Protein AF-A0A1J4L6D6-F1 (afdb_monomer_lite)

Sequence (1093 aa):
MIVQTLSQNNKPLTYVFTIDQKSQGIFNGGLPNIDIFATIQDALVFLKKCYPKHTIIQNEIGKFLIGATFVDNVLSILTVSLYEKISTILNHDIYLVKETKSKLINFYYPNVKIRNLFSDLKLSNIFFFSPNMDITSPFPYPRHKIPKPNIFCWNKQFLKLFAINNALSACVILLCGGFYNYQLDELSSITIVIKRIAKLTSDNFQEDKNEITKESEKDKLENGKNESIHELINEIEYELIYQSDAGYFSHIWRRGGPPILLYPEMHNDLLCKIMQKYIFHEILSRFSNTNSSFVALVPEMAIELNKIDTQYFYLSDNHYYKFFYVLFNEDDPNIIKNLLPRFPSDNNSYFTKVVKGNEIESIQSLVFRLNDSKLLEHSYLVSFVISLILLLKLSKLDPKLKNPNHQENKPENISDTKNDNNSKDKMENNNEINNNQKCDIDELNTEFIQENPCFLLKENIVDFLCKVFIESESFITGKIIDKRNIRKDLIGKYLSKSFKSNFTVIKPLSIEQITEFLFPIHKNHCYTLDSQHISCTSKQNFKQLLLKESEFIHKFQTKCKINCMFSEPFIVYGIALLLIPQNYQNRPRFNISFGNGQAEFFSSVPKELPIVDKKEWVTYNLHEITKTSVQFPPNPSNICFSSFVKILFDCPNSAFIGNIKFLVKQPSKHFFKYVIKKQISNDYDYESISPIIEANDHHYLMKLIEFEKNRIKSGFIDSQFCIRNIENMKSPFLYDFKAQCIQKYDNKCPFCLNDLKSDFPFVKLNPVLEYCVIPSNKKQKNAFQICEECYNVILESKFEQFFNENKEKLTIVGSQIKKNKNIVYNYKNIQLNKTSEFLLSNFAKFQFDFKIANELNKCLIKKSDVKLEGKLIGATLCFAFPAVVNKITITLKEKDSEAFLEIYTKFKNSNIVFTKSSSTTYEFLHQEHESNTSNEIISKCPIFFASTNKNPISFTVQRIEVLGSFYPLTEISGGIPESPKFPKMRIIKIESTWNKLLRTQTFEINSQNTNIRIKGIRFQVTDIHQMPHSLIIGFYLANEFRYHQSVILPSFNNKSNVIIPFNTDLIVPFDKIVIYYLDRICSIKPFDIQFVS

pLDDT: mean 71.87, std 21.0, range [21.77, 97.94]

Radius of gyration: 38.95 Å; chains: 1; bounding box: 87×123×96 Å

Secondary structure (DSSP, 8-state):
-EEEEE-TTS-EEEEE-EE-TTT--EE----BTTTEESSHHHHHHHHHHH-TTS--------SEEEEEEEETTEEEEEEEEEEEEEEEETTEEEEEEEEEEEEEEESS-TTS----TTSS---SSSEEE-SSB-TTSSSSPPBS---SS-SSBTTHHHHHHHHHTT-GGGBPPPEEEEEEEEE-SSS-EEEEEEEE------SS-SS-TT---HHHHHHHHHTT--------TT-EEEEEEEEETTEEEEEEEEEES-SS-S-TT---HHHHHHHHHHHHHHHHHTT--TT-EEEEEEEHHHHHHTTTTTTSGGGTT-TT-EEEEEEE-TT-TTHHHHHGGGS-S-GGGT-EEEETTTEEEE---EEEEEE--S-HHHHHHHHHHHHHHHHHHHHHH-GGGB-TT------------------------------------TTS-TTGGGS-GGGGB-HHHHHHHHHHHHHHHHHHH-S---HHHHHHHHHHHHH-S--------PPPPPHHHHHHHH-------EEEP-GGGB--SS-SSSTTTTSSSS---EEEPTTEEEEEEEEEEEEEEEEEEEE-----SS--EEEEEEESSGGG-EEPPPEEPPP-SS-EEEEEEHHHHHTT-TTS-SSGGGS--EEEEEEEEE-SS-EEEEEEEEEEEPPPHHHHHHHHHTTT-----GGGGHHHHHTTSHHHHHHHHHHHHHHHHHT--HHHHHHHHHHTT--HHHH-HHHHHH--BTTB-TTT-PBPPTTPPEEEE-TTTS--EEEESS--TTEEE--HHHHHHHHHTTHHHHHHHHHHHHHHHHTTTGGG-------------SS------S-----S-HHHHHHHHHHHHH---EEEEESSEEEE---SS-EEEEEEEEEE-GGGTT-EEE-----TT--EEEEE-SSSEEEEEE---S--------BS--EEEEE-SSSSEEEEEEEEEEEEEE-----S-SS---------PPEEE--EEEETTTTEEEEE--GGGTT--EEEEEEE-S-GGG--SEEEEEEEETTEEEEEEEEEPPP--TT-EEEEEEEEEE-S--SEEEEEE--S-TTPPPP--EEE-

Organism: NCBI:txid1144522

Structure (mmCIF, N/CA/C/O backbone):
data_AF-A0A1J4L6D6-F1
#
_entry.id   AF-A0A1J4L6D6-F1
#
loop_
_atom_site.group_PDB
_atom_site.id
_atom_site.type_symbol
_atom_site.label_atom_id
_atom_site.label_alt_id
_atom_site.label_comp_id
_atom_site.label_asym_id
_atom_site.label_entity_id
_atom_site.label_seq_id
_atom_site.pdbx_PDB_ins_code
_atom_site.Cartn_x
_atom_site.Cartn_y
_atom_site.Cartn_z
_atom_site.occupancy
_atom_site.B_iso_or_equiv
_atom_site.auth_seq_id
_atom_site.auth_comp_id
_atom_site.auth_asym_id
_atom_site.auth_atom_id
_atom_site.pdbx_PDB_model_num
ATOM 1 N N . MET A 1 1 ? -5.596 0.208 32.309 1.00 92.94 1 MET A N 1
ATOM 2 C CA . MET A 1 1 ? -4.982 1.435 31.753 1.00 92.94 1 MET A CA 1
ATOM 3 C C . MET A 1 1 ? -6.101 2.400 31.398 1.00 92.94 1 MET A C 1
ATOM 5 O O . MET A 1 1 ? -7.048 1.964 30.764 1.00 92.94 1 MET A O 1
ATOM 9 N N . ILE A 1 2 ? -6.027 3.658 31.835 1.00 93.69 2 ILE A N 1
ATOM 10 C CA . ILE A 1 2 ? -7.049 4.684 31.565 1.00 93.69 2 ILE A CA 1
ATOM 11 C C . ILE A 1 2 ? -6.403 5.760 30.693 1.00 93.69 2 ILE A C 1
ATOM 13 O O . ILE A 1 2 ? -5.313 6.223 31.022 1.00 93.69 2 ILE A O 1
ATOM 17 N N . VAL A 1 3 ? -7.045 6.126 29.587 1.00 94.62 3 VAL A N 1
ATOM 18 C CA . VAL A 1 3 ? -6.513 7.067 28.596 1.00 94.62 3 VAL A CA 1
ATOM 19 C C . VAL A 1 3 ? -7.580 8.097 28.278 1.00 94.62 3 VAL A C 1
ATOM 21 O O . VAL A 1 3 ? -8.646 7.738 27.793 1.00 94.62 3 VAL A O 1
ATOM 24 N N . GLN A 1 4 ? -7.311 9.373 28.536 1.00 94.38 4 GLN A N 1
ATOM 25 C CA . GLN A 1 4 ? -8.194 10.459 28.121 1.00 94.38 4 GLN A CA 1
ATOM 26 C C . GLN A 1 4 ? -7.669 11.087 26.831 1.00 94.38 4 GLN A C 1
ATOM 28 O O . GLN A 1 4 ? -6.480 11.355 26.699 1.00 94.38 4 GLN A O 1
ATOM 33 N N . THR A 1 5 ? -8.572 11.303 25.887 1.00 92.56 5 THR A N 1
ATOM 34 C CA . THR A 1 5 ? -8.327 11.934 24.590 1.00 92.56 5 THR A CA 1
ATOM 35 C C . THR A 1 5 ? -9.455 12.925 24.295 1.00 92.56 5 THR A C 1
ATOM 37 O O . THR A 1 5 ? -10.363 13.107 25.112 1.00 92.56 5 THR A O 1
ATOM 40 N N . LEU A 1 6 ? -9.413 13.569 23.134 1.00 87.62 6 LEU A N 1
ATOM 41 C CA . LEU A 1 6 ? -10.506 14.385 22.626 1.00 87.62 6 LEU A CA 1
ATOM 42 C C . LEU A 1 6 ? -11.262 13.608 21.541 1.00 87.62 6 LEU A C 1
ATOM 44 O O . LEU A 1 6 ? -10.687 12.915 20.707 1.00 87.62 6 LEU A O 1
ATOM 48 N N . SER A 1 7 ? -12.585 13.701 21.583 1.00 85.62 7 SER A N 1
ATOM 49 C CA . SER A 1 7 ? -13.475 13.218 20.528 1.00 85.62 7 SER A CA 1
ATOM 50 C C . SER A 1 7 ? -13.434 14.141 19.306 1.00 85.62 7 SER A C 1
ATOM 52 O O . SER A 1 7 ? -12.916 15.256 19.364 1.00 85.62 7 SER A O 1
ATOM 54 N N . GLN A 1 8 ? -14.082 13.725 18.213 1.00 80.31 8 GLN A N 1
ATOM 55 C CA . GLN A 1 8 ? -14.199 14.521 16.982 1.00 80.31 8 GLN A CA 1
ATOM 56 C C . GLN A 1 8 ? -14.796 15.925 17.197 1.00 80.31 8 GLN A C 1
ATOM 58 O O . GLN A 1 8 ? -14.496 16.836 16.424 1.00 80.31 8 GLN A O 1
ATOM 63 N N . ASN A 1 9 ? -15.594 16.094 18.256 1.00 82.00 9 ASN A N 1
ATOM 64 C CA . ASN A 1 9 ? -16.238 17.351 18.642 1.00 82.00 9 ASN A CA 1
ATOM 65 C C . ASN A 1 9 ? -15.447 18.116 19.718 1.00 82.00 9 ASN A C 1
ATOM 67 O O . ASN A 1 9 ? -16.027 18.926 20.438 1.00 82.00 9 ASN A O 1
ATOM 71 N N . ASN A 1 10 ? -14.158 17.808 19.896 1.00 82.88 10 ASN A N 1
ATOM 72 C CA . ASN A 1 10 ? -13.286 18.363 20.937 1.00 82.88 10 ASN A CA 1
ATOM 73 C C . ASN A 1 10 ? -13.807 18.173 22.376 1.00 82.88 10 ASN A C 1
ATOM 75 O O . ASN A 1 10 ? -13.363 18.856 23.296 1.00 82.88 10 ASN A O 1
ATOM 79 N N . LYS A 1 11 ? -14.733 17.232 22.604 1.00 89.50 11 LYS A N 1
ATOM 80 C CA . LYS A 1 11 ? -15.160 16.847 23.958 1.00 89.50 11 LYS A CA 1
ATOM 81 C C . LYS A 1 11 ? -14.216 15.784 24.517 1.00 89.50 11 LYS A C 1
ATOM 83 O O . LYS A 1 11 ? -13.847 14.896 23.745 1.00 89.50 11 LYS A O 1
ATOM 88 N N . PRO A 1 12 ? -13.863 15.821 25.810 1.00 92.06 12 PRO A N 1
ATOM 89 C CA . PRO A 1 12 ? -13.060 14.772 26.423 1.00 92.06 12 PRO A CA 1
ATOM 90 C C . PRO A 1 12 ? -13.751 13.409 26.297 1.00 92.06 12 PRO A C 1
ATOM 92 O O . PRO A 1 12 ? -14.974 13.302 26.390 1.00 92.06 12 PRO A O 1
ATOM 95 N N . LEU A 1 13 ? -12.948 12.378 26.052 1.00 94.88 13 LEU A N 1
ATOM 96 C CA . LEU A 1 13 ? -13.372 10.990 25.946 1.00 94.88 13 LEU A CA 1
ATOM 97 C C . LEU A 1 13 ? -12.322 10.115 26.628 1.00 94.88 13 LEU A C 1
ATOM 99 O O . LEU A 1 13 ? -11.130 10.232 26.348 1.00 94.88 13 LEU A O 1
ATOM 103 N N . THR A 1 14 ? -12.743 9.248 27.535 1.00 97.19 14 THR A N 1
ATOM 104 C CA . THR A 1 14 ? -11.855 8.415 28.343 1.00 97.19 14 THR A CA 1
ATOM 105 C C . THR A 1 14 ? -12.048 6.946 28.007 1.00 97.19 14 THR A C 1
ATOM 107 O O . THR A 1 14 ? -13.126 6.403 28.194 1.00 97.19 14 THR A O 1
ATOM 110 N N . TYR A 1 15 ? -10.980 6.292 27.568 1.00 97.62 15 TYR A N 1
ATOM 111 C CA . TYR A 1 15 ? -10.917 4.862 27.305 1.00 97.62 15 TYR A CA 1
ATOM 112 C C . TYR A 1 15 ? -10.338 4.124 28.508 1.00 97.62 15 TYR A C 1
ATOM 114 O O . TYR A 1 15 ? -9.314 4.525 29.066 1.00 97.62 15 TYR A O 1
ATOM 122 N N . VAL A 1 16 ? -10.954 3.007 28.873 1.00 97.31 16 VAL A N 1
ATOM 123 C CA . VAL A 1 16 ? -10.449 2.062 29.866 1.00 97.31 16 VAL A CA 1
ATOM 124 C C . VAL A 1 16 ? -10.076 0.774 29.148 1.00 97.31 16 VAL A C 1
ATOM 126 O O . VAL A 1 16 ? -10.884 0.163 28.461 1.00 97.31 16 VAL A O 1
ATOM 129 N N . PHE A 1 17 ? -8.820 0.369 29.287 1.00 96.69 17 PHE A N 1
ATOM 130 C CA . PHE A 1 17 ? -8.301 -0.886 28.761 1.00 96.69 17 PHE A CA 1
ATOM 131 C C . PHE A 1 17 ? -7.964 -1.819 29.915 1.00 96.69 17 PHE A C 1
ATOM 133 O O . PHE A 1 17 ? -7.216 -1.442 30.830 1.00 96.69 17 PHE A O 1
ATOM 140 N N . THR A 1 18 ? -8.458 -3.047 29.842 1.00 94.25 18 THR A N 1
ATOM 141 C CA . THR A 1 18 ? -8.077 -4.119 30.760 1.00 94.25 18 THR A CA 1
ATOM 142 C C . THR A 1 18 ? -6.875 -4.853 30.181 1.00 94.25 18 THR A C 1
ATOM 144 O O . THR A 1 18 ? -6.862 -5.179 28.999 1.00 94.25 18 THR A O 1
ATOM 147 N N . ILE A 1 19 ? -5.846 -5.075 30.999 1.00 93.62 19 ILE A N 1
ATOM 148 C CA . ILE A 1 19 ? -4.658 -5.841 30.614 1.00 93.62 19 ILE A CA 1
ATOM 149 C C . ILE A 1 19 ? -4.682 -7.105 31.458 1.00 93.62 19 ILE A C 1
ATOM 151 O O . ILE A 1 19 ? -4.463 -7.037 32.669 1.00 93.62 19 ILE A O 1
ATOM 155 N N . ASP A 1 20 ? -5.009 -8.234 30.841 1.00 88.88 20 ASP A N 1
ATOM 156 C CA . ASP A 1 20 ? -5.064 -9.507 31.549 1.00 88.88 20 ASP A CA 1
ATOM 157 C C . ASP A 1 20 ? -3.662 -10.106 31.642 1.00 88.88 20 ASP A C 1
ATOM 159 O O . ASP A 1 20 ? -2.991 -10.323 30.636 1.00 88.88 20 ASP A O 1
ATOM 163 N N . GLN A 1 21 ? -3.219 -10.396 32.863 1.00 84.25 21 GLN A N 1
ATOM 164 C CA . GLN A 1 21 ? -1.902 -10.976 33.088 1.00 84.25 21 GLN A CA 1
ATOM 165 C C . GLN A 1 21 ? -1.775 -12.398 32.534 1.00 84.25 21 GLN A C 1
ATOM 167 O O . GLN A 1 21 ? -0.676 -12.796 32.159 1.00 84.25 21 GLN A O 1
ATOM 172 N N . LYS A 1 22 ? -2.876 -13.162 32.478 1.00 84.00 22 LYS A N 1
ATOM 173 C CA . LYS A 1 22 ? -2.846 -14.563 32.036 1.00 84.00 22 LYS A CA 1
ATOM 174 C C . LYS A 1 22 ? -2.802 -14.682 30.520 1.00 84.00 22 LYS A C 1
ATOM 176 O O . LYS A 1 22 ? -1.929 -15.359 29.990 1.00 84.00 22 LYS A O 1
ATOM 181 N N . SER A 1 23 ? -3.738 -14.038 29.825 1.00 84.31 23 SER A N 1
ATOM 182 C CA . SER A 1 23 ? -3.763 -14.041 28.357 1.00 84.31 23 SER A CA 1
ATOM 183 C C . SER A 1 23 ? -2.756 -13.078 27.736 1.00 84.31 23 SER A C 1
ATOM 185 O O . SER A 1 23 ? -2.539 -13.134 26.529 1.00 84.31 23 SER A O 1
ATOM 187 N N . GLN A 1 24 ? -2.176 -12.180 28.542 1.00 84.50 24 GLN A N 1
ATOM 188 C CA . GLN A 1 24 ? -1.353 -11.052 28.101 1.00 84.50 24 GLN A CA 1
ATOM 189 C C . GLN A 1 24 ? -2.114 -10.064 27.205 1.00 84.50 24 GLN A C 1
ATOM 191 O O . GLN A 1 24 ? -1.527 -9.125 26.683 1.00 84.50 24 GLN A O 1
ATOM 196 N N . GLY A 1 25 ? -3.425 -10.244 27.022 1.00 86.44 25 GLY A N 1
ATOM 197 C CA . GLY A 1 25 ? -4.233 -9.441 26.117 1.00 86.44 25 GLY A CA 1
ATOM 198 C C . GLY A 1 25 ? -4.535 -8.050 26.669 1.00 86.44 25 GLY A C 1
ATOM 199 O O . GLY A 1 25 ? -4.792 -7.876 27.861 1.00 86.44 25 GLY A O 1
ATOM 200 N N . ILE A 1 26 ? -4.566 -7.062 25.769 1.00 92.69 26 ILE A N 1
ATOM 201 C CA . ILE A 1 26 ? -5.213 -5.769 26.014 1.00 92.69 26 ILE A CA 1
ATOM 202 C C . ILE A 1 26 ? -6.629 -5.841 25.445 1.00 92.69 26 ILE A C 1
ATOM 204 O O . ILE A 1 26 ? -6.800 -6.098 24.252 1.00 92.69 26 ILE A O 1
ATOM 208 N N . PHE A 1 27 ? -7.622 -5.578 26.289 1.00 92.94 27 PHE A N 1
ATOM 209 C CA . PHE A 1 27 ? -9.034 -5.621 25.933 1.00 92.94 27 PHE A CA 1
ATOM 210 C C . PHE A 1 27 ? -9.724 -4.275 26.176 1.00 92.94 27 PHE A C 1
ATOM 212 O O . PHE A 1 27 ? -9.557 -3.662 27.235 1.00 92.94 27 PHE A O 1
ATOM 219 N N . ASN A 1 28 ? -10.524 -3.848 25.201 1.00 94.75 28 ASN A N 1
ATOM 220 C CA . ASN A 1 28 ? -11.524 -2.790 25.313 1.00 94.75 28 ASN A CA 1
ATOM 221 C C . ASN A 1 28 ? -12.723 -3.188 24.438 1.00 94.75 28 ASN A C 1
ATOM 223 O O . ASN A 1 28 ? -12.557 -3.440 23.247 1.00 94.75 28 ASN A O 1
ATOM 227 N N . GLY A 1 29 ? -13.916 -3.274 25.026 1.00 90.94 29 GLY A N 1
ATOM 228 C CA . GLY A 1 29 ? -15.136 -3.668 24.322 1.00 90.94 29 GLY A CA 1
ATOM 229 C C . GLY A 1 29 ? -15.846 -2.518 23.607 1.00 90.94 29 GLY A C 1
ATOM 230 O O . GLY A 1 29 ? -16.870 -2.743 22.968 1.00 90.94 29 GLY A O 1
ATOM 231 N N . GLY A 1 30 ? -15.348 -1.283 23.729 1.00 92.75 30 GLY A N 1
ATOM 232 C CA . GLY A 1 30 ? -15.965 -0.088 23.153 1.00 92.75 30 GLY A CA 1
ATOM 233 C C . GLY A 1 30 ? -17.320 0.278 23.767 1.00 92.75 30 GLY A C 1
ATOM 234 O O . GLY A 1 30 ? -18.070 1.052 23.175 1.00 92.75 30 GLY A O 1
ATOM 235 N N . LEU A 1 31 ? -17.661 -0.284 24.930 1.00 95.06 31 LEU A N 1
ATOM 236 C CA . LEU A 1 31 ? -18.972 -0.117 25.552 1.00 95.06 31 LEU A CA 1
ATOM 237 C C . LEU A 1 31 ? -19.047 1.205 26.344 1.00 95.06 31 LEU A C 1
ATOM 239 O O . LEU A 1 31 ? -18.252 1.406 27.273 1.00 95.06 31 LEU A O 1
ATOM 243 N N . PRO A 1 32 ? -20.000 2.108 26.033 1.00 95.31 32 PRO A N 1
ATOM 244 C CA . PRO A 1 32 ? -20.199 3.340 26.794 1.00 95.31 32 PRO A CA 1
ATOM 245 C C . PRO A 1 32 ? -20.505 3.065 28.271 1.00 95.31 32 PRO A C 1
ATOM 247 O O . PRO A 1 32 ? -21.264 2.156 28.599 1.00 95.31 32 PRO A O 1
ATOM 250 N N . ASN A 1 33 ? -19.932 3.873 29.161 1.00 95.12 33 ASN A N 1
ATOM 251 C CA . ASN A 1 33 ? -20.010 3.773 30.623 1.00 95.12 33 ASN A CA 1
ATOM 252 C C . ASN A 1 33 ? -19.477 2.460 31.230 1.00 95.12 33 ASN A C 1
ATOM 254 O O . ASN A 1 33 ? -19.721 2.191 32.406 1.00 95.12 33 ASN A O 1
ATOM 258 N N . ILE A 1 34 ? -18.752 1.656 30.448 1.00 95.00 34 ILE A N 1
ATOM 259 C CA . ILE A 1 34 ? -18.042 0.453 30.910 1.00 95.00 34 ILE A CA 1
ATOM 260 C C . ILE A 1 34 ? -16.561 0.568 30.547 1.00 95.00 34 ILE A C 1
ATOM 262 O O . ILE A 1 34 ? -15.704 0.508 31.424 1.00 95.00 34 ILE A O 1
ATOM 266 N N . ASP A 1 35 ? -16.282 0.801 29.264 1.00 96.06 35 ASP A N 1
ATOM 267 C CA . ASP A 1 35 ? -14.931 0.932 28.713 1.00 96.06 35 ASP A CA 1
ATOM 268 C C . ASP A 1 35 ? -14.677 2.319 28.101 1.00 96.06 35 ASP A C 1
ATOM 270 O O . ASP A 1 35 ? -13.526 2.684 27.854 1.00 96.06 35 ASP A O 1
ATOM 274 N N . ILE A 1 36 ? -15.735 3.097 27.845 1.00 96.88 36 ILE A N 1
ATOM 275 C CA . ILE A 1 36 ? -15.669 4.464 27.317 1.00 96.88 36 ILE A CA 1
ATOM 276 C C . ILE A 1 36 ? -16.483 5.399 28.214 1.00 96.88 36 ILE A C 1
ATOM 278 O O . ILE A 1 36 ? -17.680 5.204 28.392 1.00 96.88 36 ILE A O 1
ATOM 282 N N . PHE A 1 37 ? -15.857 6.446 28.738 1.00 97.62 37 PHE A N 1
ATOM 283 C CA . PHE A 1 37 ? -16.450 7.410 29.665 1.00 97.62 37 PHE A CA 1
ATOM 284 C C . PHE A 1 37 ? -16.254 8.843 29.169 1.00 97.62 37 PHE A C 1
ATOM 286 O O . PHE A 1 37 ? -15.389 9.105 28.335 1.00 97.62 37 PHE A O 1
ATOM 293 N N . ALA A 1 38 ? -17.027 9.791 29.699 1.00 96.06 38 ALA A N 1
ATOM 294 C CA . ALA A 1 38 ? -16.823 11.211 29.410 1.00 96.06 38 ALA A CA 1
ATOM 295 C C . ALA A 1 38 ? -15.560 11.754 30.101 1.00 96.06 38 ALA A C 1
ATOM 297 O O . ALA A 1 38 ? -14.821 12.557 29.527 1.00 96.06 38 ALA A O 1
ATOM 298 N N . THR A 1 39 ? -15.289 11.299 31.329 1.00 96.06 39 THR A N 1
ATOM 299 C CA . THR A 1 39 ? -14.145 11.753 32.124 1.00 96.06 39 THR A CA 1
ATOM 300 C C . THR A 1 39 ? -13.407 10.603 32.813 1.00 96.06 39 THR A C 1
ATOM 302 O O . THR A 1 39 ? -13.945 9.514 33.026 1.00 96.06 39 THR A O 1
ATOM 305 N N . ILE A 1 40 ? -12.161 10.868 33.228 1.00 94.75 40 ILE A N 1
ATOM 306 C CA . ILE A 1 40 ? -11.377 9.956 34.077 1.00 94.75 40 ILE A CA 1
ATOM 307 C C . ILE A 1 40 ? -12.092 9.705 35.407 1.00 94.75 40 ILE A C 1
ATOM 309 O O . ILE A 1 40 ? -12.061 8.586 35.915 1.00 94.75 40 ILE A O 1
ATOM 313 N N . GLN A 1 41 ? -12.758 10.721 35.962 1.00 95.56 41 GLN A N 1
ATOM 314 C CA . GLN A 1 41 ? -13.445 10.593 37.242 1.00 95.56 41 GLN A CA 1
ATOM 315 C C . GLN A 1 41 ? -14.608 9.601 37.157 1.00 95.56 41 GLN A C 1
ATOM 317 O O . GLN A 1 41 ? -14.742 8.756 38.041 1.00 95.56 41 GLN A O 1
ATOM 322 N N . ASP A 1 42 ? -15.384 9.637 36.071 1.00 96.81 42 ASP A N 1
ATOM 323 C CA . ASP A 1 42 ? -16.483 8.691 35.843 1.00 96.81 42 ASP A CA 1
ATOM 324 C C . ASP A 1 42 ? -15.962 7.252 35.742 1.00 96.81 42 ASP A C 1
ATOM 326 O O . ASP A 1 42 ? -16.495 6.343 36.382 1.00 96.81 42 ASP A O 1
ATOM 330 N N . ALA A 1 43 ? -14.860 7.059 35.008 1.00 96.75 43 ALA A N 1
ATOM 331 C CA . ALA A 1 43 ? -14.192 5.766 34.902 1.00 96.75 43 ALA A CA 1
ATOM 332 C C . ALA A 1 43 ? -13.719 5.256 36.275 1.00 96.75 43 ALA A C 1
ATOM 334 O O . ALA A 1 43 ? -13.918 4.090 36.616 1.00 96.75 43 ALA A O 1
ATOM 335 N N . LEU A 1 44 ? -13.124 6.123 37.100 1.00 95.31 44 LEU A N 1
ATOM 336 C CA . LEU A 1 44 ? -12.669 5.759 38.444 1.00 95.31 44 LEU A CA 1
ATOM 337 C C . LEU A 1 44 ? -13.833 5.414 39.380 1.00 95.31 44 LEU A C 1
ATOM 339 O O . LEU A 1 44 ? -13.721 4.459 40.149 1.00 95.31 44 LEU A O 1
ATOM 343 N N . VAL A 1 45 ? -14.948 6.149 39.320 1.00 96.25 45 VAL A N 1
ATOM 344 C CA . VAL A 1 45 ? -16.164 5.841 40.093 1.00 96.25 45 VAL A CA 1
ATOM 345 C C . VAL A 1 45 ? -16.720 4.474 39.690 1.00 96.25 45 VAL A C 1
ATOM 347 O O . VAL A 1 45 ? -17.007 3.649 40.561 1.00 96.25 45 VAL A O 1
ATOM 350 N N . PHE A 1 46 ? -16.800 4.195 38.387 1.00 96.31 46 PHE A N 1
ATOM 351 C CA . PHE A 1 46 ? -17.226 2.896 37.871 1.00 96.31 46 PHE A CA 1
ATOM 352 C C . PHE A 1 46 ? -16.311 1.755 38.342 1.00 96.31 46 PHE A C 1
ATOM 354 O O . PHE A 1 46 ? -16.797 0.743 38.852 1.00 96.31 46 PHE A O 1
ATOM 361 N N . LEU A 1 47 ? -14.988 1.929 38.253 1.00 94.69 47 LEU A N 1
ATOM 362 C CA . LEU A 1 47 ? -14.021 0.916 38.686 1.00 94.69 47 LEU A CA 1
ATOM 363 C C . LEU A 1 47 ? -14.071 0.670 40.201 1.00 94.69 47 LEU A C 1
ATOM 365 O O . LEU A 1 47 ? -14.048 -0.485 40.623 1.00 94.69 47 LEU A O 1
ATOM 369 N N . LYS A 1 48 ? -14.212 1.718 41.026 1.00 95.38 48 LYS A N 1
ATOM 370 C CA . LYS A 1 48 ? -14.406 1.577 42.484 1.00 95.38 48 LYS A CA 1
ATOM 371 C C . LYS A 1 48 ? -15.681 0.804 42.814 1.00 95.38 48 LYS A C 1
ATOM 373 O O . LYS A 1 48 ? -15.672 -0.021 43.722 1.00 95.38 48 LYS A O 1
ATOM 378 N N . LYS A 1 49 ? -16.761 1.040 42.062 1.00 95.75 49 LYS A N 1
ATOM 379 C CA . LYS A 1 49 ? -18.029 0.315 42.217 1.00 95.75 49 LYS A CA 1
ATOM 380 C C . LYS A 1 49 ? -17.901 -1.161 41.831 1.00 95.75 49 LYS A C 1
ATOM 382 O O . LYS A 1 49 ? -18.456 -2.007 42.524 1.00 95.75 49 LYS A O 1
ATOM 387 N N . CYS A 1 50 ? -17.183 -1.474 40.751 1.00 94.44 50 CYS A N 1
ATOM 388 C CA . CYS A 1 50 ? -16.993 -2.854 40.289 1.00 94.44 50 CYS A CA 1
ATOM 389 C C . CYS A 1 50 ? -16.031 -3.652 41.181 1.00 94.44 50 CYS A C 1
ATOM 391 O O . CYS A 1 50 ? -16.202 -4.857 41.348 1.00 94.44 50 CYS A O 1
ATOM 393 N N . TYR A 1 51 ? -15.042 -2.984 41.784 1.00 92.44 51 TYR A N 1
ATOM 394 C CA . TYR A 1 51 ? -13.994 -3.617 42.586 1.00 92.44 51 TYR A CA 1
ATOM 395 C C . TYR A 1 51 ? -13.886 -3.009 43.997 1.00 92.44 51 TYR A C 1
ATOM 397 O O . TYR A 1 51 ? -12.805 -2.570 44.391 1.00 92.44 51 TYR A O 1
ATOM 405 N N . PRO A 1 52 ? -14.957 -3.033 44.816 1.00 91.06 52 PRO A N 1
ATOM 406 C CA . PRO A 1 52 ? -15.020 -2.291 46.081 1.00 91.06 52 PRO A CA 1
ATOM 407 C C . PRO A 1 52 ? -14.016 -2.770 47.139 1.00 91.06 52 PRO A C 1
ATOM 409 O O . PRO A 1 52 ? -13.703 -2.039 48.071 1.00 91.06 52 PRO A O 1
ATOM 412 N N . LYS A 1 53 ? -13.504 -4.000 47.002 1.00 92.50 53 LYS A N 1
ATOM 413 C CA . LYS A 1 53 ? -12.521 -4.603 47.917 1.00 92.50 53 LYS A CA 1
ATOM 414 C C . LYS A 1 53 ? -11.059 -4.379 47.504 1.00 92.50 53 LYS A C 1
ATOM 416 O O . LYS A 1 53 ? -10.169 -4.804 48.230 1.00 92.50 53 LYS A O 1
ATOM 421 N N . HIS A 1 54 ? -10.800 -3.770 46.344 1.00 89.62 54 HIS A N 1
ATOM 422 C CA . HIS A 1 54 ? -9.443 -3.595 45.824 1.00 89.62 54 HIS A CA 1
ATOM 423 C C . HIS A 1 54 ? -8.958 -2.159 46.039 1.00 89.62 54 HIS A C 1
ATOM 425 O O . HIS A 1 54 ? -9.648 -1.201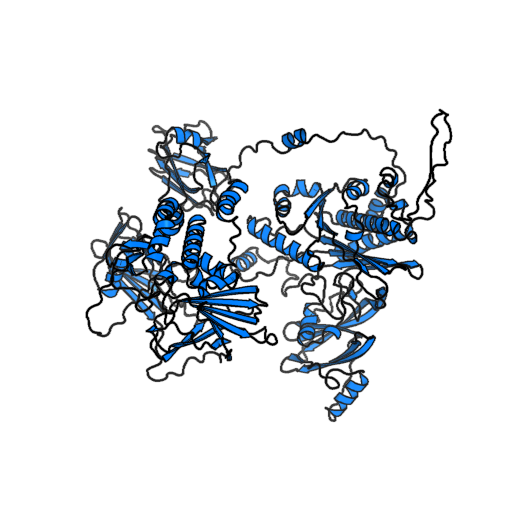 45.691 1.00 89.62 54 HIS A O 1
ATOM 431 N N . THR A 1 55 ? -7.736 -2.001 46.551 1.00 88.50 55 THR A N 1
ATOM 432 C CA . THR A 1 55 ? -7.068 -0.696 46.595 1.00 88.50 55 THR A CA 1
ATOM 433 C C . THR A 1 55 ? -6.665 -0.299 45.179 1.00 88.50 55 THR A C 1
ATOM 435 O O . THR A 1 55 ? -5.777 -0.905 44.579 1.00 88.50 55 THR A O 1
ATOM 438 N N . ILE A 1 56 ? -7.318 0.723 44.627 1.00 85.50 56 ILE A N 1
ATOM 439 C CA . ILE A 1 56 ? -6.964 1.258 43.310 1.00 85.50 56 ILE A CA 1
ATOM 440 C C . ILE A 1 56 ? -5.736 2.156 43.466 1.00 85.50 56 ILE A C 1
ATOM 442 O O . ILE A 1 56 ? -5.829 3.256 44.006 1.00 85.50 56 ILE A O 1
ATOM 446 N N . ILE A 1 57 ? -4.590 1.687 42.973 1.00 87.19 57 ILE A N 1
ATOM 447 C CA . ILE A 1 57 ? -3.362 2.482 42.888 1.00 87.19 57 ILE A CA 1
ATOM 448 C C . ILE A 1 57 ? -3.350 3.194 41.536 1.00 87.19 57 ILE A C 1
ATOM 450 O O . ILE A 1 57 ? -3.294 2.553 40.484 1.00 87.19 57 ILE A O 1
ATOM 454 N N . GLN A 1 58 ? -3.394 4.523 41.561 1.00 88.00 58 GLN A N 1
ATOM 455 C CA . GLN A 1 58 ? -3.301 5.345 40.361 1.00 88.00 58 GLN A CA 1
ATOM 456 C C . GLN A 1 58 ? -1.854 5.783 40.146 1.00 88.00 58 GLN A C 1
ATOM 458 O O . GLN A 1 58 ? -1.295 6.512 40.956 1.00 88.00 58 GLN A O 1
ATOM 463 N N . ASN A 1 59 ? -1.272 5.364 39.022 1.00 89.88 59 ASN A N 1
ATOM 464 C CA . ASN A 1 59 ? 0.057 5.786 38.594 1.00 89.88 59 ASN A CA 1
ATOM 465 C C . ASN A 1 59 ? -0.058 6.517 37.256 1.00 89.88 59 ASN A C 1
ATOM 467 O O . ASN A 1 59 ? -0.492 5.923 36.266 1.00 89.88 59 ASN A O 1
ATOM 471 N N . GLU A 1 60 ? 0.336 7.788 37.216 1.00 92.94 60 GLU A N 1
ATOM 472 C CA . GLU A 1 60 ? 0.419 8.541 35.966 1.00 92.94 60 GLU A CA 1
ATOM 473 C C . GLU A 1 60 ? 1.651 8.085 35.171 1.00 92.94 60 GLU A C 1
ATOM 475 O O . GLU A 1 60 ? 2.784 8.183 35.642 1.00 92.94 60 GLU A O 1
ATOM 480 N N . ILE A 1 61 ? 1.427 7.545 33.969 1.00 92.31 61 ILE A N 1
ATOM 481 C CA . ILE A 1 61 ? 2.499 7.008 33.114 1.00 92.31 61 ILE A CA 1
ATOM 482 C C . ILE A 1 61 ? 3.011 8.082 32.139 1.00 92.31 61 ILE A C 1
ATOM 484 O O . ILE A 1 61 ? 4.216 8.191 31.925 1.00 92.31 61 ILE A O 1
ATOM 488 N N . GLY A 1 62 ? 2.110 8.906 31.597 1.00 94.88 62 GLY A N 1
ATOM 489 C CA . GLY A 1 62 ? 2.412 9.996 30.670 1.00 94.88 62 GLY A CA 1
ATOM 490 C C . GLY A 1 62 ? 1.154 10.780 30.291 1.00 94.88 62 GLY A C 1
ATOM 491 O O . GLY A 1 62 ? 0.064 10.472 30.772 1.00 94.88 62 GLY A O 1
ATOM 492 N N . LYS A 1 63 ? 1.311 11.794 29.433 1.00 95.75 63 LYS A N 1
ATOM 493 C CA . LYS A 1 63 ? 0.242 12.715 29.010 1.00 95.75 63 LYS A CA 1
ATOM 494 C C . LYS A 1 63 ? -0.506 12.237 27.767 1.00 95.75 63 LYS A C 1
ATOM 496 O O . LYS A 1 63 ? -1.724 12.347 27.722 1.00 95.75 63 LYS A O 1
ATOM 501 N N . PHE A 1 64 ? 0.207 11.675 26.791 1.00 96.69 64 PHE A N 1
ATOM 502 C CA . PHE A 1 64 ? -0.392 11.095 25.586 1.00 96.69 64 PHE A CA 1
ATOM 503 C C . PHE A 1 64 ? 0.100 9.669 25.367 1.00 96.69 64 PHE A C 1
ATOM 505 O O . PHE A 1 64 ? 1.282 9.380 25.552 1.00 96.69 64 PHE A O 1
ATOM 512 N N . LEU A 1 65 ? -0.793 8.773 24.951 1.00 97.19 65 LEU A N 1
ATOM 513 C CA . LEU A 1 65 ? -0.447 7.389 24.646 1.00 97.19 65 LEU A CA 1
ATOM 514 C C . LEU A 1 65 ? 0.087 7.283 23.213 1.00 97.19 65 LEU A C 1
ATOM 516 O O . LEU A 1 65 ? -0.633 7.577 22.266 1.00 97.19 65 LEU A O 1
ATOM 520 N N . ILE A 1 66 ? 1.327 6.823 23.045 1.00 96.38 66 ILE A N 1
ATOM 521 C CA . ILE A 1 66 ? 1.903 6.525 21.721 1.00 96.38 66 ILE A CA 1
ATOM 522 C C . ILE A 1 66 ? 1.374 5.176 21.223 1.00 96.38 66 ILE A C 1
ATOM 524 O O . ILE A 1 66 ? 1.101 5.006 20.040 1.00 96.38 66 ILE A O 1
ATOM 528 N N . GLY A 1 67 ? 1.232 4.208 22.125 1.00 96.00 67 GLY A N 1
ATOM 529 C CA . GLY A 1 67 ? 0.723 2.875 21.830 1.00 96.00 67 GLY A CA 1
ATOM 530 C C . GLY A 1 67 ? 1.407 1.827 22.698 1.00 96.00 67 GLY A C 1
ATOM 531 O O . GLY A 1 67 ? 2.008 2.149 23.726 1.00 96.00 67 GLY A O 1
ATOM 532 N N . ALA A 1 68 ? 1.308 0.565 22.294 1.00 95.50 68 ALA A N 1
ATOM 533 C CA . ALA A 1 68 ? 1.868 -0.549 23.037 1.00 95.50 68 ALA A CA 1
ATOM 534 C C . ALA A 1 68 ? 2.282 -1.685 22.100 1.00 95.50 68 ALA A C 1
ATOM 536 O O . ALA A 1 68 ? 1.627 -1.938 21.091 1.00 95.50 68 ALA A O 1
ATOM 537 N N . THR A 1 69 ? 3.365 -2.371 22.444 1.00 93.69 69 THR A N 1
ATOM 538 C CA . THR A 1 69 ? 3.854 -3.534 21.699 1.00 93.69 69 THR A CA 1
ATOM 539 C C . THR A 1 69 ? 4.379 -4.595 22.651 1.00 93.69 69 THR A C 1
ATOM 541 O O . THR A 1 69 ? 4.785 -4.284 23.774 1.00 93.69 69 THR A O 1
ATOM 544 N N . PHE A 1 70 ? 4.390 -5.841 22.192 1.00 90.06 70 PHE A N 1
ATOM 545 C CA . PHE A 1 70 ? 5.096 -6.915 22.875 1.00 90.06 70 PHE A CA 1
ATOM 546 C C . PHE A 1 70 ? 6.531 -6.951 22.378 1.00 90.06 70 PHE A C 1
ATOM 548 O O . PHE A 1 70 ? 6.779 -6.901 21.175 1.00 90.06 70 PHE A O 1
ATOM 555 N N . VAL A 1 71 ? 7.459 -7.024 23.321 1.00 84.62 71 VAL A N 1
ATOM 556 C CA . VAL A 1 71 ? 8.832 -7.445 23.065 1.00 84.62 71 VAL A CA 1
ATOM 557 C C . VAL A 1 71 ? 9.024 -8.689 23.912 1.00 84.62 71 VAL A C 1
ATOM 559 O O . VAL A 1 71 ? 8.898 -8.628 25.138 1.00 84.62 71 VAL A O 1
ATOM 562 N N . ASP A 1 72 ? 9.238 -9.821 23.251 1.00 84.44 72 ASP A N 1
ATOM 563 C CA . ASP A 1 72 ? 9.219 -11.144 23.869 1.00 84.44 72 ASP A CA 1
ATOM 564 C C . ASP A 1 72 ? 7.907 -11.382 24.640 1.00 84.44 72 ASP A C 1
ATOM 566 O O . ASP A 1 72 ? 6.831 -11.452 24.052 1.00 84.44 72 ASP A O 1
ATOM 570 N N . ASN A 1 73 ? 7.983 -11.448 25.970 1.00 85.06 73 ASN A N 1
ATOM 571 C CA . ASN A 1 73 ? 6.849 -11.656 26.871 1.00 85.06 73 ASN A CA 1
ATOM 572 C C . ASN A 1 73 ? 6.558 -10.432 27.754 1.00 85.06 73 ASN A C 1
ATOM 574 O O . ASN A 1 73 ? 6.057 -10.555 28.875 1.00 85.06 73 ASN A O 1
ATOM 578 N N . VAL A 1 74 ? 6.949 -9.247 27.288 1.00 89.12 74 VAL A N 1
ATOM 579 C CA . VAL A 1 74 ? 6.845 -7.996 28.037 1.00 89.12 74 VAL A CA 1
ATOM 580 C C . VAL A 1 74 ? 6.002 -7.029 27.234 1.00 89.12 74 VAL A C 1
ATOM 582 O O . VAL A 1 74 ? 6.345 -6.674 26.105 1.00 89.12 74 VAL A O 1
ATOM 585 N N . LEU A 1 75 ? 4.907 -6.567 27.831 1.00 93.25 75 LEU A N 1
ATOM 586 C CA . LEU A 1 75 ? 4.124 -5.497 27.237 1.00 93.25 75 LEU A CA 1
ATOM 587 C C . LEU A 1 75 ? 4.806 -4.161 27.535 1.00 93.25 75 LEU A C 1
ATOM 589 O O . LEU A 1 75 ? 4.898 -3.743 28.692 1.00 93.25 75 LEU A O 1
ATOM 593 N N . SER A 1 76 ? 5.270 -3.489 26.485 1.00 92.94 76 SER A N 1
ATOM 594 C CA . SER A 1 76 ? 5.837 -2.146 26.553 1.00 92.94 76 SER A CA 1
ATOM 595 C C . SER A 1 76 ? 4.794 -1.125 26.117 1.00 92.94 76 SER A C 1
ATOM 597 O O . SER A 1 76 ? 4.364 -1.119 24.963 1.00 92.94 76 SER A O 1
ATOM 599 N N . ILE A 1 77 ? 4.378 -0.264 27.044 1.00 94.88 77 ILE A N 1
ATOM 600 C CA . ILE A 1 77 ? 3.449 0.844 26.797 1.00 94.88 77 ILE A CA 1
ATOM 601 C C . ILE A 1 77 ? 4.271 2.122 26.685 1.00 94.88 77 ILE A C 1
ATOM 603 O O . ILE A 1 77 ? 4.948 2.488 27.644 1.00 94.88 77 ILE A O 1
ATOM 607 N N . LEU A 1 78 ? 4.207 2.810 25.547 1.00 95.38 78 LEU A N 1
ATOM 608 C CA . LEU A 1 78 ? 4.943 4.052 25.308 1.00 95.38 78 LEU A CA 1
ATOM 609 C C . LEU A 1 78 ? 4.010 5.258 25.414 1.00 95.38 78 LEU A C 1
ATOM 611 O O . LEU A 1 78 ? 2.896 5.258 24.890 1.00 95.38 78 LEU A O 1
ATOM 615 N N . THR A 1 79 ? 4.491 6.316 26.058 1.00 96.25 79 THR A N 1
ATOM 616 C CA . THR A 1 79 ? 3.751 7.562 26.272 1.00 96.25 79 THR A CA 1
ATOM 617 C C . THR A 1 79 ? 4.645 8.781 26.065 1.00 96.25 79 THR A C 1
ATOM 619 O O . THR A 1 79 ? 5.858 8.709 26.255 1.00 96.25 79 THR A O 1
ATOM 622 N N . VAL A 1 80 ? 4.043 9.911 25.703 1.00 96.12 80 VAL A N 1
ATOM 623 C CA . VAL A 1 80 ? 4.685 11.231 25.720 1.00 96.12 80 VAL A CA 1
ATOM 624 C C . VAL A 1 80 ? 4.521 11.820 27.119 1.00 96.12 80 VAL A C 1
ATOM 626 O O . VAL A 1 80 ? 3.391 11.959 27.593 1.00 96.12 80 VAL A O 1
ATOM 629 N N . SER A 1 81 ? 5.622 12.160 27.788 1.00 94.88 81 SER A N 1
ATOM 630 C CA . SER A 1 81 ? 5.612 12.793 29.116 1.00 94.88 81 SER A CA 1
ATOM 631 C C . SER A 1 81 ? 5.750 14.310 29.037 1.00 94.88 81 SER A C 1
ATOM 633 O O . SER A 1 81 ? 5.067 15.010 29.783 1.00 94.88 81 SER A O 1
ATOM 635 N N . LEU A 1 82 ? 6.574 14.807 28.110 1.00 95.62 82 LEU A N 1
ATOM 636 C CA . LEU A 1 82 ? 6.794 16.232 27.864 1.00 95.62 82 LEU A CA 1
ATOM 637 C C . LEU A 1 82 ? 6.665 16.539 26.371 1.00 95.62 82 LEU A C 1
ATOM 639 O O . LEU A 1 82 ? 7.186 15.808 25.523 1.00 95.62 82 LEU A O 1
ATOM 643 N N . TYR A 1 83 ? 5.989 17.637 26.054 1.00 97.19 83 TYR A N 1
ATOM 644 C CA . TYR A 1 83 ? 5.730 18.081 24.689 1.00 97.19 83 TYR A CA 1
ATOM 645 C C . TYR A 1 83 ? 5.691 19.611 24.611 1.00 97.19 83 TYR A C 1
ATOM 647 O O . TYR A 1 83 ? 5.483 20.285 25.617 1.00 97.19 83 TYR A O 1
ATOM 655 N N . GLU A 1 84 ? 5.892 20.151 23.412 1.00 96.81 84 GLU A N 1
ATOM 656 C CA . GLU A 1 84 ? 5.871 21.590 23.122 1.00 96.81 84 GLU A CA 1
ATOM 657 C C . GLU A 1 84 ? 4.906 21.864 21.967 1.00 96.81 84 GLU A C 1
ATOM 659 O O . GLU A 1 84 ? 4.962 21.170 20.954 1.00 96.81 84 GLU A O 1
ATOM 664 N N . LYS A 1 85 ? 4.018 22.857 22.093 1.00 97.25 85 LYS A N 1
ATOM 665 C CA . LYS A 1 85 ? 3.149 23.286 20.986 1.00 97.25 85 LYS A CA 1
ATOM 666 C C . LYS A 1 85 ? 3.976 24.074 19.972 1.00 97.25 85 LYS A C 1
ATOM 668 O O . LYS A 1 85 ? 4.550 25.093 20.332 1.00 97.25 85 LYS A O 1
ATOM 673 N N . ILE A 1 86 ? 3.998 23.625 18.719 1.00 96.19 86 ILE A N 1
ATOM 674 C CA . ILE A 1 86 ? 4.789 24.255 17.648 1.00 96.19 86 ILE A CA 1
ATOM 675 C C . ILE A 1 86 ? 3.913 25.072 16.700 1.00 96.19 86 ILE A C 1
ATOM 677 O O . ILE A 1 86 ? 4.328 26.123 16.223 1.00 96.19 86 ILE A O 1
ATOM 681 N N . SER A 1 87 ? 2.707 24.590 16.398 1.00 95.69 87 SER A N 1
ATOM 682 C CA . SER A 1 87 ? 1.808 25.247 15.446 1.00 95.69 87 SER A CA 1
ATOM 683 C C . SER A 1 87 ? 0.352 24.850 15.682 1.00 95.69 87 SER A C 1
ATOM 685 O O . SER A 1 87 ? 0.054 23.982 16.505 1.00 95.69 87 SER A O 1
ATOM 687 N N . THR A 1 88 ? -0.550 25.493 14.945 1.00 94.75 88 THR A N 1
ATOM 688 C CA . THR A 1 88 ? -1.968 25.137 14.844 1.00 94.75 88 THR A CA 1
ATOM 689 C C . THR A 1 88 ? -2.336 25.065 13.362 1.00 94.75 88 THR A C 1
ATOM 691 O O . THR A 1 88 ? -2.094 26.017 12.630 1.00 94.75 88 THR A O 1
ATOM 694 N N . ILE A 1 89 ? -2.917 23.951 12.911 1.00 94.31 89 ILE A N 1
ATOM 695 C CA . ILE A 1 89 ? -3.408 23.767 11.534 1.00 94.31 89 ILE A CA 1
ATOM 696 C C . ILE A 1 89 ? -4.854 23.289 11.593 1.00 94.31 89 ILE A C 1
ATOM 698 O O . ILE A 1 89 ? -5.161 22.377 12.356 1.00 94.31 89 ILE A O 1
ATOM 702 N N . LEU A 1 90 ? -5.747 23.888 10.795 1.00 91.62 90 LEU A N 1
ATOM 703 C CA . LEU A 1 90 ? -7.182 23.559 10.782 1.00 91.62 90 LEU A CA 1
ATOM 704 C C . LEU A 1 90 ? -7.823 23.617 12.187 1.00 91.62 90 LEU A C 1
ATOM 706 O O . LEU A 1 90 ? -8.706 22.821 12.508 1.00 91.62 90 LEU A O 1
ATOM 710 N N . ASN A 1 91 ? -7.364 24.550 13.033 1.00 91.69 91 ASN A N 1
ATOM 711 C CA . ASN A 1 91 ? -7.738 24.689 14.450 1.00 91.69 91 ASN A CA 1
ATOM 712 C C . ASN A 1 91 ? -7.362 23.494 15.347 1.00 91.69 91 ASN A C 1
ATOM 714 O O . ASN A 1 91 ? -7.976 23.288 16.393 1.00 91.69 91 ASN A O 1
ATOM 718 N N . HIS A 1 92 ? -6.355 22.711 14.956 1.00 92.69 92 HIS A N 1
ATOM 719 C CA . HIS A 1 92 ? -5.794 21.635 15.772 1.00 92.69 92 HIS A CA 1
ATOM 720 C C . HIS A 1 92 ? -4.330 21.897 16.072 1.00 92.69 92 HIS A C 1
ATOM 722 O O . HIS A 1 92 ? -3.534 22.211 15.183 1.00 92.69 92 HIS A O 1
ATOM 728 N N . ASP A 1 93 ? -3.977 21.715 17.336 1.00 95.75 93 ASP A N 1
ATOM 729 C CA . ASP A 1 93 ? -2.619 21.904 17.812 1.00 95.75 93 ASP A CA 1
ATOM 730 C C . ASP A 1 93 ? -1.697 20.790 17.305 1.00 95.75 93 ASP A C 1
ATOM 732 O O . ASP A 1 93 ? -2.057 19.604 17.275 1.00 95.75 93 ASP A O 1
ATOM 736 N N . ILE A 1 94 ? -0.488 21.198 16.928 1.00 97.19 94 ILE A N 1
ATOM 737 C CA . ILE A 1 94 ? 0.625 20.328 16.566 1.00 97.19 94 ILE A CA 1
ATOM 738 C C . ILE A 1 94 ? 1.692 20.442 17.647 1.00 97.19 94 ILE A C 1
ATOM 740 O O . ILE A 1 94 ? 2.144 21.544 17.979 1.00 97.19 94 ILE A O 1
ATOM 744 N N . TYR A 1 95 ? 2.123 19.298 18.165 1.00 97.94 95 TYR A N 1
ATOM 745 C CA . TYR A 1 95 ? 3.092 19.210 19.245 1.00 97.94 95 TYR A CA 1
ATOM 746 C C . TYR A 1 95 ? 4.371 18.501 18.802 1.00 97.94 95 TYR A C 1
ATOM 748 O O . TYR A 1 95 ? 4.328 17.514 18.068 1.00 97.94 95 TYR A O 1
ATOM 756 N N . LEU A 1 96 ? 5.505 18.982 19.304 1.00 96.56 96 LEU A N 1
ATOM 757 C CA . LEU A 1 96 ? 6.803 18.320 19.268 1.00 96.56 96 LEU A CA 1
ATOM 758 C C . LEU A 1 96 ? 6.989 17.485 20.535 1.00 96.56 96 LEU A C 1
ATOM 760 O O . LEU A 1 96 ? 6.799 17.973 21.650 1.00 96.56 96 LEU A O 1
ATOM 764 N N . VAL A 1 97 ? 7.413 16.236 20.371 1.00 96.38 97 VAL A N 1
ATOM 765 C CA . VAL A 1 97 ? 7.762 15.346 21.482 1.00 96.38 97 VAL A CA 1
ATOM 766 C C . VAL A 1 97 ? 9.108 15.774 22.074 1.00 96.38 97 VAL A C 1
ATOM 768 O O . VAL A 1 97 ? 10.127 15.789 21.379 1.00 96.38 97 VAL A O 1
ATOM 771 N N . LYS A 1 98 ? 9.129 16.108 23.369 1.00 95.12 98 LYS A N 1
ATOM 772 C CA . LYS A 1 98 ? 10.354 16.456 24.113 1.00 95.12 98 LYS A CA 1
ATOM 773 C C . LYS A 1 98 ? 10.865 15.307 24.966 1.00 95.12 98 LYS A C 1
ATOM 775 O O . LYS A 1 98 ? 12.072 15.115 25.053 1.00 95.12 98 LYS A O 1
ATOM 780 N N . GLU A 1 99 ? 9.962 14.541 25.567 1.00 93.56 99 GLU A N 1
ATOM 781 C CA . GLU A 1 99 ? 10.304 13.401 26.414 1.00 93.56 99 GLU A CA 1
ATOM 782 C C . GLU A 1 99 ? 9.242 12.306 26.280 1.00 93.56 99 GLU A C 1
ATOM 784 O O . GLU A 1 99 ? 8.040 12.580 26.185 1.00 93.56 99 GLU A O 1
ATOM 789 N N . THR A 1 100 ? 9.695 11.054 26.289 1.00 93.62 100 THR A N 1
ATOM 790 C CA . THR A 1 100 ? 8.840 9.867 26.283 1.00 93.62 100 THR A CA 1
ATOM 791 C C . THR A 1 100 ? 9.124 8.997 27.494 1.00 93.62 100 THR A C 1
ATOM 793 O O . THR A 1 100 ? 10.275 8.832 27.891 1.00 93.62 100 THR A O 1
ATOM 796 N N . LYS A 1 101 ? 8.082 8.370 28.036 1.00 93.06 101 LYS A N 1
ATOM 797 C CA . LYS A 1 101 ? 8.184 7.357 29.088 1.00 93.06 101 LYS A CA 1
ATOM 798 C C . LYS A 1 101 ? 7.640 6.041 28.573 1.00 93.06 101 LYS A C 1
ATOM 800 O O . LYS A 1 101 ? 6.610 6.021 27.895 1.00 93.06 101 LYS A O 1
ATOM 805 N N . SER A 1 102 ? 8.289 4.942 28.941 1.00 92.75 102 SER A N 1
ATOM 806 C CA . SER A 1 102 ? 7.728 3.611 28.740 1.00 92.75 102 SER A CA 1
ATOM 807 C C . SER A 1 102 ? 7.428 2.932 30.071 1.00 92.75 102 SER A C 1
ATOM 809 O O . SER A 1 102 ? 8.153 3.070 31.059 1.00 92.75 102 SER A O 1
ATOM 811 N N . LYS A 1 103 ? 6.319 2.196 30.098 1.00 92.81 103 LYS A N 1
ATOM 812 C CA . LYS A 1 103 ? 5.942 1.311 31.194 1.00 92.81 103 LYS A CA 1
ATOM 813 C C . LYS A 1 103 ? 6.024 -0.119 30.692 1.00 92.81 103 LYS A C 1
ATOM 815 O O . LYS A 1 103 ? 5.304 -0.494 29.772 1.00 92.81 103 LYS A O 1
ATOM 820 N N . LEU A 1 104 ? 6.887 -0.901 31.327 1.00 92.38 104 LEU A N 1
ATOM 821 C CA . LEU A 1 104 ? 7.010 -2.329 31.072 1.00 92.38 104 LEU A CA 1
ATOM 822 C C . LEU A 1 104 ? 6.102 -3.097 32.034 1.00 92.38 104 LEU A C 1
ATOM 824 O O . LEU A 1 104 ? 6.089 -2.822 33.238 1.00 92.38 104 LEU A O 1
ATOM 828 N N . ILE A 1 105 ? 5.352 -4.055 31.501 1.00 91.00 105 ILE A N 1
ATOM 829 C CA . ILE A 1 105 ? 4.557 -5.017 32.262 1.00 91.00 105 ILE A CA 1
ATOM 830 C C . ILE A 1 105 ? 5.102 -6.404 31.923 1.00 91.00 105 ILE A C 1
ATOM 832 O O . ILE A 1 105 ? 4.949 -6.878 30.799 1.00 91.00 105 ILE A O 1
ATOM 836 N N . ASN A 1 106 ? 5.776 -7.028 32.889 1.00 89.62 106 ASN A N 1
ATOM 837 C CA . ASN A 1 106 ? 6.290 -8.388 32.755 1.00 89.62 106 ASN A CA 1
ATOM 838 C C . ASN A 1 106 ? 5.245 -9.383 33.272 1.00 89.62 106 ASN A C 1
ATOM 840 O O . ASN A 1 106 ? 4.842 -9.297 34.432 1.00 89.62 106 ASN A O 1
ATOM 844 N N . PHE A 1 107 ? 4.823 -10.314 32.418 1.00 86.12 107 PHE A N 1
ATOM 845 C CA . PHE A 1 107 ? 3.793 -11.295 32.761 1.00 86.12 107 PHE A CA 1
ATOM 846 C C . PHE A 1 107 ? 4.329 -12.531 33.492 1.00 86.12 107 PHE A C 1
ATOM 848 O O . PHE A 1 107 ? 3.606 -13.101 34.304 1.00 86.12 107 PHE A O 1
ATOM 855 N N . TYR A 1 108 ? 5.579 -12.939 33.245 1.00 83.00 108 TYR A N 1
ATOM 856 C CA . TYR A 1 108 ? 6.124 -14.193 33.789 1.00 83.00 108 TYR A CA 1
ATOM 857 C C . TYR A 1 108 ? 7.085 -13.993 34.958 1.00 83.00 108 TYR A C 1
ATOM 859 O O . TYR A 1 108 ? 7.107 -14.803 35.881 1.00 83.00 108 TYR A O 1
ATOM 867 N N . TYR A 1 109 ? 7.873 -12.916 34.943 1.00 82.06 109 TYR A N 1
ATOM 868 C CA . TYR A 1 109 ? 8.946 -12.712 35.917 1.00 82.06 109 TYR A CA 1
ATOM 869 C C . TYR A 1 109 ? 8.910 -11.298 36.506 1.00 82.06 109 TYR A C 1
ATOM 871 O O . TYR A 1 109 ? 9.800 -10.496 36.222 1.00 82.06 109 TYR A O 1
ATOM 879 N N . PRO A 1 110 ? 7.917 -10.959 37.348 1.00 74.62 110 PRO A N 1
ATOM 880 C CA . PRO A 1 110 ? 7.714 -9.591 37.840 1.00 74.62 110 PRO A CA 1
ATOM 881 C C . PRO A 1 110 ? 8.951 -8.974 38.522 1.00 74.62 110 PRO A C 1
ATOM 883 O O . PRO A 1 110 ? 9.080 -7.754 38.553 1.00 74.62 110 PRO A O 1
ATOM 886 N N . ASN A 1 111 ? 9.887 -9.804 39.000 1.00 79.69 111 ASN A N 1
ATOM 887 C CA . ASN A 1 111 ? 11.112 -9.373 39.678 1.00 79.69 111 ASN A CA 1
ATOM 888 C C . ASN A 1 111 ? 12.346 -9.242 38.761 1.00 79.69 111 ASN A C 1
ATOM 890 O O . ASN A 1 111 ? 13.389 -8.773 39.216 1.00 79.69 111 ASN A O 1
ATOM 894 N N . VAL A 1 112 ? 12.273 -9.643 37.487 1.00 78.81 112 VAL A N 1
ATOM 895 C CA . VAL A 1 112 ? 13.412 -9.543 36.561 1.00 78.81 112 VAL A CA 1
ATOM 896 C C . VAL A 1 112 ? 13.447 -8.149 35.940 1.00 78.81 112 VAL A C 1
ATOM 898 O O . VAL A 1 112 ? 12.520 -7.740 35.236 1.00 78.81 112 VAL A O 1
ATOM 901 N N . LYS A 1 113 ? 14.544 -7.420 36.181 1.00 76.62 113 LYS A N 1
ATOM 902 C CA . LYS A 1 113 ? 14.831 -6.143 35.518 1.00 76.62 113 LYS A CA 1
ATOM 903 C C . LYS A 1 113 ? 15.121 -6.400 34.041 1.00 76.62 113 LYS A C 1
ATOM 905 O O . LYS A 1 113 ? 16.222 -6.796 33.679 1.00 76.62 113 LYS A O 1
ATOM 910 N N . ILE A 1 114 ? 14.129 -6.164 33.195 1.00 78.31 114 ILE A N 1
ATOM 911 C CA . ILE A 1 114 ? 14.303 -6.184 31.743 1.00 78.31 114 ILE A CA 1
ATOM 912 C C . ILE A 1 114 ? 14.874 -4.839 31.312 1.00 78.31 114 ILE A C 1
ATOM 914 O O . ILE A 1 114 ? 14.378 -3.786 31.725 1.00 78.31 114 ILE A O 1
ATOM 918 N N . ARG A 1 115 ? 15.917 -4.870 30.476 1.00 79.69 115 ARG A N 1
ATOM 919 C CA . ARG A 1 115 ? 16.432 -3.659 29.837 1.00 79.69 115 ARG A CA 1
ATOM 920 C C . ARG A 1 115 ? 15.321 -3.071 28.975 1.00 79.69 115 ARG A C 1
ATOM 922 O O . ARG A 1 115 ? 14.779 -3.730 28.093 1.00 79.69 115 ARG A O 1
ATOM 929 N N . ASN A 1 116 ? 14.977 -1.822 29.244 1.00 77.31 116 ASN A N 1
ATOM 930 C CA . ASN A 1 116 ? 14.017 -1.094 28.440 1.00 77.31 116 ASN A CA 1
ATOM 931 C C . ASN A 1 116 ? 14.641 -0.806 27.071 1.00 77.31 116 ASN A C 1
ATOM 933 O O . ASN A 1 116 ? 15.391 0.149 26.944 1.00 77.31 116 ASN A O 1
ATOM 937 N N . LEU A 1 117 ? 14.335 -1.605 26.047 1.00 74.69 117 LEU A N 1
ATOM 938 C CA . LEU A 1 117 ? 14.839 -1.360 24.685 1.00 74.69 117 LEU A CA 1
ATOM 939 C C . LEU A 1 117 ? 14.479 0.043 24.168 1.00 74.69 117 LEU A C 1
ATOM 941 O O . LEU A 1 117 ? 15.152 0.581 23.296 1.00 74.69 117 LEU A O 1
ATOM 945 N N . PHE A 1 118 ? 13.438 0.656 24.737 1.00 79.56 118 PHE A N 1
ATOM 946 C CA . PHE A 1 118 ? 12.982 1.989 24.369 1.00 79.56 118 PHE A CA 1
ATOM 947 C C . PHE A 1 118 ? 13.614 3.113 25.202 1.00 79.56 118 PHE A C 1
ATOM 949 O O . PHE A 1 118 ? 13.348 4.272 24.901 1.00 79.56 118 PHE A O 1
ATOM 956 N N . SER A 1 119 ? 14.445 2.827 26.217 1.00 74.31 119 SER A N 1
ATOM 957 C CA . SER A 1 119 ? 15.157 3.893 26.949 1.00 74.31 119 SER A CA 1
ATOM 958 C C . SER A 1 119 ? 16.182 4.608 26.076 1.00 74.31 119 SER A C 1
ATOM 960 O O . SER A 1 119 ? 16.460 5.783 26.297 1.00 74.31 119 SER A O 1
ATOM 962 N N . ASP A 1 120 ? 16.715 3.898 25.081 1.00 69.56 120 ASP A N 1
ATOM 963 C CA . ASP A 1 120 ? 17.796 4.383 24.223 1.00 69.56 120 ASP A CA 1
ATOM 964 C C . ASP A 1 120 ? 17.246 5.107 22.978 1.00 69.56 120 ASP A C 1
ATOM 966 O O . ASP A 1 120 ? 17.968 5.840 22.296 1.00 69.56 120 ASP A O 1
ATOM 970 N N . LEU A 1 121 ? 15.942 4.969 22.703 1.00 70.88 121 LEU A N 1
ATOM 971 C CA . LEU A 1 121 ? 15.273 5.705 21.637 1.00 70.88 121 LEU A CA 1
ATOM 972 C C . LEU A 1 121 ? 15.125 7.169 22.045 1.00 70.88 121 LEU A C 1
ATOM 974 O O . LEU A 1 121 ? 14.199 7.560 22.755 1.00 70.88 121 LEU A O 1
ATOM 978 N N . LYS A 1 122 ? 16.029 8.005 21.531 1.00 72.38 122 LYS A N 1
ATOM 979 C CA . LYS A 1 122 ? 15.892 9.464 21.556 1.00 72.38 122 LYS A CA 1
ATOM 980 C C . LYS A 1 122 ? 14.746 9.882 20.631 1.00 72.38 122 LYS A C 1
ATOM 982 O O . LYS A 1 122 ? 14.966 10.350 19.520 1.00 72.38 122 LYS A O 1
ATOM 987 N N . LEU A 1 123 ? 13.513 9.707 21.105 1.00 77.19 123 LEU A N 1
ATOM 988 C CA . LEU A 1 123 ? 12.303 10.211 20.448 1.00 77.19 123 LEU A CA 1
ATOM 989 C C . LEU A 1 123 ? 12.131 11.731 20.630 1.00 77.19 123 LEU A C 1
ATOM 991 O O . LEU A 1 123 ? 11.128 12.308 20.217 1.00 77.19 123 LEU A O 1
ATOM 995 N N . SER A 1 124 ? 13.087 12.403 21.265 1.00 76.00 124 SER A N 1
ATOM 996 C CA . SER A 1 124 ? 13.022 13.835 21.510 1.00 76.00 124 SER A CA 1
ATOM 997 C C . SER A 1 124 ? 13.421 14.641 20.273 1.00 76.00 124 SER A C 1
ATOM 999 O O . SER A 1 124 ? 14.380 14.323 19.573 1.00 76.00 124 SER A O 1
ATOM 1001 N N . ASN A 1 125 ? 12.690 15.729 20.028 1.00 85.38 125 ASN A N 1
ATOM 1002 C CA . ASN A 1 125 ? 12.984 16.777 19.042 1.00 85.38 125 ASN A CA 1
ATOM 1003 C C . ASN A 1 125 ? 12.905 16.401 17.550 1.00 85.38 125 ASN A C 1
ATOM 1005 O O . ASN A 1 125 ? 13.206 17.251 16.718 1.00 85.38 125 ASN A O 1
ATOM 1009 N N . ILE A 1 126 ? 12.484 15.186 17.192 1.00 90.50 126 ILE A N 1
ATOM 1010 C CA . ILE A 1 126 ? 12.289 14.780 15.781 1.00 90.50 126 ILE A CA 1
ATOM 1011 C C . ILE A 1 126 ? 10.920 14.141 15.508 1.00 90.50 126 ILE A C 1
ATOM 1013 O O . ILE A 1 126 ? 10.643 13.717 14.384 1.00 90.50 126 ILE A O 1
ATOM 1017 N N . PHE A 1 127 ? 10.077 14.039 16.540 1.00 94.69 127 PHE A N 1
ATOM 1018 C CA . PHE A 1 127 ? 8.744 13.461 16.444 1.00 94.69 127 PHE A CA 1
ATOM 1019 C C . PHE A 1 127 ? 7.676 14.507 16.703 1.00 94.69 127 PHE A C 1
ATOM 1021 O O . PHE A 1 127 ? 7.729 15.236 17.695 1.00 94.69 127 PHE A O 1
ATOM 1028 N N . PHE A 1 128 ? 6.687 14.532 15.822 1.00 97.00 128 PHE A N 1
ATOM 1029 C CA . PHE A 1 128 ? 5.564 15.454 15.872 1.00 97.00 128 PHE A CA 1
ATOM 1030 C C . PHE A 1 128 ? 4.263 14.666 15.931 1.00 97.00 128 PHE A C 1
ATOM 1032 O O . PHE A 1 128 ? 4.178 13.553 15.409 1.00 97.00 128 PHE A O 1
ATOM 1039 N N . PHE A 1 129 ? 3.239 15.235 16.553 1.00 97.62 129 PHE A N 1
ATOM 1040 C CA . PHE A 1 129 ? 1.900 14.657 16.551 1.00 97.62 129 PHE A CA 1
ATOM 1041 C C . PHE A 1 129 ? 0.831 15.733 16.704 1.00 97.62 129 PHE A C 1
ATOM 1043 O O . PHE A 1 129 ? 1.095 16.840 17.171 1.00 97.62 129 PHE A O 1
ATOM 1050 N N . SER A 1 130 ? -0.397 15.376 16.352 1.00 96.38 130 SER A N 1
ATOM 1051 C CA . SER A 1 130 ? -1.595 16.081 16.793 1.00 96.38 130 SER A CA 1
ATOM 1052 C C . SER A 1 130 ? -2.464 15.098 17.581 1.00 96.38 130 SER A C 1
ATOM 1054 O O . SER A 1 130 ? -2.516 13.924 17.206 1.00 96.38 130 SER A O 1
ATOM 1056 N N . PRO A 1 131 ? -3.161 15.518 18.653 1.00 93.94 131 PRO A N 1
ATOM 1057 C CA . PRO A 1 131 ? -4.045 14.621 19.398 1.00 93.94 131 PRO A CA 1
ATOM 1058 C C . PRO A 1 131 ? -5.185 14.062 18.539 1.00 93.94 131 PRO A C 1
ATOM 1060 O O . PRO A 1 131 ? -5.632 12.939 18.753 1.00 93.94 131 PRO A O 1
ATOM 1063 N N . ASN A 1 132 ? -5.631 14.844 17.549 1.00 90.50 132 ASN A N 1
ATOM 1064 C CA . ASN A 1 132 ? -6.857 14.567 16.799 1.00 90.50 132 ASN A CA 1
ATOM 1065 C C . ASN A 1 132 ? -6.629 14.319 15.304 1.00 90.50 132 ASN A C 1
ATOM 1067 O O . ASN A 1 132 ? -7.532 13.818 14.631 1.00 90.50 132 ASN A O 1
ATOM 1071 N N . MET A 1 133 ? -5.452 14.664 14.774 1.00 93.81 133 MET A N 1
ATOM 1072 C CA . MET A 1 133 ? -5.142 14.562 13.346 1.00 93.81 133 MET A CA 1
ATOM 1073 C C . MET A 1 133 ? -4.009 13.577 13.073 1.00 93.81 133 MET A C 1
ATOM 1075 O O . MET A 1 133 ? -2.997 13.561 13.773 1.00 93.81 133 MET A O 1
ATOM 1079 N N . ASP A 1 134 ? -4.148 12.811 11.993 1.00 94.75 134 ASP A N 1
ATOM 1080 C CA . ASP A 1 134 ? -3.051 12.041 11.422 1.00 94.75 134 ASP A CA 1
ATOM 1081 C C . ASP A 1 134 ? -2.192 12.928 10.508 1.00 94.75 134 ASP A C 1
ATOM 1083 O O . ASP A 1 134 ? -2.375 12.964 9.290 1.00 94.75 134 ASP A O 1
ATOM 1087 N N . ILE A 1 135 ? -1.211 13.614 11.096 1.00 95.69 135 ILE A N 1
ATOM 1088 C CA . ILE A 1 135 ? -0.248 14.437 10.344 1.00 95.69 135 ILE A CA 1
ATOM 1089 C C . ILE A 1 135 ? 0.743 13.615 9.498 1.00 95.69 135 ILE A C 1
ATOM 1091 O O . ILE A 1 135 ? 1.589 14.170 8.801 1.00 95.69 135 ILE A O 1
ATOM 1095 N N . THR A 1 136 ? 0.661 12.282 9.549 1.00 95.31 136 THR A N 1
ATOM 1096 C CA . THR A 1 136 ? 1.461 11.390 8.700 1.00 95.31 136 THR A CA 1
ATOM 1097 C C . THR A 1 136 ? 0.771 11.082 7.376 1.00 95.31 136 THR A C 1
ATOM 1099 O O . THR A 1 136 ? 1.390 10.500 6.489 1.00 95.31 136 THR A O 1
ATOM 1102 N N . SER A 1 137 ? -0.491 11.476 7.213 1.00 94.12 137 SER A N 1
ATOM 1103 C CA . SER A 1 137 ? -1.234 11.427 5.951 1.00 94.12 137 SER A CA 1
ATOM 1104 C C . SER A 1 137 ? -1.032 12.709 5.129 1.00 94.12 137 SER A C 1
ATOM 1106 O O . SER A 1 137 ? -0.523 13.691 5.665 1.00 94.12 137 SER A O 1
ATOM 1108 N N . PRO A 1 138 ? -1.378 12.726 3.832 1.00 93.25 138 PRO A N 1
ATOM 1109 C CA . PRO A 1 138 ? -1.462 13.959 3.042 1.00 93.25 138 PRO A CA 1
ATOM 1110 C C . PRO A 1 138 ? -2.472 14.958 3.619 1.00 93.25 138 PRO A C 1
ATOM 1112 O O . PRO A 1 138 ? -3.478 14.551 4.203 1.00 93.25 138 PRO A O 1
ATOM 1115 N N . PHE A 1 139 ? -2.229 16.251 3.425 1.00 94.31 139 PHE A N 1
ATOM 1116 C CA . PHE A 1 139 ? -3.188 17.307 3.728 1.00 94.31 139 PHE A CA 1
ATOM 1117 C C . PHE A 1 139 ? -4.402 17.256 2.767 1.00 94.31 139 PHE A C 1
ATOM 1119 O O . PHE A 1 139 ? -4.209 17.076 1.562 1.00 94.31 139 PHE A O 1
ATOM 1126 N N . PRO A 1 140 ? -5.649 17.454 3.249 1.00 93.06 140 PRO A N 1
ATOM 1127 C CA . PRO A 1 140 ? -6.032 17.735 4.634 1.0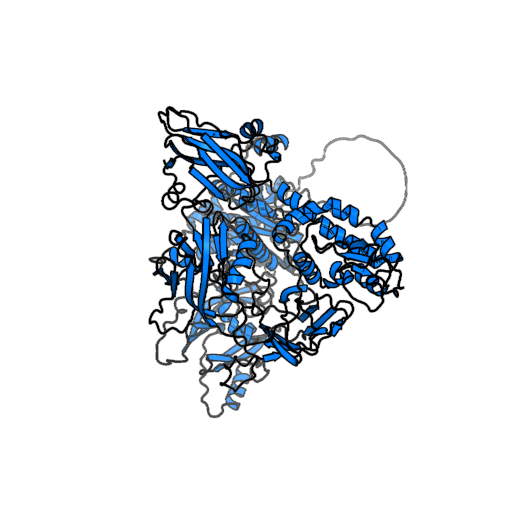0 93.06 140 PRO A CA 1
ATOM 1128 C C . PRO A 1 140 ? -5.958 16.494 5.530 1.00 93.06 140 PRO A C 1
ATOM 1130 O O . PRO A 1 140 ? -6.466 15.424 5.195 1.00 93.06 140 PRO A O 1
ATOM 1133 N N . TYR A 1 141 ? -5.346 16.655 6.704 1.00 93.38 141 TYR A N 1
ATOM 1134 C CA . TYR A 1 141 ? -5.075 15.535 7.600 1.00 93.38 141 TYR A CA 1
ATOM 1135 C C . TYR A 1 141 ? -6.371 14.874 8.103 1.00 93.38 141 TYR A C 1
ATOM 1137 O O . TYR A 1 141 ? -7.216 15.546 8.708 1.00 93.38 141 TYR A O 1
ATOM 1145 N N . PRO A 1 142 ? -6.544 13.552 7.914 1.00 91.25 142 PRO A N 1
ATOM 1146 C CA . PRO A 1 142 ? -7.713 12.843 8.395 1.00 91.25 142 PRO A CA 1
ATOM 1147 C C . PRO A 1 142 ? -7.695 12.751 9.923 1.00 91.25 142 PRO A C 1
ATOM 1149 O O . PRO A 1 142 ? -6.646 12.644 10.562 1.00 91.25 142 PRO A O 1
ATOM 1152 N N . ARG A 1 143 ? -8.885 12.749 10.529 1.00 87.19 143 ARG A N 1
ATOM 1153 C CA . ARG A 1 143 ? -9.043 12.582 11.979 1.00 87.19 143 ARG A CA 1
ATOM 1154 C C . ARG A 1 143 ? -9.218 11.115 12.343 1.00 87.19 143 ARG A C 1
ATOM 1156 O O . ARG A 1 143 ? -10.065 10.435 11.765 1.00 87.19 143 ARG A O 1
ATOM 1163 N N . HIS A 1 144 ? -8.444 10.651 13.324 1.00 75.38 144 HIS A N 1
ATOM 1164 C CA . HIS A 1 144 ? -8.537 9.309 13.922 1.00 75.38 144 HIS A CA 1
ATOM 1165 C C . HIS A 1 144 ? -8.589 8.139 12.916 1.00 75.38 144 HIS A C 1
ATOM 1167 O O . HIS A 1 144 ? -9.192 7.099 13.185 1.00 75.38 144 HIS A O 1
ATOM 1173 N N . LYS A 1 145 ? -7.965 8.294 11.746 1.00 83.06 145 LYS A N 1
ATOM 1174 C CA . LYS A 1 145 ? -7.851 7.256 10.721 1.00 83.06 145 LYS A CA 1
ATOM 1175 C C . LYS A 1 145 ? -6.418 7.229 10.225 1.00 83.06 145 LYS A C 1
ATOM 1177 O O . LYS A 1 145 ? -5.873 8.274 9.901 1.00 83.06 145 LYS A O 1
ATOM 1182 N N . ILE A 1 146 ? -5.852 6.031 10.128 1.00 79.31 146 ILE A N 1
ATOM 1183 C CA . ILE A 1 146 ? -4.590 5.804 9.424 1.00 79.31 146 ILE A CA 1
ATOM 1184 C C . ILE A 1 146 ? -4.965 5.171 8.086 1.00 79.31 146 ILE A C 1
ATOM 1186 O O . ILE A 1 146 ? -5.376 4.003 8.077 1.00 79.31 146 ILE A O 1
ATOM 1190 N N . PRO A 1 147 ? -4.887 5.904 6.963 1.00 74.31 147 PRO A N 1
ATOM 1191 C CA . PRO A 1 147 ? -5.126 5.316 5.656 1.00 74.31 147 PRO A CA 1
ATOM 1192 C C . PRO A 1 147 ? -4.124 4.183 5.410 1.00 74.31 147 PRO A C 1
ATOM 1194 O O . PRO A 1 147 ? -2.986 4.206 5.884 1.00 74.31 147 PRO A O 1
ATOM 1197 N N . LYS A 1 148 ? -4.551 3.144 4.693 1.00 74.00 148 LYS A N 1
ATOM 1198 C CA . LYS A 1 148 ? -3.677 2.034 4.303 1.00 74.00 148 LYS A CA 1
ATOM 1199 C C . LYS A 1 148 ? -3.357 2.153 2.807 1.00 74.00 148 LYS A C 1
ATOM 1201 O O . LYS A 1 148 ? -4.313 2.247 2.043 1.00 74.00 148 LYS A O 1
ATOM 1206 N N . PRO A 1 149 ? -2.076 2.088 2.391 1.00 73.12 149 PRO A N 1
ATOM 1207 C CA . PRO A 1 149 ? -0.855 2.046 3.207 1.00 73.12 149 PRO A CA 1
ATOM 1208 C C . PRO A 1 149 ? -0.359 3.450 3.627 1.00 73.12 149 PRO A C 1
ATOM 1210 O O . PRO A 1 149 ? -0.133 4.321 2.795 1.00 73.12 149 PRO A O 1
ATOM 1213 N N . ASN A 1 150 ? -0.124 3.669 4.929 1.00 85.38 150 ASN A N 1
ATOM 1214 C CA . ASN A 1 150 ? 0.633 4.824 5.425 1.00 85.38 150 ASN A CA 1
ATOM 1215 C C . ASN A 1 150 ? 2.004 4.360 5.938 1.00 85.38 150 ASN A C 1
ATOM 1217 O O . ASN A 1 150 ? 2.085 3.616 6.924 1.00 85.38 150 ASN A O 1
ATOM 1221 N N . ILE A 1 151 ? 3.052 4.755 5.212 1.00 89.25 151 ILE A N 1
ATOM 1222 C CA . ILE A 1 151 ? 4.461 4.411 5.461 1.00 89.25 151 ILE A CA 1
ATOM 1223 C C . ILE A 1 151 ? 5.191 5.452 6.327 1.00 89.25 151 ILE A C 1
ATOM 1225 O O . ILE A 1 151 ? 6.297 5.202 6.794 1.00 89.25 151 ILE A O 1
ATOM 1229 N N . PHE A 1 152 ? 4.576 6.611 6.577 1.00 92.88 152 PHE A N 1
ATOM 1230 C CA . PHE A 1 152 ? 5.161 7.701 7.371 1.00 92.88 152 PHE A CA 1
ATOM 1231 C C . PHE A 1 152 ? 4.701 7.687 8.839 1.00 92.88 152 PHE A C 1
ATOM 1233 O O . PHE A 1 152 ? 5.169 8.483 9.650 1.00 92.88 152 PHE A O 1
ATOM 1240 N N . CYS A 1 153 ? 3.797 6.770 9.195 1.00 93.94 153 CYS A N 1
ATOM 1241 C CA . CYS A 1 153 ? 3.364 6.537 10.569 1.00 93.94 153 CYS A CA 1
ATOM 1242 C C . CYS A 1 153 ? 4.429 5.744 11.337 1.00 93.94 153 CYS A C 1
ATOM 1244 O O . CYS A 1 153 ? 4.527 4.523 11.193 1.00 93.94 153 CYS A O 1
ATOM 1246 N N . TRP A 1 154 ? 5.218 6.431 12.170 1.00 93.50 154 TRP A N 1
ATOM 1247 C CA . TRP A 1 154 ? 6.338 5.814 12.887 1.00 93.50 154 TRP A CA 1
ATOM 1248 C C . TRP A 1 154 ? 5.894 4.747 13.882 1.00 93.50 154 TRP A C 1
ATOM 1250 O O . TRP A 1 154 ? 6.425 3.639 13.906 1.00 93.50 154 TRP A O 1
ATOM 1260 N N . ASN A 1 155 ? 4.866 5.044 14.671 1.00 94.50 155 ASN A N 1
ATOM 1261 C CA . ASN A 1 155 ? 4.379 4.144 15.708 1.00 94.50 155 ASN A CA 1
ATOM 1262 C C . ASN A 1 155 ? 3.356 3.111 15.203 1.00 94.50 155 ASN A C 1
ATOM 1264 O O . ASN A 1 155 ? 2.658 2.513 16.016 1.00 94.50 155 ASN A O 1
ATOM 1268 N N . LYS A 1 156 ? 3.264 2.846 13.893 1.00 92.31 156 LYS A N 1
ATOM 1269 C CA . LYS A 1 156 ? 2.236 1.966 13.303 1.00 92.31 156 LYS A CA 1
ATOM 1270 C C . LYS A 1 156 ? 2.114 0.596 13.980 1.00 92.31 156 LYS A C 1
ATOM 1272 O O . LYS A 1 156 ? 0.999 0.120 14.181 1.00 92.31 156 LYS A O 1
ATOM 1277 N N . GLN A 1 157 ? 3.234 -0.023 14.364 1.00 89.25 157 GLN A N 1
ATOM 1278 C CA . GLN A 1 157 ? 3.218 -1.311 15.072 1.00 89.25 157 GLN A CA 1
ATOM 1279 C C . GLN A 1 157 ? 2.623 -1.196 16.483 1.00 89.25 157 GLN A C 1
ATOM 1281 O O . GLN A 1 157 ? 1.793 -2.017 16.868 1.00 89.25 157 GLN A O 1
ATOM 1286 N N . PHE A 1 158 ? 2.945 -0.125 17.214 1.00 93.12 158 PHE A N 1
ATOM 1287 C CA . PHE A 1 158 ? 2.402 0.147 18.551 1.00 93.12 158 PHE A CA 1
ATOM 1288 C C . PHE A 1 158 ? 0.896 0.442 18.539 1.00 93.12 158 PHE A C 1
ATOM 1290 O O . PHE A 1 158 ? 0.214 0.283 19.552 1.00 93.12 158 PHE A O 1
ATOM 1297 N N . LEU A 1 159 ? 0.367 0.884 17.398 1.00 94.19 159 LEU A N 1
ATOM 1298 C CA . LEU A 1 159 ? -1.049 1.199 17.218 1.00 94.19 159 LEU A CA 1
ATOM 1299 C C . LEU A 1 159 ? -1.900 -0.041 16.919 1.00 94.19 159 LEU A C 1
ATOM 1301 O O . LEU A 1 159 ? -3.122 0.009 17.059 1.00 94.19 159 LEU A O 1
ATOM 1305 N N . LYS A 1 160 ? -1.285 -1.169 16.533 1.00 92.00 160 LYS A N 1
ATOM 1306 C CA . LYS A 1 160 ? -1.991 -2.375 16.071 1.00 92.00 160 LYS A CA 1
ATOM 1307 C C . LYS A 1 160 ? -2.968 -2.922 17.114 1.00 92.00 160 LYS A C 1
ATOM 1309 O O . LYS A 1 160 ? -4.104 -3.236 16.765 1.00 92.00 160 LYS A O 1
ATOM 1314 N N . LEU A 1 161 ? -2.559 -2.984 18.384 1.00 92.25 161 LEU A N 1
ATOM 1315 C CA . LEU A 1 161 ? -3.412 -3.471 19.477 1.00 92.25 161 LEU A CA 1
ATOM 1316 C C . LEU A 1 161 ? -4.658 -2.593 19.666 1.00 92.25 161 LEU A C 1
ATOM 1318 O O . LEU A 1 161 ? -5.750 -3.107 19.886 1.00 92.25 161 LEU A O 1
ATOM 1322 N N . PHE A 1 162 ? -4.521 -1.278 19.513 1.00 94.25 162 PHE A N 1
ATOM 1323 C CA . PHE A 1 162 ? -5.621 -0.325 19.678 1.00 94.25 162 PHE A CA 1
ATOM 1324 C C . PHE A 1 162 ? -6.534 -0.283 18.458 1.00 94.25 162 PHE A C 1
ATOM 1326 O O . PHE A 1 162 ? -7.749 -0.194 18.608 1.00 94.25 162 PHE A O 1
ATOM 1333 N N . ALA A 1 163 ? -5.970 -0.418 17.257 1.00 91.56 163 ALA A N 1
ATOM 1334 C CA . ALA A 1 163 ? -6.742 -0.531 16.026 1.00 91.56 163 ALA A CA 1
ATOM 1335 C C . ALA A 1 163 ? -7.638 -1.783 16.026 1.00 91.56 163 ALA A C 1
ATOM 1337 O O . ALA A 1 163 ? -8.794 -1.689 15.630 1.00 91.56 163 ALA A O 1
ATOM 1338 N N . ILE A 1 164 ? -7.142 -2.929 16.515 1.00 90.19 164 ILE A N 1
ATOM 1339 C CA . ILE A 1 164 ? -7.934 -4.171 16.641 1.00 90.19 164 ILE A CA 1
ATOM 1340 C C . ILE A 1 164 ? -9.090 -4.002 17.642 1.00 90.19 164 ILE A C 1
ATOM 1342 O O . ILE A 1 164 ? -10.163 -4.558 17.432 1.00 90.19 164 ILE A O 1
ATOM 1346 N N . ASN A 1 165 ? -8.894 -3.202 18.692 1.00 89.62 165 ASN A N 1
ATOM 1347 C CA . ASN A 1 165 ? -9.919 -2.885 19.691 1.00 89.62 165 ASN A CA 1
ATOM 1348 C C . ASN A 1 165 ? -10.801 -1.676 19.298 1.00 89.62 165 ASN A C 1
ATOM 1350 O O . ASN A 1 165 ? -11.490 -1.129 20.152 1.00 89.62 165 ASN A O 1
ATOM 1354 N N . ASN A 1 166 ? -10.764 -1.203 18.041 1.00 91.00 166 ASN A N 1
ATOM 1355 C CA . ASN A 1 166 ? -11.489 -0.005 17.580 1.00 91.00 166 ASN A CA 1
ATOM 1356 C C . ASN A 1 166 ? -11.259 1.256 18.442 1.00 91.00 166 ASN A C 1
ATOM 1358 O O . ASN A 1 166 ? -12.094 2.154 18.489 1.00 91.00 166 ASN A O 1
ATOM 1362 N N . ALA A 1 167 ? -10.106 1.347 19.102 1.00 93.88 167 ALA A N 1
ATOM 1363 C CA . ALA A 1 167 ? -9.775 2.396 20.061 1.00 93.88 167 ALA A CA 1
ATOM 1364 C C . ALA A 1 167 ? -8.555 3.217 19.615 1.00 93.88 167 ALA A C 1
ATOM 1366 O O . ALA A 1 167 ? -7.804 3.740 20.438 1.00 93.88 167 ALA A O 1
ATOM 1367 N N . LEU A 1 168 ? -8.336 3.329 18.300 1.00 93.31 168 LEU A N 1
ATOM 1368 C CA . LEU A 1 168 ? -7.182 4.028 17.726 1.00 93.31 168 LEU A CA 1
ATOM 1369 C C . LEU A 1 168 ? -7.102 5.500 18.164 1.00 93.31 168 LEU A C 1
ATOM 1371 O O . LEU A 1 168 ? -6.008 6.012 18.361 1.00 93.31 168 LEU A O 1
ATOM 1375 N N . SER A 1 169 ? -8.242 6.163 18.381 1.00 93.06 169 SER A N 1
ATOM 1376 C CA . SER A 1 169 ? -8.317 7.547 18.878 1.00 93.06 169 SER A CA 1
ATOM 1377 C C . SER A 1 169 ? -7.767 7.744 20.293 1.00 93.06 169 SER A C 1
ATOM 1379 O O . SER A 1 169 ? -7.549 8.882 20.703 1.00 93.06 169 SER A O 1
ATOM 1381 N N . ALA A 1 170 ? -7.554 6.664 21.054 1.00 95.31 170 ALA A N 1
ATOM 1382 C CA . ALA A 1 170 ? -6.860 6.733 22.336 1.00 95.31 170 ALA A CA 1
ATOM 1383 C C . ALA A 1 170 ? -5.349 6.967 22.165 1.00 95.31 170 ALA A C 1
ATOM 1385 O O . ALA A 1 170 ? -4.686 7.358 23.123 1.00 95.31 170 ALA A O 1
ATOM 1386 N N . CYS A 1 171 ? -4.796 6.725 20.974 1.00 96.38 171 CYS A N 1
ATOM 1387 C CA . CYS A 1 171 ? -3.378 6.883 20.690 1.00 96.38 171 CYS A CA 1
ATOM 1388 C C . CYS A 1 171 ? -3.107 8.098 19.802 1.00 96.38 171 CYS A C 1
ATOM 1390 O O . CYS A 1 171 ? -3.881 8.412 18.898 1.00 96.38 171 CYS A O 1
ATOM 1392 N N . VAL A 1 172 ? -1.956 8.733 20.012 1.00 96.19 172 VAL A N 1
ATOM 1393 C CA . VAL A 1 172 ? -1.431 9.748 19.094 1.00 96.19 172 VAL A CA 1
ATOM 1394 C C . VAL A 1 172 ? -0.670 9.082 17.955 1.00 96.19 172 VAL A C 1
ATOM 1396 O O . VAL A 1 172 ? -0.003 8.066 18.150 1.00 96.19 172 VAL A O 1
ATOM 1399 N N . ILE A 1 173 ? -0.749 9.657 16.759 1.00 96.19 173 ILE A N 1
ATOM 1400 C CA . ILE A 1 173 ? -0.007 9.177 15.592 1.00 96.19 173 ILE A CA 1
ATOM 1401 C C . ILE A 1 173 ? 1.263 10.014 15.460 1.00 96.19 173 ILE A C 1
ATOM 1403 O O . ILE A 1 173 ? 1.193 11.238 15.358 1.00 96.19 173 ILE A O 1
ATOM 1407 N N . LEU A 1 174 ? 2.421 9.352 15.499 1.00 95.88 174 LEU A N 1
ATOM 1408 C CA . LEU A 1 174 ? 3.718 10.017 15.467 1.00 95.88 174 LEU A CA 1
ATOM 1409 C C . LEU A 1 174 ? 4.251 10.124 14.040 1.00 95.88 174 LEU A C 1
ATOM 1411 O O . LEU A 1 174 ? 4.434 9.119 13.346 1.00 95.88 174 LEU A O 1
ATOM 1415 N N . LEU A 1 175 ? 4.578 11.353 13.658 1.00 95.75 175 LEU A N 1
ATOM 1416 C CA . LEU A 1 175 ? 5.355 11.690 12.479 1.00 95.75 175 LEU A CA 1
ATOM 1417 C C . LEU A 1 175 ? 6.833 11.797 12.842 1.00 95.75 175 LEU A C 1
ATOM 1419 O O . LEU A 1 175 ? 7.180 12.556 13.741 1.00 95.75 175 LEU A O 1
ATOM 1423 N N . CYS A 1 176 ? 7.701 11.094 12.116 1.00 93.81 176 CYS A N 1
ATOM 1424 C CA . CYS A 1 176 ? 9.147 11.309 12.174 1.00 93.81 176 CYS A CA 1
ATOM 1425 C C . CYS A 1 176 ? 9.565 12.306 11.087 1.00 93.81 176 CYS A C 1
ATOM 1427 O O . CYS A 1 176 ? 9.251 12.088 9.916 1.00 93.81 176 CYS A O 1
ATOM 1429 N N . GLY A 1 177 ? 10.296 13.363 11.446 1.00 93.62 177 GLY A N 1
ATOM 1430 C CA . GLY A 1 177 ? 10.847 14.312 10.479 1.00 93.62 177 GLY A CA 1
ATOM 1431 C C . GLY A 1 177 ? 10.920 15.736 11.017 1.00 93.62 177 GLY A C 1
ATOM 1432 O O . GLY A 1 177 ? 11.537 15.955 12.055 1.00 93.62 177 GLY A O 1
ATOM 1433 N N . GLY A 1 178 ? 10.326 16.693 10.303 1.00 94.38 178 GLY A N 1
ATOM 1434 C CA . GLY A 1 178 ? 10.371 18.118 10.639 1.00 94.38 178 GLY A CA 1
ATOM 1435 C C . GLY A 1 178 ? 9.024 18.807 10.442 1.00 94.38 178 GLY A C 1
ATOM 1436 O O . GLY A 1 178 ? 8.274 18.467 9.531 1.00 94.38 178 GLY A O 1
ATOM 1437 N N . PHE A 1 179 ? 8.728 19.788 11.289 1.00 95.81 179 PHE A N 1
ATOM 1438 C CA . PHE A 1 179 ? 7.534 20.617 11.181 1.00 95.81 179 PHE A CA 1
ATOM 1439 C C . PHE A 1 179 ? 7.915 22.070 11.447 1.00 95.81 179 PHE A C 1
ATOM 1441 O O . PHE A 1 179 ? 8.329 22.421 12.552 1.00 95.81 179 PHE A O 1
ATOM 1448 N N . TYR A 1 180 ? 7.774 22.910 10.430 1.00 96.25 180 TYR A N 1
ATOM 1449 C CA . TYR A 1 180 ? 8.247 24.285 10.446 1.00 96.25 180 TYR A CA 1
ATOM 1450 C C . TYR A 1 180 ? 7.117 25.217 10.068 1.00 96.25 180 TYR A C 1
ATOM 1452 O O . TYR A 1 180 ? 6.555 25.053 8.995 1.00 96.25 180 TYR A O 1
ATOM 1460 N N . ASN A 1 181 ? 6.805 26.194 10.914 1.00 96.50 181 ASN A N 1
ATOM 1461 C CA . ASN A 1 181 ? 5.780 27.193 10.634 1.00 96.50 181 ASN A CA 1
ATOM 1462 C C . ASN A 1 181 ? 6.388 28.597 10.651 1.00 96.50 181 ASN A C 1
ATOM 1464 O O . ASN A 1 181 ? 7.136 28.942 11.567 1.00 96.50 181 ASN A O 1
ATOM 1468 N N . TYR A 1 182 ? 6.031 29.397 9.656 1.00 96.50 182 TYR A N 1
ATOM 1469 C CA . TYR A 1 182 ? 6.382 30.801 9.543 1.00 96.50 182 TYR A CA 1
ATOM 1470 C C . TYR A 1 182 ? 5.113 31.638 9.471 1.00 96.50 182 TYR A C 1
ATOM 1472 O O . TYR A 1 182 ? 4.383 31.590 8.482 1.00 96.50 182 TYR A O 1
ATOM 1480 N N . GLN A 1 183 ? 4.848 32.400 10.528 1.00 95.81 183 GLN A N 1
ATOM 1481 C CA . GLN A 1 183 ? 3.712 33.310 10.566 1.00 95.81 183 GLN A CA 1
ATOM 1482 C C . GLN A 1 183 ? 4.048 34.576 9.766 1.00 95.81 183 GLN A C 1
ATOM 1484 O O . GLN A 1 183 ? 5.034 35.246 10.068 1.00 95.81 183 GLN A O 1
ATOM 1489 N N . LEU A 1 184 ? 3.246 34.888 8.744 1.00 93.44 184 LEU A N 1
ATOM 1490 C CA . LEU A 1 184 ? 3.417 36.091 7.921 1.00 93.44 184 LEU A CA 1
ATOM 1491 C C . LEU A 1 184 ? 2.685 37.290 8.527 1.00 93.44 184 LEU A C 1
ATOM 1493 O O . LEU A 1 184 ? 3.248 38.378 8.614 1.00 93.44 184 LEU A O 1
ATOM 1497 N N . ASP A 1 185 ? 1.432 37.075 8.921 1.00 92.88 185 ASP A N 1
ATOM 1498 C CA . ASP A 1 185 ? 0.550 38.020 9.609 1.00 92.88 185 ASP A CA 1
ATOM 1499 C C . ASP A 1 185 ? -0.426 37.233 10.504 1.00 92.88 185 ASP A C 1
ATOM 1501 O O . ASP A 1 185 ? -0.246 36.035 10.684 1.00 92.88 185 ASP A O 1
ATOM 1505 N N . GLU A 1 186 ? -1.449 37.848 11.098 1.00 91.06 186 GLU A N 1
ATOM 1506 C CA . GLU A 1 186 ? -2.371 37.144 12.011 1.00 91.06 186 GLU A CA 1
ATOM 1507 C C . GLU A 1 186 ? -3.164 36.000 11.355 1.00 91.06 186 GLU A C 1
ATOM 1509 O O . GLU A 1 186 ? -3.568 35.060 12.039 1.00 91.06 186 GLU A O 1
ATOM 1514 N N . LEU A 1 187 ? -3.373 36.053 10.037 1.00 91.25 187 LEU A N 1
ATOM 1515 C CA . LEU A 1 187 ? -4.270 35.144 9.319 1.00 91.25 187 LEU A CA 1
ATOM 1516 C C . LEU A 1 187 ? -3.538 34.222 8.337 1.00 91.25 187 LEU A C 1
ATOM 1518 O O . LEU A 1 187 ? -4.094 33.198 7.930 1.00 91.25 187 LEU A O 1
ATOM 1522 N N . SER A 1 188 ? -2.288 34.547 8.005 1.00 94.75 188 SER A N 1
ATOM 1523 C CA . SER A 1 188 ? -1.512 33.903 6.951 1.00 94.75 188 SER A CA 1
ATOM 1524 C C . SER A 1 188 ? -0.217 33.301 7.489 1.00 94.75 188 SER A C 1
ATOM 1526 O O . SER A 1 188 ? 0.528 33.930 8.247 1.00 94.75 188 SER A O 1
ATOM 1528 N N . SER A 1 189 ? 0.098 32.086 7.054 1.00 96.56 189 SER A N 1
ATOM 1529 C CA . SER A 1 189 ? 1.308 31.376 7.470 1.00 96.56 189 SER A CA 1
ATOM 1530 C C . SER A 1 189 ? 1.801 30.411 6.399 1.00 96.56 189 SER A C 1
ATOM 1532 O O . SER A 1 189 ? 1.040 29.948 5.550 1.00 96.56 189 SER A O 1
ATOM 1534 N N . ILE A 1 190 ? 3.097 30.112 6.429 1.00 97.56 190 ILE A N 1
ATOM 1535 C CA . ILE A 1 190 ? 3.735 29.100 5.588 1.00 97.56 190 ILE A CA 1
ATOM 1536 C C . ILE A 1 190 ? 4.214 27.982 6.503 1.00 97.56 190 ILE A C 1
ATOM 1538 O O . ILE A 1 190 ? 5.083 28.192 7.346 1.00 97.56 190 ILE A O 1
ATOM 1542 N N . THR A 1 191 ? 3.682 26.781 6.321 1.00 97.81 191 THR A N 1
ATOM 1543 C CA . THR A 1 191 ? 4.168 25.575 6.983 1.00 97.81 191 THR A CA 1
ATOM 1544 C C . THR A 1 191 ? 4.896 24.674 5.9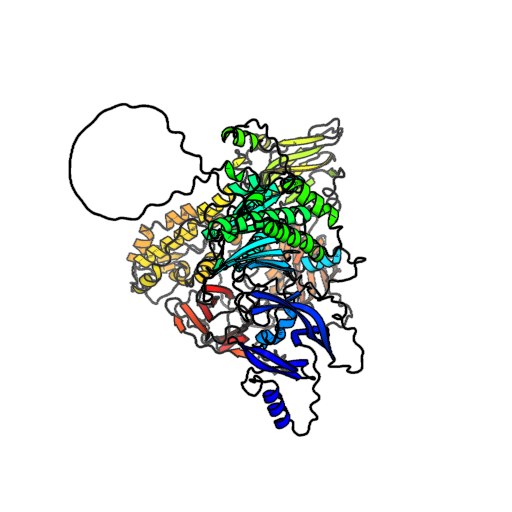86 1.00 97.81 191 THR A C 1
ATOM 1546 O O . THR A 1 191 ? 4.385 24.407 4.901 1.00 97.81 191 THR A O 1
ATOM 1549 N N . ILE A 1 192 ? 6.067 24.163 6.370 1.00 97.69 192 ILE A N 1
ATOM 1550 C CA . ILE A 1 192 ? 6.745 23.046 5.703 1.00 97.69 192 ILE A CA 1
ATOM 1551 C C . ILE A 1 192 ? 6.725 21.842 6.642 1.00 97.69 192 ILE A C 1
ATOM 1553 O O . ILE A 1 192 ? 7.245 21.902 7.761 1.00 97.69 192 ILE A O 1
ATOM 1557 N N . VAL A 1 193 ? 6.161 20.737 6.170 1.00 97.44 193 VAL A N 1
ATOM 1558 C CA . VAL A 1 193 ? 6.170 19.447 6.860 1.00 97.44 193 VAL A CA 1
ATOM 1559 C C . VAL A 1 193 ? 7.074 18.491 6.095 1.00 97.44 193 VAL A C 1
ATOM 1561 O O . VAL A 1 193 ? 6.948 18.323 4.887 1.00 97.44 193 VAL A O 1
ATOM 1564 N N . ILE A 1 194 ? 8.009 17.871 6.804 1.00 96.38 194 ILE A N 1
ATOM 1565 C CA . ILE A 1 194 ? 8.955 16.896 6.266 1.00 96.38 194 ILE A CA 1
ATOM 1566 C C . ILE A 1 194 ? 8.650 15.571 6.943 1.00 96.38 194 ILE A C 1
ATOM 1568 O O . ILE A 1 194 ? 8.805 15.440 8.156 1.00 96.38 194 ILE A O 1
ATOM 1572 N N . LYS A 1 195 ? 8.216 14.587 6.162 1.00 95.50 195 LYS A N 1
ATOM 1573 C CA . LYS A 1 195 ? 7.797 13.271 6.633 1.00 95.50 195 LYS A CA 1
ATOM 1574 C C . LYS A 1 195 ? 8.809 12.240 6.181 1.00 95.50 195 LYS A C 1
ATOM 1576 O O . LYS A 1 195 ? 8.997 12.029 4.990 1.00 95.50 195 LYS A O 1
ATOM 1581 N N . ARG A 1 196 ? 9.467 11.581 7.125 1.00 92.00 196 ARG A N 1
ATOM 1582 C CA . ARG A 1 196 ? 10.417 10.505 6.843 1.00 92.00 196 ARG A CA 1
ATOM 1583 C C . ARG A 1 196 ? 9.715 9.162 6.960 1.00 92.00 196 ARG A C 1
ATOM 1585 O O . ARG A 1 196 ? 8.944 8.956 7.898 1.00 92.00 196 ARG A O 1
ATOM 1592 N N . ILE A 1 197 ? 9.997 8.248 6.032 1.00 89.50 197 ILE A N 1
ATOM 1593 C CA . ILE A 1 197 ? 9.484 6.883 6.128 1.00 89.50 197 ILE A CA 1
ATOM 1594 C C . ILE A 1 197 ? 9.853 6.278 7.486 1.00 89.50 197 ILE A C 1
ATOM 1596 O O . ILE A 1 197 ? 10.997 6.361 7.952 1.00 89.50 197 ILE A O 1
ATOM 1600 N N . ALA A 1 198 ? 8.867 5.666 8.129 1.00 80.94 198 ALA A N 1
ATOM 1601 C CA . ALA A 1 198 ? 9.093 4.828 9.282 1.00 80.94 198 ALA A CA 1
ATOM 1602 C C . ALA A 1 198 ? 9.778 3.565 8.772 1.00 80.94 198 ALA A C 1
ATOM 1604 O O . ALA A 1 198 ? 9.107 2.684 8.243 1.00 80.94 198 ALA A O 1
ATOM 1605 N N . LYS A 1 199 ? 11.112 3.502 8.850 1.00 67.56 199 LYS A N 1
ATOM 1606 C CA . LYS A 1 199 ? 11.851 2.287 8.490 1.00 67.56 199 LYS A CA 1
ATOM 1607 C C . LYS A 1 199 ? 11.194 1.139 9.254 1.00 67.56 199 LYS A C 1
ATOM 1609 O O . LYS A 1 199 ? 11.216 1.188 10.487 1.00 67.56 199 LYS A O 1
ATOM 1614 N N . LEU A 1 200 ? 10.563 0.174 8.569 1.00 50.41 200 LEU A N 1
ATOM 1615 C CA . LEU A 1 200 ? 10.059 -0.996 9.270 1.00 50.41 200 LEU A CA 1
ATOM 1616 C C . LEU A 1 200 ? 11.296 -1.672 9.842 1.00 50.41 200 LEU A C 1
ATOM 1618 O O . LEU A 1 200 ? 12.089 -2.300 9.145 1.00 50.41 200 LEU A O 1
ATOM 1622 N N . THR A 1 201 ? 11.485 -1.519 11.143 1.00 44.09 201 THR A N 1
ATOM 1623 C CA . THR A 1 201 ? 12.250 -2.474 11.915 1.00 44.09 201 THR A CA 1
ATOM 1624 C C . THR A 1 201 ? 11.414 -3.744 11.894 1.00 44.09 201 THR A C 1
ATOM 1626 O O . THR A 1 201 ? 10.640 -4.002 12.810 1.00 44.09 201 THR A O 1
ATOM 1629 N N . SER A 1 202 ? 11.474 -4.500 10.800 1.00 41.50 202 SER A N 1
ATOM 1630 C CA . SER A 1 202 ? 11.094 -5.901 10.823 1.00 41.50 202 SER A CA 1
ATOM 1631 C C . SER A 1 202 ? 12.092 -6.596 11.750 1.00 41.50 202 SER A C 1
ATOM 1633 O O . SER A 1 202 ? 13.175 -6.973 11.313 1.00 41.50 202 SER A O 1
ATOM 1635 N N . ASP A 1 203 ? 11.763 -6.601 13.039 1.00 41.28 203 ASP A N 1
ATOM 1636 C CA . ASP A 1 203 ? 12.147 -7.445 14.178 1.00 41.28 203 ASP A CA 1
ATOM 1637 C C . ASP A 1 203 ? 13.562 -8.055 14.320 1.00 41.28 203 ASP A C 1
ATOM 1639 O O . ASP A 1 203 ? 13.774 -8.741 15.306 1.00 41.28 203 ASP A O 1
ATOM 1643 N N . ASN A 1 204 ? 14.559 -7.835 13.451 1.00 36.69 204 ASN A N 1
ATOM 1644 C CA . ASN A 1 204 ? 15.856 -8.538 13.552 1.00 36.69 204 ASN A CA 1
ATOM 1645 C C . ASN A 1 204 ? 17.094 -7.800 13.011 1.00 36.69 204 ASN A C 1
ATOM 1647 O O . ASN A 1 204 ? 18.132 -8.424 12.817 1.00 36.69 204 ASN A O 1
ATOM 1651 N N . PHE A 1 205 ? 17.041 -6.493 12.755 1.00 37.38 205 PHE A N 1
ATOM 1652 C CA . PHE A 1 205 ? 18.199 -5.793 12.186 1.00 37.38 205 PHE A CA 1
ATOM 1653 C C . PHE A 1 205 ? 18.584 -4.547 12.970 1.00 37.38 205 PHE A C 1
ATOM 1655 O O . PHE A 1 205 ? 18.312 -3.422 12.551 1.00 37.38 205 PHE A O 1
ATOM 1662 N N . GLN A 1 206 ? 19.305 -4.761 14.068 1.00 34.50 206 GLN A N 1
ATOM 1663 C CA . GLN A 1 206 ? 20.360 -3.842 14.471 1.00 34.50 206 GLN A CA 1
ATOM 1664 C C . GLN A 1 206 ? 21.447 -4.571 15.282 1.00 34.50 206 GLN A C 1
ATOM 1666 O O . GLN A 1 206 ? 21.144 -5.251 16.252 1.00 34.50 206 GLN A O 1
ATOM 1671 N N . GLU A 1 207 ? 22.697 -4.359 14.848 1.00 35.47 207 GLU A N 1
ATOM 1672 C CA . GLU A 1 207 ? 23.941 -4.413 15.642 1.00 35.47 207 GLU A CA 1
ATOM 1673 C C . GLU A 1 207 ? 24.878 -5.633 15.642 1.00 35.47 207 GLU A C 1
ATOM 1675 O O . GLU A 1 207 ? 25.733 -5.693 16.509 1.00 35.47 207 GLU A O 1
ATOM 1680 N N . ASP A 1 208 ? 24.926 -6.458 14.590 1.00 34.12 208 ASP A N 1
ATOM 1681 C CA . ASP A 1 208 ? 26.182 -7.174 14.277 1.00 34.12 208 ASP A CA 1
ATOM 1682 C C . ASP A 1 208 ? 26.613 -6.944 12.828 1.00 34.12 208 ASP A C 1
ATOM 1684 O O . ASP A 1 208 ? 26.303 -7.689 11.901 1.00 34.12 208 ASP A O 1
ATOM 1688 N N . LYS A 1 209 ? 27.357 -5.851 12.623 1.00 37.34 209 LYS A N 1
ATOM 1689 C CA . LYS A 1 209 ? 27.983 -5.502 11.336 1.00 37.34 209 LYS A CA 1
ATOM 1690 C C . LYS A 1 209 ? 29.153 -6.412 10.948 1.00 37.34 209 LYS A C 1
ATOM 1692 O O . LYS A 1 209 ? 29.730 -6.187 9.888 1.00 37.34 209 LYS A O 1
ATOM 1697 N N . ASN A 1 210 ? 29.495 -7.415 11.755 1.00 33.75 210 ASN A N 1
ATOM 1698 C CA . ASN A 1 210 ? 30.749 -8.135 11.570 1.00 33.75 210 ASN A CA 1
ATOM 1699 C C . ASN A 1 210 ? 30.637 -9.571 11.053 1.00 33.75 210 ASN A C 1
ATOM 1701 O O . ASN A 1 210 ? 31.664 -10.065 10.611 1.00 33.75 210 ASN A O 1
ATOM 1705 N N . GLU A 1 211 ? 29.473 -10.235 11.000 1.00 38.22 211 GLU A N 1
ATOM 1706 C CA . GLU A 1 211 ? 29.497 -11.666 10.622 1.00 38.22 211 GLU A CA 1
ATOM 1707 C C . GLU A 1 211 ? 28.202 -12.264 10.038 1.00 38.22 211 GLU A C 1
ATOM 1709 O O . GLU A 1 211 ? 27.945 -13.458 10.164 1.00 38.22 211 GLU A O 1
ATOM 1714 N N . ILE A 1 212 ? 27.388 -11.484 9.319 1.00 37.72 212 ILE A N 1
ATOM 1715 C CA . ILE A 1 212 ? 26.338 -12.085 8.476 1.00 37.72 212 ILE A CA 1
ATOM 1716 C C . ILE A 1 212 ? 26.966 -12.462 7.131 1.00 37.72 212 ILE A C 1
ATOM 1718 O O . ILE A 1 212 ? 27.195 -11.621 6.259 1.00 37.72 212 ILE A O 1
ATOM 1722 N N . THR A 1 213 ? 27.284 -13.746 6.965 1.00 42.25 213 THR A N 1
ATOM 1723 C CA . THR A 1 213 ? 27.757 -14.300 5.695 1.00 42.25 213 THR A CA 1
ATOM 1724 C C . THR A 1 213 ? 26.676 -14.147 4.622 1.00 42.25 213 THR A C 1
ATOM 1726 O O . THR A 1 213 ? 25.508 -14.493 4.824 1.00 42.25 213 THR A O 1
ATOM 1729 N N . LYS A 1 214 ? 27.090 -13.667 3.440 1.00 46.84 214 LYS A N 1
ATOM 1730 C CA . LYS A 1 214 ? 26.268 -13.491 2.225 1.00 46.84 214 LYS A CA 1
ATOM 1731 C C . LYS A 1 214 ? 25.472 -14.746 1.801 1.00 46.84 214 LYS A C 1
ATOM 1733 O O . LYS A 1 214 ? 24.601 -14.649 0.943 1.00 46.84 214 LYS A O 1
ATOM 1738 N N . GLU A 1 215 ? 25.762 -15.915 2.370 1.00 44.34 215 GLU A N 1
ATOM 1739 C CA . GLU A 1 215 ? 25.071 -17.185 2.105 1.00 44.34 215 GLU A CA 1
ATOM 1740 C C . GLU A 1 215 ? 23.716 -17.304 2.817 1.00 44.34 215 GLU A C 1
ATOM 1742 O O . GLU A 1 215 ? 22.753 -17.758 2.203 1.00 44.34 215 GLU A O 1
ATOM 1747 N N . SER A 1 216 ? 23.580 -16.813 4.054 1.00 44.72 216 SER A N 1
ATOM 1748 C CA . SER A 1 216 ? 22.329 -16.974 4.822 1.00 44.72 216 SER A CA 1
ATOM 1749 C C . SER A 1 216 ? 21.155 -16.142 4.278 1.00 44.72 216 SER A C 1
ATOM 1751 O O . SER A 1 216 ? 19.987 -16.507 4.441 1.00 44.72 216 SER A O 1
ATOM 1753 N N . GLU A 1 217 ? 21.449 -15.034 3.592 1.00 46.16 217 GLU A N 1
ATOM 1754 C CA . GLU A 1 217 ? 20.448 -14.202 2.913 1.00 46.16 217 GLU A CA 1
ATOM 1755 C C . GLU A 1 217 ? 20.047 -14.781 1.552 1.00 46.16 217 GLU A C 1
ATOM 1757 O O . GLU A 1 217 ? 18.882 -14.683 1.160 1.00 46.16 217 GLU A O 1
ATOM 1762 N N . LYS A 1 218 ? 20.974 -15.469 0.873 1.00 48.44 218 LYS A N 1
ATOM 1763 C CA . LYS A 1 218 ? 20.696 -16.215 -0.360 1.00 48.44 218 LYS A CA 1
ATOM 1764 C C . LYS A 1 218 ? 19.728 -17.371 -0.097 1.00 48.44 218 LYS A C 1
ATOM 1766 O O . LYS A 1 218 ? 18.737 -17.507 -0.810 1.00 48.44 218 LYS A O 1
ATOM 1771 N N . ASP A 1 219 ? 19.935 -18.106 0.995 1.00 43.69 219 ASP A N 1
ATOM 1772 C CA . ASP A 1 219 ? 19.081 -19.234 1.393 1.00 43.69 219 ASP A CA 1
ATOM 1773 C C . ASP A 1 219 ? 17.653 -18.815 1.783 1.00 43.69 219 ASP A C 1
ATOM 1775 O O . ASP A 1 219 ? 16.692 -19.556 1.561 1.00 43.69 219 ASP A O 1
ATOM 1779 N N . LYS A 1 220 ? 17.463 -17.616 2.346 1.00 46.31 220 LYS A N 1
ATOM 1780 C CA . LYS A 1 220 ? 16.120 -17.098 2.666 1.00 46.31 220 LYS A CA 1
ATOM 1781 C C . LYS A 1 220 ? 15.367 -16.615 1.421 1.00 46.31 220 LYS A C 1
ATOM 1783 O O . LYS A 1 220 ? 14.143 -16.754 1.377 1.00 46.31 220 LYS A O 1
ATOM 1788 N N . LEU A 1 221 ? 16.081 -16.109 0.411 1.00 46.06 221 LEU A N 1
ATOM 1789 C CA . LEU A 1 221 ? 15.507 -15.674 -0.867 1.00 46.06 221 LEU A CA 1
ATOM 1790 C C . LEU A 1 221 ? 15.164 -16.856 -1.789 1.00 46.06 221 LEU A C 1
ATOM 1792 O O . LEU A 1 221 ? 14.103 -16.865 -2.411 1.00 46.06 221 LEU A O 1
ATOM 1796 N N . GLU A 1 222 ? 16.018 -17.884 -1.839 1.00 46.44 222 GLU A N 1
ATOM 1797 C CA . GLU A 1 222 ? 15.791 -19.085 -2.659 1.00 46.44 222 GLU A CA 1
ATOM 1798 C C . GLU A 1 222 ? 14.606 -19.934 -2.163 1.00 46.44 222 GLU A C 1
ATOM 1800 O O . GLU A 1 222 ? 13.989 -20.662 -2.941 1.00 46.44 222 GLU A O 1
ATOM 1805 N N . ASN A 1 223 ? 14.224 -19.791 -0.889 1.00 41.47 223 ASN A N 1
ATOM 1806 C CA . ASN A 1 223 ? 13.104 -20.512 -0.279 1.00 41.47 223 ASN A CA 1
ATOM 1807 C C . ASN A 1 223 ? 11.732 -19.819 -0.418 1.00 41.47 223 ASN A C 1
ATOM 1809 O O . ASN A 1 223 ? 10.744 -20.332 0.114 1.00 41.47 223 ASN A O 1
ATOM 1813 N N . GLY A 1 224 ? 11.639 -18.679 -1.119 1.00 36.97 224 GLY A N 1
ATOM 1814 C CA . GLY A 1 224 ? 10.367 -18.065 -1.538 1.00 36.97 224 GLY A CA 1
ATOM 1815 C C . GLY A 1 224 ? 9.400 -17.675 -0.412 1.00 36.97 224 GLY A C 1
ATOM 1816 O O . GLY A 1 224 ? 8.204 -17.550 -0.659 1.00 36.97 224 GLY A O 1
ATOM 1817 N N . LYS A 1 225 ? 9.880 -17.528 0.832 1.00 37.00 225 LYS A N 1
ATOM 1818 C CA . LYS A 1 225 ? 9.015 -17.348 2.012 1.00 37.00 225 LYS A CA 1
ATOM 1819 C C . LYS A 1 225 ? 8.955 -15.944 2.603 1.00 37.00 225 LYS A C 1
ATOM 1821 O O . LYS A 1 225 ? 8.138 -15.749 3.491 1.00 37.00 225 LYS A O 1
ATOM 1826 N N . ASN A 1 226 ? 9.709 -14.970 2.096 1.00 39.19 226 ASN A N 1
ATOM 1827 C CA . ASN A 1 226 ? 9.536 -13.570 2.490 1.00 39.19 226 ASN A CA 1
ATOM 1828 C C . ASN A 1 226 ? 9.451 -12.662 1.260 1.00 39.19 226 ASN A C 1
ATOM 1830 O O . ASN A 1 226 ? 10.438 -12.080 0.824 1.00 39.19 226 ASN A O 1
ATOM 1834 N N . GLU A 1 227 ? 8.228 -12.473 0.765 1.00 42.53 227 GLU A N 1
ATOM 1835 C CA . GLU A 1 227 ? 7.815 -11.293 -0.007 1.00 42.53 227 GLU A CA 1
ATOM 1836 C C . GLU A 1 227 ? 7.701 -10.054 0.907 1.00 42.53 227 GLU A C 1
ATOM 1838 O O . GLU A 1 227 ? 6.793 -9.238 0.759 1.00 42.53 227 GLU A O 1
ATOM 1843 N N . SER A 1 228 ? 8.587 -9.889 1.898 1.00 46.41 228 SER A N 1
ATOM 1844 C CA . SER A 1 228 ? 8.705 -8.611 2.601 1.00 46.41 228 SER A CA 1
ATOM 1845 C C . SER A 1 228 ? 9.434 -7.659 1.661 1.00 46.41 228 SER A C 1
ATOM 1847 O O . SER A 1 228 ? 10.656 -7.537 1.706 1.00 46.41 228 SER A O 1
ATOM 1849 N N . ILE A 1 229 ? 8.645 -7.138 0.720 1.00 49.19 229 ILE A N 1
ATOM 1850 C CA . ILE A 1 229 ? 8.764 -5.892 -0.032 1.00 49.19 229 ILE A CA 1
ATOM 1851 C C . ILE A 1 229 ? 10.107 -5.216 0.240 1.00 49.19 229 ILE A C 1
ATOM 1853 O O . ILE A 1 229 ? 10.358 -4.759 1.350 1.00 49.19 229 ILE A O 1
ATOM 1857 N N . HIS A 1 230 ? 10.967 -5.132 -0.776 1.00 51.97 230 HIS A N 1
ATOM 1858 C CA . HIS A 1 230 ? 12.097 -4.210 -0.749 1.00 51.97 230 HIS A CA 1
ATOM 1859 C C . HIS A 1 230 ? 11.532 -2.794 -0.598 1.00 51.97 230 HIS A C 1
ATOM 1861 O O . HIS A 1 230 ? 11.108 -2.173 -1.571 1.00 51.97 230 HIS A O 1
ATOM 1867 N N . GLU A 1 231 ? 11.414 -2.353 0.651 1.00 54.47 231 GLU A N 1
ATOM 1868 C CA . GLU A 1 231 ? 10.799 -1.090 1.019 1.00 54.47 231 GLU A CA 1
ATOM 1869 C C . GLU A 1 231 ? 11.573 0.067 0.397 1.00 54.47 231 GLU A C 1
ATOM 1871 O O . GLU A 1 231 ? 12.780 -0.008 0.173 1.00 54.47 231 GLU A O 1
ATOM 1876 N N . LEU A 1 232 ? 10.850 1.149 0.132 1.00 61.53 232 LEU A N 1
ATOM 1877 C CA . LEU A 1 232 ? 11.352 2.469 -0.220 1.00 61.53 232 LEU A CA 1
ATOM 1878 C C . LEU A 1 232 ? 12.312 2.995 0.869 1.00 61.53 232 LEU A C 1
ATOM 1880 O O . LEU A 1 232 ? 11.950 3.830 1.700 1.00 61.53 232 LEU A O 1
ATOM 1884 N N . ILE A 1 233 ? 13.539 2.470 0.919 1.00 68.06 233 ILE A N 1
ATOM 1885 C CA . ILE A 1 233 ? 14.517 2.857 1.934 1.00 68.06 233 ILE A CA 1
ATOM 1886 C C . ILE A 1 233 ? 14.837 4.343 1.732 1.00 68.06 233 ILE A C 1
ATOM 1888 O O . ILE A 1 233 ? 15.301 4.750 0.670 1.00 68.06 233 ILE A O 1
ATOM 1892 N N . ASN A 1 234 ? 14.618 5.135 2.786 1.00 79.44 234 ASN A N 1
ATOM 1893 C CA . ASN A 1 234 ? 14.865 6.581 2.850 1.00 79.44 234 ASN A CA 1
ATOM 1894 C C . ASN A 1 234 ? 13.915 7.479 2.038 1.00 79.44 234 ASN A C 1
ATOM 1896 O O . ASN A 1 234 ? 14.292 8.607 1.729 1.00 79.44 234 ASN A O 1
ATOM 1900 N N . GLU A 1 235 ? 12.691 7.045 1.731 1.00 89.25 235 GLU A N 1
ATOM 1901 C CA . GLU A 1 235 ? 11.703 7.970 1.159 1.00 89.25 235 GLU A CA 1
ATOM 1902 C C . GLU A 1 235 ? 11.317 9.064 2.171 1.00 89.25 235 GLU A C 1
ATOM 1904 O O . GLU A 1 235 ? 11.099 8.817 3.365 1.00 89.25 235 GLU A O 1
ATOM 1909 N N . ILE A 1 236 ? 11.243 10.291 1.671 1.00 92.62 236 ILE A N 1
ATOM 1910 C CA . ILE A 1 236 ? 10.869 11.507 2.376 1.00 92.62 236 ILE A CA 1
ATOM 1911 C C . ILE A 1 236 ? 9.772 12.193 1.565 1.00 92.62 236 ILE A C 1
ATOM 1913 O O . ILE A 1 236 ? 9.868 12.336 0.347 1.00 92.62 236 ILE A O 1
ATOM 1917 N N . GLU A 1 237 ? 8.718 12.620 2.243 1.00 94.75 237 GLU A N 1
ATOM 1918 C CA . GLU A 1 237 ? 7.644 13.430 1.682 1.00 94.75 237 GLU A CA 1
ATOM 1919 C C . GLU A 1 237 ? 7.745 14.838 2.265 1.00 94.75 237 GLU A C 1
ATOM 1921 O O . GLU A 1 237 ? 7.762 15.019 3.480 1.00 94.75 237 GLU A O 1
ATOM 1926 N N . TYR A 1 238 ? 7.846 15.828 1.391 1.00 96.19 238 TYR A N 1
ATOM 1927 C CA . TYR A 1 238 ? 7.791 17.237 1.736 1.00 96.19 238 TYR A CA 1
ATOM 1928 C C . TYR A 1 238 ? 6.396 17.753 1.420 1.00 96.19 238 TYR A C 1
ATOM 1930 O O . TYR A 1 238 ? 5.817 17.410 0.391 1.00 96.19 238 TYR A O 1
ATOM 1938 N N . GLU A 1 239 ? 5.866 18.592 2.291 1.00 97.31 239 GLU A N 1
ATOM 1939 C CA . GLU A 1 239 ? 4.543 19.171 2.146 1.00 97.31 239 GLU A CA 1
ATOM 1940 C C . GLU A 1 239 ? 4.605 20.649 2.520 1.00 97.31 239 GLU A C 1
ATOM 1942 O O . GLU A 1 239 ? 4.901 21.011 3.659 1.00 97.31 239 GLU A O 1
ATOM 1947 N N . LEU A 1 240 ? 4.352 21.503 1.534 1.00 97.81 240 LEU A N 1
ATOM 1948 C CA . LEU A 1 240 ? 4.154 22.935 1.711 1.00 97.81 240 LEU A CA 1
ATOM 1949 C C . LEU A 1 240 ? 2.671 23.167 1.989 1.00 97.81 240 LEU A C 1
ATOM 1951 O O . LEU A 1 240 ? 1.829 22.673 1.243 1.00 97.81 240 LEU A O 1
ATOM 1955 N N . ILE A 1 241 ? 2.351 23.921 3.035 1.00 97.81 241 ILE A N 1
ATOM 1956 C CA . ILE A 1 241 ? 0.994 24.362 3.365 1.00 97.81 241 ILE A CA 1
ATOM 1957 C C . ILE A 1 241 ? 1.039 25.876 3.536 1.00 97.81 241 ILE A C 1
ATOM 1959 O O . ILE A 1 241 ? 1.702 26.384 4.434 1.00 97.81 241 ILE A O 1
ATOM 1963 N N . TYR A 1 242 ? 0.327 26.596 2.684 1.00 97.56 242 TYR A N 1
ATOM 1964 C CA . TYR A 1 242 ? 0.120 28.028 2.807 1.00 97.56 242 TYR A CA 1
ATOM 1965 C C . TYR A 1 242 ? -1.296 28.291 3.311 1.00 97.56 242 TYR A C 1
ATOM 1967 O O . TYR A 1 242 ? -2.269 27.908 2.662 1.00 97.56 242 TYR A O 1
ATOM 1975 N N . GLN A 1 243 ? -1.405 28.919 4.475 1.00 96.81 243 GLN A N 1
ATOM 1976 C CA . GLN A 1 243 ? -2.661 29.439 4.994 1.00 96.81 243 GLN A CA 1
ATOM 1977 C C . GLN A 1 243 ? -2.808 30.895 4.549 1.00 96.81 243 GLN A C 1
ATOM 1979 O O . GLN A 1 243 ? -1.887 31.689 4.740 1.00 96.81 243 GLN A O 1
ATOM 1984 N N . SER A 1 244 ? -3.970 31.243 4.005 1.00 95.44 244 SER A N 1
ATOM 1985 C CA . SER A 1 244 ? -4.371 32.616 3.708 1.00 95.44 244 SER A CA 1
ATOM 1986 C C . SER A 1 244 ? -5.807 32.881 4.157 1.00 95.44 244 SER A C 1
ATOM 1988 O O . SER A 1 244 ? -6.519 31.989 4.629 1.00 95.44 244 SER A O 1
ATOM 1990 N N . ASP A 1 245 ? -6.276 34.110 3.947 1.00 93.12 245 ASP A N 1
ATOM 1991 C CA . ASP A 1 245 ? -7.657 34.509 4.235 1.00 93.12 245 ASP A CA 1
ATOM 1992 C C . ASP A 1 245 ? -8.695 33.709 3.429 1.00 93.12 245 ASP A C 1
ATOM 1994 O O . ASP A 1 245 ? -9.850 33.583 3.851 1.00 93.12 245 ASP A O 1
ATOM 1998 N N . ALA A 1 246 ? -8.291 33.161 2.279 1.00 92.31 246 ALA A N 1
ATOM 1999 C CA . ALA A 1 246 ? -9.140 32.367 1.395 1.00 92.31 246 ALA A CA 1
ATOM 2000 C C . ALA A 1 246 ? -9.230 30.885 1.806 1.00 92.31 246 ALA A C 1
ATOM 2002 O O . ALA A 1 246 ? -10.141 30.186 1.361 1.00 92.31 246 ALA A O 1
ATOM 2003 N N . GLY A 1 247 ? -8.319 30.399 2.655 1.00 94.88 247 GLY A N 1
ATOM 2004 C CA . GLY A 1 247 ? -8.243 28.997 3.057 1.00 94.88 247 GLY A CA 1
ATOM 2005 C C . GLY A 1 247 ? -6.809 28.474 3.099 1.00 94.88 247 GLY A C 1
ATOM 2006 O O . GLY A 1 247 ? -5.872 29.210 3.393 1.00 94.88 247 GLY A O 1
ATOM 2007 N N . TYR A 1 248 ? -6.640 27.187 2.814 1.00 96.75 248 TYR A N 1
ATOM 2008 C CA . TYR A 1 248 ? -5.348 26.509 2.784 1.00 96.75 248 TYR A CA 1
ATOM 2009 C C . TYR A 1 248 ? -5.019 26.035 1.373 1.00 96.75 248 TYR A C 1
ATOM 2011 O O . TYR A 1 248 ? -5.871 25.482 0.679 1.00 96.75 248 TYR A O 1
ATOM 2019 N N . PHE A 1 249 ? -3.757 26.178 0.991 1.00 96.50 249 PHE A N 1
ATOM 2020 C CA . PHE A 1 249 ? -3.188 25.631 -0.232 1.00 96.50 249 PHE A CA 1
ATOM 2021 C C . PHE A 1 249 ? -2.060 24.692 0.155 1.00 96.50 249 PHE A C 1
ATOM 2023 O O . PHE A 1 249 ? -1.131 25.108 0.844 1.00 96.50 249 PHE A O 1
ATOM 2030 N N . SER A 1 250 ? -2.120 23.436 -0.274 1.00 96.75 250 SER A N 1
ATOM 2031 C CA . SER A 1 250 ? -1.064 22.473 0.017 1.00 96.75 250 SER A CA 1
ATOM 2032 C C . SER A 1 250 ? -0.508 21.826 -1.238 1.00 96.75 250 SER A C 1
ATOM 2034 O O . SER A 1 250 ? -1.259 21.510 -2.156 1.00 96.75 250 SER A O 1
ATOM 2036 N N . HIS A 1 251 ? 0.807 21.636 -1.271 1.00 96.19 251 HIS A N 1
ATOM 2037 C CA . HIS A 1 251 ? 1.493 20.885 -2.312 1.00 96.19 251 HIS A CA 1
ATOM 2038 C C . HIS A 1 251 ? 2.480 19.905 -1.689 1.00 96.19 251 HIS A C 1
ATOM 2040 O O . HIS A 1 251 ? 3.282 20.275 -0.830 1.00 96.19 251 HIS A O 1
ATOM 2046 N N . ILE A 1 252 ? 2.451 18.670 -2.172 1.00 95.56 252 ILE A N 1
ATOM 2047 C CA . ILE A 1 252 ? 3.290 17.573 -1.709 1.00 95.56 252 ILE A CA 1
ATOM 2048 C C . ILE A 1 252 ? 4.247 17.140 -2.817 1.00 95.56 252 ILE A C 1
ATOM 2050 O O . ILE A 1 252 ? 3.841 16.905 -3.953 1.00 95.56 252 ILE A O 1
ATOM 2054 N N . TRP A 1 253 ? 5.510 16.937 -2.472 1.00 95.12 253 TRP A N 1
ATOM 2055 C CA . TRP A 1 253 ? 6.479 16.278 -3.339 1.00 95.12 253 TRP A CA 1
ATOM 2056 C C . TRP A 1 253 ? 7.303 15.278 -2.545 1.00 95.12 253 TRP A C 1
ATOM 2058 O O . TRP A 1 253 ? 7.298 15.261 -1.314 1.00 95.12 253 TRP A O 1
ATOM 2068 N N . ARG A 1 254 ? 7.997 14.393 -3.251 1.00 93.25 254 ARG A N 1
ATOM 2069 C CA . ARG A 1 254 ? 8.787 13.339 -2.628 1.00 93.25 254 ARG A CA 1
ATOM 2070 C C . ARG A 1 254 ? 10.234 13.369 -3.034 1.00 93.25 254 ARG A C 1
ATOM 2072 O O . ARG A 1 254 ? 10.620 13.926 -4.058 1.00 93.25 254 ARG A O 1
ATOM 2079 N N . ARG A 1 255 ? 11.017 12.696 -2.215 1.00 90.31 255 ARG A N 1
ATOM 2080 C CA . ARG A 1 255 ? 12.409 12.396 -2.446 1.00 90.31 255 ARG A CA 1
ATOM 2081 C C . ARG A 1 255 ? 12.699 11.003 -1.931 1.00 90.31 255 ARG A C 1
ATOM 2083 O O . ARG A 1 255 ? 12.223 10.635 -0.865 1.00 90.31 255 ARG A O 1
ATOM 2090 N N . GLY A 1 256 ? 13.511 10.250 -2.643 1.00 88.94 256 GLY A N 1
ATOM 2091 C CA . GLY A 1 256 ? 14.040 9.005 -2.115 1.00 88.94 256 GLY A CA 1
ATOM 2092 C C . GLY A 1 256 ? 14.942 8.330 -3.116 1.00 88.94 256 GLY A C 1
ATOM 2093 O O . GLY A 1 256 ? 15.155 8.837 -4.218 1.00 88.94 256 GLY A O 1
ATOM 2094 N N . GLY A 1 257 ? 15.475 7.173 -2.735 1.00 83.19 257 GLY A N 1
ATOM 2095 C CA . GLY A 1 257 ? 16.326 6.408 -3.630 1.00 83.19 257 GLY A CA 1
ATOM 2096 C C . GLY A 1 257 ? 15.625 6.122 -4.965 1.00 83.19 257 GLY A C 1
ATOM 2097 O O . GLY A 1 257 ? 14.393 5.983 -5.015 1.00 83.19 257 GLY A O 1
ATOM 2098 N N . PRO A 1 258 ? 16.385 6.023 -6.066 1.00 77.38 258 PRO A N 1
ATOM 2099 C CA . PRO A 1 258 ? 15.839 5.546 -7.325 1.00 77.38 258 PRO A CA 1
ATOM 2100 C C . PRO A 1 258 ? 15.115 4.207 -7.077 1.00 77.38 258 PRO A C 1
ATOM 2102 O O . PRO A 1 258 ? 15.641 3.386 -6.323 1.00 77.38 258 PRO A O 1
ATOM 2105 N N . PRO A 1 259 ? 13.929 3.951 -7.664 1.00 71.62 259 PRO A N 1
ATOM 2106 C CA . PRO A 1 259 ? 13.186 2.710 -7.459 1.00 71.62 259 PRO A CA 1
ATOM 2107 C C . PRO A 1 259 ? 13.829 1.590 -8.291 1.00 71.62 259 PRO A C 1
ATOM 2109 O O . PRO A 1 259 ? 13.243 1.033 -9.215 1.00 71.62 259 PRO A O 1
ATOM 2112 N N . ILE A 1 260 ? 15.099 1.323 -8.016 1.00 66.81 260 ILE A N 1
ATOM 2113 C CA . ILE A 1 260 ? 15.918 0.277 -8.612 1.00 66.81 260 ILE A CA 1
ATOM 2114 C C . ILE A 1 260 ? 16.108 -0.776 -7.521 1.00 66.81 260 ILE A C 1
ATOM 2116 O O . ILE A 1 260 ? 16.217 -0.440 -6.340 1.00 66.81 260 ILE A O 1
ATOM 2120 N N . LEU A 1 261 ? 16.128 -2.057 -7.898 1.00 55.19 261 LEU A N 1
ATOM 2121 C CA . LEU A 1 261 ? 16.450 -3.121 -6.952 1.00 55.19 261 LEU A CA 1
ATOM 2122 C C . LEU A 1 261 ? 17.795 -2.824 -6.280 1.00 55.19 261 LEU A C 1
ATOM 2124 O O . LEU A 1 261 ? 18.809 -2.643 -6.950 1.00 55.19 261 LEU A O 1
ATOM 2128 N N . LEU A 1 262 ? 17.806 -2.862 -4.946 1.00 53.94 262 LEU A N 1
ATOM 2129 C CA . LEU A 1 262 ? 19.017 -2.786 -4.116 1.00 53.94 262 LEU A CA 1
ATOM 2130 C C . LEU A 1 262 ? 20.004 -3.943 -4.378 1.00 53.94 262 LEU A C 1
ATOM 2132 O O . LEU A 1 262 ? 21.095 -3.962 -3.816 1.00 53.94 262 LEU A O 1
ATOM 2136 N N . TYR A 1 263 ? 19.635 -4.883 -5.253 1.00 55.47 263 TYR A N 1
ATOM 2137 C CA . TYR A 1 263 ? 20.432 -6.023 -5.682 1.00 55.47 263 TYR A CA 1
ATOM 2138 C C . TYR A 1 263 ? 20.758 -5.881 -7.174 1.00 55.47 263 TYR A C 1
ATOM 2140 O O . TYR A 1 263 ? 20.076 -6.480 -8.008 1.00 55.47 263 TYR A O 1
ATOM 2148 N N . PRO A 1 264 ? 21.798 -5.106 -7.534 1.00 50.44 264 PRO A N 1
ATOM 2149 C CA . PRO A 1 264 ? 22.227 -4.938 -8.926 1.00 50.44 264 PRO A CA 1
ATOM 2150 C C . PRO A 1 264 ? 22.656 -6.258 -9.595 1.00 50.44 264 PRO A C 1
ATOM 2152 O O . PRO A 1 264 ? 22.749 -6.324 -10.817 1.00 50.44 264 PRO A O 1
ATOM 2155 N N . GLU A 1 265 ? 22.878 -7.318 -8.810 1.00 52.59 265 GLU A N 1
ATOM 2156 C CA . GLU A 1 265 ? 23.189 -8.672 -9.287 1.00 52.59 265 GLU A CA 1
ATOM 2157 C C . GLU A 1 265 ? 21.954 -9.437 -9.808 1.00 52.59 265 GLU A C 1
ATOM 2159 O O . GLU A 1 265 ? 22.096 -10.463 -10.474 1.00 52.59 265 GLU A O 1
ATOM 2164 N N . MET A 1 266 ? 20.731 -8.956 -9.548 1.00 50.03 266 MET A N 1
ATOM 2165 C CA . MET A 1 266 ? 19.513 -9.560 -10.086 1.00 50.03 266 MET A CA 1
ATOM 2166 C C . MET A 1 266 ? 19.210 -9.009 -11.480 1.00 50.03 266 MET A C 1
ATOM 2168 O O . MET A 1 266 ? 18.474 -8.041 -11.643 1.00 50.03 266 MET A O 1
ATOM 2172 N N . HIS A 1 267 ? 19.722 -9.681 -12.512 1.00 55.59 267 HIS A N 1
ATOM 2173 C CA . HIS A 1 267 ? 19.452 -9.385 -13.928 1.00 55.59 267 HIS A CA 1
ATOM 2174 C C . HIS A 1 267 ? 17.997 -9.662 -14.383 1.00 55.59 267 HIS A C 1
ATOM 2176 O O . HIS A 1 267 ? 17.735 -9.797 -15.578 1.00 55.59 267 HIS A O 1
ATOM 2182 N N . ASN A 1 268 ? 17.029 -9.776 -13.466 1.00 63.25 268 ASN A N 1
ATOM 2183 C CA . ASN A 1 268 ? 15.635 -10.040 -13.817 1.00 63.25 268 ASN A CA 1
ATOM 2184 C C . ASN A 1 268 ? 14.868 -8.731 -14.064 1.00 63.25 268 ASN A C 1
ATOM 2186 O O . ASN A 1 268 ? 14.163 -8.219 -13.193 1.00 63.25 268 ASN A O 1
ATOM 2190 N N . ASP A 1 269 ? 14.970 -8.230 -15.295 1.00 67.69 269 ASP A N 1
ATOM 2191 C CA . ASP A 1 269 ? 14.264 -7.041 -15.788 1.00 67.69 269 ASP A CA 1
ATOM 2192 C C . ASP A 1 269 ? 12.747 -7.056 -15.520 1.00 67.69 269 ASP A C 1
ATOM 2194 O O . ASP A 1 269 ? 12.131 -5.995 -15.396 1.00 67.69 269 ASP A O 1
ATOM 2198 N N . LEU A 1 270 ? 12.108 -8.233 -15.456 1.00 71.38 270 LEU A N 1
ATOM 2199 C CA . LEU A 1 270 ? 10.674 -8.338 -15.175 1.00 71.38 270 LEU A CA 1
ATOM 2200 C C . LEU A 1 270 ? 10.366 -8.020 -13.708 1.00 71.38 270 LEU A C 1
ATOM 2202 O O . LEU A 1 270 ? 9.413 -7.291 -13.432 1.00 71.38 270 LEU A O 1
ATOM 2206 N N . LEU A 1 271 ? 11.186 -8.517 -12.779 1.00 66.12 271 LEU A N 1
ATOM 2207 C CA . LEU A 1 271 ? 11.024 -8.241 -11.353 1.00 66.12 271 LEU A CA 1
ATOM 2208 C C . LEU A 1 271 ? 11.255 -6.753 -11.055 1.00 66.12 271 LEU A C 1
ATOM 2210 O O . LEU A 1 271 ? 10.452 -6.151 -10.343 1.00 66.12 271 LEU A O 1
ATOM 2214 N N . CYS A 1 272 ? 12.266 -6.135 -11.681 1.00 67.81 272 CYS A N 1
ATOM 2215 C CA . CYS A 1 272 ? 12.490 -4.686 -11.620 1.00 67.81 272 CYS A CA 1
ATOM 2216 C C . CYS A 1 272 ? 11.238 -3.896 -12.023 1.00 67.81 272 CYS A C 1
ATOM 2218 O O . CYS A 1 272 ? 10.841 -2.967 -11.324 1.00 67.81 272 CYS A O 1
ATOM 2220 N N . LYS A 1 273 ? 10.574 -4.293 -13.117 1.00 72.06 273 LYS A N 1
ATOM 2221 C CA . LYS A 1 273 ? 9.363 -3.620 -13.617 1.00 72.06 273 LYS A CA 1
ATOM 2222 C C . LYS A 1 273 ? 8.172 -3.778 -12.686 1.00 72.06 273 LYS A C 1
ATOM 2224 O O . LYS A 1 273 ? 7.443 -2.814 -12.468 1.00 72.06 273 LYS A O 1
ATOM 2229 N N . ILE A 1 274 ? 7.957 -4.983 -12.158 1.00 75.38 274 ILE A N 1
ATOM 2230 C CA . ILE A 1 274 ? 6.867 -5.244 -11.210 1.00 75.38 274 ILE A CA 1
ATOM 2231 C C . ILE A 1 274 ? 7.077 -4.400 -9.950 1.00 75.38 274 ILE A C 1
ATOM 2233 O O . ILE A 1 274 ? 6.147 -3.726 -9.512 1.00 75.38 274 ILE A O 1
ATOM 2237 N N . MET A 1 275 ? 8.306 -4.361 -9.432 1.00 71.81 275 MET A N 1
ATOM 2238 C CA . MET A 1 275 ? 8.657 -3.571 -8.253 1.00 71.81 275 MET A CA 1
ATOM 2239 C C . MET A 1 275 ? 8.521 -2.069 -8.485 1.00 71.81 275 MET A C 1
ATOM 2241 O O . MET A 1 275 ? 7.905 -1.386 -7.673 1.00 71.81 275 MET A O 1
ATOM 2245 N N . GLN A 1 276 ? 9.025 -1.547 -9.604 1.00 76.19 276 GLN A N 1
ATOM 2246 C CA . GLN A 1 276 ? 8.836 -0.144 -9.973 1.00 76.19 276 GLN A CA 1
ATOM 2247 C C . GLN A 1 276 ? 7.353 0.201 -10.059 1.00 76.19 276 GLN A C 1
ATOM 2249 O O . GLN A 1 276 ? 6.909 1.156 -9.428 1.00 76.19 276 GLN A O 1
ATOM 2254 N N . LYS A 1 277 ? 6.563 -0.602 -10.784 1.00 79.19 277 LYS A N 1
ATOM 2255 C CA . LYS A 1 277 ? 5.117 -0.392 -10.907 1.00 79.19 277 LYS A CA 1
ATOM 2256 C C . LYS A 1 277 ? 4.435 -0.383 -9.541 1.00 79.19 277 LYS A C 1
ATOM 2258 O O . LYS A 1 277 ? 3.594 0.478 -9.305 1.00 79.19 277 LYS A O 1
ATOM 2263 N N . TYR A 1 278 ? 4.805 -1.305 -8.656 1.00 80.75 278 TYR A N 1
ATOM 2264 C CA . TYR A 1 278 ? 4.290 -1.361 -7.292 1.00 80.75 278 TYR A CA 1
ATOM 2265 C C . TYR A 1 278 ? 4.645 -0.096 -6.500 1.00 80.75 278 TYR A C 1
ATOM 2267 O O . TYR A 1 278 ? 3.753 0.529 -5.938 1.00 80.75 278 TYR A O 1
ATOM 2275 N N . ILE A 1 279 ? 5.911 0.331 -6.528 1.00 79.88 279 ILE A N 1
ATOM 2276 C CA . ILE A 1 279 ? 6.390 1.535 -5.836 1.00 79.88 279 ILE A CA 1
ATOM 2277 C C . ILE A 1 279 ? 5.658 2.788 -6.331 1.00 79.88 279 ILE A C 1
ATOM 2279 O O . ILE A 1 279 ? 5.160 3.573 -5.527 1.00 79.88 279 ILE A O 1
ATOM 2283 N N . PHE A 1 280 ? 5.548 2.980 -7.648 1.00 81.06 280 PHE A N 1
ATOM 2284 C CA . PHE A 1 280 ? 4.827 4.130 -8.199 1.00 81.06 280 PHE A CA 1
ATOM 2285 C C . PHE A 1 280 ? 3.339 4.069 -7.879 1.00 81.06 280 PHE A C 1
ATOM 2287 O O . PHE A 1 280 ? 2.759 5.089 -7.521 1.00 81.06 280 PHE A O 1
ATOM 2294 N N . HIS A 1 281 ? 2.727 2.888 -7.944 1.00 82.69 281 HIS A N 1
ATOM 2295 C CA . HIS A 1 281 ? 1.342 2.713 -7.529 1.00 82.69 281 HIS A CA 1
ATOM 2296 C C . HIS A 1 281 ? 1.153 3.053 -6.045 1.00 82.69 281 HIS A C 1
ATOM 2298 O O . HIS A 1 281 ? 0.203 3.743 -5.700 1.00 82.69 281 HIS A O 1
ATOM 2304 N N . GLU A 1 282 ? 2.063 2.640 -5.164 1.00 82.69 282 GLU A N 1
ATOM 2305 C CA . GLU A 1 282 ? 2.024 2.990 -3.744 1.00 82.69 282 GLU A CA 1
ATOM 2306 C C . GLU A 1 282 ? 2.149 4.507 -3.539 1.00 82.69 282 GLU A C 1
ATOM 2308 O O . GLU A 1 282 ? 1.349 5.099 -2.810 1.00 82.69 282 GLU A O 1
ATOM 2313 N N . ILE A 1 283 ? 3.079 5.160 -4.246 1.00 82.75 283 ILE A N 1
ATOM 2314 C CA . ILE A 1 283 ? 3.223 6.619 -4.219 1.00 82.75 283 ILE A CA 1
ATOM 2315 C C . ILE A 1 283 ? 1.934 7.306 -4.673 1.00 82.75 283 ILE A C 1
ATOM 2317 O O . ILE A 1 283 ? 1.475 8.215 -3.989 1.00 82.75 283 ILE A O 1
ATOM 2321 N N . LEU A 1 284 ? 1.333 6.864 -5.778 1.00 81.06 284 LEU A N 1
ATOM 2322 C CA . LEU A 1 284 ? 0.154 7.491 -6.381 1.00 81.06 284 LEU A CA 1
ATOM 2323 C C . LEU A 1 284 ? -1.137 7.206 -5.610 1.00 81.06 284 LEU A C 1
ATOM 2325 O O . LEU A 1 284 ? -1.951 8.108 -5.431 1.00 81.06 284 LEU A O 1
ATOM 2329 N N . SER A 1 285 ? -1.299 5.990 -5.081 1.00 82.94 285 SER A N 1
ATOM 2330 C CA . SER A 1 285 ? -2.456 5.597 -4.261 1.00 82.94 285 SER A CA 1
ATOM 2331 C C . SER A 1 285 ? -2.635 6.495 -3.036 1.00 82.94 285 SER A C 1
ATOM 2333 O O . SER A 1 285 ? -3.746 6.675 -2.542 1.00 82.94 285 SER A O 1
ATOM 2335 N N . ARG A 1 286 ? -1.546 7.126 -2.588 1.00 83.31 286 ARG A N 1
ATOM 2336 C CA . ARG A 1 286 ? -1.544 8.090 -1.495 1.00 83.31 286 ARG A CA 1
ATOM 2337 C C . ARG A 1 286 ? -2.275 9.396 -1.823 1.00 83.31 286 ARG A C 1
ATOM 2339 O O . ARG A 1 286 ? -2.822 10.002 -0.911 1.00 83.31 286 ARG A O 1
ATOM 2346 N N . PHE A 1 287 ? -2.322 9.823 -3.084 1.00 75.62 287 PHE A N 1
ATOM 2347 C CA . PHE A 1 287 ? -2.896 11.117 -3.484 1.00 75.62 287 PHE A CA 1
ATOM 2348 C C . PHE A 1 287 ? -4.374 11.040 -3.895 1.00 75.62 287 PHE A C 1
ATOM 2350 O O . PHE A 1 287 ? -4.947 12.047 -4.292 1.00 75.62 287 PHE A O 1
ATOM 2357 N N . SER A 1 288 ? -5.015 9.867 -3.777 1.00 69.00 288 SER A N 1
ATOM 2358 C CA . SER A 1 288 ? -6.444 9.607 -4.074 1.00 69.00 288 SER A CA 1
ATOM 2359 C C . SER A 1 288 ? -6.922 9.946 -5.499 1.00 69.00 288 SER A C 1
ATOM 2361 O O . SER A 1 288 ? -8.061 9.644 -5.843 1.00 69.00 288 SER A O 1
ATOM 2363 N N . ASN A 1 289 ? -6.072 10.539 -6.342 1.00 68.31 289 ASN A N 1
ATOM 2364 C CA . ASN A 1 289 ? -6.410 11.003 -7.679 1.00 68.31 289 ASN A CA 1
ATOM 2365 C C . ASN A 1 289 ? -5.779 10.097 -8.746 1.00 68.31 289 ASN A C 1
ATOM 2367 O O . ASN A 1 289 ? -4.553 10.025 -8.884 1.00 68.31 289 ASN A O 1
ATOM 2371 N N . THR A 1 290 ? -6.629 9.424 -9.524 1.00 59.62 290 THR A N 1
ATOM 2372 C CA . THR A 1 290 ? -6.231 8.522 -10.616 1.00 59.62 290 THR A CA 1
ATOM 2373 C C . THR A 1 290 ? -5.585 9.257 -11.790 1.00 59.62 290 THR A C 1
ATOM 2375 O O . THR A 1 290 ? -4.834 8.637 -12.534 1.00 59.62 290 THR A O 1
ATOM 2378 N N . ASN A 1 291 ? -5.803 10.571 -11.922 1.00 68.62 291 ASN A N 1
ATOM 2379 C CA . ASN A 1 291 ? -5.275 11.395 -13.015 1.00 68.62 291 ASN A CA 1
ATOM 2380 C C . ASN A 1 291 ? -3.949 12.090 -12.673 1.00 68.62 291 ASN A C 1
ATOM 2382 O O . ASN A 1 291 ? -3.565 13.059 -13.333 1.00 68.62 291 ASN A O 1
ATOM 2386 N N . SER A 1 292 ? -3.250 11.621 -11.639 1.00 74.06 292 SER A N 1
ATOM 2387 C CA . SER A 1 292 ? -2.025 12.272 -11.193 1.00 74.06 292 SER A CA 1
ATOM 2388 C C . SER A 1 292 ? -0.909 12.174 -12.247 1.00 74.06 292 SER A C 1
ATOM 2390 O O . SER A 1 292 ? -0.558 11.086 -12.707 1.00 74.06 292 SER A O 1
ATOM 2392 N N . SER A 1 293 ? -0.337 13.316 -12.624 1.00 77.06 293 SER A N 1
ATOM 2393 C CA . SER A 1 293 ? 0.897 13.411 -13.401 1.00 77.06 293 SER A CA 1
ATOM 2394 C C . SER A 1 293 ? 2.095 13.334 -12.464 1.00 77.06 293 SER A C 1
ATOM 2396 O O . SER A 1 293 ? 2.103 13.928 -11.386 1.00 77.06 293 SER A O 1
ATOM 2398 N N . PHE A 1 294 ? 3.115 12.599 -12.879 1.00 78.50 294 PHE A N 1
ATOM 2399 C CA . PHE A 1 294 ? 4.286 12.322 -12.069 1.00 78.50 294 PHE A CA 1
ATOM 2400 C C . PHE A 1 294 ? 5.534 12.871 -12.744 1.00 78.50 294 PHE A C 1
ATOM 2402 O O . PHE A 1 294 ? 5.842 12.483 -13.869 1.00 78.50 294 PHE A O 1
ATOM 2409 N N . VAL A 1 295 ? 6.267 13.748 -12.064 1.00 80.00 295 VAL A N 1
ATOM 2410 C CA . VAL A 1 295 ? 7.487 14.357 -12.604 1.00 80.00 295 VAL A CA 1
ATOM 2411 C C . VAL A 1 295 ? 8.692 13.830 -11.835 1.00 80.00 295 VAL A C 1
ATOM 2413 O O . VAL A 1 295 ? 8.915 14.195 -10.681 1.00 80.00 295 VAL A O 1
ATOM 2416 N N . ALA A 1 296 ? 9.466 12.956 -12.474 1.00 79.56 296 ALA A N 1
ATOM 2417 C CA . ALA A 1 296 ? 10.725 12.453 -11.948 1.00 79.56 296 ALA A CA 1
ATOM 2418 C C . ALA A 1 296 ? 11.859 13.413 -12.329 1.00 79.56 296 ALA A C 1
ATOM 2420 O O . ALA A 1 296 ? 12.187 13.546 -13.511 1.00 79.56 296 ALA A O 1
ATOM 2421 N N . LEU A 1 297 ? 12.472 14.058 -11.336 1.00 78.12 297 LEU A N 1
ATOM 2422 C CA . LEU A 1 297 ? 13.674 14.866 -11.552 1.00 78.12 297 LEU A CA 1
ATOM 2423 C C . LEU A 1 297 ? 14.900 13.964 -11.377 1.00 78.12 297 LEU A C 1
ATOM 2425 O O . LEU A 1 297 ? 15.070 13.339 -10.324 1.00 78.12 297 LEU A O 1
ATOM 2429 N N . VAL A 1 298 ? 15.721 13.862 -12.424 1.00 77.00 298 VAL A N 1
ATOM 2430 C CA . VAL A 1 298 ? 16.903 12.990 -12.460 1.00 77.00 298 VAL A CA 1
ATOM 2431 C C . VAL A 1 298 ? 18.148 13.834 -12.748 1.00 77.00 298 VAL A C 1
ATOM 2433 O O . VAL A 1 298 ? 18.178 14.524 -13.766 1.00 77.00 298 VAL A O 1
ATOM 2436 N N . PRO A 1 299 ? 19.179 13.771 -11.895 1.00 76.12 299 PRO A N 1
ATOM 2437 C CA . PRO A 1 299 ? 20.451 14.436 -12.158 1.00 76.12 299 PRO A CA 1
ATOM 2438 C C . PRO A 1 299 ? 21.133 13.894 -13.416 1.00 76.12 299 PRO A C 1
ATOM 2440 O O . PRO A 1 299 ? 21.210 12.676 -13.583 1.00 76.12 299 PRO A O 1
ATOM 2443 N N . GLU A 1 300 ? 21.695 14.757 -14.264 1.00 76.94 300 GLU A N 1
ATOM 2444 C CA . GLU A 1 300 ? 22.443 14.337 -15.464 1.00 76.94 300 GLU A CA 1
ATOM 2445 C C . GLU A 1 300 ? 23.607 13.392 -15.117 1.00 76.94 300 GLU A C 1
ATOM 2447 O O . GLU A 1 300 ? 23.746 12.335 -15.731 1.00 76.94 300 GLU A O 1
ATOM 2452 N N . MET A 1 301 ? 24.359 13.672 -14.045 1.00 66.62 301 MET A N 1
ATOM 2453 C CA . MET A 1 301 ? 25.442 12.790 -13.577 1.00 66.62 301 MET A CA 1
ATOM 2454 C C . MET A 1 301 ? 24.966 11.386 -13.180 1.00 66.62 301 MET A C 1
ATOM 2456 O O . MET A 1 301 ? 25.732 10.420 -13.246 1.00 66.62 301 MET A O 1
ATOM 2460 N N . ALA A 1 302 ? 23.706 11.236 -12.754 1.00 64.31 302 ALA A N 1
ATOM 2461 C CA . ALA A 1 302 ? 23.169 9.923 -12.418 1.00 64.31 302 ALA A CA 1
ATOM 2462 C C . ALA A 1 302 ? 23.069 9.031 -13.665 1.00 64.31 302 ALA A C 1
ATOM 2464 O O . ALA A 1 302 ? 23.249 7.817 -13.549 1.00 64.31 302 ALA A O 1
ATOM 2465 N N . ILE A 1 303 ? 22.835 9.619 -14.844 1.00 64.31 303 ILE A N 1
ATOM 2466 C CA . ILE A 1 303 ? 22.751 8.893 -16.115 1.00 64.31 303 ILE A CA 1
ATOM 2467 C C . ILE A 1 303 ? 24.109 8.292 -16.481 1.00 64.31 303 ILE A C 1
ATOM 2469 O O . ILE A 1 303 ? 24.192 7.091 -16.754 1.00 64.31 303 ILE A O 1
ATOM 2473 N N . GLU A 1 304 ? 25.171 9.096 -16.395 1.00 57.50 304 GLU A N 1
ATOM 2474 C CA . GLU A 1 304 ? 26.532 8.689 -16.762 1.00 57.50 304 GLU A CA 1
ATOM 2475 C C . GLU A 1 304 ? 27.081 7.570 -15.863 1.00 57.50 304 GLU A C 1
ATOM 2477 O O . GLU A 1 304 ? 27.756 6.653 -16.335 1.00 57.50 304 GLU A O 1
ATOM 2482 N N . LEU A 1 305 ? 26.762 7.598 -14.564 1.00 52.91 305 LEU A N 1
ATOM 2483 C CA . LEU A 1 305 ? 27.383 6.711 -13.575 1.00 52.91 305 LEU A CA 1
ATOM 2484 C C . LEU A 1 305 ? 26.780 5.298 -13.482 1.00 52.91 305 LEU A C 1
ATOM 2486 O O . LEU A 1 305 ? 27.410 4.429 -12.881 1.00 52.91 305 LEU A O 1
ATOM 2490 N N . ASN A 1 306 ? 25.585 5.034 -14.026 1.00 50.53 306 ASN A N 1
ATOM 2491 C CA . ASN A 1 306 ? 24.805 3.848 -13.625 1.00 50.53 306 ASN A CA 1
ATOM 2492 C C . ASN A 1 306 ? 24.167 3.017 -14.765 1.00 50.53 306 ASN A C 1
ATOM 2494 O O . ASN A 1 306 ? 23.326 2.169 -14.471 1.00 50.53 306 ASN A O 1
ATOM 2498 N N . LYS A 1 307 ? 24.522 3.190 -16.052 1.00 51.34 307 LYS A N 1
ATOM 2499 C CA . LYS A 1 307 ? 23.805 2.520 -17.178 1.00 51.34 307 LYS A CA 1
ATOM 2500 C C . LYS A 1 307 ? 22.269 2.703 -17.077 1.00 51.34 307 LYS A C 1
ATOM 2502 O O . LYS A 1 307 ? 21.494 1.796 -17.389 1.00 51.34 307 LYS A O 1
ATOM 2507 N N . ILE A 1 308 ? 21.831 3.871 -16.594 1.00 53.25 308 ILE A N 1
ATOM 2508 C CA . ILE A 1 308 ? 20.435 4.191 -16.230 1.00 53.25 308 ILE A CA 1
ATOM 2509 C C . ILE A 1 308 ? 19.505 4.242 -17.451 1.00 53.25 308 ILE A C 1
ATOM 2511 O O . ILE A 1 308 ? 18.295 4.044 -17.308 1.00 53.25 308 ILE A O 1
ATOM 2515 N N . ASP A 1 309 ? 20.068 4.407 -18.651 1.00 48.69 309 ASP A N 1
ATOM 2516 C CA . ASP A 1 309 ? 19.345 4.660 -19.904 1.00 48.69 309 ASP A CA 1
ATOM 2517 C C . ASP A 1 309 ? 18.309 3.610 -20.301 1.00 48.69 309 ASP A C 1
ATOM 2519 O O . ASP A 1 309 ? 17.396 3.911 -21.062 1.00 48.69 309 ASP A O 1
ATOM 2523 N N . THR A 1 310 ? 18.383 2.379 -19.794 1.00 49.34 310 THR A N 1
ATOM 2524 C CA . THR A 1 310 ? 17.327 1.398 -20.085 1.00 49.34 310 THR A CA 1
ATOM 2525 C C . THR A 1 310 ? 16.252 1.366 -19.009 1.00 49.34 310 THR A C 1
ATOM 2527 O O . THR A 1 310 ? 15.079 1.336 -19.355 1.00 49.34 310 THR A O 1
ATOM 2530 N N . GLN A 1 311 ? 16.594 1.418 -17.718 1.00 50.53 311 GLN A N 1
ATOM 2531 C CA . GLN A 1 311 ? 15.669 1.042 -16.639 1.00 50.53 311 GLN A CA 1
ATOM 2532 C C . GLN A 1 311 ? 14.577 2.077 -16.314 1.00 50.53 311 GLN A C 1
ATOM 2534 O O . GLN A 1 311 ? 13.517 1.680 -15.835 1.00 50.53 311 GLN A O 1
ATOM 2539 N N . TYR A 1 312 ? 14.776 3.365 -16.611 1.00 53.50 312 TYR A N 1
ATOM 2540 C CA . TYR A 1 312 ? 13.756 4.401 -16.370 1.00 53.50 312 TYR A CA 1
ATOM 2541 C C . TYR A 1 312 ? 12.793 4.624 -17.537 1.00 53.50 312 TYR A C 1
ATOM 2543 O O . TYR A 1 312 ? 11.622 4.921 -17.318 1.00 53.50 312 TYR A O 1
ATOM 2551 N N . PHE A 1 313 ? 13.236 4.401 -18.775 1.00 52.22 313 PHE A N 1
ATOM 2552 C CA . PHE A 1 313 ? 12.403 4.592 -19.968 1.00 52.22 313 PHE A CA 1
ATOM 2553 C C . PHE A 1 313 ? 11.269 3.559 -20.109 1.00 52.22 313 PHE A C 1
ATOM 2555 O O . PHE A 1 313 ? 10.435 3.673 -21.001 1.00 52.22 313 PHE A O 1
ATOM 2562 N N . TYR A 1 314 ? 11.192 2.556 -19.230 1.00 51.62 314 TYR A N 1
ATOM 2563 C CA . TYR A 1 314 ? 10.163 1.513 -19.272 1.00 51.62 314 TYR A CA 1
ATOM 2564 C C . TYR A 1 314 ? 8.766 1.955 -18.803 1.00 51.62 314 TYR A C 1
ATOM 2566 O O . TYR A 1 314 ? 7.808 1.212 -19.027 1.00 51.62 314 TYR A O 1
ATOM 2574 N N . LEU A 1 315 ? 8.623 3.121 -18.161 1.00 51.72 315 LEU A N 1
ATOM 2575 C CA . LEU A 1 315 ? 7.347 3.572 -17.579 1.00 51.72 315 LEU A CA 1
ATOM 2576 C C . LEU A 1 315 ? 6.477 4.421 -18.514 1.00 51.72 315 LEU A C 1
ATOM 2578 O O . LEU A 1 315 ? 5.289 4.575 -18.236 1.00 51.72 315 LEU A O 1
ATOM 2582 N N . SER A 1 316 ? 7.015 4.904 -19.638 1.00 49.06 316 SER A N 1
ATOM 2583 C CA . SER A 1 316 ? 6.266 5.699 -20.628 1.00 49.06 316 SER A CA 1
ATOM 2584 C C . SER A 1 316 ? 5.178 4.909 -21.376 1.00 49.06 316 SER A C 1
ATOM 2586 O O . SER A 1 316 ? 4.320 5.505 -22.019 1.00 49.06 316 SER A O 1
ATOM 2588 N N . ASP A 1 317 ? 5.171 3.576 -21.257 1.00 49.38 317 ASP A N 1
ATOM 2589 C CA . ASP A 1 317 ? 4.267 2.657 -21.966 1.00 49.38 317 ASP A CA 1
ATOM 2590 C C . ASP A 1 317 ? 2.956 2.334 -21.200 1.00 49.38 317 ASP A C 1
ATOM 2592 O O . ASP A 1 317 ? 2.128 1.567 -21.701 1.00 49.38 317 ASP A O 1
ATOM 2596 N N . ASN A 1 318 ? 2.743 2.867 -19.986 1.00 51.44 318 ASN A N 1
ATOM 2597 C CA . ASN A 1 318 ? 1.526 2.625 -19.192 1.00 51.44 318 ASN A CA 1
ATOM 2598 C C . ASN A 1 318 ? 0.490 3.749 -19.378 1.00 51.44 318 ASN A C 1
ATOM 2600 O O . ASN A 1 318 ? 0.663 4.846 -18.861 1.00 51.44 318 ASN A O 1
ATOM 2604 N N . HIS A 1 319 ? -0.643 3.444 -20.021 1.00 53.97 319 HIS A N 1
ATOM 2605 C CA . HIS A 1 319 ? -1.730 4.397 -20.315 1.00 53.97 319 HIS A CA 1
ATOM 2606 C C . HIS A 1 319 ? -2.431 5.030 -19.094 1.00 53.97 319 HIS A C 1
ATOM 2608 O O . HIS A 1 319 ? -3.244 5.930 -19.277 1.00 53.97 319 HIS A O 1
ATOM 2614 N N . TYR A 1 320 ? -2.147 4.581 -17.868 1.00 56.69 320 TYR A N 1
ATOM 2615 C CA . TYR A 1 320 ? -2.851 5.048 -16.667 1.00 56.69 320 TYR A CA 1
ATOM 2616 C C . TYR A 1 320 ? -2.231 6.287 -16.008 1.00 56.69 320 TYR A C 1
ATOM 2618 O O . TYR A 1 320 ? -2.934 6.974 -15.278 1.00 56.69 320 TYR A O 1
ATOM 2626 N N . TYR A 1 321 ? -0.954 6.601 -16.260 1.00 64.44 321 TYR A N 1
ATOM 2627 C CA . TYR A 1 321 ? -0.270 7.718 -15.598 1.00 64.44 321 TYR A CA 1
ATOM 2628 C C . TYR A 1 321 ? 0.642 8.467 -16.570 1.00 64.44 321 TYR A C 1
ATOM 2630 O O . TYR A 1 321 ? 1.359 7.853 -17.359 1.00 64.44 321 TYR A O 1
ATOM 2638 N N . LYS A 1 322 ? 0.651 9.802 -16.492 1.00 72.25 322 LYS A N 1
ATOM 2639 C CA . LYS A 1 322 ? 1.575 10.640 -17.268 1.00 72.25 322 LYS A CA 1
ATOM 2640 C C . LYS A 1 322 ? 2.876 10.804 -16.487 1.00 72.25 322 LYS A C 1
ATOM 2642 O O . LYS A 1 322 ? 2.922 11.562 -15.522 1.00 72.25 322 LYS A O 1
ATOM 2647 N N . PHE A 1 323 ? 3.914 10.079 -16.894 1.00 73.94 323 PHE A N 1
ATOM 2648 C CA . PHE A 1 323 ? 5.262 10.216 -16.343 1.00 73.94 323 PHE A CA 1
ATOM 2649 C C . PHE A 1 323 ? 6.083 11.192 -17.186 1.00 73.94 323 PHE A C 1
ATOM 2651 O O . PHE A 1 323 ? 6.257 10.986 -18.386 1.00 73.94 323 PHE A O 1
ATOM 2658 N N . PHE A 1 324 ? 6.620 12.225 -16.546 1.00 78.31 324 PHE A N 1
ATOM 2659 C CA . PHE A 1 324 ? 7.558 13.170 -17.136 1.00 78.31 324 PHE A CA 1
ATOM 2660 C C . PHE A 1 324 ? 8.920 12.987 -16.478 1.00 78.31 324 PHE A C 1
ATOM 2662 O O . PHE A 1 324 ? 9.032 13.000 -15.254 1.00 78.31 324 PHE A O 1
ATOM 2669 N N . TYR A 1 325 ? 9.957 12.828 -17.291 1.00 78.06 325 TYR A N 1
ATOM 2670 C CA . TYR A 1 325 ? 11.337 12.829 -16.823 1.00 78.06 325 TYR A CA 1
ATOM 2671 C C . TYR A 1 325 ? 11.954 14.172 -17.151 1.00 78.06 325 TYR A C 1
ATOM 2673 O O . TYR A 1 325 ? 11.938 14.599 -18.304 1.00 78.06 325 TYR A O 1
ATOM 2681 N N . VAL A 1 326 ? 12.501 14.830 -16.138 1.00 79.00 326 VAL A N 1
ATOM 2682 C CA . VAL A 1 326 ? 13.232 16.075 -16.325 1.00 79.00 326 VAL A CA 1
ATOM 2683 C C . VAL A 1 326 ? 14.657 15.837 -15.868 1.00 79.00 326 VAL A C 1
ATOM 2685 O O . VAL A 1 326 ? 14.926 15.644 -14.682 1.00 79.00 326 VAL A O 1
ATOM 2688 N N . LEU A 1 327 ? 15.556 15.830 -16.845 1.00 78.62 327 LEU A N 1
ATOM 2689 C CA . LEU A 1 327 ? 16.987 15.813 -16.595 1.00 78.62 327 LEU A CA 1
ATOM 2690 C C . LEU A 1 327 ? 17.438 17.212 -16.213 1.00 78.62 327 LEU A C 1
ATOM 2692 O O . LEU A 1 327 ? 17.012 18.188 -16.841 1.00 78.62 327 LEU A O 1
ATOM 2696 N N . PHE A 1 328 ? 18.266 17.311 -15.186 1.00 77.88 328 PHE A N 1
ATOM 2697 C CA . PHE A 1 328 ? 18.837 18.584 -14.781 1.00 77.88 328 PHE A CA 1
ATOM 2698 C C . PHE A 1 328 ? 20.302 18.418 -14.399 1.00 77.88 328 PHE A C 1
ATOM 2700 O O . PHE A 1 328 ? 20.702 17.407 -13.819 1.00 77.88 328 PHE A O 1
ATOM 2707 N N . ASN A 1 329 ? 21.092 19.432 -14.727 1.00 79.94 329 ASN A N 1
ATOM 2708 C CA . ASN A 1 329 ? 22.466 19.529 -14.284 1.00 79.94 329 ASN A CA 1
ATOM 2709 C C . ASN A 1 329 ? 22.487 20.143 -12.875 1.00 79.94 329 ASN A C 1
ATOM 2711 O O . ASN A 1 329 ? 22.008 21.257 -12.672 1.00 79.94 329 ASN A O 1
ATOM 2715 N N . GLU A 1 330 ? 22.992 19.392 -11.897 1.00 72.38 330 GLU A N 1
ATOM 2716 C CA . GLU A 1 330 ? 23.075 19.818 -10.491 1.00 72.38 330 GLU A CA 1
ATOM 2717 C C . GLU A 1 330 ? 24.053 20.985 -10.288 1.00 72.38 330 GLU A C 1
ATOM 2719 O O . GLU A 1 330 ? 23.860 21.796 -9.381 1.00 72.38 330 GLU A O 1
ATOM 2724 N N . ASP A 1 331 ? 25.061 21.098 -11.157 1.00 77.06 331 ASP A N 1
ATOM 2725 C CA . ASP A 1 331 ? 26.077 22.149 -11.104 1.00 77.06 331 ASP A CA 1
ATOM 2726 C C . ASP A 1 331 ? 25.650 23.433 -11.827 1.00 77.06 331 ASP A C 1
ATOM 2728 O O . ASP A 1 331 ? 26.362 24.438 -11.767 1.00 77.06 331 ASP A O 1
ATOM 2732 N N . ASP A 1 332 ? 24.500 23.430 -12.507 1.00 77.44 332 ASP A N 1
ATOM 2733 C CA . ASP A 1 332 ? 24.021 24.594 -13.241 1.00 77.44 332 ASP A CA 1
ATOM 2734 C C . ASP A 1 332 ? 23.463 25.662 -12.281 1.00 77.44 332 ASP A C 1
ATOM 2736 O O . ASP A 1 332 ? 22.401 25.465 -11.681 1.00 77.44 332 ASP A O 1
ATOM 2740 N N . PRO A 1 333 ? 24.109 26.839 -12.156 1.00 66.94 333 PRO A N 1
ATOM 2741 C CA . PRO A 1 333 ? 23.608 27.925 -11.313 1.00 66.94 333 PRO A CA 1
ATOM 2742 C C . PRO A 1 333 ? 22.247 28.464 -11.787 1.00 66.94 333 PRO A C 1
ATOM 2744 O O . PRO A 1 333 ? 21.553 29.142 -11.033 1.00 66.94 333 PRO A O 1
ATOM 2747 N N . ASN A 1 334 ? 21.837 28.151 -13.021 1.00 76.69 334 ASN A N 1
ATOM 2748 C CA . ASN A 1 334 ? 20.544 28.512 -13.590 1.00 76.69 334 ASN A CA 1
ATOM 2749 C C . ASN A 1 334 ? 19.505 27.387 -13.487 1.00 76.69 334 ASN A C 1
ATOM 2751 O O . ASN A 1 334 ? 18.488 27.438 -14.184 1.00 76.69 334 ASN A O 1
ATOM 2755 N N . ILE A 1 335 ? 19.700 26.399 -12.605 1.00 74.12 335 ILE A N 1
ATOM 2756 C CA . ILE A 1 335 ? 18.775 25.270 -12.433 1.00 74.12 335 ILE A CA 1
ATOM 2757 C C . ILE A 1 335 ? 17.311 25.715 -12.296 1.00 74.12 335 ILE A C 1
ATOM 2759 O O . ILE A 1 335 ? 16.426 25.099 -12.884 1.00 74.12 335 ILE A O 1
ATOM 2763 N N . ILE A 1 336 ? 17.037 26.829 -11.604 1.00 68.25 336 ILE A N 1
ATOM 2764 C CA . ILE A 1 336 ? 15.673 27.359 -11.452 1.00 68.25 336 ILE A CA 1
ATOM 2765 C C . ILE A 1 336 ? 15.108 27.818 -12.799 1.00 68.25 336 ILE A C 1
ATOM 2767 O O . ILE A 1 336 ? 13.981 27.469 -13.145 1.00 68.25 336 ILE A O 1
ATOM 2771 N N . LYS A 1 337 ? 15.905 28.560 -13.578 1.00 71.62 337 LYS A N 1
ATOM 2772 C CA . LYS A 1 337 ? 15.533 29.052 -14.911 1.00 71.62 337 LYS A CA 1
ATOM 2773 C C . LYS A 1 337 ? 15.295 27.900 -15.887 1.00 71.62 337 LYS A C 1
ATOM 2775 O O . LYS A 1 337 ? 14.423 28.006 -16.739 1.00 71.62 337 LYS A O 1
ATOM 2780 N N . ASN A 1 338 ? 16.027 26.799 -15.739 1.00 76.56 338 ASN A N 1
ATOM 2781 C CA . ASN A 1 338 ? 15.907 25.632 -16.611 1.00 76.56 338 ASN A CA 1
ATOM 2782 C C . ASN A 1 338 ? 14.783 24.678 -16.196 1.00 76.56 338 ASN A C 1
ATOM 2784 O O . ASN A 1 338 ? 14.159 24.046 -17.052 1.00 76.56 338 ASN A O 1
ATOM 2788 N N . LEU A 1 339 ? 14.493 24.590 -14.898 1.00 75.00 339 LEU A N 1
ATOM 2789 C CA . LEU A 1 339 ? 13.385 23.799 -14.384 1.00 75.00 339 LEU A CA 1
ATOM 2790 C C . LEU A 1 339 ? 12.047 24.498 -14.621 1.00 75.00 339 LEU A C 1
ATOM 2792 O O . LEU A 1 339 ? 11.138 23.856 -15.132 1.00 75.00 339 LEU A O 1
ATOM 2796 N N . LEU A 1 340 ? 11.921 25.795 -14.325 1.00 74.94 340 LEU A N 1
ATOM 2797 C CA . LEU A 1 340 ? 10.634 26.502 -14.307 1.00 74.94 340 LEU A CA 1
ATOM 2798 C C . LEU A 1 340 ? 9.793 26.370 -15.600 1.00 74.94 340 LEU A C 1
ATOM 2800 O O . LEU A 1 340 ? 8.607 26.072 -15.475 1.00 74.94 340 LEU A O 1
ATOM 2804 N N . PRO A 1 341 ? 10.339 26.505 -16.828 1.00 77.56 341 PRO A N 1
ATOM 2805 C CA . PRO A 1 341 ? 9.558 26.360 -18.062 1.00 77.56 341 PRO A CA 1
ATOM 2806 C C . PRO A 1 341 ? 9.035 24.938 -18.298 1.00 77.56 341 PRO A C 1
ATOM 2808 O O . PRO A 1 341 ? 8.145 24.731 -19.115 1.00 77.56 341 PRO A O 1
ATOM 2811 N N . ARG A 1 342 ? 9.601 23.940 -17.607 1.00 77.62 342 ARG A N 1
ATOM 2812 C CA . ARG A 1 342 ? 9.215 22.526 -17.725 1.00 77.62 342 ARG A CA 1
ATOM 2813 C C . ARG A 1 342 ? 8.081 22.147 -16.767 1.00 77.62 342 ARG A C 1
ATOM 2815 O O . ARG A 1 342 ? 7.591 21.021 -16.818 1.00 77.62 342 ARG A O 1
ATOM 2822 N N . PHE A 1 343 ? 7.668 23.067 -15.895 1.00 76.81 343 PHE A N 1
ATOM 2823 C CA . PHE A 1 343 ? 6.546 22.894 -14.978 1.00 76.81 343 PHE A CA 1
ATOM 2824 C C . PHE A 1 343 ? 5.242 23.250 -15.718 1.00 76.81 343 PHE A C 1
ATOM 2826 O O . PHE A 1 343 ? 5.173 24.318 -16.325 1.00 76.81 343 PHE A O 1
ATOM 2833 N N . PRO A 1 344 ? 4.191 22.406 -15.677 1.00 78.19 344 PRO A N 1
ATOM 2834 C CA . PRO A 1 344 ? 2.895 22.707 -16.290 1.00 78.19 344 PRO A CA 1
ATOM 2835 C C . PRO A 1 344 ? 2.356 24.104 -15.928 1.00 78.19 344 PRO A C 1
ATOM 2837 O O . PRO A 1 344 ? 2.464 24.547 -14.780 1.00 78.19 344 PRO A O 1
ATOM 2840 N N . SER A 1 345 ? 1.743 24.808 -16.878 1.00 77.00 345 SER A N 1
ATOM 2841 C CA . SER A 1 345 ? 1.189 26.149 -16.633 1.00 77.00 345 SER A CA 1
ATOM 2842 C C . SER A 1 345 ? -0.057 26.133 -15.737 1.00 77.00 345 SER A C 1
ATOM 2844 O O . SER A 1 345 ? -0.275 27.088 -14.995 1.00 77.00 345 SER A O 1
ATOM 2846 N N . ASP A 1 346 ? -0.825 25.038 -15.734 1.00 81.31 346 ASP A N 1
ATOM 2847 C CA . ASP A 1 346 ? -2.094 24.921 -15.006 1.00 81.31 346 ASP A CA 1
ATOM 2848 C C . ASP A 1 346 ? -1.919 24.988 -13.479 1.00 81.31 346 ASP A C 1
ATOM 2850 O O . ASP A 1 346 ? -1.522 24.012 -12.838 1.00 81.31 346 ASP A O 1
ATOM 2854 N N . ASN A 1 347 ? -2.257 26.135 -12.885 1.00 75.62 347 ASN A N 1
ATOM 2855 C CA . ASN A 1 347 ? -2.156 26.381 -11.445 1.00 75.62 347 ASN A CA 1
ATOM 2856 C C . ASN A 1 347 ? -3.077 25.481 -10.602 1.00 75.62 347 ASN A C 1
ATOM 2858 O O . ASN A 1 347 ? -2.716 25.171 -9.465 1.00 75.62 347 ASN A O 1
ATOM 2862 N N . ASN A 1 348 ? -4.210 25.016 -11.141 1.00 80.38 348 ASN A N 1
ATOM 2863 C CA . ASN A 1 348 ? -5.161 24.185 -10.390 1.00 80.38 348 ASN A CA 1
ATOM 2864 C C . ASN A 1 348 ? -4.629 22.766 -10.153 1.00 80.38 348 ASN A C 1
ATOM 2866 O O . ASN A 1 348 ? -5.048 22.090 -9.219 1.00 80.38 348 ASN A O 1
ATOM 2870 N N . SER A 1 349 ? -3.669 22.318 -10.966 1.00 84.06 349 SER A N 1
ATOM 2871 C CA . SER A 1 349 ? -3.056 20.994 -10.825 1.00 84.06 349 SER A CA 1
ATOM 2872 C C . SER A 1 349 ? -2.063 20.886 -9.658 1.00 84.06 349 SER A C 1
ATOM 2874 O O . SER A 1 349 ? -1.793 19.782 -9.176 1.00 84.06 349 SER A O 1
ATOM 2876 N N . TYR A 1 350 ? -1.528 22.017 -9.183 1.00 85.88 350 TYR A N 1
ATOM 2877 C CA . TYR A 1 350 ? -0.464 22.042 -8.180 1.00 85.88 350 TYR A CA 1
ATOM 2878 C C . TYR A 1 350 ? -0.983 21.871 -6.765 1.00 85.88 350 TYR A C 1
ATOM 2880 O O . TYR A 1 350 ? -0.357 21.171 -5.980 1.00 85.88 350 TYR A O 1
ATOM 2888 N N . PHE A 1 351 ? -2.080 22.524 -6.407 1.00 92.19 351 PHE A N 1
ATOM 2889 C CA . PHE A 1 351 ? -2.439 22.663 -5.004 1.00 92.19 351 PHE A CA 1
ATOM 2890 C C . PHE A 1 351 ? -3.706 21.891 -4.678 1.00 92.19 351 PHE A C 1
ATOM 2892 O O . PHE A 1 351 ? -4.700 21.966 -5.390 1.00 92.19 351 PHE A O 1
ATOM 2899 N N . THR A 1 352 ? -3.684 21.202 -3.545 1.00 92.44 352 THR A N 1
ATOM 2900 C CA . THR A 1 352 ? -4.909 20.869 -2.831 1.00 92.44 352 THR A CA 1
ATOM 2901 C C . THR A 1 352 ? -5.397 22.140 -2.147 1.00 92.44 352 THR A C 1
ATOM 2903 O O . THR A 1 352 ? -4.706 22.669 -1.270 1.00 92.44 352 THR A O 1
ATOM 2906 N N . LYS A 1 353 ? -6.562 22.648 -2.555 1.00 94.81 353 LYS A N 1
ATOM 2907 C CA . LYS A 1 353 ? -7.178 23.850 -1.984 1.00 94.81 353 LYS A CA 1
ATOM 2908 C C . LYS A 1 353 ? -8.302 23.456 -1.036 1.00 94.81 353 LYS A C 1
ATOM 2910 O O . LYS A 1 353 ? -9.231 22.751 -1.427 1.00 94.81 353 LYS A O 1
ATOM 2915 N N . VAL A 1 354 ? -8.219 23.932 0.201 1.00 94.06 354 VAL A N 1
ATOM 2916 C CA . VAL A 1 354 ? -9.236 23.724 1.235 1.00 94.06 354 VAL A CA 1
ATOM 2917 C C . VAL A 1 354 ? -9.785 25.080 1.648 1.00 94.06 354 VAL A C 1
ATOM 2919 O O . VAL A 1 354 ? -9.051 25.908 2.186 1.00 94.06 354 VAL A O 1
ATOM 2922 N N . VAL A 1 355 ? -11.067 25.319 1.396 1.00 93.56 355 VAL A N 1
ATOM 2923 C CA . VAL A 1 355 ? -11.724 26.590 1.725 1.00 93.56 355 VAL A CA 1
ATOM 2924 C C . VAL A 1 355 ? -12.150 26.638 3.193 1.00 93.56 355 VAL A C 1
ATOM 2926 O O . VAL A 1 355 ? -12.123 25.637 3.920 1.00 93.56 355 VAL A O 1
ATOM 2929 N N . LYS A 1 356 ? -12.548 27.829 3.656 1.00 86.00 356 LYS A N 1
ATOM 2930 C CA . LYS A 1 356 ? -13.138 28.012 4.991 1.00 86.00 356 LYS A CA 1
ATOM 2931 C C . LYS A 1 356 ? -14.290 27.020 5.195 1.00 86.00 356 LYS A C 1
ATOM 2933 O O . LYS A 1 356 ? -15.182 26.932 4.365 1.00 86.00 356 LYS A O 1
ATOM 2938 N N . GLY A 1 357 ? -14.252 26.277 6.303 1.00 83.81 357 GLY A N 1
ATOM 2939 C CA . GLY A 1 357 ? -15.179 25.166 6.571 1.00 83.81 357 GLY A CA 1
ATOM 2940 C C . GLY A 1 357 ? -14.572 23.768 6.388 1.00 83.81 357 GLY A C 1
ATOM 2941 O O . GLY A 1 357 ? -15.231 22.785 6.710 1.00 83.81 357 GLY A O 1
ATOM 2942 N N . ASN A 1 358 ? -13.300 23.672 5.977 1.00 85.62 358 ASN A N 1
ATOM 2943 C CA . ASN A 1 358 ? -12.583 22.417 5.700 1.00 85.62 358 ASN A CA 1
ATOM 2944 C C . ASN A 1 358 ? -13.118 21.643 4.480 1.00 85.62 358 ASN A C 1
ATOM 2946 O O . ASN A 1 358 ? -12.884 20.438 4.370 1.00 85.62 358 ASN A O 1
ATOM 2950 N N . GLU A 1 359 ? -13.823 22.313 3.568 1.00 91.44 359 GLU A N 1
ATOM 2951 C CA . GLU A 1 359 ? -14.257 21.719 2.303 1.00 91.44 359 GLU A CA 1
ATOM 2952 C C . GLU A 1 359 ? -13.102 21.715 1.296 1.00 91.44 359 GLU A C 1
ATOM 2954 O O . GLU A 1 359 ? -12.363 22.693 1.170 1.00 91.44 359 GLU A O 1
ATOM 2959 N N . ILE A 1 360 ? -12.928 20.595 0.593 1.00 93.00 360 ILE A N 1
ATOM 2960 C CA . ILE A 1 360 ? -11.875 20.424 -0.413 1.00 93.00 360 ILE A CA 1
ATOM 2961 C C . ILE A 1 360 ? -12.415 20.930 -1.753 1.00 93.00 360 ILE A C 1
ATOM 2963 O O . ILE A 1 360 ? -13.294 20.302 -2.335 1.00 93.00 360 ILE A O 1
ATOM 2967 N N . GLU A 1 361 ? -11.887 22.051 -2.241 1.00 93.62 361 GLU A N 1
ATOM 2968 C CA . GLU A 1 361 ? -12.278 22.645 -3.527 1.00 93.62 361 GLU A CA 1
ATOM 2969 C C . GLU A 1 361 ? -11.530 21.993 -4.695 1.00 93.62 361 GLU A C 1
ATOM 2971 O O . GLU A 1 361 ? -12.096 21.748 -5.757 1.00 93.62 361 GLU A O 1
ATOM 2976 N N . SER A 1 362 ? -10.247 21.684 -4.500 1.00 92.75 362 SER A N 1
ATOM 2977 C CA . SER A 1 362 ? -9.423 20.982 -5.485 1.00 92.75 362 SER A CA 1
ATOM 2978 C C . SER A 1 362 ? -8.387 20.101 -4.799 1.00 92.75 362 SER A C 1
ATOM 2980 O O . SER A 1 362 ? -8.018 20.334 -3.647 1.00 92.75 362 SER A O 1
ATOM 2982 N N . ILE A 1 363 ? -7.933 19.070 -5.509 1.00 91.25 363 ILE A N 1
ATOM 2983 C CA . ILE A 1 363 ? -6.904 18.132 -5.058 1.00 91.25 363 ILE A CA 1
ATOM 2984 C C . ILE A 1 363 ? -5.736 18.226 -6.031 1.00 91.25 363 ILE A C 1
ATOM 2986 O O . ILE A 1 363 ? -5.933 18.150 -7.247 1.00 91.25 363 ILE A O 1
ATOM 2990 N N . GLN A 1 364 ? -4.524 18.334 -5.490 1.00 92.38 364 GLN A N 1
ATOM 2991 C CA . GLN A 1 364 ? -3.289 18.258 -6.259 1.00 92.38 364 GLN A CA 1
ATOM 2992 C C . GLN A 1 364 ? -3.299 17.034 -7.190 1.00 92.38 364 GLN A C 1
ATOM 2994 O O . GLN A 1 364 ? -3.540 15.903 -6.769 1.00 92.38 364 GLN A O 1
ATOM 2999 N N . SER A 1 365 ? -2.994 17.261 -8.464 1.00 89.62 365 SER A N 1
ATOM 3000 C CA . SER A 1 365 ? -2.874 16.215 -9.485 1.00 89.62 365 SER A CA 1
ATOM 3001 C C . SER A 1 365 ? -1.466 16.119 -10.068 1.00 89.62 365 SER A C 1
ATOM 3003 O O . SER A 1 365 ? -1.211 15.253 -10.893 1.00 89.62 365 SER A O 1
ATOM 3005 N N . LEU A 1 366 ? -0.520 16.961 -9.655 1.00 89.50 366 LEU A N 1
ATOM 3006 C CA . LEU A 1 366 ? 0.865 16.904 -10.121 1.00 89.50 366 LEU A CA 1
ATOM 3007 C C . LEU A 1 366 ? 1.808 16.609 -8.959 1.00 89.50 366 LEU A C 1
ATOM 3009 O O . LEU A 1 366 ? 1.927 17.438 -8.065 1.00 89.50 366 LEU A O 1
ATOM 3013 N N . VAL A 1 367 ? 2.504 15.471 -8.974 1.00 89.56 367 VAL A N 1
ATOM 3014 C CA . VAL A 1 367 ? 3.444 15.076 -7.911 1.00 89.56 367 VAL A CA 1
ATOM 3015 C C . VAL A 1 367 ? 4.871 15.062 -8.450 1.00 89.56 367 VAL A C 1
ATOM 3017 O O . VAL A 1 367 ? 5.182 14.334 -9.396 1.00 89.56 367 VAL A O 1
ATOM 3020 N N . PHE A 1 368 ? 5.759 15.833 -7.821 1.00 91.44 368 PHE A N 1
ATOM 3021 C CA . PHE A 1 368 ? 7.195 15.769 -8.094 1.00 91.44 368 PHE A CA 1
ATOM 3022 C C . PHE A 1 368 ? 7.845 14.679 -7.243 1.00 91.44 368 PHE A C 1
ATOM 3024 O O . PHE A 1 368 ? 7.544 14.549 -6.054 1.00 91.44 368 PHE A O 1
ATOM 3031 N N . ARG A 1 369 ? 8.772 13.918 -7.830 1.00 90.38 369 ARG A N 1
ATOM 3032 C CA . ARG A 1 369 ? 9.669 13.035 -7.080 1.00 90.38 369 ARG A CA 1
ATOM 3033 C C . ARG A 1 369 ? 11.114 13.237 -7.501 1.00 90.38 369 ARG A C 1
ATOM 3035 O O . ARG A 1 369 ? 11.465 13.101 -8.671 1.00 90.38 369 ARG A O 1
ATOM 3042 N N . LEU A 1 370 ? 11.948 13.499 -6.510 1.00 89.19 370 LEU A N 1
ATOM 3043 C CA . LEU A 1 370 ? 13.394 13.573 -6.625 1.00 89.19 370 LEU A CA 1
ATOM 3044 C C . LEU A 1 370 ? 13.984 12.183 -6.404 1.00 89.19 370 LEU A C 1
ATOM 3046 O O . LEU A 1 370 ? 13.725 11.556 -5.375 1.00 89.19 370 LEU A O 1
ATOM 3050 N N . ASN A 1 371 ? 14.773 11.702 -7.360 1.00 83.12 371 ASN A N 1
ATOM 3051 C CA . ASN A 1 371 ? 15.572 10.501 -7.147 1.00 83.12 371 ASN A CA 1
ATOM 3052 C C . ASN A 1 371 ? 16.904 10.913 -6.517 1.00 83.12 371 ASN A C 1
ATOM 3054 O O . ASN A 1 371 ? 17.732 11.523 -7.191 1.00 83.12 371 ASN A O 1
ATOM 3058 N N . ASP A 1 372 ? 17.107 10.571 -5.245 1.00 76.75 372 ASP A N 1
ATOM 3059 C CA . ASP A 1 372 ? 18.367 10.816 -4.545 1.00 76.75 372 ASP A CA 1
ATOM 3060 C C . ASP A 1 372 ? 19.489 10.026 -5.227 1.00 76.75 372 ASP A C 1
ATOM 3062 O O . ASP A 1 372 ? 19.528 8.792 -5.197 1.00 76.75 372 ASP A O 1
ATOM 3066 N N . SER A 1 373 ? 20.405 10.759 -5.859 1.00 65.94 373 SER A N 1
ATOM 3067 C CA . SER A 1 373 ? 21.707 10.249 -6.276 1.00 65.94 373 SER A CA 1
ATOM 3068 C C . SER A 1 373 ? 22.671 10.279 -5.074 1.00 65.94 373 SER A C 1
ATOM 3070 O O . SER A 1 373 ? 22.285 10.610 -3.953 1.00 65.94 373 SER A O 1
ATOM 3072 N N . LYS A 1 374 ? 23.942 9.899 -5.256 1.00 62.97 374 LYS A N 1
ATOM 3073 C CA . LYS A 1 374 ? 24.929 9.791 -4.159 1.00 62.97 374 LYS A CA 1
ATOM 3074 C C . LYS A 1 374 ? 25.143 11.094 -3.356 1.00 62.97 374 LYS A C 1
ATOM 3076 O O . LYS A 1 374 ? 25.726 11.018 -2.276 1.00 62.97 374 LYS A O 1
ATOM 3081 N N . LEU A 1 375 ? 24.686 12.251 -3.846 1.00 71.25 375 LEU A N 1
ATOM 3082 C CA . LEU A 1 375 ? 24.852 13.560 -3.210 1.00 71.25 375 LEU A CA 1
ATOM 3083 C C . LEU A 1 375 ? 23.521 14.069 -2.641 1.00 71.25 375 LEU A C 1
ATOM 3085 O O . LEU A 1 375 ? 22.697 14.660 -3.335 1.00 71.25 375 LEU A O 1
ATOM 3089 N N . LEU A 1 376 ? 23.320 13.857 -1.338 1.00 74.31 376 LEU A N 1
ATOM 3090 C CA . LEU A 1 376 ? 22.104 14.273 -0.633 1.00 74.31 376 LEU A CA 1
ATOM 3091 C C . LEU A 1 376 ? 21.888 15.798 -0.689 1.00 74.31 376 LEU A C 1
ATOM 3093 O O . LEU A 1 376 ? 20.749 16.253 -0.729 1.00 74.31 376 LEU A O 1
ATOM 3097 N N . GLU A 1 377 ? 22.967 16.580 -0.732 1.00 79.25 377 GLU A N 1
ATOM 3098 C CA . GLU A 1 377 ? 22.962 18.050 -0.758 1.00 79.25 377 GLU A CA 1
ATOM 3099 C C . GLU A 1 377 ? 22.169 18.615 -1.949 1.00 79.25 377 GLU A C 1
ATOM 3101 O O . GLU A 1 377 ? 21.319 19.493 -1.777 1.00 79.25 377 GLU A O 1
ATOM 3106 N N . HIS A 1 378 ? 22.358 18.054 -3.145 1.00 78.88 378 HIS A N 1
ATOM 3107 C CA . HIS A 1 378 ? 21.688 18.520 -4.362 1.00 78.88 378 HIS A CA 1
ATOM 3108 C C . HIS A 1 378 ? 20.177 18.320 -4.302 1.00 78.88 378 HIS A C 1
ATOM 3110 O O . HIS A 1 378 ? 19.396 19.191 -4.680 1.00 78.88 378 HIS A O 1
ATOM 3116 N N . SER A 1 379 ? 19.736 17.207 -3.732 1.00 82.38 379 SER A N 1
ATOM 3117 C CA . SER A 1 379 ? 18.315 16.929 -3.576 1.00 82.38 379 SER A CA 1
ATOM 3118 C C . SER A 1 379 ? 17.596 17.911 -2.629 1.00 82.38 379 SER A C 1
ATOM 3120 O O . SER A 1 379 ? 16.415 18.221 -2.828 1.00 82.38 379 SER A O 1
ATOM 3122 N N . TYR A 1 380 ? 18.298 18.442 -1.614 1.00 85.31 380 TYR A N 1
ATOM 3123 C CA . TYR A 1 380 ? 17.770 19.502 -0.749 1.00 85.31 380 TYR A CA 1
ATOM 3124 C C . TYR A 1 380 ? 17.687 20.823 -1.494 1.00 85.31 380 TYR A C 1
ATOM 3126 O O . TYR A 1 380 ? 16.668 21.502 -1.388 1.00 85.31 380 TYR A O 1
ATOM 3134 N N . LEU A 1 381 ? 18.717 21.157 -2.276 1.00 83.94 381 LEU A N 1
ATOM 3135 C CA . LEU A 1 381 ? 18.707 22.341 -3.128 1.00 83.94 381 LEU A CA 1
ATOM 3136 C C . LEU A 1 381 ? 17.515 22.303 -4.093 1.00 83.94 381 LEU A C 1
ATOM 3138 O O . LEU A 1 381 ? 16.767 23.272 -4.176 1.00 83.94 381 LEU A O 1
ATOM 3142 N N . VAL A 1 382 ? 17.262 21.174 -4.757 1.00 86.75 382 VAL A N 1
ATOM 3143 C CA . VAL A 1 382 ? 16.108 21.055 -5.660 1.00 86.75 382 VAL A CA 1
ATOM 3144 C C . VAL A 1 382 ? 14.783 21.131 -4.895 1.00 86.75 382 VAL A C 1
ATOM 3146 O O . VAL A 1 382 ? 13.857 21.792 -5.355 1.00 86.75 382 VAL A O 1
ATOM 3149 N N . SER A 1 383 ? 14.679 20.531 -3.705 1.00 91.06 383 SER A N 1
ATOM 3150 C CA . SER A 1 383 ? 13.476 20.667 -2.859 1.00 91.06 383 SER A CA 1
ATOM 3151 C C . SER A 1 383 ? 13.223 22.116 -2.421 1.00 91.06 383 SER A C 1
ATOM 3153 O O . SER A 1 383 ? 12.076 22.570 -2.391 1.00 91.06 383 SER A O 1
ATOM 3155 N N . PHE A 1 384 ? 14.289 22.861 -2.123 1.00 91.31 384 PHE A N 1
ATOM 3156 C CA . PHE A 1 384 ? 14.242 24.293 -1.843 1.00 91.31 384 PHE A CA 1
ATOM 3157 C C . PHE A 1 384 ? 13.760 25.082 -3.067 1.00 91.31 384 PHE A C 1
ATOM 3159 O O . PHE A 1 384 ? 12.836 25.886 -2.953 1.00 91.31 384 PHE A O 1
ATOM 3166 N N . VAL A 1 385 ? 14.306 24.792 -4.251 1.00 89.00 385 VAL A N 1
ATOM 3167 C CA . VAL A 1 385 ? 13.886 25.410 -5.518 1.00 89.00 385 VAL A CA 1
ATOM 3168 C C . VAL A 1 385 ? 12.415 25.120 -5.825 1.00 89.00 385 VAL A C 1
ATOM 3170 O O . VAL A 1 385 ? 11.675 26.042 -6.160 1.00 89.00 385 VAL A O 1
ATOM 3173 N N . ILE A 1 386 ? 11.955 23.876 -5.657 1.00 91.44 386 ILE A N 1
ATOM 3174 C CA . ILE A 1 386 ? 10.536 23.515 -5.807 1.00 91.44 386 ILE A CA 1
ATOM 3175 C C . ILE A 1 386 ? 9.676 24.360 -4.861 1.00 91.44 386 ILE A C 1
ATOM 3177 O O . ILE A 1 386 ? 8.684 24.942 -5.294 1.00 91.44 386 ILE A O 1
ATOM 3181 N N . SER A 1 387 ? 10.082 24.495 -3.595 1.00 93.88 387 SER A N 1
ATOM 3182 C CA . SER A 1 387 ? 9.357 25.305 -2.606 1.00 93.88 387 SER A CA 1
ATOM 3183 C C . SER A 1 387 ? 9.246 26.774 -3.029 1.00 93.88 387 SER A C 1
ATOM 3185 O O . SER A 1 387 ? 8.166 27.357 -2.933 1.00 93.88 387 SER A O 1
ATOM 3187 N N . LEU A 1 388 ? 10.332 27.361 -3.549 1.00 91.81 388 LEU A N 1
ATOM 3188 C CA . LEU A 1 388 ? 10.329 28.725 -4.088 1.00 91.81 388 LEU A CA 1
ATOM 3189 C C . LEU A 1 388 ? 9.366 28.868 -5.270 1.00 91.81 388 LEU A C 1
ATOM 3191 O O . LEU A 1 388 ? 8.551 29.788 -5.284 1.00 91.81 388 LEU A O 1
ATOM 3195 N N . ILE A 1 389 ? 9.421 27.951 -6.240 1.00 90.50 389 ILE A N 1
ATOM 3196 C CA . ILE A 1 389 ? 8.547 27.970 -7.423 1.00 90.50 389 ILE A CA 1
ATOM 3197 C C . ILE A 1 389 ? 7.070 27.895 -7.011 1.00 90.50 389 ILE A C 1
ATOM 3199 O O . ILE A 1 389 ? 6.236 28.631 -7.542 1.00 90.50 389 ILE A O 1
ATOM 3203 N N . LEU A 1 390 ? 6.739 27.034 -6.047 1.00 93.31 390 LEU A N 1
ATOM 3204 C CA . LEU A 1 390 ? 5.374 26.891 -5.540 1.00 93.31 390 LEU A CA 1
ATOM 3205 C C . LEU A 1 390 ? 4.894 28.166 -4.837 1.00 93.31 390 LEU A C 1
ATOM 3207 O O . LEU A 1 390 ? 3.782 28.621 -5.100 1.00 93.31 390 LEU A O 1
ATOM 3211 N N . LEU A 1 391 ? 5.730 28.789 -4.002 1.00 94.38 391 LEU A N 1
ATOM 3212 C CA . LEU A 1 391 ? 5.390 30.059 -3.353 1.00 94.38 391 LEU A CA 1
ATOM 3213 C C . LEU A 1 391 ? 5.261 31.216 -4.349 1.00 94.38 391 LEU A C 1
ATOM 3215 O O . LEU A 1 391 ? 4.395 32.066 -4.176 1.00 94.38 391 LEU A O 1
ATOM 3219 N N . LEU A 1 392 ? 6.057 31.240 -5.420 1.00 90.69 392 LEU A N 1
ATOM 3220 C CA . LEU A 1 392 ? 5.900 32.209 -6.509 1.00 90.69 392 LEU A CA 1
ATOM 3221 C C . LEU A 1 392 ? 4.593 32.016 -7.280 1.00 90.69 392 LEU A C 1
ATOM 3223 O O . LEU A 1 392 ? 3.963 32.988 -7.688 1.00 90.69 392 LEU A O 1
ATOM 3227 N N . LYS A 1 393 ? 4.153 30.769 -7.476 1.00 90.62 393 LYS A N 1
ATOM 3228 C CA . LYS A 1 393 ? 2.824 30.497 -8.039 1.00 90.62 393 LYS A CA 1
ATOM 3229 C C . LYS A 1 393 ? 1.721 30.978 -7.095 1.00 90.62 393 LYS A C 1
ATOM 3231 O O . LYS A 1 393 ? 0.778 31.615 -7.555 1.00 90.62 393 LYS A O 1
ATOM 3236 N N . LEU A 1 394 ? 1.866 30.750 -5.788 1.00 92.94 394 LEU A N 1
ATOM 3237 C CA . LEU A 1 394 ? 0.923 31.250 -4.784 1.00 92.94 394 LEU A CA 1
ATOM 3238 C C . LEU A 1 394 ? 0.933 32.778 -4.671 1.00 92.94 394 LEU A C 1
ATOM 3240 O O . LEU A 1 394 ? -0.122 33.355 -4.444 1.00 92.94 394 LEU A O 1
ATOM 3244 N N . SER A 1 395 ? 2.059 33.458 -4.904 1.00 92.19 395 SER A N 1
ATOM 3245 C CA . SER A 1 395 ? 2.133 34.927 -4.836 1.00 92.19 395 SER A CA 1
ATOM 3246 C C . SER A 1 395 ? 1.358 35.637 -5.950 1.00 92.19 395 SER A C 1
ATOM 3248 O O . SER A 1 395 ? 1.037 36.821 -5.834 1.00 92.19 395 SER A O 1
ATOM 3250 N N . LYS A 1 396 ? 1.023 34.915 -7.030 1.00 89.69 396 LYS A N 1
ATOM 3251 C CA . LYS A 1 396 ? 0.069 35.381 -8.046 1.00 89.69 396 LYS A CA 1
ATOM 3252 C C . LYS A 1 396 ? -1.373 35.367 -7.532 1.00 89.69 396 LYS A C 1
ATOM 3254 O O . LYS A 1 396 ? -2.170 36.174 -7.993 1.00 89.69 396 LYS A O 1
ATOM 3259 N N . LEU A 1 397 ? -1.694 34.460 -6.607 1.00 89.06 397 LEU A N 1
ATOM 3260 C CA . LEU A 1 397 ? -3.015 34.339 -5.984 1.00 89.06 397 LEU A CA 1
ATOM 3261 C C . LEU A 1 397 ? -3.139 35.217 -4.734 1.00 89.06 397 LEU A C 1
ATOM 3263 O O . LEU A 1 397 ? -4.211 35.755 -4.477 1.00 89.06 397 LEU A O 1
ATOM 3267 N N . ASP A 1 398 ? -2.050 35.372 -3.978 1.00 91.44 398 ASP A N 1
ATOM 3268 C CA . ASP A 1 398 ? -1.989 36.200 -2.777 1.00 91.44 398 ASP A CA 1
ATOM 3269 C C . ASP A 1 398 ? -0.780 37.160 -2.819 1.00 91.44 398 ASP A C 1
ATOM 3271 O O . ASP A 1 398 ? 0.367 36.748 -2.584 1.00 91.44 398 ASP A O 1
ATOM 3275 N N . PRO A 1 399 ? -1.000 38.462 -3.092 1.00 89.31 399 PRO A N 1
ATOM 3276 C CA . PRO A 1 399 ? 0.076 39.442 -3.188 1.00 89.31 399 PRO A CA 1
ATOM 3277 C C . PRO A 1 399 ? 0.831 39.652 -1.867 1.00 89.31 399 PRO A C 1
ATOM 3279 O O . PRO A 1 399 ? 1.928 40.208 -1.900 1.00 89.31 399 PRO A O 1
ATOM 3282 N N . LYS A 1 400 ? 0.333 39.173 -0.712 1.00 89.56 400 LYS A N 1
ATOM 3283 C CA . LYS A 1 400 ? 1.058 39.250 0.572 1.00 89.56 400 LYS A CA 1
ATOM 3284 C C . LYS A 1 400 ? 2.394 38.502 0.556 1.00 89.56 400 LYS A C 1
ATOM 3286 O O . LYS A 1 400 ? 3.263 38.801 1.382 1.00 89.56 400 LYS A O 1
ATOM 3291 N N . LEU A 1 401 ? 2.569 37.550 -0.362 1.00 90.25 401 LEU A N 1
ATOM 3292 C CA . LEU A 1 401 ? 3.823 36.823 -0.569 1.00 90.25 401 LEU A CA 1
ATOM 3293 C C . LEU A 1 401 ? 4.850 37.618 -1.395 1.00 90.25 401 LEU A C 1
ATOM 3295 O O . LEU A 1 401 ? 6.044 37.321 -1.310 1.00 90.25 401 LEU A O 1
ATOM 3299 N N . LYS A 1 402 ? 4.412 38.621 -2.173 1.00 89.19 402 LYS A N 1
ATOM 3300 C CA . LYS A 1 402 ? 5.296 39.425 -3.027 1.00 89.19 402 LYS A CA 1
ATOM 3301 C C . LYS A 1 402 ? 6.127 40.416 -2.210 1.00 89.19 402 LYS A C 1
ATOM 3303 O O . LYS A 1 402 ? 5.688 40.939 -1.182 1.00 89.19 402 LYS A O 1
ATOM 3308 N N . ASN A 1 403 ? 7.336 40.690 -2.689 1.00 84.88 403 ASN A N 1
ATOM 3309 C CA . ASN A 1 403 ? 8.185 41.744 -2.146 1.00 84.88 403 ASN A CA 1
ATOM 3310 C C . ASN A 1 403 ? 7.613 43.134 -2.509 1.00 84.88 403 ASN A C 1
ATOM 3312 O O . ASN A 1 403 ? 7.530 43.449 -3.696 1.00 84.88 403 ASN A O 1
ATOM 3316 N N . PRO A 1 404 ? 7.241 43.986 -1.533 1.00 82.31 404 PRO A N 1
ATOM 3317 C CA . PRO A 1 404 ? 6.649 45.298 -1.818 1.00 82.31 404 PRO A CA 1
ATOM 3318 C C . PRO A 1 404 ? 7.614 46.270 -2.514 1.00 82.31 404 PRO A C 1
ATOM 3320 O O . PRO A 1 404 ? 7.158 47.206 -3.164 1.00 82.31 404 PRO A O 1
ATOM 3323 N N . ASN A 1 405 ? 8.931 46.050 -2.405 1.00 78.19 405 ASN A N 1
ATOM 3324 C CA . ASN A 1 405 ? 9.945 46.927 -3.001 1.00 78.19 405 ASN A CA 1
ATOM 3325 C C . ASN A 1 405 ? 10.133 46.700 -4.510 1.00 78.19 405 ASN A C 1
ATOM 3327 O O . ASN A 1 405 ? 10.752 47.525 -5.175 1.00 78.19 405 ASN A O 1
ATOM 3331 N N . HIS A 1 406 ? 9.592 45.609 -5.057 1.00 69.25 406 HIS A N 1
ATOM 3332 C CA . HIS A 1 406 ? 9.506 45.378 -6.496 1.00 69.25 406 HIS A CA 1
ATOM 3333 C C . HIS A 1 406 ? 8.131 45.835 -6.994 1.00 69.25 406 HIS A C 1
ATOM 3335 O O . HIS A 1 406 ? 7.270 45.026 -7.336 1.00 69.25 406 HIS A O 1
ATOM 3341 N N . GLN A 1 407 ? 7.901 47.150 -7.002 1.00 58.91 407 GLN A N 1
ATOM 3342 C CA . GLN A 1 407 ? 6.813 47.702 -7.803 1.00 58.91 407 GLN A CA 1
ATOM 3343 C C . GLN A 1 407 ? 7.207 47.558 -9.274 1.00 58.91 407 GLN A C 1
ATOM 3345 O O . GLN A 1 407 ? 8.297 47.967 -9.672 1.00 58.91 407 GLN A O 1
ATOM 3350 N N . GLU A 1 408 ? 6.346 46.917 -10.066 1.00 56.72 408 GLU A N 1
ATOM 3351 C CA . GLU A 1 408 ? 6.475 46.889 -11.520 1.00 56.72 408 GLU A CA 1
ATOM 3352 C C . GLU A 1 408 ? 6.549 48.342 -11.994 1.00 56.72 408 GLU A C 1
ATOM 3354 O O . GLU A 1 408 ? 5.554 49.067 -11.938 1.00 56.72 408 GLU A O 1
ATOM 3359 N N . ASN A 1 409 ? 7.736 48.786 -12.419 1.00 49.81 409 ASN A N 1
ATOM 3360 C CA . ASN A 1 409 ? 7.874 50.018 -13.179 1.00 49.81 409 ASN A CA 1
ATOM 3361 C C . ASN A 1 409 ? 7.039 49.824 -14.448 1.00 49.81 409 ASN A C 1
ATOM 3363 O O . ASN A 1 409 ? 7.508 49.228 -15.418 1.00 49.81 409 ASN A O 1
ATOM 3367 N N . LYS A 1 410 ? 5.772 50.251 -14.417 1.00 43.91 410 LYS A N 1
ATOM 3368 C CA . LYS A 1 410 ? 4.937 50.330 -15.613 1.00 43.91 410 LYS A CA 1
ATOM 3369 C C . LYS A 1 410 ? 5.711 51.180 -16.620 1.00 43.91 410 LYS A C 1
ATOM 3371 O O . LYS A 1 410 ? 6.088 52.294 -16.254 1.00 43.91 410 LYS A O 1
ATOM 3376 N N . PRO A 1 411 ? 5.976 50.692 -17.843 1.00 42.88 411 PRO A N 1
ATOM 3377 C CA . PRO A 1 411 ? 6.602 51.526 -18.854 1.00 42.88 411 PRO A CA 1
ATOM 3378 C C . PRO A 1 411 ? 5.698 52.742 -19.084 1.00 42.88 411 PRO A C 1
ATOM 3380 O O . PRO A 1 411 ? 4.539 52.598 -19.475 1.00 42.88 411 PRO A O 1
ATOM 3383 N N . GLU A 1 412 ? 6.201 53.932 -18.757 1.00 40.38 412 GLU A N 1
ATOM 3384 C CA . GLU A 1 412 ? 5.539 55.187 -19.095 1.00 40.38 412 GLU A CA 1
ATOM 3385 C C . GLU A 1 412 ? 5.418 55.280 -20.620 1.00 40.38 412 GLU A C 1
ATOM 3387 O O . GLU A 1 412 ? 6.367 55.017 -21.360 1.00 40.38 412 GLU A O 1
ATOM 3392 N N . ASN A 1 413 ? 4.209 55.612 -21.072 1.00 41.00 413 ASN A N 1
ATOM 3393 C CA . ASN A 1 413 ? 3.836 55.766 -22.470 1.00 41.00 413 ASN A CA 1
ATOM 3394 C C . ASN A 1 413 ? 4.833 56.654 -23.229 1.00 41.00 413 ASN A C 1
ATOM 3396 O O . ASN A 1 413 ? 4.866 57.867 -23.028 1.00 41.00 413 ASN A O 1
ATOM 3400 N N . ILE A 1 414 ? 5.562 56.067 -24.179 1.00 37.88 414 ILE A N 1
ATOM 3401 C CA . ILE A 1 414 ? 6.185 56.818 -25.269 1.00 37.88 414 ILE A CA 1
ATOM 3402 C C . ILE A 1 414 ? 5.102 57.033 -26.330 1.00 37.88 414 ILE A C 1
ATOM 3404 O O . ILE A 1 414 ? 4.838 56.174 -27.170 1.00 37.88 414 ILE A O 1
ATOM 3408 N N . SER A 1 415 ? 4.437 58.182 -26.255 1.00 43.84 415 SER A N 1
ATOM 3409 C CA . SER A 1 415 ? 3.730 58.770 -27.388 1.00 43.84 415 SER A CA 1
ATOM 3410 C C . SER A 1 415 ? 4.756 59.368 -28.346 1.00 43.84 415 SER A C 1
ATOM 3412 O O . SER A 1 415 ? 5.505 60.242 -27.927 1.00 43.84 415 SER A O 1
ATOM 3414 N N . ASP A 1 416 ? 4.789 58.899 -29.595 1.00 39.97 416 ASP A N 1
ATOM 3415 C CA . ASP A 1 416 ? 4.945 59.730 -30.800 1.00 39.97 416 ASP A CA 1
ATOM 3416 C C . ASP A 1 416 ? 5.116 58.844 -32.042 1.00 39.97 416 ASP A C 1
ATOM 3418 O O . ASP A 1 416 ? 6.152 58.214 -32.234 1.00 39.97 416 ASP A O 1
ATOM 3422 N N . THR A 1 417 ? 4.112 58.811 -32.926 1.00 34.34 417 THR A N 1
ATOM 3423 C CA . THR A 1 417 ? 4.234 59.299 -34.317 1.00 34.34 417 THR A CA 1
ATOM 3424 C C . THR A 1 417 ? 2.958 59.056 -35.141 1.00 34.34 417 THR A C 1
ATOM 3426 O O . THR A 1 417 ? 2.560 57.932 -35.411 1.00 34.34 417 THR A O 1
ATOM 3429 N N . LYS A 1 418 ? 2.387 60.185 -35.584 1.00 35.19 418 LYS A N 1
ATOM 3430 C CA . LYS A 1 418 ? 1.858 60.499 -36.927 1.00 35.19 418 LYS A CA 1
ATOM 3431 C C . LYS A 1 418 ? 0.727 59.647 -37.533 1.00 35.19 418 LYS A C 1
ATOM 3433 O O . LYS A 1 418 ? 0.944 58.577 -38.080 1.00 35.19 418 LYS A O 1
ATOM 3438 N N . ASN A 1 419 ? -0.448 60.288 -37.549 1.00 36.88 419 ASN A N 1
ATOM 3439 C CA . ASN A 1 419 ? -1.295 60.587 -38.713 1.00 36.88 419 ASN A CA 1
ATOM 3440 C C . ASN A 1 419 ? -1.146 59.693 -39.955 1.00 36.88 419 ASN A C 1
ATOM 3442 O O . ASN A 1 419 ? -0.154 59.811 -40.665 1.00 36.88 419 ASN A O 1
ATOM 3446 N N . ASP A 1 420 ? -2.238 59.018 -40.324 1.00 32.72 420 ASP A N 1
ATOM 3447 C CA . ASP A 1 420 ? -2.878 59.306 -41.610 1.00 32.72 420 ASP A CA 1
ATOM 3448 C C . ASP A 1 420 ? -4.381 58.983 -41.610 1.00 32.72 420 ASP A C 1
ATOM 3450 O O . ASP A 1 420 ? -4.866 58.060 -40.957 1.00 32.72 420 ASP A O 1
ATOM 3454 N N . ASN A 1 421 ? -5.111 59.840 -42.321 1.00 38.31 421 ASN A N 1
ATOM 3455 C CA . ASN A 1 421 ? -6.564 59.905 -42.423 1.00 38.31 421 ASN A CA 1
ATOM 3456 C C . ASN A 1 421 ? -7.145 58.824 -43.348 1.00 38.31 421 ASN A C 1
ATOM 3458 O O . ASN A 1 421 ? -6.605 58.600 -44.427 1.00 38.31 421 ASN A O 1
ATOM 3462 N N . ASN A 1 422 ? -8.325 58.298 -42.987 1.00 35.22 422 ASN A N 1
ATOM 3463 C CA . ASN A 1 422 ? -9.542 58.174 -43.820 1.00 35.22 422 ASN A CA 1
ATOM 3464 C C . ASN A 1 422 ? -10.321 56.879 -43.541 1.00 35.22 422 ASN A C 1
ATOM 3466 O O . ASN A 1 422 ? -9.921 55.797 -43.955 1.00 35.22 422 ASN A O 1
ATOM 3470 N N . SER A 1 423 ? -11.522 57.002 -42.976 1.00 33.50 423 SER A N 1
ATOM 3471 C CA . SER A 1 423 ? -12.780 56.739 -43.701 1.00 33.50 423 SER A CA 1
ATOM 3472 C C . SER A 1 423 ? -13.981 56.817 -42.753 1.00 33.50 423 SER A C 1
ATOM 3474 O O . SER A 1 423 ? -13.992 56.271 -41.654 1.00 33.50 423 SER A O 1
ATOM 3476 N N . LYS A 1 424 ? -14.983 57.573 -43.202 1.00 41.09 424 LYS A N 1
ATOM 3477 C CA . LYS A 1 424 ? -16.328 57.675 -42.637 1.00 41.09 424 LYS A CA 1
ATOM 3478 C C . LYS A 1 424 ? -17.159 56.482 -43.115 1.00 41.09 424 LYS A C 1
ATOM 3480 O O . LYS A 1 424 ? -17.061 56.151 -44.292 1.00 41.09 424 LYS A O 1
ATOM 3485 N N . ASP A 1 425 ? -18.003 55.914 -42.253 1.00 37.19 425 ASP A N 1
ATOM 3486 C CA . ASP A 1 425 ? -19.475 55.949 -42.384 1.00 37.19 425 ASP A CA 1
ATOM 3487 C C . ASP A 1 425 ? -20.183 54.843 -41.574 1.00 37.19 425 ASP A C 1
ATOM 3489 O O . ASP A 1 425 ? -19.850 53.671 -41.705 1.00 37.19 425 ASP A O 1
ATOM 3493 N N . LYS A 1 426 ? -21.264 55.269 -40.889 1.00 35.78 426 LYS A N 1
ATOM 3494 C CA . LYS A 1 426 ? -22.513 54.537 -40.553 1.00 35.78 426 LYS A CA 1
ATOM 3495 C C . LYS A 1 426 ? -22.436 53.388 -39.528 1.00 35.78 426 LYS A C 1
ATOM 3497 O O . LYS A 1 426 ? -21.481 52.638 -39.501 1.00 35.78 426 LYS A O 1
ATOM 3502 N N . MET A 1 427 ? -23.447 53.071 -38.719 1.00 34.16 427 MET A N 1
ATOM 3503 C CA . MET A 1 427 ? -24.686 53.677 -38.208 1.00 34.16 427 MET A CA 1
ATOM 3504 C C . MET A 1 427 ? -25.259 52.580 -37.272 1.00 34.16 427 MET A C 1
ATOM 3506 O O . MET A 1 427 ? -25.269 51.423 -37.670 1.00 34.16 427 MET A O 1
ATOM 3510 N N . GLU A 1 428 ? -25.705 52.952 -36.071 1.00 35.44 428 GLU A N 1
ATOM 3511 C CA . GLU A 1 428 ? -26.756 52.316 -35.239 1.00 35.44 428 GLU A CA 1
ATOM 3512 C C . GLU A 1 428 ? -26.704 50.849 -34.721 1.00 35.44 428 GLU A C 1
ATOM 3514 O O . GLU A 1 428 ? -26.618 49.877 -35.459 1.00 35.44 428 GLU A O 1
ATOM 3519 N N . ASN A 1 429 ? -26.993 50.764 -33.407 1.00 32.28 429 ASN A N 1
ATOM 3520 C CA . ASN A 1 429 ? -27.790 49.763 -32.668 1.00 32.28 429 ASN A CA 1
ATOM 3521 C C . ASN A 1 429 ? -27.269 48.322 -32.486 1.00 32.28 429 ASN A C 1
ATOM 3523 O O . ASN A 1 429 ? -27.398 47.487 -33.372 1.00 32.28 429 ASN A O 1
ATOM 3527 N N . ASN A 1 430 ? -26.883 47.956 -31.253 1.00 30.44 430 ASN A N 1
ATOM 3528 C CA . ASN A 1 430 ? -27.765 47.282 -30.276 1.00 30.44 430 ASN A CA 1
ATOM 3529 C C . ASN A 1 430 ? -26.996 46.687 -29.080 1.00 30.44 430 ASN A C 1
ATOM 3531 O O . ASN A 1 430 ? -25.837 46.297 -29.174 1.00 30.44 430 ASN A O 1
ATOM 3535 N N . ASN A 1 431 ? -27.709 46.630 -27.955 1.00 36.06 431 ASN A N 1
ATOM 3536 C CA . ASN A 1 431 ? -27.348 46.018 -26.679 1.00 36.06 431 ASN A CA 1
ATOM 3537 C C . ASN A 1 431 ? -26.867 44.562 -26.798 1.00 36.06 431 ASN A C 1
ATOM 3539 O O . ASN A 1 431 ? -27.557 43.759 -27.412 1.00 36.06 431 ASN A O 1
ATOM 3543 N N . GLU A 1 432 ? -25.797 44.213 -26.076 1.00 30.33 432 GLU A N 1
ATOM 3544 C CA . GLU A 1 432 ? -25.769 43.083 -25.130 1.00 30.33 432 GLU A CA 1
ATOM 3545 C C . GLU A 1 432 ? -24.455 43.091 -24.328 1.00 30.33 432 GLU A C 1
ATOM 3547 O O . GLU A 1 432 ? -23.351 43.022 -24.866 1.00 30.33 432 GLU A O 1
ATOM 3552 N N . ILE A 1 433 ? -24.586 43.204 -23.004 1.00 36.41 433 ILE A N 1
ATOM 3553 C CA . ILE A 1 433 ? -23.489 43.095 -22.042 1.00 36.41 433 ILE A CA 1
ATOM 3554 C C . ILE A 1 433 ? -23.117 41.613 -21.937 1.00 36.41 433 ILE A C 1
ATOM 3556 O O . ILE A 1 433 ? -23.790 40.851 -21.250 1.00 36.41 433 ILE A O 1
ATOM 3560 N N . ASN A 1 434 ? -22.025 41.220 -22.590 1.00 29.02 434 ASN A N 1
ATOM 3561 C CA . ASN A 1 434 ? -21.320 39.968 -22.327 1.00 29.02 434 ASN A CA 1
ATOM 3562 C C . ASN A 1 434 ? -19.929 40.291 -21.768 1.00 29.02 434 ASN A C 1
ATOM 3564 O O . ASN A 1 434 ? -18.952 40.429 -22.502 1.00 29.02 434 ASN A O 1
ATOM 3568 N N . ASN A 1 435 ? -19.838 40.389 -20.439 1.00 33.09 435 ASN A N 1
ATOM 3569 C CA . ASN A 1 435 ? -18.565 40.361 -19.722 1.00 33.09 435 ASN A CA 1
ATOM 3570 C C . ASN A 1 435 ? -18.014 38.927 -19.732 1.00 33.09 435 ASN A C 1
ATOM 3572 O O . ASN A 1 435 ? -18.175 38.179 -18.776 1.00 33.09 435 ASN A O 1
ATOM 3576 N N . ASN A 1 436 ? -17.353 38.563 -20.828 1.00 32.94 436 ASN A N 1
ATOM 3577 C CA . ASN A 1 436 ? -16.390 37.465 -20.889 1.00 32.94 436 ASN A CA 1
ATOM 3578 C C . ASN A 1 436 ? -15.112 37.991 -21.548 1.00 32.94 436 ASN A C 1
ATOM 3580 O O . ASN A 1 436 ? -14.698 37.549 -22.617 1.00 32.94 436 ASN A O 1
ATOM 3584 N N . GLN A 1 437 ? -14.481 38.970 -20.898 1.00 29.36 437 GLN A N 1
ATOM 3585 C CA . GLN A 1 437 ? -13.114 39.345 -21.222 1.00 29.36 437 GLN A CA 1
ATOM 3586 C C . GLN A 1 437 ? -12.195 38.337 -20.525 1.00 29.36 437 GLN A C 1
ATOM 3588 O O . GLN A 1 437 ? -11.832 38.475 -19.357 1.00 29.36 437 GLN A O 1
ATOM 3593 N N . LYS A 1 438 ? -11.897 37.252 -21.245 1.00 31.70 438 LYS A N 1
ATOM 3594 C CA . LYS A 1 438 ? -10.804 36.335 -20.927 1.00 31.70 438 LYS A CA 1
ATOM 3595 C C . LYS A 1 438 ? -9.527 37.177 -20.944 1.00 31.70 438 LYS A C 1
ATOM 3597 O O . LYS A 1 438 ? -9.091 37.630 -21.996 1.00 31.70 438 LYS A O 1
ATOM 3602 N N . CYS A 1 439 ? -9.006 37.475 -19.762 1.00 27.45 439 CYS A N 1
ATOM 3603 C CA . CYS A 1 439 ? -7.726 38.144 -19.615 1.00 27.45 439 CYS A CA 1
ATOM 3604 C C . CYS A 1 439 ? -6.653 37.109 -19.981 1.00 27.45 439 CYS A C 1
ATOM 3606 O O . CYS A 1 439 ? -6.353 36.233 -19.169 1.00 27.45 439 CYS A O 1
ATOM 3608 N N . ASP A 1 440 ? -6.130 37.163 -21.207 1.00 35.38 440 ASP A N 1
ATOM 3609 C CA . ASP A 1 440 ? -4.931 36.414 -21.587 1.00 35.38 440 ASP A CA 1
ATOM 3610 C C . ASP A 1 440 ? -3.747 36.998 -20.797 1.00 35.38 440 ASP A C 1
ATOM 3612 O O . ASP A 1 440 ? -3.187 38.040 -21.122 1.00 35.38 440 ASP A O 1
ATOM 3616 N N . ILE A 1 441 ? -3.437 36.342 -19.674 1.00 38.47 441 ILE A N 1
ATOM 3617 C CA . ILE A 1 441 ? -2.336 36.637 -18.735 1.00 38.47 441 ILE A CA 1
ATOM 3618 C C . ILE A 1 441 ? -1.110 35.743 -19.051 1.00 38.47 441 ILE A C 1
ATOM 3620 O O . ILE A 1 441 ? -0.157 35.657 -18.275 1.00 38.47 441 ILE A O 1
ATOM 3624 N N . ASP A 1 442 ? -1.096 35.080 -20.212 1.00 43.09 442 ASP A N 1
ATOM 3625 C CA . ASP A 1 442 ? -0.006 34.182 -20.621 1.00 43.09 442 ASP A CA 1
ATOM 3626 C C . ASP A 1 442 ? 1.266 34.924 -21.094 1.00 43.09 442 ASP A C 1
ATOM 3628 O O . ASP A 1 442 ? 2.322 34.307 -21.217 1.00 43.09 442 ASP A O 1
ATOM 3632 N N . GLU A 1 443 ? 1.225 36.254 -21.241 1.00 42.06 443 GLU A N 1
ATOM 3633 C CA . GLU A 1 443 ? 2.370 37.099 -21.634 1.00 42.06 443 GLU A CA 1
ATOM 3634 C C . GLU A 1 443 ? 2.963 37.925 -20.476 1.00 42.06 443 GLU A C 1
ATOM 3636 O O . GLU A 1 443 ? 3.417 39.056 -20.639 1.00 42.06 443 GLU A O 1
ATOM 3641 N N . LEU A 1 444 ? 3.021 37.364 -19.266 1.00 40.94 444 LEU A N 1
ATOM 3642 C CA . LEU A 1 444 ? 3.957 37.874 -18.259 1.00 40.94 444 LEU A CA 1
ATOM 3643 C C . LEU A 1 444 ? 5.381 37.499 -18.697 1.00 40.94 444 LEU A C 1
ATOM 3645 O O . LEU A 1 444 ? 5.857 36.410 -18.383 1.00 40.94 444 LEU A O 1
ATOM 3649 N N . ASN A 1 445 ? 6.003 38.404 -19.464 1.00 43.56 445 ASN A N 1
ATOM 3650 C CA . ASN A 1 445 ? 7.395 38.435 -19.921 1.00 43.56 445 ASN A CA 1
ATOM 3651 C C . ASN A 1 445 ? 8.255 37.275 -19.394 1.00 43.56 445 ASN A C 1
ATOM 3653 O O . ASN A 1 445 ? 8.798 37.328 -18.286 1.00 43.56 445 ASN A O 1
ATOM 3657 N N . THR A 1 446 ? 8.489 36.272 -20.244 1.00 50.69 446 THR A N 1
ATOM 3658 C CA . THR A 1 446 ? 9.572 35.285 -20.087 1.00 50.69 446 THR A CA 1
ATOM 3659 C C . THR A 1 446 ? 10.946 35.930 -19.881 1.00 50.69 446 THR A C 1
ATOM 3661 O O . THR A 1 446 ? 11.879 35.231 -19.497 1.00 50.69 446 THR A O 1
ATOM 3664 N N . GLU A 1 447 ? 11.085 37.238 -20.120 1.00 46.00 447 GLU A N 1
ATOM 3665 C CA . GLU A 1 447 ? 12.260 38.053 -19.797 1.00 46.00 447 GLU A CA 1
ATOM 3666 C C . GLU A 1 447 ? 12.352 38.436 -18.307 1.00 46.00 447 GLU A C 1
ATOM 3668 O O . GLU A 1 447 ? 13.446 38.426 -17.754 1.00 46.00 447 GLU A O 1
ATOM 3673 N N . PHE A 1 448 ? 11.236 38.671 -17.606 1.00 44.31 448 PHE A N 1
ATOM 3674 C CA . PHE A 1 448 ? 11.247 39.195 -16.228 1.00 44.31 448 PHE A CA 1
ATOM 3675 C C . PHE A 1 448 ? 11.563 38.128 -15.169 1.00 44.31 448 PHE A C 1
ATOM 3677 O O . PHE A 1 448 ? 12.135 38.422 -14.124 1.00 44.31 448 PHE A O 1
ATOM 3684 N N . ILE A 1 449 ? 11.242 36.858 -15.443 1.00 51.50 449 ILE A N 1
ATOM 3685 C CA . ILE A 1 449 ? 11.603 35.732 -14.562 1.00 51.50 449 ILE A CA 1
ATOM 3686 C C . ILE A 1 449 ? 13.089 35.337 -14.727 1.00 51.50 449 ILE A C 1
ATOM 3688 O O . ILE A 1 449 ? 13.612 34.516 -13.973 1.00 51.50 449 ILE A O 1
ATOM 3692 N N . GLN A 1 450 ? 13.809 35.923 -15.694 1.00 53.38 450 GLN A N 1
ATOM 3693 C CA . GLN A 1 450 ? 15.224 35.606 -15.913 1.00 53.38 450 GLN A CA 1
ATOM 3694 C C . GLN A 1 450 ? 16.148 36.231 -14.865 1.00 53.38 450 GLN A C 1
ATOM 3696 O O . GLN A 1 450 ? 17.239 35.703 -14.648 1.00 53.38 450 GLN A O 1
ATOM 3701 N N . GLU A 1 451 ? 15.716 37.295 -14.186 1.00 54.84 451 GLU A N 1
ATOM 3702 C CA . GLU A 1 451 ? 16.491 37.975 -13.149 1.00 54.84 451 GLU A CA 1
ATOM 3703 C C . GLU A 1 451 ? 16.088 37.466 -11.755 1.00 54.84 451 GLU A C 1
ATOM 3705 O O . GLU A 1 451 ? 15.321 38.081 -11.030 1.00 54.84 451 GLU A O 1
ATOM 3710 N N . ASN A 1 452 ? 16.603 36.286 -11.398 1.00 67.44 452 ASN A N 1
ATOM 3711 C CA . ASN A 1 452 ? 16.603 35.675 -10.060 1.00 67.44 452 ASN A CA 1
ATOM 3712 C C . ASN A 1 452 ? 15.242 35.663 -9.290 1.00 67.44 452 ASN A C 1
ATOM 3714 O O . ASN A 1 452 ? 14.894 36.613 -8.582 1.00 67.44 452 ASN A O 1
ATOM 3718 N N . PRO A 1 453 ? 14.502 34.535 -9.311 1.00 67.88 453 PRO A N 1
ATOM 3719 C CA . PRO A 1 453 ? 13.159 34.412 -8.727 1.00 67.88 453 PRO A CA 1
ATOM 3720 C C . PRO A 1 453 ? 13.070 34.690 -7.218 1.00 67.88 453 PRO A C 1
ATOM 3722 O O . PRO A 1 453 ? 11.980 34.963 -6.711 1.00 67.88 453 PRO A O 1
ATOM 3725 N N . CYS A 1 454 ? 14.191 34.650 -6.494 1.00 72.88 454 CYS A N 1
ATOM 3726 C CA . CYS A 1 454 ? 14.242 34.967 -5.069 1.00 72.88 454 CYS A CA 1
ATOM 3727 C C . CYS A 1 454 ? 13.831 36.417 -4.763 1.00 72.88 454 CYS A C 1
ATOM 3729 O O . CYS A 1 454 ? 13.316 36.668 -3.678 1.00 72.88 454 CYS A O 1
ATOM 3731 N N . PHE A 1 455 ? 14.005 37.362 -5.696 1.00 78.69 455 PHE A N 1
ATOM 3732 C CA . PHE A 1 455 ? 13.677 38.775 -5.462 1.00 78.69 455 PHE A CA 1
ATOM 3733 C C . PHE A 1 455 ? 12.173 39.075 -5.444 1.00 78.69 455 PHE A C 1
ATOM 3735 O O . PHE A 1 455 ? 11.745 40.082 -4.875 1.00 78.69 455 PHE A O 1
ATOM 3742 N N . LEU A 1 456 ? 11.364 38.189 -6.028 1.00 81.69 456 LEU A N 1
ATOM 3743 C CA . LEU A 1 456 ? 9.913 38.349 -6.104 1.00 81.69 456 LEU A CA 1
ATOM 3744 C C . LEU A 1 456 ? 9.206 37.974 -4.793 1.00 81.69 456 LEU A C 1
ATOM 3746 O O . LEU A 1 456 ? 8.090 38.437 -4.555 1.00 81.69 456 LEU A O 1
ATOM 3750 N N . LEU A 1 457 ? 9.838 37.162 -3.941 1.00 87.06 457 LEU A N 1
ATOM 3751 C CA . LEU A 1 457 ? 9.350 36.840 -2.599 1.00 87.06 457 LEU A CA 1
ATOM 3752 C C . LEU A 1 457 ? 9.992 37.764 -1.562 1.00 87.06 457 LEU A C 1
ATOM 3754 O O . LEU A 1 457 ? 11.079 38.303 -1.764 1.00 87.06 457 LEU A O 1
ATOM 3758 N N . LYS A 1 458 ? 9.325 37.945 -0.421 1.00 88.25 458 LYS A N 1
ATOM 3759 C CA . LYS A 1 458 ? 9.925 38.664 0.710 1.00 88.25 458 LYS A CA 1
ATOM 3760 C C . LYS A 1 458 ? 11.166 37.914 1.224 1.00 88.25 458 LYS A C 1
ATOM 3762 O O . LYS A 1 458 ? 11.147 36.691 1.356 1.00 88.25 458 LYS A O 1
ATOM 3767 N N . GLU A 1 459 ? 12.226 38.649 1.555 1.00 87.12 459 GLU A N 1
ATOM 3768 C CA . GLU A 1 459 ? 13.529 38.097 1.976 1.00 87.12 459 GLU A CA 1
ATOM 3769 C C . GLU A 1 459 ? 13.411 37.143 3.178 1.00 87.12 459 GLU A C 1
ATOM 3771 O O . GLU A 1 459 ? 13.983 36.056 3.185 1.00 87.12 459 GLU A O 1
ATOM 3776 N N . ASN A 1 460 ? 12.553 37.481 4.141 1.00 90.12 460 ASN A N 1
ATOM 3777 C CA . ASN A 1 460 ? 12.249 36.653 5.310 1.00 90.12 460 ASN A CA 1
ATOM 3778 C C . ASN A 1 460 ? 11.636 35.277 4.970 1.00 90.12 460 ASN A C 1
ATOM 3780 O O . ASN A 1 460 ? 11.859 34.313 5.702 1.00 90.12 460 ASN A O 1
ATOM 3784 N N . ILE A 1 461 ? 10.883 35.161 3.870 1.00 92.62 461 ILE A N 1
ATOM 3785 C CA . ILE A 1 461 ? 10.332 33.885 3.390 1.00 92.62 461 ILE A CA 1
ATOM 3786 C C . ILE A 1 461 ? 11.458 33.015 2.829 1.00 92.62 461 ILE A C 1
ATOM 3788 O O . ILE A 1 461 ? 11.523 31.819 3.117 1.00 92.62 461 ILE A O 1
ATOM 3792 N N . VAL A 1 462 ? 12.361 33.617 2.050 1.00 90.69 462 VAL A N 1
ATOM 3793 C CA . VAL A 1 462 ? 13.528 32.924 1.490 1.00 90.69 462 VAL A CA 1
ATOM 3794 C C . VAL A 1 462 ? 14.442 32.439 2.619 1.00 90.69 462 VAL A C 1
ATOM 3796 O O . VAL A 1 462 ? 14.835 31.272 2.631 1.00 90.69 462 VAL A O 1
ATOM 3799 N N . ASP A 1 463 ? 14.700 33.285 3.618 1.00 88.44 463 ASP A N 1
ATOM 3800 C CA . ASP A 1 463 ? 15.467 32.930 4.816 1.00 88.44 463 ASP A CA 1
ATOM 3801 C C . ASP A 1 463 ? 14.827 31.789 5.611 1.00 88.44 463 ASP A C 1
ATOM 3803 O O . ASP A 1 463 ? 15.526 30.875 6.066 1.00 88.44 463 ASP A O 1
ATOM 3807 N N . PHE A 1 464 ? 13.499 31.811 5.761 1.00 94.12 464 PHE A N 1
ATOM 3808 C CA . PHE A 1 464 ? 12.760 30.725 6.392 1.00 94.12 464 PHE A CA 1
ATOM 3809 C C . PHE A 1 464 ? 12.969 29.404 5.644 1.00 94.12 464 PHE A C 1
ATOM 3811 O O . PHE A 1 464 ? 13.374 28.423 6.267 1.00 94.12 464 PHE A O 1
ATOM 3818 N N . LEU A 1 465 ? 12.773 29.373 4.321 1.00 93.19 465 LEU A N 1
ATOM 3819 C CA . LEU A 1 465 ? 12.990 28.162 3.526 1.00 93.19 465 LEU A CA 1
ATOM 3820 C C . LEU A 1 465 ? 14.437 27.663 3.629 1.00 93.19 465 LEU A C 1
ATOM 3822 O O . LEU A 1 465 ? 14.658 26.476 3.872 1.00 93.19 465 LEU A O 1
ATOM 3826 N N . CYS A 1 466 ? 15.424 28.556 3.524 1.00 89.44 466 CYS A N 1
ATOM 3827 C CA . CYS A 1 466 ? 16.835 28.214 3.716 1.00 89.44 466 CYS A CA 1
ATOM 3828 C C . CYS A 1 466 ? 17.064 27.539 5.073 1.00 89.44 466 CYS A C 1
ATOM 3830 O O . CYS A 1 466 ? 17.688 26.478 5.148 1.00 89.44 466 CYS A O 1
ATOM 3832 N N . LYS A 1 467 ? 16.527 28.122 6.152 1.00 89.94 467 LYS A N 1
ATOM 3833 C CA . LYS A 1 467 ? 16.633 27.560 7.502 1.00 89.94 467 LYS A CA 1
ATOM 3834 C C . LYS A 1 467 ? 16.015 26.164 7.581 1.00 89.94 467 LYS A C 1
ATOM 3836 O O . LYS A 1 467 ? 16.656 25.266 8.123 1.00 89.94 467 LYS A O 1
ATOM 3841 N N . VAL A 1 468 ? 14.819 25.973 7.019 1.00 91.88 468 VAL A N 1
ATOM 3842 C CA . VAL A 1 468 ? 14.121 24.678 7.003 1.00 91.88 468 VAL A CA 1
ATOM 3843 C C . VAL A 1 468 ? 14.981 23.595 6.360 1.00 91.88 468 VAL A C 1
ATOM 3845 O O . VAL A 1 468 ? 15.214 22.559 6.980 1.00 91.88 468 VAL A O 1
ATOM 3848 N N . PHE A 1 469 ? 15.493 23.823 5.148 1.00 89.75 469 PHE A N 1
ATOM 3849 C CA . PHE A 1 469 ? 16.242 22.786 4.435 1.00 89.75 469 PHE A CA 1
ATOM 3850 C C . PHE A 1 469 ? 17.618 22.514 5.059 1.00 89.75 469 PHE A C 1
ATOM 3852 O O . PHE A 1 469 ? 17.989 21.345 5.178 1.00 89.75 469 PHE A O 1
ATOM 3859 N N . ILE A 1 470 ? 18.309 23.541 5.571 1.00 84.44 470 ILE A N 1
ATOM 3860 C CA . ILE A 1 470 ? 19.573 23.383 6.318 1.00 84.44 470 ILE A CA 1
ATOM 3861 C C . ILE A 1 470 ? 19.361 22.581 7.608 1.00 84.44 470 ILE A C 1
ATOM 3863 O O . ILE A 1 470 ? 20.155 21.707 7.955 1.00 84.44 470 ILE A O 1
ATOM 3867 N N . GLU A 1 471 ? 18.304 22.876 8.364 1.00 86.31 471 GLU A N 1
ATOM 3868 C CA . GLU A 1 471 ? 18.003 22.121 9.581 1.00 86.31 471 GLU A CA 1
ATOM 3869 C C . GLU A 1 471 ? 17.547 20.696 9.253 1.00 86.31 471 GLU A C 1
ATOM 3871 O O . GLU A 1 471 ? 17.904 19.766 9.986 1.00 86.31 471 GLU A O 1
ATOM 3876 N N . SER A 1 472 ? 16.861 20.509 8.118 1.00 85.56 472 SER A N 1
ATOM 3877 C CA . SER A 1 472 ? 16.332 19.210 7.710 1.00 85.56 472 SER A CA 1
ATOM 3878 C C . SER A 1 472 ? 17.378 18.133 7.487 1.00 85.56 472 SER A C 1
ATOM 3880 O O . SER A 1 472 ? 17.204 16.967 7.851 1.00 85.56 472 SER A O 1
ATOM 3882 N N . GLU A 1 473 ? 18.520 18.542 6.959 1.00 78.00 473 GLU A N 1
ATOM 3883 C CA . GLU A 1 473 ? 19.612 17.640 6.661 1.00 78.00 473 GLU A CA 1
ATOM 3884 C C . GLU A 1 473 ? 20.179 16.960 7.910 1.00 78.00 473 GLU A C 1
ATOM 3886 O O . GLU A 1 473 ? 20.486 15.761 7.892 1.00 78.00 473 GLU A O 1
ATOM 3891 N N . SER A 1 474 ? 20.260 17.702 9.016 1.00 72.12 474 SER A N 1
ATOM 3892 C CA . SER A 1 474 ? 20.852 17.212 10.261 1.00 72.12 474 SER A CA 1
ATOM 3893 C C . SER A 1 474 ? 20.081 16.031 10.863 1.00 72.12 474 SER A C 1
ATOM 3895 O O . SER A 1 474 ? 20.694 15.078 11.349 1.00 72.12 474 SER A O 1
ATOM 3897 N N . PHE A 1 475 ? 18.745 16.023 10.768 1.00 73.75 475 PHE A N 1
ATOM 3898 C CA . PHE A 1 475 ? 17.938 14.908 11.275 1.00 73.75 475 PHE A CA 1
ATOM 3899 C C . PHE A 1 475 ? 17.782 13.760 10.271 1.00 73.75 475 PHE A C 1
ATOM 3901 O O . PHE A 1 475 ? 17.586 12.610 10.672 1.00 73.75 475 PHE A O 1
ATOM 3908 N N . ILE A 1 476 ? 17.896 14.023 8.966 1.00 72.94 476 ILE A N 1
ATOM 3909 C CA . ILE A 1 476 ? 17.825 12.964 7.950 1.00 72.94 476 ILE A CA 1
ATOM 3910 C C . ILE A 1 476 ? 19.112 12.134 7.950 1.00 72.94 476 ILE A C 1
ATOM 3912 O O . ILE A 1 476 ? 19.049 10.901 7.991 1.00 72.94 476 ILE A O 1
ATOM 3916 N N . THR A 1 477 ? 20.268 12.801 7.950 1.00 71.31 477 THR A N 1
ATOM 3917 C CA . THR A 1 477 ? 21.587 12.147 7.904 1.00 71.31 477 THR A CA 1
ATOM 3918 C C . THR A 1 477 ? 22.000 11.544 9.244 1.00 71.31 477 THR A C 1
ATOM 3920 O O . THR A 1 477 ? 22.853 10.657 9.275 1.00 71.31 477 THR A O 1
ATOM 3923 N N . GLY A 1 478 ? 21.426 12.027 10.353 1.00 65.62 478 GLY A N 1
ATOM 3924 C CA . GLY A 1 478 ? 21.867 11.682 11.706 1.00 65.62 478 GLY A CA 1
ATOM 3925 C C . GLY A 1 478 ? 23.296 12.149 12.018 1.00 65.62 478 GLY A C 1
ATOM 3926 O O . GLY A 1 478 ? 23.835 11.792 13.065 1.00 65.62 478 GLY A O 1
ATOM 3927 N N . LYS A 1 479 ? 23.924 12.924 11.122 1.00 59.34 479 LYS A N 1
ATOM 3928 C CA . LYS A 1 479 ? 25.257 13.501 11.292 1.00 59.34 479 LYS A CA 1
ATOM 3929 C C . LYS A 1 479 ? 25.118 14.993 11.574 1.00 59.34 479 LYS A C 1
ATOM 3931 O O . LYS A 1 479 ? 24.366 15.700 10.908 1.00 59.34 479 LYS A O 1
ATOM 3936 N N . ILE A 1 480 ? 25.884 15.484 12.547 1.00 51.41 480 ILE A N 1
ATOM 3937 C CA . ILE A 1 480 ? 26.085 16.922 12.737 1.00 51.41 480 ILE A CA 1
ATOM 3938 C C . ILE A 1 480 ? 27.020 17.374 11.611 1.00 51.41 480 ILE A C 1
ATOM 3940 O O . ILE A 1 480 ? 28.234 17.236 11.717 1.00 51.41 480 ILE A O 1
ATOM 3944 N N . ILE A 1 481 ? 26.448 17.825 10.499 1.00 55.25 481 ILE A N 1
ATOM 3945 C CA . ILE A 1 481 ? 27.204 18.407 9.386 1.00 55.25 481 ILE A CA 1
ATOM 3946 C C . ILE A 1 481 ? 27.512 19.872 9.725 1.00 55.25 481 ILE A C 1
ATOM 3948 O O . ILE A 1 481 ? 26.708 20.547 10.379 1.00 55.25 481 ILE A O 1
ATOM 3952 N N . ASP A 1 482 ? 28.687 20.363 9.320 1.00 55.69 482 ASP A N 1
ATOM 3953 C CA . ASP A 1 482 ? 29.070 21.764 9.502 1.00 55.69 482 ASP A CA 1
ATOM 3954 C C . ASP A 1 482 ? 28.158 22.673 8.661 1.00 55.69 482 ASP A C 1
ATOM 3956 O O . ASP A 1 482 ? 28.386 22.920 7.475 1.00 55.69 482 ASP A O 1
ATOM 3960 N N . LYS A 1 483 ? 27.101 23.183 9.308 1.00 56.19 483 LYS A N 1
ATOM 3961 C CA . LYS A 1 483 ? 26.064 24.048 8.722 1.00 56.19 483 LYS A CA 1
ATOM 3962 C C . LYS A 1 483 ? 26.632 25.282 8.004 1.00 56.19 483 LYS A C 1
ATOM 3964 O O . LYS A 1 483 ? 25.912 25.914 7.232 1.00 56.19 483 LYS A O 1
ATOM 3969 N N . ARG A 1 484 ? 27.886 25.671 8.273 1.00 54.50 484 ARG A N 1
ATOM 3970 C CA . ARG A 1 484 ? 28.507 26.879 7.708 1.00 54.50 484 ARG A CA 1
ATOM 3971 C C . ARG A 1 484 ? 28.862 26.737 6.230 1.00 54.50 484 ARG A C 1
ATOM 3973 O O . ARG A 1 484 ? 28.698 27.719 5.512 1.00 54.50 484 ARG A O 1
ATOM 3980 N N . ASN A 1 485 ? 29.311 25.567 5.778 1.00 58.06 485 ASN A N 1
ATOM 3981 C CA . ASN A 1 485 ? 29.739 25.382 4.384 1.00 58.06 485 ASN A CA 1
ATOM 3982 C C . ASN A 1 485 ? 28.533 25.297 3.445 1.00 58.06 485 ASN A C 1
ATOM 3984 O O . ASN A 1 485 ? 28.446 26.058 2.492 1.00 58.06 485 ASN A O 1
ATOM 3988 N N . ILE A 1 486 ? 27.525 24.511 3.821 1.00 56.72 486 ILE A N 1
ATOM 3989 C CA . ILE A 1 486 ? 26.276 24.363 3.060 1.00 56.72 486 ILE A CA 1
ATOM 3990 C C . ILE A 1 486 ? 25.543 25.701 2.947 1.00 56.72 486 ILE A C 1
ATOM 3992 O O . ILE A 1 486 ? 25.130 26.096 1.860 1.00 56.72 486 ILE A O 1
ATOM 3996 N N . ARG A 1 487 ? 25.451 26.464 4.047 1.00 57.41 487 ARG A N 1
ATOM 3997 C CA . ARG A 1 487 ? 24.859 27.807 4.018 1.00 57.41 487 ARG A CA 1
ATOM 3998 C C . ARG A 1 487 ? 25.643 28.754 3.107 1.00 57.41 487 ARG A C 1
ATOM 4000 O O . ARG A 1 487 ? 25.014 29.502 2.371 1.00 57.41 487 ARG A O 1
ATOM 4007 N N . LYS A 1 488 ? 26.980 28.741 3.145 1.00 59.31 488 LYS A N 1
ATOM 4008 C CA . LYS A 1 488 ? 27.815 29.589 2.277 1.00 59.31 488 LYS A CA 1
ATOM 4009 C C . LYS A 1 488 ? 27.694 29.212 0.802 1.00 59.31 488 LYS A C 1
ATOM 4011 O O . LYS A 1 488 ? 27.620 30.120 -0.015 1.00 59.31 488 LYS A O 1
ATOM 4016 N N . ASP A 1 489 ? 27.607 27.928 0.475 1.00 62.00 489 ASP A N 1
ATOM 4017 C CA . ASP A 1 489 ? 27.533 27.471 -0.913 1.00 62.00 489 ASP A CA 1
ATOM 4018 C C . ASP A 1 489 ? 26.130 27.645 -1.513 1.00 62.00 489 ASP A C 1
ATOM 4020 O O . ASP A 1 489 ? 26.014 28.150 -2.629 1.00 62.00 489 ASP A O 1
ATOM 4024 N N . LEU A 1 490 ? 25.057 27.337 -0.769 1.00 58.03 490 LEU A N 1
ATOM 4025 C CA . LEU A 1 490 ? 23.675 27.575 -1.216 1.00 58.03 490 LEU A CA 1
ATOM 4026 C C . LEU A 1 490 ? 23.355 29.070 -1.341 1.00 58.03 490 LEU A C 1
ATOM 4028 O O . LEU A 1 490 ? 22.844 29.510 -2.368 1.00 58.03 490 LEU A O 1
ATOM 4032 N N . ILE A 1 491 ? 23.658 29.865 -0.310 1.00 58.03 491 ILE A N 1
ATOM 4033 C CA . ILE A 1 491 ? 23.360 31.307 -0.311 1.00 58.03 491 ILE A CA 1
ATOM 4034 C C . ILE A 1 491 ? 24.327 32.040 -1.246 1.00 58.03 491 ILE A C 1
ATOM 4036 O O . ILE A 1 491 ? 23.907 32.898 -2.015 1.00 58.03 491 ILE A O 1
ATOM 4040 N N . GLY A 1 492 ? 25.614 31.689 -1.239 1.00 64.38 492 GLY A N 1
ATOM 4041 C CA . GLY A 1 492 ? 26.633 32.356 -2.049 1.00 64.38 492 GLY A CA 1
ATOM 4042 C C . GLY A 1 492 ? 26.453 32.154 -3.554 1.00 64.38 492 GLY A C 1
ATOM 4043 O O . GLY A 1 492 ? 26.600 33.119 -4.307 1.00 64.38 492 GLY A O 1
ATOM 4044 N N . LYS A 1 493 ? 26.090 30.942 -4.004 1.00 62.91 493 LYS A N 1
ATOM 4045 C CA . LYS A 1 493 ? 25.883 30.663 -5.438 1.00 62.91 493 LYS A CA 1
ATOM 4046 C C . LYS A 1 493 ? 24.605 31.296 -6.002 1.00 62.91 493 LYS A C 1
ATOM 4048 O O . LYS A 1 493 ? 24.623 31.708 -7.155 1.00 62.91 493 LYS A O 1
ATOM 4053 N N . TYR A 1 494 ? 23.532 31.413 -5.213 1.00 57.69 494 TYR A N 1
ATOM 4054 C CA . TYR A 1 494 ? 22.216 31.846 -5.716 1.00 57.69 494 TYR A CA 1
ATOM 4055 C C . TYR A 1 494 ? 21.802 33.277 -5.331 1.00 57.69 494 TYR A C 1
ATOM 4057 O O . TYR A 1 494 ? 20.940 33.854 -5.994 1.00 57.69 494 TYR A O 1
ATOM 4065 N N . LEU A 1 495 ? 22.396 33.878 -4.292 1.00 57.69 495 LEU A N 1
ATOM 4066 C CA . LEU A 1 495 ? 22.043 35.228 -3.815 1.00 57.69 495 LEU A CA 1
ATOM 4067 C C . LEU A 1 495 ? 23.140 36.282 -4.071 1.00 57.69 495 LEU A C 1
ATOM 4069 O O . LEU A 1 495 ? 22.957 37.450 -3.720 1.00 57.69 495 LEU A O 1
ATOM 4073 N N . SER A 1 496 ? 24.271 35.929 -4.698 1.00 50.03 496 SER A N 1
ATOM 4074 C CA . SER A 1 496 ? 25.317 36.910 -5.029 1.00 50.03 496 SER A CA 1
ATOM 4075 C C . SER A 1 496 ? 24.939 37.773 -6.249 1.00 50.03 496 SER A C 1
ATOM 4077 O O . SER A 1 496 ? 24.652 37.291 -7.340 1.00 50.03 496 SER A O 1
ATOM 4079 N N . LYS A 1 497 ? 24.931 39.096 -6.039 1.00 43.53 497 LYS A N 1
ATOM 4080 C CA . LYS A 1 497 ? 24.406 40.175 -6.907 1.00 43.53 497 LYS A CA 1
ATOM 4081 C C . LYS A 1 497 ? 25.089 40.384 -8.280 1.00 43.53 497 LYS A C 1
ATOM 4083 O O . LYS A 1 497 ? 24.866 41.423 -8.894 1.00 43.53 497 LYS A O 1
ATOM 4088 N N . SER A 1 498 ? 25.925 39.480 -8.790 1.00 37.53 498 SER A N 1
ATOM 4089 C CA . SER A 1 498 ? 26.735 39.751 -9.993 1.00 37.53 498 SER A CA 1
ATOM 4090 C C . SER A 1 498 ? 26.632 38.663 -11.062 1.00 37.53 498 SER A C 1
ATOM 4092 O O . SER A 1 498 ? 27.524 37.829 -11.190 1.00 37.53 498 SER A O 1
ATOM 4094 N N . PHE A 1 499 ? 25.589 38.726 -11.890 1.00 33.50 499 PHE A N 1
ATOM 4095 C CA . PHE A 1 499 ? 25.552 38.033 -13.180 1.00 33.50 499 PHE A CA 1
ATOM 4096 C C . PHE A 1 499 ? 25.518 39.075 -14.306 1.00 33.50 499 PHE A C 1
ATOM 4098 O O . PHE A 1 499 ? 24.476 39.641 -14.612 1.00 33.50 499 PHE A O 1
ATOM 4105 N N . LYS A 1 500 ? 26.681 39.359 -14.911 1.00 30.53 500 LYS A N 1
ATOM 4106 C CA . LYS A 1 500 ? 26.774 40.082 -16.191 1.00 30.53 500 LYS A CA 1
ATOM 4107 C C . LYS A 1 500 ? 26.678 39.050 -17.315 1.00 30.53 500 LYS A C 1
ATOM 4109 O O . LYS A 1 500 ? 27.598 38.255 -17.491 1.00 30.53 500 LYS A O 1
ATOM 4114 N N . SER A 1 501 ? 25.567 39.037 -18.041 1.00 33.03 501 SER A N 1
ATOM 4115 C CA . SER A 1 501 ? 25.327 38.140 -19.170 1.00 33.03 501 SER A CA 1
ATOM 4116 C C . SER A 1 501 ? 25.930 38.697 -20.465 1.00 33.03 501 SER A C 1
ATOM 4118 O O . SER A 1 501 ? 25.554 39.762 -20.933 1.00 33.03 501 SER A O 1
ATOM 4120 N N . ASN A 1 502 ? 26.823 37.925 -21.083 1.00 27.27 502 ASN A N 1
ATOM 4121 C CA . ASN A 1 502 ? 27.009 37.909 -22.532 1.00 27.27 502 ASN A CA 1
ATOM 4122 C C . ASN A 1 502 ? 26.715 36.470 -22.967 1.00 27.27 502 ASN A C 1
ATOM 4124 O O . ASN A 1 502 ? 27.502 35.578 -22.660 1.00 27.27 502 ASN A O 1
ATOM 4128 N N . PHE A 1 503 ? 25.591 36.229 -23.644 1.00 27.73 503 PHE A N 1
ATOM 4129 C CA . PHE A 1 503 ? 25.275 34.916 -24.211 1.00 27.73 503 PHE A CA 1
ATOM 4130 C C . PHE A 1 503 ? 24.971 35.024 -25.699 1.00 27.73 503 PHE A C 1
ATOM 4132 O O . PHE A 1 503 ? 24.170 35.845 -26.140 1.00 27.73 503 PHE A O 1
ATOM 4139 N N . THR A 1 504 ? 25.618 34.148 -26.461 1.00 24.58 504 THR A N 1
ATOM 4140 C CA . THR A 1 504 ? 25.305 33.835 -27.852 1.00 24.58 504 THR A CA 1
ATOM 4141 C C . THR A 1 504 ? 24.225 32.754 -27.866 1.00 24.58 504 THR A C 1
ATOM 4143 O O . THR A 1 504 ? 24.352 31.730 -27.197 1.00 24.58 504 THR A O 1
ATOM 4146 N N . VAL A 1 505 ? 23.152 32.984 -28.621 1.00 25.81 505 VAL A N 1
ATOM 4147 C CA . VAL A 1 505 ? 22.040 32.041 -28.789 1.00 25.81 505 VAL A CA 1
ATOM 4148 C C . VAL A 1 505 ? 22.507 30.846 -29.623 1.00 25.81 505 VAL A C 1
ATOM 4150 O O . VAL A 1 505 ? 22.815 30.998 -30.805 1.00 25.81 505 VAL A O 1
ATOM 4153 N N . ILE A 1 506 ? 22.530 29.648 -29.035 1.00 25.20 506 ILE A N 1
ATOM 4154 C CA . ILE A 1 506 ? 22.665 28.398 -29.792 1.00 25.20 506 ILE A CA 1
ATOM 4155 C C . ILE A 1 506 ? 21.262 27.994 -30.259 1.00 25.20 506 ILE A C 1
ATOM 4157 O O . ILE A 1 506 ? 20.366 27.774 -29.444 1.00 25.20 506 ILE A O 1
ATOM 4161 N N . LYS A 1 507 ? 21.060 27.939 -31.581 1.00 26.95 507 LYS A N 1
ATOM 4162 C CA . LYS A 1 507 ? 19.810 27.468 -32.196 1.00 26.95 507 LYS A CA 1
ATOM 4163 C C . LYS A 1 507 ? 19.534 26.001 -31.821 1.00 26.95 507 LYS A C 1
ATOM 4165 O O . LYS A 1 507 ? 20.479 25.214 -31.763 1.00 26.95 507 LYS A O 1
ATOM 4170 N N . PRO A 1 508 ? 18.260 25.613 -31.633 1.00 26.95 508 PRO A N 1
ATOM 4171 C CA . PRO A 1 508 ? 17.889 24.226 -31.373 1.00 26.95 508 PRO A CA 1
ATOM 4172 C C . PRO A 1 508 ? 18.273 23.331 -32.560 1.00 26.95 508 PRO A C 1
ATOM 4174 O O . PRO A 1 508 ? 18.047 23.690 -33.717 1.00 26.95 508 PRO A O 1
ATOM 4177 N N . LEU A 1 509 ? 18.858 22.169 -32.257 1.00 30.02 509 LEU A N 1
ATOM 4178 C CA . LEU A 1 509 ? 19.135 21.119 -33.237 1.00 30.02 509 LEU A CA 1
ATOM 4179 C C . LEU A 1 509 ? 17.820 20.622 -33.849 1.00 30.02 509 LEU A C 1
ATOM 4181 O O . LEU A 1 509 ? 16.826 20.422 -33.148 1.00 30.02 509 LEU A O 1
ATOM 4185 N N . SER A 1 510 ? 17.825 20.430 -35.166 1.00 36.09 510 SER A N 1
ATOM 4186 C CA . SER A 1 510 ? 16.682 19.879 -35.898 1.00 36.09 510 SER A CA 1
ATOM 4187 C C . SER A 1 510 ? 16.423 18.418 -35.505 1.00 36.09 510 SER A C 1
ATOM 4189 O O . SER A 1 510 ? 17.343 17.685 -35.136 1.00 36.09 510 SER A O 1
ATOM 4191 N N . ILE A 1 511 ? 15.165 17.975 -35.617 1.00 32.28 511 ILE A N 1
ATOM 4192 C CA . ILE A 1 511 ? 14.748 16.582 -35.367 1.00 32.28 511 ILE A CA 1
ATOM 4193 C C . ILE A 1 511 ? 15.595 15.590 -36.183 1.00 32.28 511 ILE A C 1
ATOM 4195 O O . ILE A 1 511 ? 15.922 14.524 -35.674 1.00 32.28 511 ILE A O 1
ATOM 4199 N N . GLU A 1 512 ? 16.033 15.975 -37.384 1.00 33.56 512 GLU A N 1
ATOM 4200 C CA . GLU A 1 512 ? 16.884 15.168 -38.265 1.00 33.56 512 GLU A CA 1
ATOM 4201 C C . GLU A 1 512 ? 18.288 14.937 -37.676 1.00 33.56 512 GLU A C 1
ATOM 4203 O O . GLU A 1 512 ? 18.759 13.797 -37.658 1.00 33.56 512 GLU A O 1
ATOM 4208 N N . GLN A 1 513 ? 18.894 15.964 -37.068 1.00 37.72 513 GLN A N 1
ATOM 4209 C CA . GLN A 1 513 ? 20.182 15.864 -36.363 1.00 37.72 513 GLN A CA 1
ATOM 4210 C C . GLN A 1 513 ? 20.078 15.054 -35.060 1.00 37.72 513 GLN A C 1
ATOM 4212 O O . GLN A 1 513 ? 21.030 14.379 -34.671 1.00 37.72 513 GLN A O 1
ATOM 4217 N N . ILE A 1 514 ? 18.912 15.064 -34.407 1.00 35.50 514 ILE A N 1
ATOM 4218 C CA . ILE A 1 514 ? 18.627 14.238 -33.225 1.00 35.50 514 ILE A CA 1
ATOM 4219 C C . ILE A 1 514 ? 18.480 12.758 -33.623 1.00 35.50 514 ILE A C 1
ATOM 4221 O O . ILE A 1 514 ? 18.973 11.883 -32.914 1.00 35.50 514 ILE A O 1
ATOM 4225 N N . THR A 1 515 ? 17.889 12.446 -34.780 1.00 32.19 515 THR A N 1
ATOM 4226 C CA . THR A 1 515 ? 17.816 11.060 -35.285 1.00 32.19 515 THR A CA 1
ATOM 4227 C C . THR A 1 515 ? 19.162 10.485 -35.727 1.00 32.19 515 THR A C 1
ATOM 4229 O O . THR A 1 515 ? 19.394 9.299 -35.494 1.00 32.19 515 THR A O 1
ATOM 4232 N N . GLU A 1 516 ? 20.069 11.283 -36.300 1.00 31.36 516 GLU A N 1
ATOM 4233 C CA . GLU A 1 516 ? 21.432 10.820 -36.618 1.00 31.36 516 GLU A CA 1
ATOM 4234 C C . GLU A 1 516 ? 22.305 10.633 -35.365 1.00 31.36 516 GLU A C 1
ATOM 4236 O O . GLU A 1 516 ? 23.160 9.747 -35.344 1.00 31.36 516 GLU A O 1
ATOM 4241 N N . PHE A 1 517 ? 22.052 11.391 -34.291 1.00 31.50 517 PHE A N 1
ATOM 4242 C CA . PHE A 1 517 ? 22.777 11.254 -33.020 1.00 31.50 517 PHE A CA 1
ATOM 4243 C C . PHE A 1 517 ? 22.236 10.115 -32.128 1.00 31.50 517 PHE A C 1
ATOM 4245 O O . PHE A 1 517 ? 22.999 9.499 -31.386 1.00 31.50 517 PHE A O 1
ATOM 4252 N N . LEU A 1 518 ? 20.935 9.796 -32.210 1.00 28.05 518 LEU A N 1
ATOM 4253 C CA . LEU A 1 518 ? 20.272 8.770 -31.383 1.00 28.05 518 LEU A CA 1
ATOM 4254 C C . LEU A 1 518 ? 20.287 7.351 -31.974 1.00 28.05 518 LEU A C 1
ATOM 4256 O O . LEU A 1 518 ? 19.976 6.396 -31.261 1.00 28.05 518 LEU A O 1
ATOM 4260 N N . PHE A 1 519 ? 20.667 7.182 -33.242 1.00 30.19 519 PHE A N 1
ATOM 4261 C CA . PHE A 1 519 ? 20.823 5.863 -33.860 1.00 30.19 519 PHE A CA 1
ATOM 4262 C C . PHE A 1 519 ? 22.211 5.663 -34.479 1.00 30.19 519 PHE A C 1
ATOM 4264 O O . PHE A 1 519 ? 22.321 5.420 -35.685 1.00 30.19 519 PHE A O 1
ATOM 4271 N N . PRO A 1 520 ? 23.297 5.622 -33.683 1.00 27.33 520 PRO A N 1
ATOM 4272 C CA . PRO A 1 520 ? 24.428 4.830 -34.115 1.00 27.33 520 PRO A CA 1
ATOM 4273 C C . PRO A 1 520 ? 23.912 3.393 -34.191 1.00 27.33 520 PRO A C 1
ATOM 4275 O O . PRO A 1 520 ? 23.525 2.805 -33.183 1.00 27.33 520 PRO A O 1
ATOM 4278 N N . ILE A 1 521 ? 23.845 2.844 -35.405 1.00 30.41 521 ILE A N 1
ATOM 4279 C CA . ILE A 1 521 ? 23.597 1.426 -35.674 1.00 30.41 521 ILE A CA 1
ATOM 4280 C C . ILE A 1 521 ? 24.429 0.628 -34.664 1.00 30.41 521 ILE A C 1
ATOM 4282 O O . ILE A 1 521 ? 25.652 0.547 -34.798 1.00 30.41 521 ILE A O 1
ATOM 4286 N N . HIS A 1 522 ? 23.782 0.113 -33.612 1.00 31.55 522 HIS A N 1
ATOM 4287 C CA . HIS A 1 522 ? 24.469 -0.561 -32.519 1.00 31.55 522 HIS A CA 1
ATOM 4288 C C . HIS A 1 522 ? 25.178 -1.789 -33.087 1.00 31.55 522 HIS A C 1
ATOM 4290 O O . HIS A 1 522 ? 24.573 -2.823 -33.379 1.00 31.55 522 HIS A O 1
ATOM 4296 N N . LYS A 1 523 ? 26.491 -1.649 -33.272 1.00 34.03 523 LYS A N 1
ATOM 4297 C CA . LYS A 1 523 ? 27.399 -2.746 -33.568 1.00 34.03 523 LYS A CA 1
ATOM 4298 C C . LYS A 1 523 ? 27.453 -3.657 -32.336 1.00 34.03 523 LYS A C 1
ATOM 4300 O O . LYS A 1 523 ? 27.937 -3.258 -31.285 1.00 34.03 523 LYS A O 1
ATOM 4305 N N . ASN A 1 524 ? 27.015 -4.899 -32.534 1.00 38.94 524 ASN A N 1
ATOM 4306 C CA . ASN A 1 524 ? 27.408 -6.111 -31.806 1.00 38.94 524 ASN A CA 1
ATOM 4307 C C . ASN A 1 524 ? 26.986 -6.241 -30.329 1.00 38.94 524 ASN A C 1
ATOM 4309 O O . ASN A 1 524 ? 27.799 -6.098 -29.418 1.00 38.94 524 ASN A O 1
ATOM 4313 N N . HIS A 1 525 ? 25.757 -6.706 -30.090 1.00 42.56 525 HIS A N 1
ATOM 4314 C CA . HIS A 1 525 ? 25.450 -7.440 -28.858 1.00 42.56 525 HIS A CA 1
ATOM 4315 C C . HIS A 1 525 ? 25.933 -8.895 -29.006 1.00 42.56 525 HIS A C 1
ATOM 4317 O O . HIS A 1 525 ? 25.282 -9.731 -29.628 1.00 42.56 525 HIS A O 1
ATOM 4323 N N . CYS A 1 526 ? 27.116 -9.198 -28.471 1.00 46.03 526 CYS A N 1
ATOM 4324 C CA . CYS A 1 526 ? 27.626 -10.567 -28.368 1.00 46.03 526 CYS A CA 1
ATOM 4325 C C . CYS A 1 526 ? 27.100 -11.205 -27.076 1.00 46.03 526 CYS A C 1
ATOM 4327 O O . CYS A 1 526 ? 27.360 -10.682 -25.993 1.00 46.03 526 CYS A O 1
ATOM 4329 N N . TYR A 1 527 ? 26.411 -12.343 -27.164 1.00 47.28 527 TYR A N 1
ATOM 4330 C CA . TYR A 1 527 ? 25.987 -13.106 -25.991 1.00 47.28 527 TYR A CA 1
ATOM 4331 C C . TYR A 1 527 ? 27.037 -14.171 -25.671 1.00 47.28 527 TYR A C 1
ATOM 4333 O O . TYR A 1 527 ? 27.392 -15.012 -26.504 1.00 47.28 527 TYR A O 1
ATOM 4341 N N . THR A 1 528 ? 27.574 -14.112 -24.455 1.00 49.16 528 THR A N 1
ATOM 4342 C CA . THR A 1 528 ? 28.553 -15.084 -23.960 1.00 49.16 528 THR A CA 1
ATOM 4343 C C . THR A 1 528 ? 27.824 -16.028 -23.013 1.00 49.16 528 THR A C 1
ATOM 4345 O O . THR A 1 528 ? 27.189 -15.570 -22.071 1.00 49.16 528 THR A O 1
ATOM 4348 N N . LEU A 1 529 ? 27.870 -17.333 -23.283 1.00 44.34 529 LEU A N 1
ATOM 4349 C CA . LEU A 1 529 ? 27.238 -18.335 -22.424 1.00 44.34 529 LEU A CA 1
ATOM 4350 C C . LEU A 1 529 ? 27.978 -18.444 -21.087 1.00 44.34 529 LEU A C 1
ATOM 4352 O O . LEU A 1 529 ? 29.194 -18.630 -21.088 1.00 44.34 529 LEU A O 1
ATOM 4356 N N . ASP A 1 530 ? 27.242 -18.410 -19.976 1.00 45.03 530 ASP A N 1
ATOM 4357 C CA . ASP A 1 530 ? 27.747 -18.750 -18.641 1.00 45.03 530 ASP A CA 1
ATOM 4358 C C . ASP A 1 530 ? 27.286 -20.157 -18.196 1.00 45.03 530 ASP A C 1
ATOM 4360 O O . ASP A 1 530 ? 26.518 -20.841 -18.884 1.00 45.03 530 ASP A O 1
ATOM 4364 N N . SER A 1 531 ? 27.750 -20.605 -17.025 1.00 39.12 531 SER A N 1
ATOM 4365 C CA . SER A 1 531 ? 27.474 -21.956 -16.505 1.00 39.12 531 SER A CA 1
ATOM 4366 C C . SER A 1 531 ? 26.005 -22.307 -16.270 1.00 39.12 531 SER A C 1
ATOM 4368 O O . SER A 1 531 ? 25.693 -23.497 -16.197 1.00 39.12 531 SER A O 1
ATOM 4370 N N . GLN A 1 532 ? 25.107 -21.329 -16.156 1.00 34.94 532 GLN A N 1
ATOM 4371 C CA . GLN A 1 532 ? 23.677 -21.577 -15.958 1.00 34.94 532 GLN A CA 1
ATOM 4372 C C . GLN A 1 532 ? 22.980 -21.975 -17.272 1.00 34.94 532 GLN A C 1
ATOM 4374 O O . GLN A 1 532 ? 21.908 -22.577 -17.246 1.00 34.94 532 GLN A O 1
ATOM 4379 N N . HIS A 1 533 ? 23.618 -21.712 -18.418 1.00 41.97 533 HIS A N 1
ATOM 4380 C CA . HIS A 1 533 ? 23.045 -21.845 -19.762 1.00 41.97 533 HIS A CA 1
ATOM 4381 C C . HIS A 1 533 ? 23.524 -23.099 -20.533 1.00 41.97 533 HIS A C 1
ATOM 4383 O O . HIS A 1 533 ? 23.251 -23.271 -21.725 1.00 41.97 533 HIS A O 1
ATOM 4389 N N . ILE A 1 534 ? 24.270 -24.007 -19.888 1.00 42.19 534 ILE A N 1
ATOM 4390 C CA . ILE A 1 534 ? 24.914 -25.156 -20.551 1.00 42.19 534 ILE A CA 1
ATOM 4391 C C . ILE A 1 534 ? 24.494 -26.474 -19.895 1.00 42.19 534 ILE A C 1
ATOM 4393 O O . ILE A 1 534 ? 24.811 -26.739 -18.738 1.00 42.19 534 ILE A O 1
ATOM 4397 N N . SER A 1 535 ? 23.866 -27.364 -20.671 1.00 37.00 535 SER A N 1
ATOM 4398 C CA . SER A 1 535 ? 23.638 -28.761 -20.282 1.00 37.00 535 SER A CA 1
ATOM 4399 C C . SER A 1 535 ? 24.516 -29.683 -21.142 1.00 37.00 535 SER A C 1
ATOM 4401 O O . SER A 1 535 ? 24.176 -29.990 -22.289 1.00 37.00 535 SER A O 1
ATOM 4403 N N . CYS A 1 536 ? 25.663 -30.125 -20.619 1.00 38.31 536 CYS A N 1
ATOM 4404 C CA . CYS A 1 536 ? 26.547 -31.059 -21.325 1.00 38.31 536 CYS A CA 1
ATOM 4405 C C . CYS A 1 536 ? 26.259 -32.514 -20.922 1.00 38.31 536 CYS A C 1
ATOM 4407 O O . CYS A 1 536 ? 26.062 -32.813 -19.747 1.00 38.31 536 CYS A O 1
ATOM 4409 N N . THR A 1 537 ? 26.249 -33.424 -21.900 1.00 33.91 537 THR A N 1
ATOM 4410 C CA . THR A 1 537 ? 25.970 -34.859 -21.706 1.00 33.91 537 THR A CA 1
ATOM 4411 C C . THR A 1 537 ? 27.219 -35.712 -21.445 1.00 33.91 537 THR A C 1
ATOM 4413 O O . THR A 1 537 ? 27.075 -36.899 -21.180 1.00 33.91 537 THR A O 1
ATOM 4416 N N . SER A 1 538 ? 28.438 -35.158 -21.504 1.00 37.47 538 SER A N 1
ATOM 4417 C CA . SER A 1 538 ? 29.672 -35.891 -21.161 1.00 37.47 538 SER A CA 1
ATOM 4418 C C . SER A 1 538 ? 30.182 -35.493 -19.772 1.00 37.47 538 SER A C 1
ATOM 4420 O O . SER A 1 538 ? 30.456 -34.318 -19.520 1.00 37.47 538 SER A O 1
ATOM 4422 N N . LYS A 1 539 ? 30.289 -36.477 -18.870 1.00 40.41 539 LYS A N 1
ATOM 4423 C CA . LYS A 1 539 ? 30.654 -36.315 -17.456 1.00 40.41 539 LYS A CA 1
ATOM 4424 C C . LYS A 1 539 ? 32.016 -35.605 -17.262 1.00 40.41 539 LYS A C 1
ATOM 4426 O O . LYS A 1 539 ? 33.003 -35.898 -17.925 1.00 40.41 539 LYS A O 1
ATOM 4431 N N . GLN A 1 540 ? 32.009 -34.705 -16.276 1.00 41.22 540 GLN A N 1
ATOM 4432 C CA . GLN A 1 540 ? 33.089 -34.260 -15.376 1.00 41.22 540 GLN A CA 1
ATOM 4433 C C . GLN A 1 540 ? 34.023 -33.067 -15.677 1.00 41.22 540 GLN A C 1
ATOM 4435 O O . GLN A 1 540 ? 34.333 -32.395 -14.703 1.00 41.22 540 GLN A O 1
ATOM 4440 N N . ASN A 1 541 ? 34.359 -32.646 -16.905 1.00 42.66 541 ASN A N 1
ATOM 4441 C CA . ASN A 1 541 ? 35.340 -31.532 -17.069 1.00 42.66 541 ASN A CA 1
ATOM 4442 C C . ASN A 1 541 ? 34.838 -30.241 -17.756 1.00 42.66 541 ASN A C 1
ATOM 4444 O O . ASN A 1 541 ? 35.607 -29.301 -17.933 1.00 42.66 541 ASN A O 1
ATOM 4448 N N . PHE A 1 542 ? 33.550 -30.141 -18.110 1.00 43.06 542 PHE A N 1
ATOM 4449 C CA . PHE A 1 542 ? 33.017 -28.994 -18.876 1.00 43.06 542 PHE A CA 1
ATOM 4450 C C . PHE A 1 542 ? 32.411 -27.853 -18.035 1.00 43.06 542 PHE A C 1
ATOM 4452 O O . PHE A 1 542 ? 32.151 -26.781 -18.570 1.00 43.06 542 PHE A O 1
ATOM 4459 N N . LYS A 1 543 ? 32.191 -28.025 -16.723 1.00 39.75 543 LYS A N 1
ATOM 4460 C CA . LYS A 1 543 ? 31.633 -26.945 -15.876 1.00 39.75 543 LYS A CA 1
ATOM 4461 C C . LYS A 1 543 ? 32.612 -25.780 -15.658 1.00 39.75 543 LYS A C 1
ATOM 4463 O O . LYS A 1 543 ? 32.169 -24.667 -15.409 1.00 39.75 543 LYS A O 1
ATOM 4468 N N . GLN A 1 544 ? 33.919 -26.020 -15.788 1.00 41.25 544 GLN A N 1
ATOM 4469 C CA . GLN A 1 544 ? 34.970 -25.000 -15.637 1.00 41.25 544 GLN A CA 1
ATOM 4470 C C . GLN A 1 544 ? 35.238 -24.192 -16.918 1.00 41.25 544 GLN A C 1
ATOM 4472 O O . GLN A 1 544 ? 35.970 -23.209 -16.879 1.00 41.25 544 GLN A O 1
ATOM 4477 N N . LEU A 1 545 ? 34.631 -24.581 -18.042 1.00 44.56 545 LEU A N 1
ATOM 4478 C CA . LEU A 1 545 ? 34.967 -24.082 -19.377 1.00 44.56 545 LEU A CA 1
ATOM 4479 C C . LEU A 1 545 ? 34.518 -22.647 -19.666 1.00 44.56 545 LEU A C 1
ATOM 4481 O O . LEU A 1 545 ? 35.003 -22.032 -20.609 1.00 44.56 545 LEU A O 1
ATOM 4485 N N . LEU A 1 546 ? 33.552 -22.137 -18.901 1.00 50.31 546 LEU A N 1
ATOM 4486 C CA . LEU A 1 546 ? 32.707 -21.016 -19.325 1.00 50.31 546 LEU A CA 1
ATOM 4487 C C . LEU A 1 546 ? 32.441 -20.003 -18.193 1.00 50.31 546 LEU A C 1
ATOM 4489 O O . LEU A 1 546 ? 31.375 -19.398 -18.163 1.00 50.31 546 LEU A O 1
ATOM 4493 N N . LEU A 1 547 ? 33.368 -19.840 -17.231 1.00 42.66 547 LEU A N 1
ATOM 4494 C CA . LEU A 1 547 ? 33.047 -19.150 -15.967 1.00 42.66 547 LEU A CA 1
ATOM 4495 C C . LEU A 1 547 ? 33.952 -18.023 -15.445 1.00 42.66 547 LEU A C 1
ATOM 4497 O O . LEU A 1 547 ? 33.636 -17.497 -14.382 1.00 42.66 547 LEU A O 1
ATOM 4501 N N . LYS A 1 548 ? 35.004 -17.575 -16.137 1.00 40.31 548 LYS A N 1
ATOM 4502 C CA . LYS A 1 548 ? 35.732 -16.348 -15.742 1.00 40.31 548 LYS A CA 1
ATOM 4503 C C . LYS A 1 548 ? 36.295 -15.628 -16.969 1.00 40.31 548 LYS A C 1
ATOM 4505 O O . LYS A 1 548 ? 36.467 -16.244 -18.015 1.00 40.31 548 LYS A O 1
ATOM 4510 N N . GLU A 1 549 ? 36.638 -14.347 -16.821 1.00 43.56 549 GLU A N 1
ATOM 4511 C CA . GLU A 1 549 ? 37.455 -13.583 -17.786 1.00 43.56 549 GLU A CA 1
ATOM 4512 C C . GLU A 1 549 ? 38.815 -14.252 -18.092 1.00 43.56 549 GLU A C 1
ATOM 4514 O O . GLU A 1 549 ? 39.488 -13.883 -19.050 1.00 43.56 549 GLU A O 1
ATOM 4519 N N . SER A 1 550 ? 39.212 -15.275 -17.324 1.00 47.00 550 SER A N 1
ATOM 4520 C CA . SER A 1 550 ? 40.364 -16.125 -17.611 1.00 47.00 550 SER A CA 1
ATOM 4521 C C . SER A 1 550 ? 40.091 -17.077 -18.780 1.00 47.00 550 SER A C 1
ATOM 4523 O O . SER A 1 550 ? 39.135 -17.853 -18.776 1.00 47.00 550 SER A O 1
ATOM 4525 N N . GLU A 1 551 ? 40.978 -17.036 -19.763 1.00 58.31 551 GLU A N 1
ATOM 4526 C CA . GLU A 1 551 ? 40.926 -17.801 -21.003 1.00 58.31 551 GLU A CA 1
ATOM 4527 C C . GLU A 1 551 ? 40.864 -19.321 -20.760 1.00 58.31 551 GLU A C 1
ATOM 4529 O O . GLU A 1 551 ? 41.705 -19.867 -20.047 1.00 58.31 551 GLU A O 1
ATOM 4534 N N . PHE A 1 552 ? 39.911 -20.024 -21.384 1.00 66.06 552 PHE A N 1
ATOM 4535 C CA . PHE A 1 552 ? 39.827 -21.482 -21.297 1.00 66.06 552 PHE A CA 1
ATOM 4536 C C . PHE A 1 552 ? 40.264 -22.125 -22.614 1.00 66.06 552 PHE A C 1
ATOM 4538 O O . PHE A 1 552 ? 39.900 -21.657 -23.689 1.00 66.06 552 PHE A O 1
ATOM 4545 N N . ILE A 1 553 ? 41.029 -23.215 -22.534 1.00 73.25 553 ILE A N 1
ATOM 4546 C CA . ILE A 1 553 ? 41.489 -24.009 -23.679 1.00 73.25 553 ILE A CA 1
ATOM 4547 C C . ILE A 1 553 ? 41.052 -25.460 -23.454 1.00 73.25 553 ILE A C 1
ATOM 4549 O O . ILE A 1 553 ? 41.514 -26.094 -22.508 1.00 73.25 553 ILE A O 1
ATOM 4553 N N . HIS A 1 554 ? 40.171 -26.006 -24.301 1.00 78.31 554 HIS A N 1
ATOM 4554 C CA . HIS A 1 554 ? 39.701 -27.387 -24.158 1.00 78.31 554 HIS A CA 1
ATOM 4555 C C . HIS A 1 554 ? 40.113 -28.278 -25.319 1.00 78.31 554 HIS A C 1
ATOM 4557 O O . HIS A 1 554 ? 39.960 -27.906 -26.478 1.00 78.31 554 HIS A O 1
ATOM 4563 N N . LYS A 1 555 ? 40.572 -29.491 -24.996 1.00 84.06 555 LYS A N 1
ATOM 4564 C CA . LYS A 1 555 ? 40.923 -30.530 -25.966 1.00 84.06 555 LYS A CA 1
ATOM 4565 C C . LYS A 1 555 ? 39.682 -31.336 -26.358 1.00 84.06 555 LYS A C 1
ATOM 4567 O O . LYS A 1 555 ? 39.259 -32.233 -25.636 1.00 84.06 555 LYS A O 1
ATOM 4572 N N . PHE A 1 556 ? 39.118 -31.046 -27.520 1.00 79.88 556 PHE A N 1
ATOM 4573 C CA . PHE A 1 556 ? 38.004 -31.779 -28.111 1.00 79.88 556 PHE A CA 1
ATOM 4574 C C . PHE A 1 556 ? 38.492 -33.087 -28.742 1.00 79.88 556 PHE A C 1
ATOM 4576 O O . PHE A 1 556 ? 39.382 -33.078 -29.590 1.00 79.88 556 PHE A O 1
ATOM 4583 N N . GLN A 1 557 ? 37.908 -34.215 -28.330 1.00 80.44 557 GLN A N 1
ATOM 4584 C CA . GLN A 1 557 ? 38.100 -35.525 -28.968 1.00 80.44 557 GLN A CA 1
ATOM 4585 C C . GLN A 1 557 ? 37.192 -35.683 -30.204 1.00 80.44 557 GLN A C 1
ATOM 4587 O O . GLN A 1 557 ? 36.326 -34.841 -30.463 1.00 80.44 557 GLN A O 1
ATOM 4592 N N . THR A 1 558 ? 37.382 -36.766 -30.963 1.00 78.75 558 THR A N 1
ATOM 4593 C CA . THR A 1 558 ? 36.560 -37.120 -32.131 1.00 78.75 558 THR A CA 1
ATOM 4594 C C . THR A 1 558 ? 35.062 -37.100 -31.778 1.00 78.75 558 THR A C 1
ATOM 4596 O O . THR A 1 558 ? 34.626 -37.716 -30.807 1.00 78.75 558 THR A O 1
ATOM 4599 N N . LYS A 1 559 ? 34.251 -36.388 -32.578 1.00 82.94 559 LYS A N 1
ATOM 4600 C CA . LYS A 1 559 ? 32.776 -36.290 -32.459 1.00 82.94 559 LYS A CA 1
ATOM 4601 C C . LYS A 1 559 ? 32.246 -35.701 -31.141 1.00 82.94 559 LYS A C 1
ATOM 4603 O O . LYS A 1 559 ? 31.219 -36.147 -30.621 1.00 82.94 559 LYS A O 1
ATOM 4608 N N . CYS A 1 560 ? 32.900 -34.675 -30.603 1.00 85.38 560 CYS A N 1
ATOM 4609 C CA . CYS A 1 560 ? 32.413 -33.992 -29.406 1.00 85.38 560 CYS A CA 1
ATOM 4610 C C . CYS A 1 560 ? 31.128 -33.189 -29.683 1.00 85.38 560 CYS A C 1
ATOM 4612 O O . CYS A 1 560 ? 31.004 -32.515 -30.704 1.00 85.38 560 CYS A O 1
ATOM 4614 N N . LYS A 1 561 ? 30.167 -33.233 -28.755 1.00 86.25 561 LYS A N 1
ATOM 4615 C CA . LYS A 1 561 ? 28.871 -32.554 -28.872 1.00 86.25 561 LYS A CA 1
ATOM 4616 C C . LYS A 1 561 ? 28.641 -31.616 -27.688 1.00 86.25 561 LYS A C 1
ATOM 4618 O O . LYS A 1 561 ? 28.621 -32.063 -26.546 1.00 86.25 561 LYS A O 1
ATOM 4623 N N . ILE A 1 562 ? 28.356 -30.352 -27.980 1.00 85.62 562 ILE A N 1
ATOM 4624 C CA . ILE A 1 562 ? 27.938 -29.334 -27.012 1.00 85.62 562 ILE A CA 1
ATOM 4625 C C . ILE A 1 562 ? 26.447 -29.058 -27.219 1.00 85.62 562 ILE A C 1
ATOM 4627 O O . ILE A 1 562 ? 26.028 -28.827 -28.349 1.00 85.62 562 ILE A O 1
ATOM 4631 N N . ASN A 1 563 ? 25.641 -29.076 -26.153 1.00 81.25 563 ASN A N 1
ATOM 4632 C CA . ASN A 1 563 ? 24.287 -28.515 -26.183 1.00 81.25 563 ASN A CA 1
ATOM 4633 C C . ASN A 1 563 ? 24.226 -27.304 -25.250 1.00 81.25 563 ASN A C 1
ATOM 4635 O O . ASN A 1 563 ? 24.650 -27.376 -24.096 1.00 81.25 563 ASN A O 1
ATOM 4639 N N . CYS A 1 564 ? 23.665 -26.220 -25.754 1.00 79.12 564 CYS A N 1
ATOM 4640 C CA . CYS A 1 564 ? 23.461 -24.961 -25.064 1.00 79.12 564 CYS A CA 1
ATOM 4641 C C . CYS A 1 564 ? 21.958 -24.683 -25.015 1.00 79.12 564 CYS A C 1
ATOM 4643 O O . CYS A 1 564 ? 21.247 -24.953 -25.986 1.00 79.12 564 CYS A O 1
ATOM 4645 N N . MET A 1 565 ? 21.483 -24.156 -23.891 1.00 78.25 565 MET A N 1
ATOM 4646 C CA . MET A 1 565 ? 20.110 -23.697 -23.725 1.00 78.25 565 MET A CA 1
ATOM 4647 C C . MET A 1 565 ? 20.154 -22.226 -23.338 1.00 78.25 565 MET A C 1
ATOM 4649 O O . MET A 1 565 ? 20.783 -21.857 -22.350 1.00 78.25 565 MET A O 1
ATOM 4653 N N . PHE A 1 566 ? 19.489 -21.385 -24.113 1.00 73.88 566 PHE A N 1
ATOM 4654 C CA . PHE A 1 566 ? 19.310 -19.993 -23.749 1.00 73.88 566 PHE A CA 1
ATOM 4655 C C . PHE A 1 566 ? 18.188 -19.866 -22.716 1.00 73.88 566 PHE A C 1
ATOM 4657 O O . PHE A 1 566 ? 17.204 -20.605 -22.760 1.00 73.88 566 PHE A O 1
ATOM 4664 N N . SER A 1 567 ? 18.337 -18.923 -21.788 1.00 62.59 567 SER A N 1
ATOM 4665 C CA . SER A 1 567 ? 17.321 -18.605 -20.776 1.00 62.59 567 SER A CA 1
ATOM 4666 C C . SER A 1 567 ? 16.057 -17.996 -21.388 1.00 62.59 567 SER A C 1
ATOM 4668 O O . SER A 1 567 ? 14.975 -18.119 -20.818 1.00 62.59 567 SER A O 1
ATOM 4670 N N . GLU A 1 568 ? 16.177 -17.414 -22.581 1.00 69.12 568 GLU A N 1
ATOM 4671 C CA . GLU A 1 568 ? 15.072 -16.933 -23.401 1.00 69.12 568 GLU A CA 1
ATOM 4672 C C . GLU A 1 568 ? 15.318 -17.218 -24.899 1.00 69.12 568 GLU A C 1
ATOM 4674 O O . GLU A 1 568 ? 16.450 -17.496 -25.302 1.00 69.12 568 GLU A O 1
ATOM 4679 N N . PRO A 1 569 ? 14.280 -17.208 -25.754 1.00 75.19 569 PRO A N 1
ATOM 4680 C CA . PRO A 1 569 ? 14.431 -17.490 -27.178 1.00 75.19 569 PRO A CA 1
ATOM 4681 C C . PRO A 1 569 ? 15.160 -16.344 -27.900 1.00 75.19 569 PRO A C 1
ATOM 4683 O O . PRO A 1 569 ? 14.661 -15.219 -27.951 1.00 75.19 569 PRO A O 1
ATOM 4686 N N . PHE A 1 570 ? 16.302 -16.635 -28.529 1.00 81.19 570 PHE A N 1
ATOM 4687 C CA . PHE A 1 570 ? 17.083 -15.648 -29.284 1.00 81.19 570 PHE A CA 1
ATOM 4688 C C . PHE A 1 570 ? 17.101 -15.930 -30.788 1.00 81.19 570 PHE A C 1
ATOM 4690 O O . PHE A 1 570 ? 16.942 -17.071 -31.225 1.00 81.19 570 PHE A O 1
ATOM 4697 N N . ILE A 1 571 ? 17.356 -14.891 -31.592 1.00 82.00 571 ILE A N 1
ATOM 4698 C CA . ILE A 1 571 ? 17.716 -15.053 -33.006 1.00 82.00 571 ILE A CA 1
ATOM 4699 C C . ILE A 1 571 ? 19.234 -15.202 -33.075 1.00 82.00 571 ILE A C 1
ATOM 4701 O O . ILE A 1 571 ? 19.963 -14.215 -32.968 1.00 82.00 571 ILE A O 1
ATOM 4705 N N . VAL A 1 572 ? 19.724 -16.429 -33.237 1.00 84.12 572 VAL A N 1
ATOM 4706 C CA . VAL A 1 572 ? 21.160 -16.688 -33.401 1.00 84.12 572 VAL A CA 1
ATOM 4707 C C . VAL A 1 572 ? 21.541 -16.384 -34.846 1.00 84.12 572 VAL A C 1
ATOM 4709 O O . VAL A 1 572 ? 21.073 -17.053 -35.762 1.00 84.12 572 VAL A O 1
ATOM 4712 N N . TYR A 1 573 ? 22.391 -15.381 -35.061 1.00 86.19 573 TYR A N 1
ATOM 4713 C CA . TYR A 1 573 ? 22.844 -14.989 -36.401 1.00 86.19 573 TYR A CA 1
ATOM 4714 C C . TYR A 1 573 ? 24.336 -15.252 -36.636 1.00 86.19 573 TYR A C 1
ATOM 4716 O O . TYR A 1 573 ? 24.805 -15.164 -37.769 1.00 86.19 573 TYR A O 1
ATOM 4724 N N . GLY A 1 574 ? 25.091 -15.636 -35.605 1.00 89.62 574 GLY A N 1
ATOM 4725 C CA . GLY A 1 574 ? 26.494 -16.017 -35.745 1.00 89.62 574 GLY A CA 1
ATOM 4726 C C . GLY A 1 574 ? 27.032 -16.814 -34.561 1.00 89.62 574 GLY A C 1
ATOM 4727 O O . GLY A 1 574 ? 26.423 -16.874 -33.493 1.00 89.62 574 GLY A O 1
ATOM 4728 N N . ILE A 1 575 ? 28.201 -17.415 -34.755 1.00 92.12 575 ILE A N 1
ATOM 4729 C CA . ILE A 1 575 ? 28.983 -18.080 -33.710 1.00 92.12 575 ILE A CA 1
ATOM 4730 C C . ILE A 1 575 ? 30.450 -17.680 -33.857 1.00 92.12 575 ILE A C 1
ATOM 4732 O O . ILE A 1 575 ? 30.982 -17.678 -34.960 1.00 92.12 575 ILE A O 1
ATOM 4736 N N . ALA A 1 576 ? 31.108 -17.343 -32.756 1.00 92.44 576 ALA A N 1
ATOM 4737 C CA . ALA A 1 576 ? 32.530 -17.044 -32.707 1.00 92.44 576 ALA A CA 1
ATOM 4738 C C . ALA A 1 576 ? 33.251 -18.085 -31.844 1.00 92.44 576 ALA A C 1
ATOM 4740 O O . ALA A 1 576 ? 32.807 -18.405 -30.741 1.00 92.44 576 ALA A O 1
ATOM 4741 N N . LEU A 1 577 ? 34.350 -18.628 -32.362 1.00 92.56 577 LEU A N 1
ATOM 4742 C CA . LEU A 1 577 ? 35.177 -19.653 -31.729 1.00 92.56 577 LEU A CA 1
ATOM 4743 C C . LEU A 1 577 ? 36.584 -19.090 -31.521 1.00 92.56 577 LEU A C 1
ATOM 4745 O O . LEU A 1 577 ? 37.181 -18.575 -32.463 1.00 92.56 577 LEU A O 1
ATOM 4749 N N . LEU A 1 578 ? 37.124 -19.187 -30.309 1.00 92.00 578 LEU A N 1
ATOM 4750 C CA . LEU A 1 578 ? 38.508 -18.811 -30.029 1.00 92.00 578 LEU A CA 1
ATOM 4751 C C . LEU A 1 578 ? 39.437 -19.953 -30.456 1.00 92.00 578 LEU A C 1
ATOM 4753 O O . LEU A 1 578 ? 39.492 -20.989 -29.793 1.00 92.00 578 LEU A O 1
ATOM 4757 N N . LEU A 1 579 ? 40.141 -19.789 -31.574 1.00 92.75 579 LEU A N 1
ATOM 4758 C CA . LEU A 1 579 ? 41.074 -20.789 -32.092 1.00 92.75 579 LEU A CA 1
ATOM 4759 C C . LEU A 1 579 ? 42.491 -20.518 -31.589 1.00 92.75 579 LEU A C 1
ATOM 4761 O O . LEU A 1 579 ? 42.856 -19.381 -31.294 1.00 92.75 579 LEU A O 1
ATOM 4765 N N . ILE A 1 580 ? 43.278 -21.584 -31.452 1.00 90.19 580 ILE A N 1
ATOM 4766 C CA . ILE A 1 580 ? 44.642 -21.555 -30.911 1.00 90.19 580 ILE A CA 1
ATOM 4767 C C . ILE A 1 580 ? 45.563 -22.241 -31.922 1.00 90.19 580 ILE A C 1
ATOM 4769 O O . ILE A 1 580 ? 45.141 -23.264 -32.480 1.00 90.19 580 ILE A O 1
ATOM 4773 N N . PRO A 1 581 ? 46.796 -21.741 -32.129 1.00 91.62 581 PRO A N 1
ATOM 4774 C CA . PRO A 1 581 ? 47.707 -22.278 -33.131 1.00 91.62 581 PRO A CA 1
ATOM 4775 C C . PRO A 1 581 ? 47.966 -23.761 -32.941 1.00 91.62 581 PRO A C 1
ATOM 4777 O O . PRO A 1 581 ? 48.404 -24.194 -31.876 1.00 91.62 581 PRO A O 1
ATOM 4780 N N . GLN A 1 582 ? 47.666 -24.537 -33.978 1.00 84.88 582 GLN A N 1
ATOM 4781 C CA . GLN A 1 582 ? 47.804 -25.986 -33.987 1.00 84.88 582 GLN A CA 1
ATOM 4782 C C . GLN A 1 582 ? 48.154 -26.473 -35.385 1.00 84.88 582 GLN A C 1
ATOM 4784 O O . GLN A 1 582 ? 47.569 -26.041 -36.378 1.00 84.88 582 GLN A O 1
ATOM 4789 N N . ASN A 1 583 ? 49.088 -27.420 -35.439 1.00 83.62 583 ASN A N 1
ATOM 4790 C CA . ASN A 1 583 ? 49.540 -28.019 -36.683 1.00 83.62 583 ASN A CA 1
ATOM 4791 C C . ASN A 1 583 ? 48.696 -29.269 -36.973 1.00 83.62 583 ASN A C 1
ATOM 4793 O O . ASN A 1 583 ? 48.972 -30.357 -36.466 1.00 83.62 583 ASN A O 1
ATOM 4797 N N . TYR A 1 584 ? 47.607 -29.100 -37.723 1.00 76.62 584 TYR A N 1
ATOM 4798 C CA . TYR A 1 584 ? 46.694 -30.193 -38.053 1.00 76.62 584 TYR A CA 1
ATOM 4799 C C . TYR A 1 584 ? 47.000 -30.771 -39.436 1.00 76.62 584 TYR A C 1
ATOM 4801 O O . TYR A 1 584 ? 46.905 -30.059 -40.431 1.00 76.62 584 TYR A O 1
ATOM 4809 N N . GLN A 1 585 ? 47.254 -32.082 -39.520 1.00 78.69 585 GLN A N 1
ATOM 4810 C CA . GLN A 1 585 ? 47.249 -32.793 -40.809 1.00 78.69 585 GLN A CA 1
ATOM 4811 C C . GLN A 1 585 ? 45.835 -32.863 -41.416 1.00 78.69 585 GLN A C 1
ATOM 4813 O O . GLN A 1 585 ? 45.681 -32.750 -42.625 1.00 78.69 585 GLN A O 1
ATOM 4818 N N . ASN A 1 586 ? 44.800 -32.985 -40.570 1.00 82.94 586 ASN A N 1
ATOM 4819 C CA . ASN A 1 586 ? 43.387 -32.964 -40.959 1.00 82.94 586 ASN A CA 1
ATOM 4820 C C . ASN A 1 586 ? 42.645 -31.868 -40.186 1.00 82.94 586 ASN A C 1
ATOM 4822 O O . ASN A 1 586 ? 42.628 -31.891 -38.953 1.00 82.94 586 ASN A O 1
ATOM 4826 N N . ARG A 1 587 ? 42.019 -30.922 -40.897 1.00 88.12 587 ARG A N 1
ATOM 4827 C CA . ARG A 1 587 ? 41.346 -29.768 -40.281 1.00 88.12 587 ARG A CA 1
ATOM 4828 C C . ARG A 1 587 ? 40.096 -30.195 -39.499 1.00 88.12 587 ARG A C 1
ATOM 4830 O O . ARG A 1 587 ? 39.256 -30.908 -40.054 1.00 88.12 587 ARG A O 1
ATOM 4837 N N . PRO A 1 588 ? 39.930 -29.754 -38.239 1.00 91.62 588 PRO A N 1
ATOM 4838 C CA . PRO A 1 588 ? 38.701 -29.993 -37.494 1.00 91.62 588 PRO A CA 1
ATOM 4839 C C . PRO A 1 588 ? 37.503 -29.324 -38.173 1.00 91.62 588 PRO A C 1
ATOM 4841 O O . PRO A 1 588 ? 37.624 -28.238 -38.742 1.00 91.62 588 PRO A O 1
ATOM 4844 N N . ARG A 1 589 ? 36.333 -29.952 -38.079 1.00 94.00 589 ARG A N 1
ATOM 4845 C CA . ARG A 1 589 ? 35.068 -29.419 -38.590 1.00 94.00 589 ARG A CA 1
ATOM 4846 C C . ARG A 1 589 ? 34.080 -29.214 -37.455 1.00 94.00 589 ARG A C 1
ATOM 4848 O O . ARG A 1 589 ? 34.126 -29.923 -36.455 1.00 94.00 589 ARG A O 1
ATOM 4855 N N . PHE A 1 590 ? 33.144 -28.287 -37.615 1.00 94.31 590 PHE A N 1
ATOM 4856 C CA . PHE A 1 590 ? 31.998 -28.175 -36.717 1.00 94.31 590 PHE A CA 1
ATOM 4857 C C . PHE A 1 590 ? 30.688 -28.017 -37.487 1.00 94.31 590 PHE A C 1
ATOM 4859 O O . PHE A 1 590 ? 30.648 -27.444 -38.571 1.00 94.31 590 PHE A O 1
ATOM 4866 N N . ASN A 1 591 ? 29.606 -28.533 -36.920 1.00 92.81 591 ASN A N 1
ATOM 4867 C CA . ASN A 1 591 ? 28.238 -28.340 -37.382 1.00 92.81 591 ASN A CA 1
ATOM 4868 C C . ASN A 1 591 ? 27.432 -27.712 -36.243 1.00 92.81 591 ASN A C 1
ATOM 4870 O O . ASN A 1 591 ? 27.565 -28.138 -35.096 1.00 92.81 591 ASN A O 1
ATOM 4874 N N . ILE A 1 592 ? 26.610 -26.714 -36.551 1.00 91.75 592 ILE A N 1
ATOM 4875 C CA . ILE A 1 592 ? 25.704 -26.076 -35.601 1.00 91.75 592 ILE A CA 1
ATOM 4876 C C . ILE A 1 592 ? 24.249 -26.377 -35.960 1.00 91.75 592 ILE A C 1
ATOM 4878 O O . ILE A 1 592 ? 23.833 -26.246 -37.109 1.00 91.75 592 ILE A O 1
ATOM 4882 N N . SER A 1 593 ? 23.463 -26.750 -34.955 1.00 90.12 593 SER A N 1
ATOM 4883 C CA . SER A 1 593 ? 22.021 -26.936 -35.054 1.00 90.12 593 SER A CA 1
ATOM 4884 C C . SER A 1 593 ? 21.278 -26.064 -34.046 1.00 90.12 593 SER A C 1
ATOM 4886 O O . SER A 1 593 ? 21.753 -25.921 -32.923 1.00 90.12 593 SER A O 1
ATOM 4888 N N . PHE A 1 594 ? 20.113 -25.517 -34.389 1.00 87.31 594 PHE A N 1
ATOM 4889 C CA . PHE A 1 594 ? 19.322 -24.684 -33.470 1.00 87.31 594 PHE A CA 1
ATOM 4890 C C . PHE A 1 594 ? 17.812 -24.896 -33.607 1.00 87.31 594 PHE A C 1
ATOM 4892 O O . PHE A 1 594 ? 17.348 -25.332 -34.659 1.00 87.31 594 PHE A O 1
ATOM 4899 N N . GLY A 1 595 ? 17.058 -24.638 -32.532 1.00 82.75 595 GLY A N 1
ATOM 4900 C CA . GLY A 1 595 ? 15.597 -24.798 -32.479 1.00 82.75 595 GLY A CA 1
ATOM 4901 C C . GLY A 1 595 ? 15.018 -24.639 -31.066 1.00 82.75 595 GLY A C 1
ATOM 4902 O O . GLY A 1 595 ? 15.765 -24.471 -30.100 1.00 82.75 595 GLY A O 1
ATOM 4903 N N . ASN A 1 596 ? 13.689 -24.706 -30.921 1.00 74.31 596 ASN A N 1
ATOM 4904 C CA . ASN A 1 596 ? 12.996 -24.606 -29.619 1.00 74.31 596 ASN A CA 1
ATOM 4905 C C . ASN A 1 596 ? 12.750 -25.962 -28.944 1.00 74.31 596 ASN A C 1
ATOM 4907 O O . ASN A 1 596 ? 12.304 -26.029 -27.801 1.00 74.31 596 ASN A O 1
ATOM 4911 N N . GLY A 1 597 ? 13.136 -27.046 -29.612 1.00 68.88 597 GLY A N 1
ATOM 4912 C CA . GLY A 1 597 ? 13.236 -28.384 -29.052 1.00 68.88 597 GLY A CA 1
ATOM 4913 C C . GLY A 1 597 ? 14.186 -29.240 -29.887 1.00 68.88 597 GLY A C 1
ATOM 4914 O O . GLY A 1 597 ? 14.462 -28.934 -31.043 1.00 68.88 597 GLY A O 1
ATOM 4915 N N . GLN A 1 598 ? 14.681 -30.350 -29.330 1.00 55.75 598 GLN A N 1
ATOM 4916 C CA . GLN A 1 598 ? 15.629 -31.228 -30.040 1.00 55.75 598 GLN A CA 1
ATOM 4917 C C . GLN A 1 598 ? 15.068 -31.826 -31.346 1.00 55.75 598 GLN A C 1
ATOM 4919 O O . GLN A 1 598 ? 15.845 -32.226 -32.210 1.00 55.75 598 GLN A O 1
ATOM 4924 N N . ALA A 1 599 ? 13.739 -31.900 -31.483 1.00 54.09 599 ALA A N 1
ATOM 4925 C CA . ALA A 1 599 ? 13.055 -32.361 -32.692 1.00 54.09 599 ALA A CA 1
ATOM 4926 C C . ALA A 1 599 ? 12.943 -31.281 -33.788 1.00 54.09 599 ALA A C 1
ATOM 4928 O O . ALA A 1 599 ? 12.595 -31.604 -34.917 1.00 54.09 599 ALA A O 1
ATOM 4929 N N . GLU A 1 600 ? 13.251 -30.024 -33.463 1.00 64.88 600 GLU A N 1
ATOM 4930 C CA . GLU A 1 600 ? 13.099 -28.845 -34.331 1.00 64.88 600 GLU A CA 1
ATOM 4931 C C . GLU A 1 600 ? 14.462 -28.268 -34.741 1.00 64.88 600 GLU A C 1
ATOM 4933 O O . GLU A 1 600 ? 14.583 -27.090 -35.066 1.00 64.88 600 GLU A O 1
ATOM 4938 N N . PHE A 1 601 ? 15.518 -29.081 -34.670 1.00 80.12 601 PHE A N 1
ATOM 4939 C CA . PHE A 1 601 ? 16.869 -28.634 -34.973 1.00 80.12 601 PHE A CA 1
ATOM 4940 C C . PHE A 1 601 ? 17.131 -28.525 -36.473 1.00 80.12 601 PHE A C 1
ATOM 4942 O O . PHE A 1 601 ? 17.295 -29.530 -37.164 1.00 80.12 601 PHE A O 1
ATOM 4949 N N . PHE A 1 602 ? 17.296 -27.292 -36.942 1.00 81.12 602 PHE A N 1
ATOM 4950 C CA . PHE A 1 602 ? 17.867 -26.995 -38.252 1.00 81.12 602 PHE A CA 1
ATOM 4951 C C . PHE A 1 602 ? 19.382 -27.126 -38.156 1.00 81.12 602 PHE A C 1
ATOM 4953 O O . PHE A 1 602 ? 19.991 -26.431 -37.350 1.00 81.12 602 PHE A O 1
ATOM 4960 N N . SER A 1 603 ? 19.991 -28.041 -38.915 1.00 84.81 603 SER A N 1
ATOM 4961 C CA . SER A 1 603 ? 21.432 -28.333 -38.841 1.00 84.81 603 SER A CA 1
ATOM 4962 C C . SER A 1 603 ? 22.198 -27.709 -40.000 1.00 84.81 603 SER A C 1
ATOM 4964 O O . SER A 1 603 ? 21.728 -27.700 -41.138 1.00 84.81 603 SER A O 1
ATOM 4966 N N . SER A 1 604 ? 23.392 -27.187 -39.725 1.00 86.38 604 SER A N 1
ATOM 4967 C CA . SER A 1 604 ? 24.242 -26.599 -40.751 1.00 86.38 604 SER A CA 1
ATOM 4968 C C . SER A 1 604 ? 24.983 -27.686 -41.523 1.00 86.38 604 SER A C 1
ATOM 4970 O O . SER A 1 604 ? 25.120 -28.824 -41.074 1.00 86.38 604 SER A O 1
ATOM 4972 N N . VAL A 1 605 ? 25.529 -27.336 -42.685 1.00 86.81 605 VAL A N 1
ATOM 4973 C CA . VAL A 1 605 ? 26.599 -28.149 -43.278 1.00 86.81 605 VAL A CA 1
ATOM 4974 C C . VAL A 1 605 ? 27.852 -27.984 -42.402 1.00 86.81 605 VAL A C 1
ATOM 4976 O O . VAL A 1 605 ? 28.073 -26.879 -41.889 1.00 86.81 605 VAL A O 1
ATOM 4979 N N . PRO A 1 606 ? 28.654 -29.043 -42.176 1.00 90.88 606 PRO A N 1
ATOM 4980 C CA . PRO A 1 606 ? 29.910 -28.926 -41.443 1.00 90.88 606 PRO A CA 1
ATOM 4981 C C . PRO A 1 606 ? 30.839 -27.864 -42.054 1.00 90.88 606 PRO A C 1
ATOM 4983 O O . PRO A 1 606 ? 31.006 -27.811 -43.272 1.00 90.88 606 PRO A O 1
ATOM 4986 N N . LYS A 1 607 ? 31.456 -27.029 -41.215 1.00 93.38 607 LYS A N 1
ATOM 4987 C CA . LYS A 1 607 ? 32.437 -26.006 -41.603 1.00 93.38 607 LYS A CA 1
ATOM 4988 C C . LYS A 1 607 ? 33.809 -26.354 -41.042 1.00 93.38 607 LYS A C 1
ATOM 4990 O O . LYS A 1 607 ? 33.918 -26.726 -39.877 1.00 93.38 607 LYS A O 1
ATOM 4995 N N . GLU A 1 608 ? 34.836 -26.255 -41.879 1.00 93.81 608 GLU A N 1
ATOM 4996 C CA . GLU A 1 608 ? 36.230 -26.434 -41.465 1.00 93.81 608 GLU A CA 1
ATOM 4997 C C . GLU A 1 608 ? 36.702 -25.240 -40.638 1.00 93.81 608 GLU A C 1
ATOM 4999 O O . GLU A 1 608 ? 36.424 -24.092 -40.986 1.00 93.81 608 GLU A O 1
ATOM 5004 N N . LEU A 1 609 ? 37.420 -25.516 -39.550 1.00 93.44 609 LEU A N 1
ATOM 5005 C CA . LEU A 1 609 ? 38.105 -24.493 -38.771 1.00 93.44 609 LEU A CA 1
ATOM 5006 C C . LEU A 1 609 ? 39.391 -24.070 -39.505 1.00 93.44 609 LEU A C 1
ATOM 5008 O O . LEU A 1 609 ? 40.147 -24.947 -39.942 1.00 93.44 609 LEU A O 1
ATOM 5012 N N . PRO A 1 610 ? 39.671 -22.761 -39.656 1.00 93.31 610 PRO A N 1
ATOM 5013 C CA . PRO A 1 610 ? 40.920 -22.298 -40.240 1.00 93.31 610 PRO A CA 1
ATOM 5014 C C . PRO A 1 610 ? 42.106 -22.617 -39.322 1.00 93.31 610 PRO A C 1
ATOM 5016 O O . PRO A 1 610 ? 41.965 -22.751 -38.104 1.00 93.31 610 PRO A O 1
ATOM 5019 N N . ILE A 1 611 ? 43.285 -22.730 -39.932 1.00 91.19 611 ILE A N 1
ATOM 5020 C CA . ILE A 1 611 ? 44.556 -22.760 -39.207 1.00 91.19 611 ILE A CA 1
ATOM 5021 C C . ILE A 1 611 ? 44.906 -21.310 -38.885 1.00 91.19 611 ILE A C 1
ATOM 5023 O O . ILE A 1 611 ? 44.836 -20.458 -39.768 1.00 91.19 611 ILE A O 1
ATOM 5027 N N . VAL A 1 612 ? 45.239 -21.048 -37.626 1.00 93.25 612 VAL A N 1
ATOM 5028 C CA . VAL A 1 612 ? 45.559 -19.709 -37.128 1.00 93.25 612 VAL A CA 1
ATOM 5029 C C . VAL A 1 612 ? 46.987 -19.711 -36.591 1.00 93.25 612 VAL A C 1
ATOM 5031 O O . VAL A 1 612 ? 47.369 -20.637 -35.879 1.00 93.25 612 VAL A O 1
ATOM 5034 N N . ASP A 1 613 ? 47.784 -18.697 -36.924 1.00 90.75 613 ASP A N 1
ATOM 5035 C CA . ASP A 1 613 ? 49.192 -18.615 -36.488 1.00 90.75 613 ASP A CA 1
ATOM 5036 C C . ASP A 1 613 ? 49.333 -18.061 -35.067 1.00 90.75 613 ASP A C 1
ATOM 5038 O O . ASP A 1 613 ? 50.311 -18.306 -34.363 1.00 90.75 613 ASP A O 1
ATOM 5042 N N . LYS A 1 614 ? 48.310 -17.333 -34.618 1.00 91.75 614 LYS A N 1
ATOM 5043 C CA . LYS A 1 614 ? 48.159 -16.834 -33.253 1.00 91.75 614 LYS A CA 1
ATOM 5044 C C . LYS A 1 614 ? 46.754 -17.122 -32.753 1.00 91.75 614 LYS A C 1
ATOM 5046 O O . LYS A 1 614 ? 45.844 -17.420 -33.517 1.00 91.75 614 LYS A O 1
ATOM 5051 N N . LYS A 1 615 ? 46.580 -17.028 -31.442 1.00 91.31 615 LYS A N 1
ATOM 5052 C CA . LYS A 1 615 ? 45.270 -17.169 -30.820 1.00 91.31 615 LYS A CA 1
ATOM 5053 C C . LYS A 1 615 ? 44.341 -16.047 -31.290 1.00 91.31 615 LYS A C 1
ATOM 5055 O O . LYS A 1 615 ? 44.656 -14.877 -31.086 1.00 91.31 615 LYS A O 1
ATOM 5060 N N . GLU A 1 616 ? 43.202 -16.392 -31.883 1.00 93.06 616 GLU A N 1
ATOM 5061 C CA . GLU A 1 616 ? 42.265 -15.401 -32.421 1.00 93.06 616 GLU A CA 1
ATOM 5062 C C . GLU A 1 616 ? 40.808 -15.876 -32.425 1.00 93.06 616 GLU A C 1
ATOM 5064 O O . GLU A 1 616 ? 40.507 -17.071 -32.418 1.00 93.06 616 GLU A O 1
ATOM 5069 N N . TRP A 1 617 ? 39.883 -14.914 -32.407 1.00 91.25 617 TRP A N 1
ATOM 5070 C CA . TRP A 1 617 ? 38.452 -15.176 -32.527 1.00 91.25 617 TRP A CA 1
ATOM 5071 C C . TRP A 1 617 ? 38.067 -15.322 -33.994 1.00 91.25 617 TRP A C 1
ATOM 5073 O O . TRP A 1 617 ? 38.090 -14.351 -34.745 1.00 91.25 617 TRP A O 1
ATOM 5083 N N . VAL A 1 618 ? 37.625 -16.516 -34.375 1.00 93.62 618 VAL A N 1
ATOM 5084 C CA . VAL A 1 618 ? 37.086 -16.780 -35.708 1.00 93.62 618 VAL A CA 1
ATOM 5085 C C . VAL A 1 618 ? 35.570 -16.762 -35.642 1.00 93.62 618 VAL A C 1
ATOM 5087 O O . VAL A 1 618 ? 34.956 -17.553 -34.926 1.00 93.62 618 VAL A O 1
ATOM 5090 N N . THR A 1 619 ? 34.964 -15.839 -36.384 1.00 92.50 619 THR A N 1
ATOM 5091 C CA . THR A 1 619 ? 33.515 -15.624 -36.394 1.00 92.50 619 THR A CA 1
ATOM 5092 C C . THR A 1 619 ? 32.900 -16.201 -37.657 1.00 92.50 619 THR A C 1
ATOM 5094 O O . THR A 1 619 ? 33.324 -15.886 -38.763 1.00 92.50 619 THR A O 1
ATOM 5097 N N . TYR A 1 620 ? 31.855 -17.001 -37.487 1.00 92.44 620 TYR A N 1
ATOM 5098 C CA . TYR A 1 620 ? 31.060 -17.569 -38.559 1.00 92.44 620 TYR A CA 1
ATOM 5099 C C . TYR A 1 620 ? 29.679 -16.926 -38.564 1.00 92.44 620 TYR A C 1
ATOM 5101 O O . TYR A 1 620 ? 28.910 -17.059 -37.606 1.00 92.44 620 TYR A O 1
ATOM 5109 N N . ASN A 1 621 ? 29.353 -16.243 -39.659 1.00 88.69 621 ASN A N 1
ATOM 5110 C CA . ASN A 1 621 ? 28.024 -15.698 -39.881 1.00 88.69 621 ASN A CA 1
ATOM 5111 C C . ASN A 1 621 ? 27.082 -16.830 -40.304 1.00 88.69 621 ASN A C 1
ATOM 5113 O O . ASN A 1 621 ? 27.287 -17.474 -41.337 1.00 88.69 621 ASN A O 1
ATOM 5117 N N . LEU A 1 622 ? 26.031 -17.080 -39.521 1.00 84.50 622 LEU A N 1
ATOM 5118 C CA . LEU A 1 622 ? 25.084 -18.143 -39.842 1.00 84.50 622 LEU A CA 1
ATOM 5119 C C . LEU A 1 622 ? 24.369 -17.865 -41.156 1.00 84.50 622 LEU A C 1
ATOM 5121 O O . LEU A 1 622 ? 24.080 -18.819 -41.865 1.00 84.50 622 LEU A O 1
ATOM 5125 N N . HIS A 1 623 ? 24.174 -16.600 -41.539 1.00 80.88 623 HIS A N 1
ATOM 5126 C CA . HIS A 1 623 ? 23.609 -16.256 -42.840 1.00 80.88 623 HIS A CA 1
ATOM 5127 C C . HIS A 1 623 ? 24.466 -16.775 -44.005 1.00 80.88 623 HIS A C 1
ATOM 5129 O O . HIS A 1 623 ? 23.942 -17.344 -44.959 1.00 80.88 623 HIS A O 1
ATOM 5135 N N . GLU A 1 624 ? 25.787 -16.674 -43.918 1.00 82.69 624 GLU A N 1
ATOM 5136 C CA . GLU A 1 624 ? 26.685 -17.211 -44.948 1.00 82.69 624 GLU A CA 1
ATOM 5137 C C . GLU A 1 624 ? 26.701 -18.741 -44.938 1.00 82.69 624 GLU A C 1
ATOM 5139 O O . GLU A 1 624 ? 26.714 -19.377 -45.992 1.00 82.69 624 GLU A O 1
ATOM 5144 N N . ILE A 1 625 ? 26.607 -19.344 -43.750 1.00 79.88 625 ILE A N 1
ATOM 5145 C CA . ILE A 1 625 ? 26.460 -20.794 -43.603 1.00 79.88 625 ILE A CA 1
ATOM 5146 C C . ILE A 1 625 ? 25.137 -21.273 -44.237 1.00 79.88 625 ILE A C 1
ATOM 5148 O O . ILE A 1 625 ? 25.142 -22.302 -44.922 1.00 79.88 625 ILE A O 1
ATOM 5152 N N . THR A 1 626 ? 24.035 -20.519 -44.085 1.00 71.00 626 THR A N 1
ATOM 5153 C CA . THR A 1 626 ? 22.703 -20.862 -44.629 1.00 71.00 626 THR A CA 1
ATOM 5154 C C . THR A 1 626 ? 22.703 -20.987 -46.145 1.00 71.00 626 THR A C 1
ATOM 5156 O O . THR A 1 626 ? 22.096 -21.915 -46.668 1.00 71.00 626 THR A O 1
ATOM 5159 N N . LYS A 1 627 ? 23.458 -20.133 -46.855 1.00 77.12 627 LYS A N 1
ATOM 5160 C CA . LYS A 1 627 ? 23.551 -20.161 -48.326 1.00 77.12 627 LYS A CA 1
ATOM 5161 C C . LYS A 1 627 ? 24.074 -21.495 -48.862 1.00 77.12 627 LYS A C 1
ATOM 5163 O O . LYS A 1 627 ? 23.840 -21.829 -50.015 1.00 77.12 627 LYS A O 1
ATOM 5168 N N . THR A 1 628 ? 24.776 -22.252 -48.020 1.00 74.06 628 THR A N 1
ATOM 5169 C CA . THR A 1 628 ? 25.353 -23.558 -48.362 1.00 74.06 628 THR A CA 1
ATOM 5170 C C . THR A 1 628 ? 24.587 -24.749 -47.780 1.00 74.06 628 THR A C 1
ATOM 5172 O O . THR A 1 628 ? 24.971 -25.883 -48.048 1.00 74.06 628 THR A O 1
ATOM 5175 N N . SER A 1 629 ? 23.527 -24.534 -46.987 1.00 72.94 629 SER A N 1
ATOM 5176 C CA . SER A 1 629 ? 22.782 -25.605 -46.310 1.00 72.94 629 SER A CA 1
ATOM 5177 C C . SER A 1 629 ? 21.321 -25.656 -46.753 1.00 72.94 629 SER A C 1
ATOM 5179 O O . SER A 1 629 ? 20.546 -24.748 -46.478 1.00 72.94 629 SER A O 1
ATOM 5181 N N . VAL A 1 630 ? 20.922 -26.775 -47.364 1.00 71.50 630 VAL A N 1
ATOM 5182 C CA . VAL A 1 630 ? 19.547 -27.014 -47.849 1.00 71.50 630 VAL A CA 1
ATOM 5183 C C . VAL A 1 630 ? 18.537 -27.167 -46.697 1.00 71.50 630 VAL A C 1
ATOM 5185 O O . VAL A 1 630 ? 17.337 -27.020 -46.891 1.00 71.50 630 VAL A O 1
ATOM 5188 N N . GLN A 1 631 ? 19.014 -27.463 -45.483 1.00 67.94 631 GLN A N 1
ATOM 5189 C CA . GLN A 1 631 ? 18.178 -27.678 -44.295 1.00 67.94 631 GLN A CA 1
ATOM 5190 C C . GLN A 1 631 ? 17.998 -26.418 -43.441 1.00 67.94 631 GLN A C 1
ATOM 5192 O O . GLN A 1 631 ? 17.319 -26.467 -42.419 1.00 67.94 631 GLN A O 1
ATOM 5197 N N . PHE A 1 632 ? 18.623 -25.302 -43.817 1.00 65.75 632 PHE A N 1
ATOM 5198 C CA . PHE A 1 632 ? 18.532 -24.045 -43.082 1.00 65.75 632 PHE A CA 1
ATOM 5199 C C . PHE A 1 632 ? 17.531 -23.094 -43.746 1.00 65.75 632 PHE A C 1
ATOM 5201 O O . PHE A 1 632 ? 17.490 -23.030 -44.976 1.00 65.75 632 PHE A O 1
ATOM 5208 N N . PRO A 1 633 ? 16.760 -22.304 -42.976 1.00 64.06 633 PRO A N 1
ATOM 5209 C CA . PRO A 1 633 ? 15.904 -21.279 -43.556 1.00 64.06 633 PRO A CA 1
ATOM 5210 C C . PRO A 1 633 ? 16.750 -20.294 -44.388 1.00 64.06 633 PRO A C 1
ATOM 5212 O O . PRO A 1 633 ? 17.727 -19.752 -43.864 1.00 64.06 633 PRO A O 1
ATOM 5215 N N . PRO A 1 634 ? 16.396 -20.022 -45.659 1.00 56.41 634 PRO A N 1
ATOM 5216 C CA . PRO A 1 634 ? 17.210 -19.197 -46.560 1.00 56.41 634 PRO A CA 1
ATOM 5217 C C . PRO A 1 634 ? 17.245 -17.709 -46.173 1.00 56.41 634 PRO A C 1
ATOM 5219 O O . PRO A 1 634 ? 18.077 -16.955 -46.674 1.00 56.41 634 PRO A O 1
ATOM 5222 N N . ASN A 1 635 ? 16.355 -17.270 -45.275 1.00 59.12 635 ASN A N 1
ATOM 5223 C CA . ASN A 1 635 ? 16.277 -15.891 -44.804 1.00 59.12 635 ASN A CA 1
ATOM 5224 C C . ASN A 1 635 ? 16.598 -15.828 -43.294 1.00 59.12 635 ASN A C 1
ATOM 5226 O O . ASN A 1 635 ? 15.905 -16.482 -42.516 1.00 59.12 635 ASN A O 1
ATOM 5230 N N . PRO A 1 636 ? 17.594 -15.039 -42.845 1.00 50.56 636 PRO A N 1
ATOM 5231 C CA . PRO A 1 636 ? 17.972 -14.927 -41.436 1.00 50.56 636 PRO A CA 1
ATOM 5232 C C . PRO A 1 636 ? 16.861 -14.314 -40.573 1.00 50.56 636 PRO A C 1
ATOM 5234 O O . PRO A 1 636 ? 16.782 -14.585 -39.381 1.00 50.56 636 PRO A O 1
ATOM 5237 N N . SER A 1 637 ? 15.947 -13.563 -41.192 1.00 50.50 637 SER A N 1
ATOM 5238 C CA . SER A 1 637 ? 14.699 -13.077 -40.581 1.00 50.50 637 SER A CA 1
ATOM 5239 C C . SER A 1 637 ? 13.717 -14.209 -40.249 1.00 50.50 637 SER A C 1
ATOM 5241 O O . SER A 1 637 ? 12.867 -14.054 -39.378 1.00 50.50 637 SER A O 1
ATOM 5243 N N . ASN A 1 638 ? 13.845 -15.340 -40.951 1.00 53.22 638 ASN A N 1
ATOM 5244 C CA . ASN A 1 638 ? 13.080 -16.569 -40.747 1.00 53.22 638 ASN A CA 1
ATOM 5245 C C . ASN A 1 638 ? 13.860 -17.598 -39.918 1.00 53.22 638 ASN A C 1
ATOM 5247 O O . ASN A 1 638 ? 13.370 -18.714 -39.747 1.00 53.22 638 ASN A O 1
ATOM 5251 N N . ILE A 1 639 ? 15.060 -17.267 -39.417 1.00 58.44 639 ILE A N 1
ATOM 5252 C CA . ILE A 1 639 ? 15.692 -18.082 -38.378 1.00 58.44 639 ILE A CA 1
ATOM 5253 C C . ILE A 1 639 ? 14.757 -17.999 -37.180 1.00 58.44 639 ILE A C 1
ATOM 5255 O O . ILE A 1 639 ? 14.640 -16.961 -36.525 1.00 58.44 639 ILE A O 1
ATOM 5259 N N . CYS A 1 640 ? 14.022 -19.087 -36.960 1.00 62.03 640 CYS A N 1
ATOM 5260 C CA . CYS A 1 640 ? 13.121 -19.210 -35.835 1.00 62.03 640 CYS A CA 1
ATOM 5261 C C . CYS A 1 640 ? 13.897 -18.921 -34.552 1.00 62.03 640 CYS A C 1
ATOM 5263 O O . CYS A 1 640 ? 15.063 -19.311 -34.410 1.00 62.03 640 CYS A O 1
ATOM 5265 N N . PHE A 1 641 ? 13.228 -18.260 -33.608 1.00 76.31 641 PHE A N 1
ATOM 5266 C CA . PHE A 1 641 ? 13.735 -18.158 -32.250 1.00 76.31 641 PHE A CA 1
ATOM 5267 C C . PHE A 1 641 ? 14.224 -19.519 -31.799 1.00 76.31 641 PHE A C 1
ATOM 5269 O O . PHE A 1 641 ? 13.562 -20.524 -32.052 1.00 76.31 641 PHE A O 1
ATOM 5276 N N . SER A 1 642 ? 15.404 -19.537 -31.206 1.00 78.12 642 SER A N 1
ATOM 5277 C CA . SER A 1 642 ? 16.027 -20.761 -30.752 1.00 78.12 642 SER A CA 1
ATOM 5278 C C . SER A 1 642 ? 16.258 -20.628 -29.265 1.00 78.12 642 SER A C 1
ATOM 5280 O O . SER A 1 642 ? 16.952 -19.716 -28.826 1.00 78.12 642 SER A O 1
ATOM 5282 N N . SER A 1 643 ? 15.659 -21.528 -28.494 1.00 80.00 643 SER A N 1
ATOM 5283 C CA . SER A 1 643 ? 15.973 -21.731 -27.079 1.00 80.00 643 SER A CA 1
ATOM 5284 C C . SER A 1 643 ? 17.111 -22.730 -26.890 1.00 80.00 643 SER A C 1
ATOM 5286 O O . SER A 1 643 ? 17.735 -22.752 -25.836 1.00 80.00 643 SER A O 1
ATOM 5288 N N . PHE A 1 644 ? 17.414 -23.547 -27.902 1.00 81.88 644 PHE A N 1
ATOM 5289 C CA . PHE A 1 644 ? 18.458 -24.560 -27.841 1.00 81.88 644 PHE A CA 1
ATOM 5290 C C . PHE A 1 644 ? 19.397 -24.462 -29.039 1.00 81.88 644 PHE A C 1
ATOM 5292 O O . PHE A 1 644 ? 18.968 -24.271 -30.179 1.00 81.88 644 PHE A O 1
ATOM 5299 N N . VAL A 1 645 ? 20.685 -24.668 -28.776 1.00 88.25 645 VAL A N 1
ATOM 5300 C CA . VAL A 1 645 ? 21.731 -24.788 -29.792 1.00 88.25 645 VAL A CA 1
ATOM 5301 C C . VAL A 1 645 ? 22.547 -26.039 -29.522 1.00 88.25 645 VAL A C 1
ATOM 5303 O O . VAL A 1 645 ? 22.871 -26.364 -28.385 1.00 88.25 645 VAL A O 1
ATOM 5306 N N . LYS A 1 646 ? 22.904 -26.757 -30.575 1.00 91.00 646 LYS A N 1
ATOM 5307 C CA . LYS A 1 646 ? 23.767 -27.926 -30.542 1.00 91.00 646 LYS A CA 1
ATOM 5308 C C . LYS A 1 646 ? 24.957 -27.676 -31.457 1.00 91.00 646 LYS A C 1
ATOM 5310 O O . LYS A 1 646 ? 24.764 -27.409 -32.633 1.00 91.00 646 LYS A O 1
ATOM 5315 N N . ILE A 1 647 ? 26.175 -27.818 -30.951 1.00 92.88 647 ILE A N 1
ATOM 5316 C CA . ILE A 1 647 ? 27.399 -27.802 -31.757 1.00 92.88 647 ILE A CA 1
ATOM 5317 C C . ILE A 1 647 ? 27.981 -29.214 -31.766 1.00 92.88 647 ILE A C 1
ATOM 5319 O O . ILE A 1 647 ? 28.149 -29.826 -30.713 1.00 92.88 647 ILE A O 1
ATOM 5323 N N . LEU A 1 648 ? 28.277 -29.748 -32.944 1.00 92.56 648 LEU A N 1
ATOM 5324 C CA . LEU A 1 648 ? 28.966 -31.018 -33.134 1.00 92.56 648 LEU A CA 1
ATOM 5325 C C . LEU A 1 648 ? 30.333 -30.746 -33.760 1.00 92.56 648 LEU A C 1
ATOM 5327 O O . LEU A 1 648 ? 30.392 -30.308 -34.903 1.00 92.56 648 LEU A O 1
ATOM 5331 N N . PHE A 1 649 ? 31.406 -31.031 -33.033 1.00 92.56 649 PHE A N 1
ATOM 5332 C CA . PHE A 1 649 ? 32.775 -30.975 -33.529 1.00 92.56 649 PHE A CA 1
ATOM 5333 C C . PHE A 1 649 ? 33.199 -32.343 -34.064 1.00 92.56 649 PHE A C 1
ATOM 5335 O O . PHE A 1 649 ? 33.179 -33.335 -33.338 1.00 92.56 649 PHE A O 1
ATOM 5342 N N . ASP A 1 650 ? 33.596 -32.393 -35.329 1.00 91.81 650 ASP A N 1
ATOM 5343 C CA . ASP A 1 650 ? 34.214 -33.547 -35.971 1.00 91.81 650 ASP A CA 1
ATOM 5344 C C . ASP A 1 650 ? 35.710 -33.273 -36.136 1.00 91.81 650 ASP A C 1
ATOM 5346 O O . ASP A 1 650 ? 36.153 -32.627 -37.086 1.00 91.81 650 ASP A O 1
ATOM 5350 N N . CYS A 1 651 ? 36.482 -33.691 -35.136 1.00 88.62 651 CYS A N 1
ATOM 5351 C CA . CYS A 1 651 ? 37.922 -33.487 -35.071 1.00 88.62 651 CYS A CA 1
ATOM 5352 C C . CYS A 1 651 ? 38.609 -34.833 -35.347 1.00 88.62 651 CYS A C 1
ATOM 5354 O O . CYS A 1 651 ? 38.612 -35.668 -34.443 1.00 88.62 651 CYS A O 1
ATOM 5356 N N . PRO A 1 652 ? 39.169 -35.082 -36.551 1.00 81.69 652 PRO A N 1
ATOM 5357 C CA . PRO A 1 652 ? 39.807 -36.362 -36.889 1.00 81.69 652 PRO A CA 1
ATOM 5358 C C . PRO A 1 652 ? 40.951 -36.705 -35.929 1.00 81.69 652 PRO A C 1
ATOM 5360 O O . PRO A 1 652 ? 41.123 -37.853 -35.536 1.00 81.69 652 PRO A O 1
ATOM 5363 N N . ASN A 1 653 ? 41.665 -35.662 -35.501 1.00 82.50 653 ASN A N 1
ATOM 5364 C CA . ASN A 1 653 ? 42.606 -35.669 -34.392 1.00 82.50 653 ASN A CA 1
ATOM 5365 C C . ASN A 1 653 ? 42.059 -34.766 -33.285 1.00 82.50 653 ASN A C 1
ATOM 5367 O O . ASN A 1 653 ? 41.266 -33.866 -33.557 1.00 82.50 653 ASN A O 1
ATOM 5371 N N . SER A 1 654 ? 42.491 -34.964 -32.040 1.00 83.62 654 SER A N 1
ATOM 5372 C CA . SER A 1 654 ? 42.075 -34.079 -30.951 1.00 83.62 654 SER A CA 1
ATOM 5373 C C . SER A 1 654 ? 42.444 -32.619 -31.240 1.00 83.62 654 SER A C 1
ATOM 5375 O O . SER A 1 654 ? 43.595 -32.357 -31.584 1.00 83.62 654 SER A O 1
ATOM 5377 N N . ALA A 1 655 ? 41.504 -31.694 -31.060 1.00 86.06 655 ALA A N 1
ATOM 5378 C CA . ALA A 1 655 ? 41.659 -30.275 -31.378 1.00 86.06 655 ALA A CA 1
ATOM 5379 C C . ALA A 1 655 ? 41.472 -29.413 -30.133 1.00 86.06 655 ALA A C 1
ATOM 5381 O O . ALA A 1 655 ? 40.527 -29.633 -29.379 1.00 86.06 655 ALA A O 1
ATOM 5382 N N . PHE A 1 656 ? 42.330 -28.420 -29.912 1.00 87.50 656 PHE A N 1
ATOM 5383 C CA . PHE A 1 656 ? 42.102 -27.431 -28.862 1.00 87.50 656 PHE A CA 1
ATOM 5384 C C . PHE A 1 656 ? 41.255 -26.275 -29.392 1.00 87.50 656 PHE A C 1
ATOM 5386 O O . PHE A 1 656 ? 41.638 -25.614 -30.357 1.00 87.50 656 PHE A O 1
ATOM 5393 N N . ILE A 1 657 ? 40.114 -26.030 -28.752 1.00 86.75 657 ILE A N 1
ATOM 5394 C CA . ILE A 1 657 ? 39.247 -24.879 -29.022 1.00 86.75 657 ILE A CA 1
ATOM 5395 C C . ILE A 1 657 ? 39.046 -24.157 -27.696 1.00 86.75 657 ILE A C 1
ATOM 5397 O O . ILE A 1 657 ? 38.845 -24.789 -26.654 1.00 86.75 657 ILE A O 1
ATOM 5401 N N . GLY A 1 658 ? 39.171 -22.835 -27.729 1.00 86.06 658 GLY A N 1
ATOM 5402 C CA . GLY A 1 658 ? 38.933 -21.991 -26.574 1.00 86.06 658 GLY A CA 1
ATOM 5403 C C . GLY A 1 658 ? 37.455 -21.657 -26.383 1.00 86.06 658 GLY A C 1
ATOM 5404 O O . GLY A 1 658 ? 36.564 -22.433 -26.728 1.00 86.06 658 GLY A O 1
ATOM 5405 N N . ASN A 1 659 ? 37.188 -20.480 -25.825 1.00 84.94 659 ASN A N 1
ATOM 5406 C CA . ASN A 1 659 ? 35.837 -19.999 -25.552 1.00 84.94 659 ASN A CA 1
ATOM 5407 C C . ASN A 1 659 ? 34.959 -19.933 -26.826 1.00 84.94 659 ASN A C 1
ATOM 5409 O O . ASN A 1 659 ? 35.439 -19.689 -27.936 1.00 84.94 659 ASN A O 1
ATOM 5413 N N . ILE A 1 660 ? 33.645 -20.094 -26.641 1.00 87.75 660 ILE A N 1
ATOM 5414 C CA . ILE A 1 660 ? 32.619 -20.022 -27.693 1.00 87.75 660 ILE A CA 1
ATOM 5415 C C . ILE A 1 660 ? 31.667 -18.867 -27.369 1.00 87.75 660 ILE A C 1
ATOM 5417 O O . ILE A 1 660 ? 31.192 -18.755 -26.240 1.00 87.75 660 ILE A O 1
ATOM 5421 N N . LYS A 1 661 ? 31.371 -18.015 -28.353 1.00 86.12 661 LYS A N 1
ATOM 5422 C CA . LYS A 1 661 ? 30.432 -16.887 -28.251 1.00 86.12 661 LYS A CA 1
ATOM 5423 C C . LYS A 1 661 ? 29.319 -17.036 -29.280 1.00 86.12 661 LYS A C 1
ATOM 5425 O O . LYS A 1 661 ? 29.586 -17.378 -30.428 1.00 86.12 661 LYS A O 1
ATOM 5430 N N . PHE A 1 662 ? 28.086 -16.732 -28.892 1.00 87.94 662 PHE A N 1
ATOM 5431 C CA . PHE A 1 662 ? 26.961 -16.674 -29.820 1.00 87.94 662 PHE A CA 1
ATOM 5432 C C . PHE A 1 662 ? 26.646 -15.218 -30.152 1.00 87.94 662 PHE A C 1
ATOM 5434 O O . PHE A 1 662 ? 26.499 -14.373 -29.271 1.00 87.94 662 PHE A O 1
ATOM 5441 N N . LEU A 1 663 ? 26.546 -14.916 -31.442 1.00 84.81 663 LEU A N 1
ATOM 5442 C CA . LEU A 1 663 ? 26.063 -13.623 -31.907 1.00 84.81 663 LEU A CA 1
ATOM 5443 C C . LEU A 1 663 ? 24.550 -13.736 -32.038 1.00 84.81 663 LEU A C 1
ATOM 5445 O O . LEU A 1 663 ? 24.046 -14.470 -32.894 1.00 84.81 663 LEU A O 1
ATOM 5449 N N . VAL A 1 664 ? 23.838 -13.067 -31.137 1.00 84.75 664 VAL A N 1
ATOM 5450 C CA . VAL A 1 664 ? 22.385 -13.164 -31.032 1.00 84.75 664 VAL A CA 1
ATOM 5451 C C . VAL A 1 664 ? 21.749 -11.793 -31.138 1.00 84.75 664 VAL A C 1
ATOM 5453 O O . VAL A 1 664 ? 22.278 -10.800 -30.646 1.00 84.75 664 VAL A O 1
ATOM 5456 N N . LYS A 1 665 ? 20.593 -11.734 -31.788 1.00 78.88 665 LYS A N 1
ATOM 5457 C CA . LYS A 1 665 ? 19.745 -10.551 -31.808 1.00 78.88 665 LYS A CA 1
ATOM 5458 C C . LYS A 1 665 ? 18.563 -10.827 -30.898 1.00 78.88 665 LYS A C 1
ATOM 5460 O O . LYS A 1 665 ? 17.811 -11.781 -31.119 1.00 78.88 665 LYS A O 1
ATOM 5465 N N . GLN A 1 666 ? 18.402 -9.992 -29.877 1.00 69.12 666 GLN A N 1
ATOM 5466 C CA . GLN A 1 666 ? 17.180 -10.008 -29.092 1.00 69.12 666 GLN A CA 1
ATOM 5467 C C . GLN A 1 666 ? 16.036 -9.535 -30.006 1.00 69.12 666 GLN A C 1
ATOM 5469 O O . GLN A 1 666 ? 16.191 -8.518 -30.696 1.00 69.12 666 GLN A O 1
ATOM 5474 N N . PRO A 1 667 ? 14.915 -10.268 -30.098 1.00 60.16 667 PRO A N 1
ATOM 5475 C CA . PRO A 1 667 ? 13.750 -9.787 -30.833 1.00 60.16 667 PRO A CA 1
ATOM 5476 C C . PRO A 1 667 ? 13.352 -8.386 -30.372 1.00 60.16 667 PRO A C 1
ATOM 5478 O O . PRO A 1 667 ? 13.333 -8.096 -29.175 1.00 60.16 667 PRO A O 1
ATOM 5481 N N . SER A 1 668 ? 12.986 -7.513 -31.316 1.00 52.94 668 SER A N 1
ATOM 5482 C CA . SER A 1 668 ? 12.441 -6.207 -30.950 1.00 52.94 668 SER A CA 1
ATOM 5483 C C . SER A 1 668 ? 11.155 -6.408 -30.143 1.00 52.94 668 SER A C 1
ATOM 5485 O O . SER A 1 668 ? 10.330 -7.271 -30.456 1.00 52.94 668 SER A O 1
ATOM 5487 N N . LYS A 1 669 ? 10.947 -5.592 -29.103 1.00 48.66 669 LYS A N 1
ATOM 5488 C CA . LYS A 1 669 ? 9.724 -5.636 -28.277 1.00 48.66 669 LYS A CA 1
ATOM 5489 C C . LYS A 1 669 ? 8.459 -5.498 -29.124 1.00 48.66 669 LYS A C 1
ATOM 5491 O O . LYS A 1 669 ? 7.425 -6.070 -28.785 1.00 48.66 669 LYS A O 1
ATOM 5496 N N . HIS A 1 670 ? 8.560 -4.791 -30.250 1.00 45.88 670 HIS A N 1
ATOM 5497 C CA . HIS A 1 670 ? 7.481 -4.674 -31.216 1.00 45.88 670 HIS A CA 1
ATOM 5498 C C . HIS A 1 670 ? 7.129 -6.012 -31.862 1.00 45.88 670 HIS A C 1
ATOM 5500 O O . HIS A 1 670 ? 5.952 -6.256 -32.057 1.00 45.88 670 HIS A O 1
ATOM 5506 N N . PHE A 1 671 ? 8.094 -6.896 -32.122 1.00 44.44 671 PHE A N 1
ATOM 5507 C CA . PHE A 1 671 ? 7.856 -8.218 -32.698 1.00 44.44 671 PHE A CA 1
ATOM 5508 C C . PHE A 1 671 ? 7.171 -9.166 -31.701 1.00 44.44 671 PHE A C 1
ATOM 5510 O O . PHE A 1 671 ? 6.177 -9.792 -32.053 1.00 44.44 671 PHE A O 1
ATOM 5517 N N . PHE A 1 672 ? 7.604 -9.194 -30.433 1.00 44.50 672 PHE A N 1
ATOM 5518 C CA . PHE A 1 672 ? 6.912 -9.952 -29.374 1.00 44.50 672 PHE A CA 1
ATOM 5519 C C . PHE A 1 672 ? 5.493 -9.416 -29.124 1.00 44.50 672 PHE A C 1
ATOM 5521 O O . PHE A 1 672 ? 4.535 -10.189 -29.085 1.00 44.50 672 PHE A O 1
ATOM 5528 N N . LYS A 1 673 ? 5.330 -8.084 -29.046 1.00 39.84 673 LYS A N 1
ATOM 5529 C CA . LYS A 1 673 ? 4.009 -7.438 -28.992 1.00 39.84 673 LYS A CA 1
ATOM 5530 C C . LYS A 1 673 ? 3.207 -7.677 -30.269 1.00 39.84 673 LYS A C 1
ATOM 5532 O O . LYS A 1 673 ? 2.002 -7.738 -30.155 1.00 39.84 673 LYS A O 1
ATOM 5537 N N . TYR A 1 674 ? 3.794 -7.811 -31.455 1.00 39.75 674 TYR A N 1
ATOM 5538 C CA . TYR A 1 674 ? 3.058 -8.026 -32.708 1.00 39.75 674 TYR A CA 1
ATOM 5539 C C . TYR A 1 674 ? 2.581 -9.477 -32.835 1.00 39.75 674 TYR A C 1
ATOM 5541 O O . TYR A 1 674 ? 1.440 -9.705 -33.224 1.00 39.75 674 TYR A O 1
ATOM 5549 N N . VAL A 1 675 ? 3.398 -10.450 -32.416 1.00 42.47 675 VAL A N 1
ATOM 5550 C CA . VAL A 1 675 ? 3.011 -11.870 -32.339 1.00 42.47 675 VAL A CA 1
ATOM 5551 C C . VAL A 1 675 ? 1.880 -12.076 -31.320 1.00 42.47 675 VAL A C 1
ATOM 5553 O O . VAL A 1 675 ? 0.951 -12.825 -31.598 1.00 42.47 675 VAL A O 1
ATOM 5556 N N . ILE A 1 676 ? 1.901 -11.346 -30.195 1.00 41.75 676 ILE A N 1
ATOM 5557 C CA . ILE A 1 676 ? 0.883 -11.431 -29.132 1.00 41.75 676 ILE A CA 1
ATOM 5558 C C . ILE A 1 676 ? -0.342 -10.522 -29.405 1.00 41.75 676 ILE A C 1
ATOM 5560 O O . ILE A 1 676 ? -1.475 -10.978 -29.305 1.00 41.75 676 ILE A O 1
ATOM 5564 N N . LYS A 1 677 ? -0.178 -9.252 -29.815 1.00 35.47 677 LYS A N 1
ATOM 5565 C CA . LYS A 1 677 ? -1.292 -8.309 -30.097 1.00 35.47 677 LYS A CA 1
ATOM 5566 C C . LYS A 1 677 ? -2.096 -8.691 -31.329 1.00 35.47 677 LYS A C 1
ATOM 5568 O O . LYS A 1 677 ? -3.312 -8.546 -31.288 1.00 35.47 677 LYS A O 1
ATOM 5573 N N . LYS A 1 678 ? -1.477 -9.207 -32.398 1.00 37.19 678 LYS A N 1
ATOM 5574 C CA . LYS A 1 678 ? -2.238 -9.633 -33.586 1.00 37.19 678 LYS A CA 1
ATOM 5575 C C . LYS A 1 678 ? -3.141 -10.844 -33.291 1.00 37.19 678 LYS A C 1
ATOM 5577 O O . LYS A 1 678 ? -4.027 -11.137 -34.083 1.00 37.19 678 LYS A O 1
ATOM 5582 N N . GLN A 1 679 ? -2.960 -11.508 -32.142 1.00 43.22 679 GLN A N 1
ATOM 5583 C CA . GLN A 1 679 ? -3.860 -12.548 -31.632 1.00 43.22 679 GLN A CA 1
ATOM 5584 C C . GLN A 1 679 ? -4.922 -12.036 -30.635 1.00 43.22 679 GLN A C 1
ATOM 5586 O O . GLN A 1 679 ? -5.858 -12.782 -30.338 1.00 43.22 679 GLN A O 1
ATOM 5591 N N . ILE A 1 680 ? -4.800 -10.804 -30.114 1.00 45.69 680 ILE A N 1
ATOM 5592 C CA . ILE A 1 680 ? -5.499 -10.367 -28.886 1.00 45.69 680 ILE A CA 1
ATOM 5593 C C . ILE A 1 680 ? -6.340 -9.083 -29.044 1.00 45.69 680 ILE A C 1
ATOM 5595 O O . ILE A 1 680 ? -7.214 -8.849 -28.215 1.00 45.69 680 ILE A O 1
ATOM 5599 N N . SER A 1 681 ? -6.172 -8.264 -30.087 1.00 34.28 681 SER A N 1
ATOM 5600 C CA . SER A 1 681 ? -6.878 -6.970 -30.191 1.00 34.28 681 SER A CA 1
ATOM 5601 C C . SER A 1 681 ? -8.228 -7.006 -30.922 1.00 34.28 681 SER A C 1
ATOM 5603 O O . SER A 1 681 ? -8.421 -6.222 -31.845 1.00 34.28 681 SER A O 1
ATOM 5605 N N . ASN A 1 682 ? -9.158 -7.868 -30.515 1.00 39.00 682 ASN A N 1
ATOM 5606 C CA . ASN A 1 682 ? -10.573 -7.630 -30.805 1.00 39.00 682 ASN A CA 1
ATOM 5607 C C . ASN A 1 682 ? -11.333 -7.647 -29.476 1.00 39.00 682 ASN A C 1
ATOM 5609 O O . ASN A 1 682 ? -11.380 -8.677 -28.798 1.00 39.00 682 ASN A O 1
ATOM 5613 N N . ASP A 1 683 ? -11.887 -6.493 -29.111 1.00 41.84 683 ASP A N 1
ATOM 5614 C CA . ASP A 1 683 ? -12.965 -6.380 -28.135 1.00 41.84 683 ASP A CA 1
ATOM 5615 C C . ASP A 1 683 ? -14.144 -7.190 -28.672 1.00 41.84 683 ASP A C 1
ATOM 5617 O O . ASP A 1 683 ? -14.840 -6.784 -29.600 1.00 41.84 683 ASP A O 1
ATOM 5621 N N . TYR A 1 684 ? -14.304 -8.407 -28.164 1.00 54.22 684 TYR A N 1
ATOM 5622 C CA . TYR A 1 684 ? -15.444 -9.237 -28.514 1.00 54.22 684 TYR A CA 1
ATOM 5623 C C . TYR A 1 684 ? -16.583 -8.886 -27.561 1.00 54.22 684 TYR A C 1
ATOM 5625 O O . TYR A 1 684 ? -16.433 -8.988 -26.341 1.00 54.22 684 TYR A O 1
ATOM 5633 N N . ASP A 1 685 ? -17.720 -8.489 -28.123 1.00 49.72 685 ASP A N 1
ATOM 5634 C CA . ASP A 1 685 ? -18.944 -8.186 -27.389 1.00 49.72 685 ASP A CA 1
ATOM 5635 C C . ASP A 1 685 ? -19.586 -9.478 -26.843 1.00 49.72 685 ASP A C 1
ATOM 5637 O O . ASP A 1 685 ? -20.509 -10.078 -27.403 1.00 49.72 685 ASP A O 1
ATOM 5641 N N . TYR A 1 686 ? -19.023 -9.954 -25.733 1.00 54.50 686 TYR A N 1
ATOM 5642 C CA . TYR A 1 686 ? -19.489 -11.127 -25.000 1.00 54.50 686 TYR A CA 1
ATOM 5643 C C . TYR A 1 686 ? -20.747 -10.843 -24.157 1.00 54.50 686 TYR A C 1
ATOM 5645 O O . TYR A 1 686 ? -21.193 -11.753 -23.453 1.00 54.50 686 TYR A O 1
ATOM 5653 N N . GLU A 1 687 ? -21.267 -9.611 -24.104 1.00 53.22 687 GLU A N 1
ATOM 5654 C CA . GLU A 1 687 ? -22.455 -9.273 -23.296 1.00 53.22 687 GLU A CA 1
ATOM 5655 C C . GLU A 1 687 ? -23.756 -9.749 -23.962 1.00 53.22 687 GLU A C 1
ATOM 5657 O O . GLU A 1 687 ? -24.747 -10.027 -23.291 1.00 53.22 687 GLU A O 1
ATOM 5662 N N . SER A 1 688 ? -23.722 -9.997 -25.272 1.00 55.03 688 SER A N 1
ATOM 5663 C CA . SER A 1 688 ? -24.909 -10.285 -26.080 1.00 55.03 688 SER A CA 1
ATOM 5664 C C . SER A 1 688 ? -25.439 -11.735 -26.064 1.00 55.03 688 SER A C 1
ATOM 5666 O O . SER A 1 688 ? -26.369 -12.021 -26.816 1.00 55.03 688 SER A O 1
ATOM 5668 N N . ILE A 1 689 ? -24.883 -12.678 -25.283 1.00 55.22 689 ILE A N 1
ATOM 5669 C CA . ILE A 1 689 ? -25.300 -14.106 -25.337 1.00 55.22 689 ILE A CA 1
ATOM 5670 C C . ILE A 1 689 ? -26.370 -14.479 -24.310 1.00 55.22 689 ILE A C 1
ATOM 5672 O O . ILE A 1 689 ? -27.215 -15.321 -24.607 1.00 55.22 689 ILE A O 1
ATOM 5676 N N . SER A 1 690 ? -26.367 -13.874 -23.118 1.00 55.34 690 SER A N 1
ATOM 5677 C CA . SER A 1 690 ? -27.300 -14.277 -22.051 1.00 55.34 690 SER A CA 1
ATOM 5678 C C . SER A 1 690 ? -28.782 -14.210 -22.468 1.00 55.34 690 SER A C 1
ATOM 5680 O O . SER A 1 690 ? -29.498 -15.155 -22.146 1.00 55.34 690 SER A O 1
ATOM 5682 N N . PRO A 1 691 ? -29.243 -13.198 -23.238 1.00 54.31 691 PRO A N 1
ATOM 5683 C CA . PRO A 1 691 ? -30.623 -13.156 -23.740 1.00 54.31 691 PRO A CA 1
ATOM 5684 C C . PRO A 1 691 ? -30.926 -14.211 -24.819 1.00 54.31 691 PRO A C 1
ATOM 5686 O O . PRO A 1 691 ? -32.073 -14.579 -25.035 1.00 54.31 691 PRO A O 1
ATOM 5689 N N . ILE A 1 692 ? -29.904 -14.700 -25.527 1.00 56.38 692 ILE A N 1
ATOM 5690 C CA . ILE A 1 692 ? -30.066 -15.557 -26.713 1.00 56.38 692 ILE A CA 1
ATOM 5691 C C . ILE A 1 692 ? -30.280 -17.022 -26.334 1.00 56.38 692 ILE A C 1
ATOM 5693 O O . ILE A 1 692 ? -30.959 -17.749 -27.054 1.00 56.38 692 ILE A O 1
ATOM 5697 N N . ILE A 1 693 ? -29.750 -17.451 -25.188 1.00 57.62 693 ILE A N 1
ATOM 5698 C CA . ILE A 1 693 ? -29.965 -18.809 -24.669 1.00 57.62 693 ILE A CA 1
ATOM 5699 C C . ILE A 1 693 ? -31.447 -19.043 -24.346 1.00 57.62 693 ILE A C 1
ATOM 5701 O O . ILE A 1 693 ? -31.938 -20.155 -24.508 1.00 57.62 693 ILE A O 1
ATOM 5705 N N . GLU A 1 694 ? -32.179 -18.004 -23.939 1.00 57.66 694 GLU A N 1
ATOM 5706 C CA . GLU A 1 694 ? -33.618 -18.106 -23.664 1.00 57.66 694 GLU A CA 1
ATOM 5707 C C . GLU A 1 694 ? -34.456 -18.214 -24.948 1.00 57.66 694 GLU A C 1
ATOM 5709 O O . GLU A 1 694 ? -35.545 -18.784 -24.922 1.00 57.66 694 GLU A O 1
ATOM 5714 N N . ALA A 1 695 ? -33.932 -17.732 -26.081 1.00 57.22 695 ALA A N 1
ATOM 5715 C CA . ALA A 1 695 ? -34.639 -17.714 -27.359 1.00 57.22 695 ALA A CA 1
ATOM 5716 C C . ALA A 1 695 ? -34.601 -19.054 -28.126 1.00 57.22 695 ALA A C 1
ATOM 5718 O O . ALA A 1 695 ? -35.349 -19.197 -29.087 1.00 57.22 695 ALA A O 1
ATOM 5719 N N . ASN A 1 696 ? -33.777 -20.035 -27.718 1.00 61.69 696 ASN A N 1
ATOM 5720 C CA . ASN A 1 696 ? -33.655 -21.365 -28.355 1.00 61.69 696 ASN A CA 1
ATOM 5721 C C . ASN A 1 696 ? -33.577 -21.339 -29.901 1.00 61.69 696 ASN A C 1
ATOM 5723 O O . ASN A 1 696 ? -34.083 -22.237 -30.572 1.00 61.69 696 ASN A O 1
ATOM 5727 N N . ASP A 1 697 ? -32.940 -20.320 -30.479 1.00 73.19 697 ASP A N 1
ATOM 5728 C CA . ASP A 1 697 ? -32.905 -20.113 -31.930 1.00 73.19 697 ASP A CA 1
ATOM 5729 C C . ASP A 1 697 ? -31.514 -20.403 -32.526 1.00 73.19 697 ASP A C 1
ATOM 5731 O O . ASP A 1 697 ? -30.480 -20.333 -31.859 1.00 73.19 697 ASP A O 1
ATOM 5735 N N . HIS A 1 698 ? -31.482 -20.688 -33.824 1.00 79.62 698 HIS A N 1
ATOM 5736 C CA . HIS A 1 698 ? -30.314 -20.857 -34.686 1.00 79.62 698 HIS A CA 1
ATOM 5737 C C . HIS A 1 698 ? -29.276 -19.741 -34.540 1.00 79.62 698 HIS A C 1
ATOM 5739 O O . HIS A 1 698 ? -28.078 -19.979 -34.721 1.00 79.62 698 HIS A O 1
ATOM 5745 N N . HIS A 1 699 ? -29.704 -18.537 -34.151 1.00 80.00 699 HIS A N 1
ATOM 5746 C CA . HIS A 1 699 ? -28.802 -17.436 -33.840 1.00 80.00 699 HIS A CA 1
ATOM 5747 C C . HIS A 1 699 ? -27.807 -17.776 -32.711 1.00 80.00 699 HIS A C 1
ATOM 5749 O O . HIS A 1 699 ? -26.642 -17.373 -32.775 1.00 80.00 699 HIS A O 1
ATOM 5755 N N . TYR A 1 700 ? -28.212 -18.587 -31.723 1.00 81.50 700 TYR A N 1
ATOM 5756 C CA . TYR A 1 700 ? -27.330 -19.082 -30.662 1.00 81.50 700 TYR A CA 1
ATOM 5757 C C . TYR A 1 700 ? -26.199 -19.950 -31.220 1.00 81.50 700 TYR A C 1
ATOM 5759 O O . TYR A 1 700 ? -25.027 -19.731 -30.905 1.00 81.50 700 TYR A O 1
ATOM 5767 N N . LEU A 1 701 ? -26.538 -20.898 -32.100 1.00 83.75 701 LEU A N 1
ATOM 5768 C CA . LEU A 1 701 ? -25.570 -21.781 -32.746 1.00 83.75 701 LEU A CA 1
ATOM 5769 C C . LEU A 1 701 ? -24.574 -20.990 -33.602 1.00 83.75 701 LEU A C 1
ATOM 5771 O O . LEU A 1 701 ? -23.374 -21.250 -33.535 1.00 83.75 701 LEU A O 1
ATOM 5775 N N . MET A 1 702 ? -25.042 -19.987 -34.350 1.00 84.38 702 MET A N 1
ATOM 5776 C CA . MET A 1 702 ? -24.160 -19.118 -35.135 1.00 84.38 702 MET A CA 1
ATOM 5777 C C . MET A 1 702 ? -23.157 -18.366 -34.261 1.00 84.38 702 MET A C 1
ATOM 5779 O O . MET A 1 702 ? -21.961 -18.383 -34.559 1.00 84.38 702 MET A O 1
ATOM 5783 N N . LYS A 1 703 ? -23.613 -17.778 -33.149 1.00 83.00 703 LYS A N 1
ATOM 5784 C CA . LYS A 1 703 ? -22.716 -17.117 -32.195 1.00 83.00 703 LYS A CA 1
ATOM 5785 C C . LYS A 1 703 ? -21.727 -18.099 -31.578 1.00 83.00 703 LYS A C 1
ATOM 5787 O O . LYS A 1 703 ? -20.538 -17.807 -31.535 1.00 83.00 703 LYS A O 1
ATOM 5792 N N . LEU A 1 704 ? -22.178 -19.277 -31.148 1.00 82.12 704 LEU A N 1
ATOM 5793 C CA . LEU A 1 704 ? -21.302 -20.321 -30.612 1.00 82.12 704 LEU A CA 1
ATOM 5794 C C . LEU A 1 704 ? -20.205 -20.736 -31.604 1.00 82.12 704 LEU A C 1
ATOM 5796 O O . LEU A 1 704 ? -19.035 -20.835 -31.231 1.00 82.12 704 LEU A O 1
ATOM 5800 N N . ILE A 1 705 ? -20.572 -20.943 -32.872 1.00 83.31 705 ILE A N 1
ATOM 5801 C CA . ILE A 1 705 ? -19.626 -21.247 -33.951 1.00 83.31 705 ILE A CA 1
ATOM 5802 C C . ILE A 1 705 ? -18.632 -20.096 -34.123 1.00 83.31 705 ILE A C 1
ATOM 5804 O O . ILE A 1 705 ? -17.434 -20.333 -34.274 1.00 83.31 705 ILE A O 1
ATOM 5808 N N . GLU A 1 706 ? -19.098 -18.850 -34.095 1.00 84.81 706 GLU A N 1
ATOM 5809 C CA . GLU A 1 706 ? -18.242 -17.672 -34.199 1.00 84.81 706 GLU A CA 1
ATOM 5810 C C . GLU A 1 706 ? -17.258 -17.560 -33.024 1.00 84.81 706 GLU A C 1
ATOM 5812 O O . GLU A 1 706 ? -16.062 -17.351 -33.246 1.00 84.81 706 GLU A O 1
ATOM 5817 N N . PHE A 1 707 ? -17.712 -17.788 -31.788 1.00 81.06 707 PHE A N 1
ATOM 5818 C CA . PHE A 1 707 ? -16.843 -17.817 -30.610 1.00 81.06 707 PHE A CA 1
ATOM 5819 C C . PHE A 1 707 ? -15.769 -18.888 -30.722 1.00 81.06 707 PHE A C 1
ATOM 5821 O O . PHE A 1 707 ? -14.595 -18.610 -30.472 1.00 81.06 707 PHE A O 1
ATOM 5828 N N . GLU A 1 708 ? -16.141 -20.087 -31.159 1.00 82.56 708 GLU A N 1
ATOM 5829 C CA . GLU A 1 708 ? -15.189 -21.176 -31.332 1.00 82.56 708 GLU A CA 1
ATOM 5830 C C . GLU A 1 708 ? -14.186 -20.867 -32.454 1.00 82.56 708 GLU A C 1
ATOM 5832 O O . GLU A 1 708 ? -12.978 -21.045 -32.281 1.00 82.56 708 GLU A O 1
ATOM 5837 N N . LYS A 1 709 ? -14.637 -20.293 -33.576 1.00 83.56 709 LYS A N 1
ATOM 5838 C CA . LYS A 1 709 ? -13.745 -19.799 -34.637 1.00 83.56 709 LYS A CA 1
ATOM 5839 C C . LYS A 1 709 ? -12.757 -18.758 -34.115 1.00 83.56 709 LYS A C 1
ATOM 5841 O O . LYS A 1 709 ? -11.578 -18.796 -34.477 1.00 83.56 709 LYS A O 1
ATOM 5846 N N . ASN A 1 710 ? -13.219 -17.836 -33.278 1.00 79.38 710 ASN A N 1
ATOM 5847 C CA . ASN A 1 710 ? -12.390 -16.779 -32.707 1.00 79.38 710 ASN A CA 1
ATOM 5848 C C . ASN A 1 710 ? -11.375 -17.341 -31.710 1.00 79.38 710 ASN A C 1
ATOM 5850 O O . ASN A 1 710 ? -10.190 -17.023 -31.803 1.00 79.38 710 ASN A O 1
ATOM 5854 N N . ARG A 1 711 ? -11.790 -18.266 -30.838 1.00 81.62 711 ARG A N 1
ATOM 5855 C CA . ARG A 1 711 ? -10.886 -19.004 -29.945 1.00 81.62 711 ARG A CA 1
ATOM 5856 C C . ARG A 1 711 ? -9.784 -19.720 -30.731 1.00 81.62 711 ARG A C 1
ATOM 5858 O O . ARG A 1 711 ? -8.606 -19.584 -30.396 1.00 81.62 711 ARG A O 1
ATOM 5865 N N . ILE A 1 712 ? -10.158 -20.425 -31.803 1.00 76.00 712 ILE A N 1
ATOM 5866 C CA . ILE A 1 712 ? -9.237 -21.150 -32.691 1.00 76.00 712 ILE A CA 1
ATOM 5867 C C . ILE A 1 712 ? -8.254 -20.195 -33.379 1.00 76.00 712 ILE A C 1
ATOM 5869 O O . ILE A 1 712 ? -7.054 -20.470 -33.417 1.00 76.00 712 ILE A O 1
ATOM 5873 N N . LYS A 1 713 ? -8.735 -19.053 -33.885 1.00 79.12 713 LYS A N 1
ATOM 5874 C CA . LYS A 1 713 ? -7.898 -17.993 -34.473 1.00 79.12 713 LYS A CA 1
ATOM 5875 C C . LYS A 1 713 ? -6.876 -17.439 -33.486 1.00 79.12 713 LYS A C 1
ATOM 5877 O O . LYS A 1 713 ? -5.726 -17.229 -33.874 1.00 79.12 713 LYS A O 1
ATOM 5882 N N . SER A 1 714 ? -7.297 -17.200 -32.245 1.00 70.62 714 SER A N 1
ATOM 5883 C CA . SER A 1 714 ? -6.455 -16.640 -31.183 1.00 70.62 714 SER A CA 1
ATOM 5884 C C . SER A 1 714 ? -5.500 -17.660 -30.558 1.00 70.62 714 SER A C 1
ATOM 5886 O O . SER A 1 714 ? -4.549 -17.258 -29.898 1.00 70.62 714 SER A O 1
ATOM 5888 N N . GLY A 1 715 ? -5.713 -18.965 -30.762 1.00 73.19 715 GLY A N 1
ATOM 5889 C CA . GLY A 1 715 ? -4.851 -20.020 -30.220 1.00 73.19 715 GLY A CA 1
ATOM 5890 C C . GLY A 1 715 ? -5.022 -20.277 -28.717 1.00 73.19 715 GLY A C 1
ATOM 5891 O O . GLY A 1 715 ? -4.142 -20.880 -28.104 1.00 73.19 715 GLY A O 1
ATOM 5892 N N . PHE A 1 716 ? -6.131 -19.835 -28.111 1.00 67.75 716 PHE A N 1
ATOM 5893 C CA . PHE A 1 716 ? -6.395 -20.052 -26.685 1.00 67.75 716 PHE A CA 1
ATOM 5894 C C . PHE A 1 716 ? -6.702 -21.522 -26.375 1.00 67.75 716 PHE A C 1
ATOM 5896 O O . PHE A 1 716 ? -7.566 -22.142 -27.005 1.00 67.75 716 PHE A O 1
ATOM 5903 N N . ILE A 1 717 ? -6.049 -22.054 -25.338 1.00 72.12 717 ILE A N 1
ATOM 5904 C CA . ILE A 1 717 ? -6.388 -23.364 -24.766 1.00 72.12 717 ILE A CA 1
ATOM 5905 C C . ILE A 1 717 ? -7.633 -23.267 -23.871 1.00 72.12 717 ILE A C 1
ATOM 5907 O O . ILE A 1 717 ? -7.896 -22.222 -23.274 1.00 72.12 717 ILE A O 1
ATOM 5911 N N . ASP A 1 718 ? -8.378 -24.368 -23.738 1.00 68.50 718 ASP A N 1
ATOM 5912 C CA . ASP A 1 718 ? -9.672 -24.402 -23.034 1.00 68.50 718 ASP A CA 1
ATOM 5913 C C . ASP A 1 718 ? -9.586 -23.890 -21.589 1.00 68.50 718 ASP A C 1
ATOM 5915 O O . ASP A 1 718 ? -10.486 -23.194 -21.130 1.00 68.50 718 ASP A O 1
ATOM 5919 N N . SER A 1 719 ? -8.494 -24.170 -20.870 1.00 70.50 719 SER A N 1
ATOM 5920 C CA . SER A 1 719 ? -8.328 -23.708 -19.487 1.00 70.50 719 SER A CA 1
ATOM 5921 C C . SER A 1 719 ? -8.216 -22.186 -19.385 1.00 70.50 719 SER A C 1
ATOM 5923 O O . SER A 1 719 ? -8.846 -21.589 -18.518 1.00 70.50 719 SER A O 1
ATOM 5925 N N . GLN A 1 720 ? -7.469 -21.546 -20.289 1.00 74.88 720 GLN A N 1
ATOM 5926 C CA . GLN A 1 720 ? -7.359 -20.084 -20.348 1.00 74.88 720 GLN A CA 1
ATOM 5927 C C . GLN A 1 720 ? -8.700 -19.453 -20.711 1.00 74.88 720 GLN A C 1
ATOM 5929 O O . GLN A 1 720 ? -9.097 -18.447 -20.128 1.00 74.88 720 GLN A O 1
ATOM 5934 N N . PHE A 1 721 ? -9.416 -20.079 -21.643 1.00 79.88 721 PHE A N 1
ATOM 5935 C CA . PHE A 1 721 ? -10.752 -19.654 -22.023 1.00 79.88 721 PHE A CA 1
ATOM 5936 C C . PHE A 1 721 ? -11.744 -19.762 -20.854 1.00 79.88 721 PHE A C 1
ATOM 5938 O O . PHE A 1 721 ? -12.504 -18.828 -20.602 1.00 79.88 721 PHE A O 1
ATOM 5945 N N . CYS A 1 722 ? -11.704 -20.856 -20.089 1.00 82.38 722 CYS A N 1
ATOM 5946 C CA . CYS A 1 722 ? -12.551 -21.036 -18.910 1.00 82.38 722 CYS A CA 1
ATOM 5947 C C . CYS A 1 722 ? -12.242 -20.009 -17.819 1.00 82.38 722 CYS A C 1
ATOM 5949 O O . CYS A 1 722 ? -13.163 -19.383 -17.303 1.00 82.38 722 CYS A O 1
ATOM 5951 N N . ILE A 1 723 ? -10.962 -19.796 -17.498 1.00 79.75 723 ILE A N 1
ATOM 5952 C CA . ILE A 1 723 ? -10.552 -18.823 -16.475 1.00 79.75 723 ILE A CA 1
ATOM 5953 C C . ILE A 1 723 ? -11.021 -17.421 -16.861 1.00 79.75 723 ILE A C 1
ATOM 5955 O O . ILE A 1 723 ? -11.642 -16.750 -16.046 1.00 79.75 723 ILE A O 1
ATOM 5959 N N . ARG A 1 724 ? -10.832 -17.016 -18.121 1.00 83.19 724 ARG A N 1
ATOM 5960 C CA . ARG A 1 724 ? -11.261 -15.694 -18.590 1.00 83.19 724 ARG A CA 1
ATOM 5961 C C . ARG A 1 724 ? -12.774 -15.500 -18.499 1.00 83.19 724 ARG A C 1
ATOM 5963 O O . ARG A 1 724 ? -13.232 -14.417 -18.155 1.00 83.19 724 ARG A O 1
ATOM 5970 N N . ASN A 1 725 ? -13.568 -16.525 -18.802 1.00 86.19 725 ASN A N 1
ATOM 5971 C CA . ASN A 1 725 ? -15.017 -16.434 -18.615 1.00 86.19 725 ASN A CA 1
ATOM 5972 C C . ASN A 1 725 ? -15.363 -16.239 -17.128 1.00 86.19 725 ASN A C 1
ATOM 5974 O O . ASN A 1 725 ? -16.122 -15.335 -16.794 1.00 86.19 725 ASN A O 1
ATOM 5978 N N . ILE A 1 726 ? -14.718 -16.985 -16.231 1.00 89.62 726 ILE A N 1
ATOM 5979 C CA . ILE A 1 726 ? -14.922 -16.882 -14.778 1.00 89.62 726 ILE A CA 1
ATOM 5980 C C . ILE A 1 726 ? -14.508 -15.514 -14.230 1.00 89.62 726 ILE A C 1
ATOM 5982 O O . ILE A 1 726 ? -15.232 -14.951 -13.409 1.00 89.62 726 ILE A O 1
ATOM 5986 N N . GLU A 1 727 ? -13.393 -14.952 -14.698 1.00 87.81 727 GLU A N 1
ATOM 5987 C CA . GLU A 1 727 ? -12.949 -13.594 -14.348 1.00 87.81 727 GLU A CA 1
ATOM 5988 C C . GLU A 1 727 ? -14.026 -12.547 -14.657 1.00 87.81 727 GLU A C 1
ATOM 5990 O O . GLU A 1 727 ? -14.199 -11.594 -13.906 1.00 87.81 727 GLU A O 1
ATOM 5995 N N . ASN A 1 728 ? -14.806 -12.778 -15.715 1.00 86.06 728 ASN A N 1
ATOM 5996 C CA . ASN A 1 728 ? -15.908 -11.921 -16.143 1.00 86.06 728 ASN A CA 1
ATOM 5997 C C . ASN A 1 728 ? -17.282 -12.374 -15.609 1.00 86.06 728 ASN A C 1
ATOM 5999 O O . ASN A 1 728 ? -18.304 -11.967 -16.155 1.00 86.06 728 ASN A O 1
ATOM 6003 N N . MET A 1 729 ? -17.330 -13.255 -14.599 1.00 87.75 729 MET A N 1
ATOM 6004 C CA . MET A 1 729 ? -18.563 -13.859 -14.054 1.00 87.75 729 MET A CA 1
ATOM 6005 C C . MET A 1 729 ? -19.440 -14.584 -15.091 1.00 87.75 729 MET A C 1
ATOM 6007 O O . MET A 1 729 ? -20.645 -14.759 -14.908 1.00 87.75 729 MET A O 1
ATOM 6011 N N . LYS A 1 730 ? -18.835 -15.037 -16.188 1.00 88.50 730 LYS A N 1
ATOM 6012 C CA . LYS A 1 730 ? -19.491 -15.776 -17.267 1.00 88.50 730 LYS A CA 1
ATOM 6013 C C . LYS A 1 730 ? -19.260 -17.263 -17.066 1.00 88.50 730 LYS A C 1
ATOM 6015 O O . LYS A 1 730 ? -18.152 -17.696 -16.758 1.00 88.50 730 LYS A O 1
ATOM 6020 N N . SER A 1 731 ? -20.307 -18.063 -17.250 1.00 89.31 731 SER A N 1
ATOM 6021 C CA . SER A 1 731 ? -20.177 -19.513 -17.126 1.00 89.31 731 SER A CA 1
ATOM 6022 C C . SER A 1 731 ? -19.412 -20.080 -18.317 1.00 89.31 731 SER A C 1
ATOM 6024 O O . SER A 1 731 ? -19.934 -20.001 -19.429 1.00 89.31 731 SER A O 1
ATOM 6026 N N . PRO A 1 732 ? -18.234 -20.706 -18.125 1.00 87.25 732 PRO A N 1
ATOM 6027 C CA . PRO A 1 732 ? -17.487 -21.299 -19.232 1.00 87.25 732 PRO A CA 1
ATOM 6028 C C . PRO A 1 732 ? -18.296 -22.333 -20.011 1.00 87.25 732 PRO A C 1
ATOM 6030 O O . PRO A 1 732 ? -18.103 -22.482 -21.211 1.00 87.25 732 PRO A O 1
ATOM 6033 N N . PHE A 1 733 ? -19.233 -23.008 -19.338 1.00 85.00 733 PHE A N 1
ATOM 6034 C CA . PHE A 1 733 ? -20.114 -23.999 -19.944 1.00 85.00 733 PHE A CA 1
ATOM 6035 C C . PHE A 1 733 ? -20.901 -23.434 -21.132 1.00 85.00 733 PHE A C 1
ATOM 6037 O O . PHE A 1 733 ? -21.022 -24.111 -22.150 1.00 85.00 733 PHE A O 1
ATOM 6044 N N . LEU A 1 734 ? -21.391 -22.192 -21.040 1.00 81.56 734 LEU A N 1
ATOM 6045 C CA . LEU A 1 734 ? -22.174 -21.567 -22.112 1.00 81.56 734 LEU A CA 1
ATOM 6046 C C . LEU A 1 734 ? -21.377 -21.316 -23.387 1.00 81.56 734 LEU A C 1
ATOM 6048 O O . LEU A 1 734 ? -21.968 -21.168 -24.451 1.00 81.56 734 LEU A O 1
ATOM 6052 N N . TYR A 1 735 ? -20.057 -21.231 -23.262 1.00 78.69 735 TYR A N 1
ATOM 6053 C CA . TYR A 1 735 ? -19.152 -20.927 -24.359 1.00 78.69 735 TYR A CA 1
ATOM 6054 C C . TYR A 1 735 ? -18.317 -22.151 -24.766 1.00 78.69 735 TYR A C 1
ATOM 6056 O O . TYR A 1 735 ? -17.573 -22.094 -25.742 1.00 78.69 735 TYR A O 1
ATOM 6064 N N . ASP A 1 736 ? -18.428 -23.265 -24.036 1.00 76.88 736 ASP A N 1
ATOM 6065 C CA . ASP A 1 736 ? -17.809 -24.538 -24.390 1.00 76.88 736 ASP A CA 1
ATOM 6066 C C . ASP A 1 736 ? -18.675 -25.243 -25.441 1.00 76.88 736 ASP A C 1
ATOM 6068 O O . ASP A 1 736 ? -19.546 -26.061 -25.129 1.00 76.88 736 ASP A O 1
ATOM 6072 N N . PHE A 1 737 ? -18.399 -24.934 -26.713 1.00 77.19 737 PHE A N 1
ATOM 6073 C CA . PHE A 1 737 ? -19.063 -25.531 -27.874 1.00 77.19 737 PHE A CA 1
ATOM 6074 C C . PHE A 1 737 ? -19.147 -27.062 -27.779 1.00 77.19 737 PHE A C 1
ATOM 6076 O O . PHE A 1 737 ? -20.160 -27.662 -28.133 1.00 77.19 737 PHE A O 1
ATOM 6083 N N . LYS A 1 738 ? -18.112 -27.717 -27.240 1.00 72.81 738 LYS A N 1
ATOM 6084 C CA . LYS A 1 738 ? -18.048 -29.175 -27.108 1.00 72.81 738 LYS A CA 1
ATOM 6085 C C . LYS A 1 738 ? -18.933 -29.691 -25.979 1.00 72.81 738 LYS A C 1
ATOM 6087 O O . LYS A 1 738 ? -19.548 -30.748 -26.140 1.00 72.81 738 LYS A O 1
ATOM 6092 N N . ALA A 1 739 ? -18.988 -28.997 -24.844 1.00 73.88 739 ALA A N 1
ATOM 6093 C CA . ALA A 1 739 ? -19.917 -29.348 -23.775 1.00 73.88 739 ALA A CA 1
ATOM 6094 C C . ALA A 1 739 ? -21.373 -29.239 -24.245 1.00 73.88 739 ALA A C 1
ATOM 6096 O O . ALA A 1 739 ? -22.133 -30.172 -23.987 1.00 73.88 739 ALA A O 1
ATOM 6097 N N . GLN A 1 740 ? -21.708 -28.189 -25.006 1.00 76.00 740 GLN A N 1
ATOM 6098 C CA . GLN A 1 740 ? -23.031 -28.010 -25.620 1.00 76.00 740 GLN A CA 1
ATOM 6099 C C . GLN A 1 740 ? -23.346 -29.134 -26.625 1.00 76.00 740 GLN A C 1
ATOM 6101 O O . GLN A 1 740 ? -24.386 -29.776 -26.545 1.00 76.00 740 GLN A O 1
ATOM 6106 N N . CYS A 1 741 ? -22.401 -29.475 -27.509 1.00 69.88 741 CYS A N 1
ATOM 6107 C CA . CYS A 1 741 ? -22.551 -30.549 -28.503 1.00 69.88 741 CYS A CA 1
ATOM 6108 C C . CYS A 1 741 ? -22.832 -31.939 -27.901 1.00 69.88 741 CYS A C 1
ATOM 6110 O O . CYS A 1 741 ? -23.545 -32.754 -28.478 1.00 69.88 741 CYS A O 1
ATOM 6112 N N . ILE A 1 742 ? -22.189 -32.259 -26.776 1.00 66.94 742 ILE A N 1
ATOM 6113 C CA . ILE A 1 742 ? -22.246 -33.598 -26.160 1.00 66.94 742 ILE A CA 1
ATOM 6114 C C . ILE A 1 742 ? -23.456 -33.734 -25.231 1.00 66.94 742 ILE A C 1
ATOM 6116 O O . ILE A 1 742 ? -23.752 -34.837 -24.761 1.00 66.94 742 ILE A O 1
ATOM 6120 N N . GLN A 1 743 ? -24.166 -32.636 -24.979 1.00 68.38 743 GLN A N 1
ATOM 6121 C CA . GLN A 1 743 ? -25.335 -32.626 -24.129 1.00 68.38 743 GLN A CA 1
ATOM 6122 C C . GLN A 1 743 ? -26.420 -33.531 -24.733 1.00 68.38 743 GLN A C 1
ATOM 6124 O O . GLN A 1 743 ? -27.039 -33.233 -25.750 1.00 68.38 743 GLN A O 1
ATOM 6129 N N . LYS A 1 744 ? -26.614 -34.702 -24.121 1.00 61.12 744 LYS A N 1
ATOM 6130 C CA . LYS A 1 744 ? -27.649 -35.658 -24.512 1.00 61.12 744 LYS A CA 1
ATOM 6131 C C . LYS A 1 744 ? -29.001 -35.193 -23.997 1.00 61.12 744 LYS A C 1
ATOM 6133 O O . LYS A 1 744 ? -29.329 -35.417 -22.834 1.00 61.12 744 LYS A O 1
ATOM 6138 N N . TYR A 1 745 ? -29.782 -34.565 -24.855 1.00 68.44 745 TYR A N 1
ATOM 6139 C CA . TYR A 1 745 ? -31.207 -34.424 -24.611 1.00 68.44 745 TYR A CA 1
ATOM 6140 C C . TYR A 1 745 ? -31.923 -35.623 -25.230 1.00 68.44 745 TYR A C 1
ATOM 6142 O O . TYR A 1 745 ? -31.612 -36.012 -26.358 1.00 68.44 745 TYR A O 1
ATOM 6150 N N . ASP A 1 746 ? -32.844 -36.236 -24.488 1.00 74.75 746 ASP A N 1
ATOM 6151 C CA . ASP A 1 746 ? -33.634 -37.354 -25.002 1.00 74.75 746 ASP A CA 1
ATOM 6152 C C . ASP A 1 746 ? -34.431 -36.881 -26.225 1.00 74.75 746 ASP A C 1
ATOM 6154 O O . ASP A 1 746 ? -35.317 -36.039 -26.104 1.00 74.75 746 ASP A O 1
ATOM 6158 N N . ASN A 1 747 ? -34.064 -37.390 -27.406 1.00 78.69 747 ASN A N 1
ATOM 6159 C CA . ASN A 1 747 ? -34.662 -37.067 -28.704 1.00 78.69 747 ASN A CA 1
ATOM 6160 C C . ASN A 1 747 ? -34.776 -35.565 -29.022 1.00 78.69 747 ASN A C 1
ATOM 6162 O O . ASN A 1 747 ? -35.703 -35.176 -29.720 1.00 78.69 747 ASN A O 1
ATOM 6166 N N . LYS A 1 748 ? -33.849 -34.714 -28.566 1.00 83.56 748 LYS A N 1
ATOM 6167 C CA . LYS A 1 748 ? -33.839 -33.278 -28.908 1.00 83.56 748 LYS A CA 1
ATOM 6168 C C . LYS A 1 748 ? -32.490 -32.816 -29.437 1.00 83.56 748 LYS A C 1
ATOM 6170 O O . LYS A 1 748 ? -31.444 -33.320 -29.030 1.00 83.56 748 LYS A O 1
ATOM 6175 N N . CYS A 1 749 ? -32.521 -31.847 -30.348 1.00 83.25 749 CYS A N 1
ATOM 6176 C CA . CYS A 1 749 ? -31.333 -31.228 -30.916 1.00 83.25 749 CYS A CA 1
ATOM 6177 C C . CYS A 1 749 ? -30.546 -30.506 -29.804 1.00 83.25 749 CYS A C 1
ATOM 6179 O O . CYS A 1 749 ? -31.136 -29.694 -29.098 1.00 83.25 749 CYS A O 1
ATOM 6181 N N . PRO A 1 750 ? -29.230 -30.730 -29.643 1.00 76.25 750 PRO A N 1
ATOM 6182 C CA . PRO A 1 750 ? -28.440 -30.111 -28.573 1.00 76.25 750 PRO A CA 1
ATOM 6183 C C . PRO A 1 750 ? -28.308 -28.585 -28.669 1.00 76.25 750 PRO A C 1
ATOM 6185 O O . PRO A 1 750 ? -27.900 -27.963 -27.697 1.00 76.25 750 PRO A O 1
ATOM 6188 N N . PHE A 1 751 ? -28.633 -27.980 -29.816 1.00 81.56 751 PHE A N 1
ATOM 6189 C CA . PHE A 1 751 ? -28.458 -26.543 -30.038 1.00 81.56 751 PHE A CA 1
ATOM 6190 C C . PHE A 1 751 ? -29.758 -25.744 -29.929 1.00 81.56 751 PHE A C 1
ATOM 6192 O O . PHE A 1 751 ? -29.778 -24.724 -29.251 1.00 81.56 751 PHE A O 1
ATOM 6199 N N . CYS A 1 752 ? -30.833 -26.202 -30.578 1.00 83.62 752 CYS A N 1
ATOM 6200 C CA . CYS A 1 752 ? -32.135 -25.520 -30.572 1.00 83.62 752 CYS A CA 1
ATOM 6201 C C . CYS A 1 752 ? -33.208 -26.243 -29.743 1.00 83.62 752 CYS A C 1
ATOM 6203 O O . CYS A 1 752 ? -34.326 -25.761 -29.630 1.00 83.62 752 CYS A O 1
ATOM 6205 N N . LEU A 1 753 ? -32.899 -27.420 -29.183 1.00 82.31 753 LEU A N 1
ATOM 6206 C CA . LEU A 1 753 ? -33.817 -28.250 -28.391 1.00 82.31 753 LEU A CA 1
ATOM 6207 C C . LEU A 1 753 ? -35.074 -28.751 -29.130 1.00 82.31 753 LEU A C 1
ATOM 6209 O O . LEU A 1 753 ? -35.932 -29.365 -28.493 1.00 82.31 753 LEU A O 1
ATOM 6213 N N . ASN A 1 754 ? -35.168 -28.564 -30.452 1.00 84.00 754 ASN A N 1
ATOM 6214 C CA . ASN A 1 754 ? -36.240 -29.132 -31.275 1.00 84.00 754 ASN A CA 1
ATOM 6215 C C . ASN A 1 754 ? -36.203 -30.664 -31.254 1.00 84.00 754 ASN A C 1
ATOM 6217 O O . ASN A 1 754 ? -35.122 -31.264 -31.251 1.00 84.00 754 ASN A O 1
ATOM 6221 N N . ASP A 1 755 ? -37.379 -31.292 -31.279 1.00 85.25 755 ASP A N 1
ATOM 6222 C CA . ASP A 1 755 ? -37.499 -32.749 -31.291 1.00 85.25 755 ASP A CA 1
ATOM 6223 C C . ASP A 1 755 ? -36.839 -33.347 -32.542 1.00 85.25 755 ASP A C 1
ATOM 6225 O O . ASP A 1 755 ? -37.047 -32.909 -33.678 1.00 85.25 755 ASP A O 1
ATOM 6229 N N . LEU A 1 756 ? -36.020 -34.372 -32.326 1.00 83.50 756 LEU A N 1
ATOM 6230 C CA . LEU A 1 756 ? -35.314 -35.100 -33.363 1.00 83.50 756 LEU A CA 1
ATOM 6231 C C . LEU A 1 756 ? -36.211 -36.213 -33.921 1.00 83.50 756 LEU A C 1
ATOM 6233 O O . LEU A 1 756 ? -36.566 -37.158 -33.221 1.00 83.50 756 LEU A O 1
ATOM 6237 N N . LYS A 1 757 ? -36.534 -36.131 -35.212 1.00 83.31 757 LYS A N 1
ATOM 6238 C CA . LYS A 1 757 ? -37.082 -37.218 -36.025 1.00 83.31 757 LYS A CA 1
ATOM 6239 C C . LYS A 1 757 ? -35.989 -38.261 -36.297 1.00 83.31 757 LYS A C 1
ATOM 6241 O O . LYS A 1 757 ? -34.797 -37.944 -36.284 1.00 83.31 757 LYS A O 1
ATOM 6246 N N . SER A 1 758 ? -36.393 -39.505 -36.560 1.00 71.62 758 SER A N 1
ATOM 6247 C CA . SER A 1 758 ? -35.496 -40.665 -36.726 1.00 71.62 758 SER A CA 1
ATOM 6248 C C . SER A 1 758 ? -34.411 -40.488 -37.793 1.00 71.62 758 SER A C 1
ATOM 6250 O O . SER A 1 758 ? -33.352 -41.107 -37.683 1.00 71.62 758 SER A O 1
ATOM 6252 N N . ASP A 1 759 ? -34.648 -39.616 -38.773 1.00 73.56 759 ASP A N 1
ATOM 6253 C CA . ASP A 1 759 ? -33.869 -39.540 -40.012 1.00 73.56 759 ASP A CA 1
ATOM 6254 C C . ASP A 1 759 ? -32.874 -38.368 -40.033 1.00 73.56 759 ASP A C 1
ATOM 6256 O O . ASP A 1 759 ? -32.254 -38.083 -41.057 1.00 73.56 759 ASP A O 1
ATOM 6260 N N . PHE A 1 760 ? -32.702 -37.670 -38.908 1.00 76.44 760 PHE A N 1
ATOM 6261 C CA . PHE A 1 760 ? -31.863 -36.479 -38.867 1.00 76.44 760 PHE A CA 1
ATOM 6262 C C . PHE A 1 760 ? -30.355 -36.760 -38.987 1.00 76.44 760 PHE A C 1
ATOM 6264 O O . PHE A 1 760 ? -29.866 -37.804 -38.526 1.00 76.44 760 PHE A O 1
ATOM 6271 N N . PRO A 1 761 ? -29.600 -35.808 -39.576 1.00 73.75 761 PRO A N 1
ATOM 6272 C CA . PRO A 1 761 ? -28.178 -35.959 -39.835 1.00 73.75 761 PRO A CA 1
ATOM 6273 C C . PRO A 1 761 ? -27.378 -36.099 -38.539 1.00 73.75 761 PRO A C 1
ATOM 6275 O O . PRO A 1 761 ? -27.690 -35.517 -37.495 1.00 73.75 761 PRO A O 1
ATOM 6278 N N . PHE A 1 762 ? -26.300 -36.878 -38.619 1.00 75.75 762 PHE A N 1
ATOM 6279 C CA . PHE A 1 762 ? -25.363 -37.015 -37.517 1.00 75.75 762 PHE A CA 1
ATOM 6280 C C . PHE A 1 762 ? -24.214 -36.036 -37.691 1.00 75.75 762 PHE A C 1
ATOM 6282 O O . PHE A 1 762 ? -23.667 -35.854 -38.775 1.00 75.75 762 PHE A O 1
ATOM 6289 N N . VAL A 1 763 ? -23.772 -35.483 -36.577 1.00 73.62 763 VAL A N 1
ATOM 6290 C CA . VAL A 1 763 ? -22.531 -34.739 -36.473 1.00 73.62 763 VAL A CA 1
ATOM 6291 C C . VAL A 1 763 ? -21.552 -35.553 -35.646 1.00 73.62 763 VAL A C 1
ATOM 6293 O O . VAL A 1 763 ? -21.860 -35.966 -34.531 1.00 73.62 763 VAL A O 1
ATOM 6296 N N . LYS A 1 764 ? -20.353 -35.791 -36.176 1.00 74.00 764 LYS A N 1
ATOM 6297 C CA . LYS A 1 764 ? -19.282 -36.518 -35.492 1.00 74.00 764 LYS A CA 1
ATOM 6298 C C . LYS A 1 764 ? -18.267 -35.559 -34.891 1.00 74.00 764 LYS A C 1
ATOM 6300 O O . LYS A 1 764 ? -17.752 -34.708 -35.603 1.00 74.00 764 LYS A O 1
ATOM 6305 N N . LEU A 1 765 ? -17.875 -35.781 -33.635 1.00 63.12 765 LEU A N 1
ATOM 6306 C CA . LEU A 1 765 ? -16.710 -35.106 -33.054 1.00 63.12 765 LEU A CA 1
ATOM 6307 C C . LEU A 1 765 ? -15.400 -35.737 -33.538 1.00 63.12 765 LEU A C 1
ATOM 6309 O O . LEU A 1 765 ? -15.181 -36.940 -33.370 1.00 63.12 765 LEU A O 1
ATOM 6313 N N . ASN A 1 766 ? -14.504 -34.934 -34.114 1.00 63.19 766 ASN A N 1
ATOM 6314 C CA . ASN A 1 766 ? -13.196 -35.383 -34.577 1.00 63.19 766 ASN A CA 1
ATOM 6315 C C . ASN A 1 766 ? -12.333 -35.830 -33.379 1.00 63.19 766 ASN A C 1
ATOM 6317 O O . ASN A 1 766 ? -11.952 -34.999 -32.552 1.00 63.19 766 ASN A O 1
ATOM 6321 N N . PRO A 1 767 ? -11.962 -37.117 -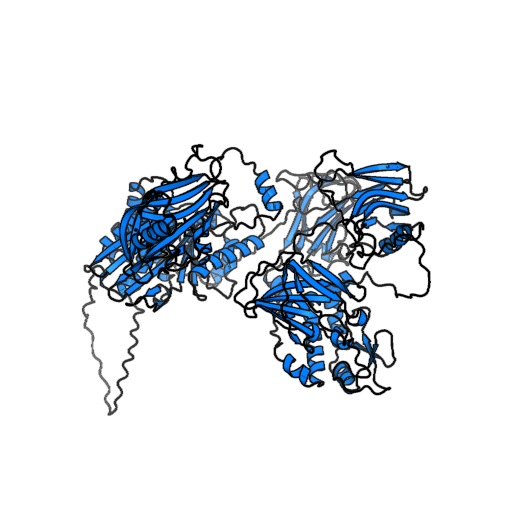33.286 1.00 45.41 767 PRO A N 1
ATOM 6322 C CA . PRO A 1 767 ? -11.243 -37.654 -32.134 1.00 45.41 767 PRO A CA 1
ATOM 6323 C C . PRO A 1 767 ? -9.776 -37.212 -32.076 1.00 45.41 767 PRO A C 1
ATOM 6325 O O . PRO A 1 767 ? -9.193 -37.207 -30.996 1.00 45.41 767 PRO A O 1
ATOM 6328 N N . VAL A 1 768 ? -9.177 -36.832 -33.214 1.00 41.28 768 VAL A N 1
ATOM 6329 C CA . VAL A 1 768 ? -7.775 -36.395 -33.278 1.00 41.28 768 VAL A CA 1
ATOM 6330 C C . VAL A 1 768 ? -7.629 -35.026 -32.649 1.00 41.28 768 VAL A C 1
ATOM 6332 O O . VAL A 1 768 ? -6.613 -34.763 -32.022 1.00 41.28 768 VAL A O 1
ATOM 6335 N N . LEU A 1 769 ? -8.599 -34.137 -32.844 1.00 48.06 769 LEU A N 1
ATOM 6336 C CA . LEU A 1 769 ? -8.549 -32.770 -32.335 1.00 48.06 769 LEU A CA 1
ATOM 6337 C C . LEU A 1 769 ? -9.479 -32.536 -31.162 1.00 48.06 769 LEU A C 1
ATOM 6339 O O . LEU A 1 769 ? -9.337 -31.492 -30.580 1.00 48.06 769 LEU A O 1
ATOM 6343 N N . GLU A 1 770 ? -10.343 -33.475 -30.781 1.00 51.69 770 GLU A N 1
ATOM 6344 C CA . GLU A 1 770 ? -11.354 -33.337 -29.724 1.00 51.69 770 GLU A CA 1
ATOM 6345 C C . GLU A 1 770 ? -12.468 -32.291 -29.958 1.00 51.69 770 GLU A C 1
ATOM 6347 O O . GLU A 1 770 ? -13.416 -32.288 -29.173 1.00 51.69 770 GLU A O 1
ATOM 6352 N N . TYR A 1 771 ? -12.416 -31.461 -31.012 1.00 53.91 771 TYR A N 1
ATOM 6353 C CA . TYR A 1 771 ? -13.235 -30.233 -31.102 1.00 53.91 771 TYR A CA 1
ATOM 6354 C C . TYR A 1 771 ? -13.988 -29.986 -32.427 1.00 53.91 771 TYR A C 1
ATOM 6356 O O . TYR A 1 771 ? -14.586 -28.928 -32.572 1.00 53.91 771 TYR A O 1
ATOM 6364 N N . CYS A 1 772 ? -14.011 -30.908 -33.402 1.00 53.91 772 CYS A N 1
ATOM 6365 C CA . CYS A 1 772 ? -14.687 -30.625 -34.688 1.00 53.91 772 CYS A CA 1
ATOM 6366 C C . CYS A 1 772 ? -15.919 -31.456 -34.942 1.00 53.91 772 CYS A C 1
ATOM 6368 O O . CYS A 1 772 ? -15.839 -32.675 -34.944 1.00 53.91 772 CYS A O 1
ATOM 6370 N N . VAL A 1 773 ? -17.000 -30.764 -35.258 1.00 57.84 773 VAL A N 1
ATOM 6371 C CA . VAL A 1 773 ? -18.244 -31.283 -35.806 1.00 57.84 773 VAL A CA 1
ATOM 6372 C C . VAL A 1 773 ? -18.045 -31.563 -37.299 1.00 57.84 773 VAL A C 1
ATOM 6374 O O . VAL A 1 773 ? -17.854 -30.634 -38.075 1.00 57.84 773 VAL A O 1
ATOM 6377 N N . ILE A 1 774 ? -18.048 -32.838 -37.689 1.00 62.28 774 ILE A N 1
ATOM 6378 C CA . ILE A 1 774 ? -18.004 -33.272 -39.090 1.00 62.28 774 ILE A CA 1
ATOM 6379 C C . ILE A 1 774 ? -19.364 -33.885 -39.436 1.00 62.28 774 ILE A C 1
ATOM 6381 O O . ILE A 1 774 ? -19.768 -34.847 -38.768 1.00 62.28 774 ILE A O 1
ATOM 6385 N N . PRO A 1 775 ? -20.063 -33.367 -40.455 1.00 63.66 775 PRO A N 1
ATOM 6386 C CA . PRO A 1 775 ? -21.222 -34.017 -41.045 1.00 63.66 775 PRO A CA 1
ATOM 6387 C C . PRO A 1 775 ? -21.003 -35.512 -41.299 1.00 63.66 775 PRO A C 1
ATOM 6389 O O . PRO A 1 775 ? -19.995 -35.927 -41.869 1.00 63.66 775 PRO A O 1
ATOM 6392 N N . SER A 1 776 ? -21.936 -36.351 -40.866 1.00 63.41 776 SER A N 1
ATOM 6393 C CA . SER A 1 776 ? -21.886 -37.794 -41.078 1.00 63.41 776 SER A CA 1
ATOM 6394 C C . SER A 1 776 ? -23.264 -38.314 -41.451 1.00 63.41 776 SER A C 1
ATOM 6396 O O . SER A 1 776 ? -24.216 -38.220 -40.682 1.00 63.41 776 SER A O 1
ATOM 6398 N N . ASN A 1 777 ? -23.346 -38.993 -42.591 1.00 67.94 777 ASN A N 1
ATOM 6399 C CA . ASN A 1 777 ? -24.590 -39.619 -43.053 1.00 67.94 777 ASN A CA 1
ATOM 6400 C C . ASN A 1 777 ? -24.911 -40.926 -42.300 1.00 67.94 777 ASN A C 1
ATOM 6402 O O . ASN A 1 777 ? -25.877 -41.610 -42.620 1.00 67.94 777 ASN A O 1
ATOM 6406 N N . LYS A 1 778 ? -24.073 -41.333 -41.333 1.00 71.69 778 LYS A N 1
ATOM 6407 C CA . LYS A 1 778 ? -24.239 -42.567 -40.547 1.00 71.69 778 LYS A CA 1
ATOM 6408 C C . LYS A 1 778 ? -23.923 -42.337 -39.068 1.00 71.69 778 LYS A C 1
ATOM 6410 O O . LYS A 1 778 ? -23.016 -41.572 -38.732 1.00 71.69 778 LYS A O 1
ATOM 6415 N N . LYS A 1 779 ? -24.614 -43.067 -38.187 1.00 75.19 779 LYS A N 1
ATOM 6416 C CA . LYS A 1 779 ? -24.352 -43.100 -36.739 1.00 75.19 779 LYS A CA 1
ATOM 6417 C C . LYS A 1 779 ? -22.963 -43.688 -36.471 1.00 75.19 779 LYS A C 1
ATOM 6419 O O . LYS A 1 779 ? -22.743 -44.883 -36.646 1.00 75.19 779 LYS A O 1
ATOM 6424 N N . GLN A 1 780 ? -22.015 -42.850 -36.058 1.00 73.00 780 GLN A N 1
ATOM 6425 C CA . GLN A 1 780 ? -20.655 -43.261 -35.686 1.00 73.00 780 GLN A CA 1
ATOM 6426 C C . GLN A 1 780 ? -20.429 -43.118 -34.172 1.00 73.00 780 GLN A C 1
ATOM 6428 O O . GLN A 1 780 ? -21.158 -42.408 -33.480 1.00 73.00 780 GLN A O 1
ATOM 6433 N N . LYS A 1 781 ? -19.395 -43.781 -33.633 1.00 63.94 781 LYS A N 1
ATOM 6434 C CA . LYS A 1 781 ? -18.980 -43.618 -32.228 1.00 63.94 781 LYS A CA 1
ATOM 6435 C C . LYS A 1 781 ? -18.598 -42.147 -31.989 1.00 63.94 781 LYS A C 1
ATOM 6437 O O . LYS A 1 781 ? -17.747 -41.624 -32.706 1.00 63.94 781 LYS A O 1
ATOM 6442 N N . ASN A 1 782 ? -19.227 -41.506 -30.998 1.00 63.53 782 ASN A N 1
ATOM 6443 C CA . ASN A 1 782 ? -19.144 -40.064 -30.691 1.00 63.53 782 ASN A CA 1
ATOM 6444 C C . ASN A 1 782 ? -19.839 -39.127 -31.698 1.00 63.53 782 ASN A C 1
ATOM 6446 O O . ASN A 1 782 ? -19.505 -37.943 -31.751 1.00 63.53 782 ASN A O 1
ATOM 6450 N N . ALA A 1 783 ? -20.776 -39.643 -32.498 1.00 71.88 783 ALA A N 1
ATOM 6451 C CA . ALA A 1 783 ? -21.686 -38.808 -33.267 1.00 71.88 783 ALA A CA 1
ATOM 6452 C C . ALA A 1 783 ? -22.989 -38.554 -32.495 1.00 71.88 783 ALA A C 1
ATOM 6454 O O . ALA A 1 783 ? -23.484 -39.451 -31.808 1.00 71.88 783 ALA A O 1
ATOM 6455 N N . PHE A 1 784 ? -23.534 -37.349 -32.617 1.00 76.88 784 PHE A N 1
ATOM 6456 C CA . PHE A 1 784 ? -24.817 -36.941 -32.047 1.00 76.88 784 PHE A CA 1
ATOM 6457 C C . PHE A 1 784 ? -25.738 -36.429 -33.161 1.00 76.88 784 PHE A C 1
ATOM 6459 O O . PHE A 1 784 ? -25.260 -35.986 -34.205 1.00 76.88 784 PHE A O 1
ATOM 6466 N N . GLN A 1 785 ? -27.050 -36.572 -32.975 1.00 81.88 785 GLN A N 1
ATOM 6467 C CA . GLN A 1 785 ? -28.048 -36.085 -33.930 1.00 81.88 785 GLN A CA 1
ATOM 6468 C C . GLN A 1 785 ? -28.329 -34.608 -33.672 1.00 81.88 785 GLN A C 1
ATOM 6470 O O . GLN A 1 785 ? -28.395 -34.178 -32.521 1.00 81.88 785 GLN A O 1
ATOM 6475 N N . ILE A 1 786 ? -28.498 -33.847 -34.747 1.00 85.75 786 ILE A N 1
ATOM 6476 C CA . ILE A 1 786 ? -28.930 -32.447 -34.720 1.00 85.75 786 ILE A CA 1
ATOM 6477 C C . ILE A 1 786 ? -30.074 -32.280 -35.718 1.00 85.75 786 ILE A C 1
ATOM 6479 O O . ILE A 1 786 ? -30.156 -33.052 -36.670 1.00 85.75 786 ILE A O 1
ATOM 6483 N N . CYS A 1 787 ? -30.969 -31.312 -35.510 1.00 88.00 787 CYS A N 1
ATOM 6484 C CA . CYS A 1 787 ? -32.018 -31.054 -36.495 1.00 88.00 787 CYS A CA 1
ATOM 6485 C C . CYS A 1 787 ? -31.406 -30.563 -37.818 1.00 88.00 787 CYS A C 1
ATOM 6487 O O . CYS A 1 787 ? -30.281 -30.055 -37.852 1.00 88.00 787 CYS A O 1
ATOM 6489 N N . GLU A 1 788 ? -32.159 -30.709 -38.904 1.00 85.94 788 GLU A N 1
ATOM 6490 C CA . GLU A 1 788 ? -31.737 -30.306 -40.250 1.00 85.94 788 GLU A CA 1
ATOM 6491 C C . GLU A 1 788 ? -31.350 -28.822 -40.333 1.00 85.94 788 GLU A C 1
ATOM 6493 O O . GLU A 1 788 ? -30.329 -28.480 -40.922 1.00 85.94 788 GLU A O 1
ATOM 6498 N N . GLU A 1 789 ? -32.092 -27.944 -39.663 1.00 88.19 789 GLU A N 1
ATOM 6499 C CA . GLU A 1 789 ? -31.817 -26.505 -39.656 1.00 88.19 789 GLU A CA 1
ATOM 6500 C C . GLU A 1 789 ? -30.465 -26.181 -38.992 1.00 88.19 789 GLU A C 1
ATOM 6502 O O . GLU A 1 789 ? -29.619 -25.514 -39.585 1.00 88.19 789 GLU A O 1
ATOM 6507 N N . CYS A 1 790 ? -30.186 -26.735 -37.806 1.00 87.12 790 CYS A N 1
ATOM 6508 C CA . CYS A 1 790 ? -28.883 -26.589 -37.144 1.00 87.12 790 CYS A CA 1
ATOM 6509 C C . CYS A 1 790 ? -27.738 -27.207 -37.959 1.00 87.12 790 CYS A C 1
ATOM 6511 O O . CYS A 1 790 ? -26.608 -26.719 -37.923 1.00 87.12 790 CYS A O 1
ATOM 6513 N N . TYR A 1 791 ? -28.013 -28.282 -38.696 1.00 86.44 791 TYR A N 1
ATOM 6514 C CA . TYR A 1 791 ? -27.042 -28.897 -39.592 1.00 86.44 791 TYR A CA 1
ATOM 6515 C C . TYR A 1 791 ? -26.702 -27.981 -40.771 1.00 86.44 791 TYR A C 1
ATOM 6517 O O . TYR A 1 791 ? -25.520 -27.778 -41.061 1.00 86.44 791 TYR A O 1
ATOM 6525 N N . ASN A 1 792 ? -27.709 -27.356 -41.381 1.00 86.25 792 ASN A N 1
ATOM 6526 C CA . ASN A 1 792 ? -27.521 -26.386 -42.457 1.00 86.25 792 ASN A CA 1
ATOM 6527 C C . ASN A 1 792 ? -26.744 -25.159 -41.972 1.00 86.25 792 ASN A C 1
ATOM 6529 O O . ASN A 1 792 ? -25.782 -24.763 -42.619 1.00 86.25 792 ASN A O 1
ATOM 6533 N N . VAL A 1 793 ? -27.042 -24.649 -40.774 1.00 88.00 793 VAL A N 1
ATOM 6534 C CA . VAL A 1 793 ? -26.286 -23.549 -40.147 1.00 88.00 793 VAL A CA 1
ATOM 6535 C C . VAL A 1 793 ? -24.793 -23.886 -40.005 1.00 88.00 793 VAL A C 1
ATOM 6537 O O . VAL A 1 793 ? -23.919 -23.076 -40.324 1.00 88.00 793 VAL A O 1
ATOM 6540 N N . ILE A 1 794 ? -24.465 -25.105 -39.567 1.00 84.12 794 ILE A N 1
ATOM 6541 C CA . ILE A 1 794 ? -23.073 -25.567 -39.451 1.00 84.12 794 ILE A CA 1
ATOM 6542 C C . ILE A 1 794 ? -22.397 -25.624 -40.825 1.00 84.12 794 ILE A C 1
ATOM 6544 O O . ILE A 1 794 ? -21.257 -25.162 -40.954 1.00 84.12 794 ILE A O 1
ATOM 6548 N N . LEU A 1 795 ? -23.083 -26.156 -41.840 1.00 82.25 795 LEU A N 1
ATOM 6549 C CA . LEU A 1 795 ? -22.574 -26.227 -43.211 1.00 82.25 795 LEU A CA 1
ATOM 6550 C C . LEU A 1 795 ? -22.342 -24.833 -43.808 1.00 82.25 795 LEU A C 1
ATOM 6552 O O . LEU A 1 795 ? -21.246 -24.547 -44.295 1.00 82.25 795 LEU A O 1
ATOM 6556 N N . GLU A 1 796 ? -23.335 -23.952 -43.717 1.00 86.44 796 GLU A N 1
ATOM 6557 C CA . GLU A 1 796 ? -23.300 -22.580 -44.234 1.00 86.44 796 GLU A CA 1
ATOM 6558 C C . GLU A 1 796 ? -22.207 -21.746 -43.574 1.00 86.44 796 GLU A C 1
ATOM 6560 O O . GLU A 1 796 ? -21.528 -20.955 -44.233 1.00 86.44 796 GLU A O 1
ATOM 6565 N N . SER A 1 797 ? -21.948 -21.980 -42.286 1.00 84.38 797 SER A N 1
ATOM 6566 C CA . SER A 1 797 ? -20.855 -21.317 -41.583 1.00 84.38 797 SER A CA 1
ATOM 6567 C C . SER A 1 797 ? -19.469 -21.697 -42.128 1.00 84.38 797 SER A C 1
ATOM 6569 O O . SER A 1 797 ? -18.481 -21.058 -41.759 1.00 84.38 797 SER A O 1
ATOM 6571 N N . LYS A 1 798 ? -19.347 -22.735 -42.969 1.00 87.94 798 LYS A N 1
ATOM 6572 C CA . LYS A 1 798 ? -18.067 -23.277 -43.456 1.00 87.94 798 LYS A CA 1
ATOM 6573 C C . LYS A 1 798 ? -17.100 -23.617 -42.314 1.00 87.94 798 LYS A C 1
ATOM 6575 O O . LYS A 1 798 ? -15.885 -23.460 -42.449 1.00 87.94 798 LYS A O 1
ATOM 6580 N N . PHE A 1 799 ? -17.621 -24.046 -41.158 1.00 80.81 799 PHE A N 1
ATOM 6581 C CA . PHE A 1 799 ? -16.806 -24.296 -39.963 1.00 80.81 799 PHE A CA 1
ATOM 6582 C C . PHE A 1 799 ? -15.715 -25.346 -40.207 1.00 80.81 799 PHE A C 1
ATOM 6584 O O . PHE A 1 799 ? -14.582 -25.171 -39.764 1.00 80.81 799 PHE A O 1
ATOM 6591 N N . GLU A 1 800 ? -16.023 -26.394 -40.976 1.00 78.94 800 GLU A N 1
ATOM 6592 C CA . GLU A 1 800 ? -15.054 -27.430 -41.347 1.00 78.94 800 GLU A CA 1
ATOM 6593 C C . GLU A 1 800 ? -13.899 -26.875 -42.198 1.00 78.94 800 GLU A C 1
ATOM 6595 O O . GLU A 1 800 ? -12.731 -27.142 -41.902 1.00 78.94 800 GLU A O 1
ATOM 6600 N N . GLN A 1 801 ? -14.200 -26.050 -43.208 1.00 81.12 801 GLN A N 1
ATOM 6601 C CA . GLN A 1 801 ? -13.183 -25.391 -44.033 1.00 81.12 801 GLN A CA 1
ATOM 6602 C C . GLN A 1 801 ? -12.300 -24.472 -43.176 1.00 81.12 801 GLN A C 1
ATOM 6604 O O . GLN A 1 801 ? -11.076 -24.603 -43.181 1.00 81.12 801 GLN A O 1
ATOM 6609 N N . PHE A 1 802 ? -12.926 -23.604 -42.378 1.00 81.31 802 PHE A N 1
ATOM 6610 C CA . PHE A 1 802 ? -12.239 -22.677 -41.482 1.00 81.31 802 PHE A CA 1
ATOM 6611 C C . PHE A 1 802 ? -11.282 -23.388 -40.522 1.00 81.31 802 PHE A C 1
ATOM 6613 O O . PHE A 1 802 ? -10.165 -22.929 -40.255 1.00 81.31 802 PHE A O 1
ATOM 6620 N N . PHE A 1 803 ? -11.738 -24.510 -39.971 1.00 74.19 803 PHE A N 1
ATOM 6621 C CA . PHE A 1 803 ? -10.938 -25.317 -39.077 1.00 74.19 803 PHE A CA 1
ATOM 6622 C C . PHE A 1 803 ? -9.717 -25.890 -39.787 1.00 74.19 803 PHE A C 1
ATOM 6624 O O . PHE A 1 803 ? -8.610 -25.784 -39.264 1.00 74.19 803 PHE A O 1
ATOM 6631 N N . ASN A 1 804 ? -9.904 -26.474 -40.972 1.00 75.75 804 ASN A N 1
ATOM 6632 C CA . ASN A 1 804 ? -8.810 -27.048 -41.747 1.00 75.75 804 ASN A CA 1
ATOM 6633 C C . ASN A 1 804 ? -7.748 -25.990 -42.093 1.00 75.75 804 ASN A C 1
ATOM 6635 O O . ASN A 1 804 ? -6.560 -26.275 -41.961 1.00 75.75 804 ASN A O 1
ATOM 6639 N N . GLU A 1 805 ? -8.164 -24.761 -42.410 1.00 79.44 805 GLU A N 1
ATOM 6640 C CA . GLU A 1 805 ? -7.271 -23.621 -42.674 1.00 79.44 805 GLU A CA 1
ATOM 6641 C C . GLU A 1 805 ? -6.480 -23.157 -41.436 1.00 79.44 805 GLU A C 1
ATOM 6643 O O . GLU A 1 805 ? -5.356 -22.677 -41.556 1.00 79.44 805 GLU A O 1
ATOM 6648 N N . ASN A 1 806 ? -7.038 -23.297 -40.227 1.00 72.50 806 ASN A N 1
ATOM 6649 C CA . ASN A 1 806 ? -6.405 -22.834 -38.981 1.00 72.50 806 ASN A CA 1
ATOM 6650 C C . ASN A 1 806 ? -5.850 -23.972 -38.110 1.00 72.50 806 ASN A C 1
ATOM 6652 O O . ASN A 1 806 ? -5.322 -23.731 -37.020 1.00 72.50 806 ASN A O 1
ATOM 6656 N N . LYS A 1 807 ? -5.923 -25.213 -38.598 1.00 66.75 807 LYS A N 1
ATOM 6657 C CA . LYS A 1 807 ? -5.526 -26.426 -37.881 1.00 66.75 807 LYS A CA 1
ATOM 6658 C C . LYS A 1 807 ? -4.084 -26.359 -37.393 1.00 66.75 807 LYS A C 1
ATOM 6660 O O . LYS A 1 807 ? -3.806 -26.783 -36.274 1.00 66.75 807 LYS A O 1
ATOM 6665 N N . GLU A 1 808 ? -3.170 -25.796 -38.177 1.00 61.81 808 GLU A N 1
ATOM 6666 C CA . GLU A 1 808 ? -1.751 -25.682 -37.812 1.00 61.81 808 GLU A CA 1
ATOM 6667 C C . GLU A 1 808 ? -1.521 -24.791 -36.583 1.00 61.81 808 GLU A C 1
ATOM 6669 O O . GLU A 1 808 ? -0.727 -25.151 -35.714 1.00 61.81 808 GLU A O 1
ATOM 6674 N N . LYS A 1 809 ? -2.297 -23.708 -36.423 1.00 61.16 809 LYS A N 1
ATOM 6675 C CA . LYS A 1 809 ? -2.208 -22.799 -35.262 1.00 61.16 809 LYS A CA 1
ATOM 6676 C C . LYS A 1 809 ? -2.574 -23.501 -33.953 1.00 61.16 809 LYS A C 1
ATOM 6678 O O . LYS A 1 809 ? -1.914 -23.303 -32.938 1.00 61.16 809 LYS A O 1
ATOM 6683 N N . LEU A 1 810 ? -3.570 -24.388 -33.995 1.00 51.62 810 LEU A N 1
ATOM 6684 C CA . LEU A 1 810 ? -3.923 -25.266 -32.874 1.00 51.62 810 LEU A CA 1
ATOM 6685 C C . LEU A 1 810 ? -2.913 -26.404 -32.685 1.00 51.62 810 LEU A C 1
ATOM 6687 O O . LEU A 1 810 ? -2.705 -26.881 -31.571 1.00 51.62 810 LEU A O 1
ATOM 6691 N N . THR A 1 811 ? -2.296 -26.874 -33.772 1.00 44.84 811 THR A N 1
ATOM 6692 C CA . THR A 1 811 ? -1.374 -28.017 -33.756 1.00 44.84 811 THR A CA 1
ATOM 6693 C C . THR A 1 811 ? -0.033 -27.651 -33.119 1.00 44.84 811 THR A C 1
ATOM 6695 O O . THR A 1 811 ? 0.554 -28.506 -32.467 1.00 44.84 811 THR A O 1
ATOM 6698 N N . ILE A 1 812 ? 0.415 -26.394 -33.175 1.00 43.88 812 ILE A N 1
ATOM 6699 C CA . ILE A 1 812 ? 1.636 -25.938 -32.477 1.00 43.88 812 ILE A CA 1
ATOM 6700 C C . ILE A 1 812 ? 1.474 -26.014 -30.945 1.00 43.88 812 ILE A C 1
ATOM 6702 O O . ILE A 1 812 ? 2.409 -26.388 -30.243 1.00 43.88 812 ILE A O 1
ATOM 6706 N N . VAL A 1 813 ? 0.266 -25.779 -30.424 1.00 38.28 813 VAL A N 1
ATOM 6707 C CA . VAL A 1 813 ? -0.029 -25.855 -28.979 1.00 38.28 813 VAL A CA 1
ATOM 6708 C C . VAL A 1 813 ? -0.494 -27.264 -28.558 1.00 38.28 813 VAL A C 1
ATOM 6710 O O . VAL A 1 813 ? -0.150 -27.750 -27.483 1.00 38.28 813 VAL A O 1
ATOM 6713 N N . GLY A 1 814 ? -1.226 -27.974 -29.426 1.00 32.94 814 GLY A N 1
ATOM 6714 C CA . GLY A 1 814 ? -1.784 -29.309 -29.164 1.00 32.94 814 GLY A CA 1
ATOM 6715 C C . GLY A 1 814 ? -0.888 -30.503 -29.530 1.00 32.94 814 GLY A C 1
ATOM 6716 O O . GLY A 1 814 ? -1.116 -31.609 -29.036 1.00 32.94 814 GLY A O 1
ATOM 6717 N N . SER A 1 815 ? 0.144 -30.338 -30.365 1.00 33.25 815 SER A N 1
ATOM 6718 C CA . SER A 1 815 ? 1.114 -31.409 -30.681 1.00 33.25 815 SER A CA 1
ATOM 6719 C C . SER A 1 815 ? 1.992 -31.791 -29.484 1.00 33.25 815 SER A C 1
ATOM 6721 O O . SER A 1 815 ? 2.470 -32.924 -29.427 1.00 33.25 815 SER A O 1
ATOM 6723 N N . GLN A 1 816 ? 2.085 -30.925 -28.468 1.00 36.06 816 GLN A N 1
ATOM 6724 C CA . GLN A 1 816 ? 2.645 -31.265 -27.156 1.00 36.06 816 GLN A CA 1
ATOM 6725 C C . GLN A 1 816 ? 1.772 -32.260 -26.360 1.00 36.06 816 GLN A C 1
ATOM 6727 O O . GLN A 1 816 ? 2.261 -32.880 -25.420 1.00 36.06 816 GLN A O 1
ATOM 6732 N N . ILE A 1 817 ? 0.502 -32.459 -26.743 1.00 35.66 817 ILE A N 1
ATOM 6733 C CA . ILE A 1 817 ? -0.469 -33.306 -26.022 1.00 35.66 817 ILE A CA 1
ATOM 6734 C C . ILE A 1 817 ? -0.770 -34.620 -26.780 1.00 35.66 817 ILE A C 1
ATOM 6736 O O . ILE A 1 817 ? -1.126 -35.632 -26.176 1.00 35.66 817 ILE A O 1
ATOM 6740 N N . LYS A 1 818 ? -0.597 -34.660 -28.108 1.00 33.53 818 LYS A N 1
ATOM 6741 C CA . LYS A 1 818 ? -1.121 -35.747 -28.964 1.00 33.53 818 LYS A CA 1
ATOM 6742 C C . LYS A 1 818 ? -0.241 -36.963 -29.217 1.00 33.53 818 LYS A C 1
ATOM 6744 O O . LYS A 1 818 ? -0.698 -37.880 -29.896 1.00 33.53 818 LYS A O 1
ATOM 6749 N N . LYS A 1 819 ? 0.945 -37.073 -28.624 1.00 33.75 819 LYS A N 1
ATOM 6750 C CA . LYS A 1 819 ? 1.658 -38.367 -28.623 1.00 33.75 819 LYS A CA 1
ATOM 6751 C C . LYS A 1 819 ? 1.006 -39.430 -27.708 1.00 33.75 819 LYS A C 1
ATOM 6753 O O . LYS A 1 819 ? 1.550 -40.519 -27.579 1.00 33.75 819 LYS A O 1
ATOM 6758 N N . ASN A 1 820 ? -0.186 -39.160 -27.151 1.00 37.03 820 ASN A N 1
ATOM 6759 C CA . ASN A 1 820 ? -0.779 -39.913 -26.037 1.00 37.03 820 ASN A CA 1
ATOM 6760 C C . ASN A 1 820 ? -2.149 -40.575 -26.300 1.00 37.03 820 ASN A C 1
ATOM 6762 O O . ASN A 1 820 ? -2.917 -40.723 -25.352 1.00 37.03 820 ASN A O 1
ATOM 6766 N N . LYS A 1 821 ? -2.524 -40.981 -27.525 1.00 28.36 821 LYS A N 1
ATOM 6767 C CA . LYS A 1 821 ? -3.807 -41.703 -27.723 1.00 28.36 821 LYS A CA 1
ATOM 6768 C C . LYS A 1 821 ? -3.755 -42.842 -28.746 1.00 28.36 821 LYS A C 1
ATOM 6770 O O . LYS A 1 821 ? -4.076 -42.649 -29.907 1.00 28.36 821 LYS A O 1
ATOM 6775 N N . ASN A 1 822 ? -3.447 -44.040 -28.255 1.00 26.55 822 ASN A N 1
ATOM 6776 C CA . ASN A 1 822 ? -4.129 -45.297 -28.591 1.00 26.55 822 ASN A CA 1
ATOM 6777 C C . ASN A 1 822 ? -4.249 -46.025 -27.235 1.00 26.55 822 ASN A C 1
ATOM 6779 O O . ASN A 1 822 ? -3.240 -46.208 -26.566 1.00 26.55 822 ASN A O 1
ATOM 6783 N N . ILE A 1 823 ? -5.429 -46.327 -26.691 1.00 27.31 823 ILE A N 1
ATOM 6784 C CA . ILE A 1 823 ? -6.227 -47.522 -27.000 1.00 27.31 823 ILE A CA 1
ATOM 6785 C C . ILE A 1 823 ? -7.642 -47.362 -26.399 1.00 27.31 823 ILE A C 1
ATOM 6787 O O . ILE A 1 823 ? -7.858 -46.696 -25.390 1.00 27.31 823 ILE A O 1
ATOM 6791 N N . VAL A 1 824 ? -8.598 -48.003 -27.068 1.00 23.28 824 VAL A N 1
ATOM 6792 C CA . VAL A 1 824 ? -10.030 -48.135 -26.779 1.00 23.28 824 VAL A CA 1
ATOM 6793 C C . VAL A 1 824 ? -10.286 -49.136 -25.637 1.00 23.28 824 VAL A C 1
ATOM 6795 O O . VAL A 1 824 ? -9.750 -50.238 -25.662 1.00 23.28 824 VAL A O 1
ATOM 6798 N N . TYR A 1 825 ? -11.155 -48.791 -24.679 1.00 23.48 825 TYR A N 1
ATOM 6799 C CA . TYR A 1 825 ? -11.642 -49.708 -23.636 1.00 23.48 825 TYR A CA 1
ATOM 6800 C C . TYR A 1 825 ? -12.566 -50.794 -24.203 1.00 23.48 825 TYR A C 1
ATOM 6802 O O . TYR A 1 825 ? -13.504 -50.484 -24.944 1.00 23.48 825 TYR A O 1
ATOM 6810 N N . ASN A 1 826 ? -12.357 -52.039 -23.771 1.00 21.77 826 ASN A N 1
ATOM 6811 C CA . ASN A 1 826 ? -13.366 -53.094 -23.804 1.00 21.77 826 ASN A CA 1
ATOM 6812 C C . ASN A 1 826 ? -13.342 -53.819 -22.447 1.00 21.77 826 ASN A C 1
ATOM 6814 O O . ASN A 1 826 ? -12.391 -54.533 -22.142 1.00 21.77 826 ASN A O 1
ATOM 6818 N N . TYR A 1 827 ? -14.357 -53.577 -21.616 1.00 27.06 827 TYR A N 1
ATOM 6819 C CA . TYR A 1 827 ? -14.582 -54.294 -20.361 1.00 27.06 827 TYR A CA 1
ATOM 6820 C C . TYR A 1 827 ? -15.495 -55.480 -20.647 1.00 27.06 827 TYR A C 1
ATOM 6822 O O . TYR A 1 827 ? -16.649 -55.269 -21.015 1.00 27.06 827 TYR A O 1
ATOM 6830 N N . LYS A 1 828 ? -15.010 -56.705 -20.436 1.00 24.12 828 LYS A N 1
ATOM 6831 C CA . LYS A 1 828 ? -15.857 -57.858 -20.110 1.00 24.12 828 LYS A CA 1
ATOM 6832 C C . LYS A 1 828 ? -15.021 -58.930 -19.406 1.00 24.12 828 LYS A C 1
ATOM 6834 O O . LYS A 1 828 ? -14.078 -59.447 -19.991 1.00 24.12 828 LYS A O 1
ATOM 6839 N N . ASN A 1 829 ? -15.461 -59.246 -18.186 1.00 26.02 829 ASN A N 1
ATOM 6840 C CA . ASN A 1 829 ? -15.099 -60.368 -17.314 1.00 26.02 829 ASN A CA 1
ATOM 6841 C C . ASN A 1 829 ? -13.670 -60.379 -16.747 1.00 26.02 829 ASN A C 1
ATOM 6843 O O . ASN A 1 829 ? -12.714 -60.489 -17.500 1.00 26.02 829 ASN A O 1
ATOM 6847 N N . ILE A 1 830 ? -13.547 -60.343 -15.411 1.00 22.89 830 ILE A N 1
ATOM 6848 C CA . ILE A 1 830 ? -12.828 -61.329 -14.573 1.00 22.89 830 ILE A CA 1
ATOM 6849 C C . ILE A 1 830 ? -13.004 -60.943 -13.091 1.00 22.89 830 ILE A C 1
ATOM 6851 O O . ILE A 1 830 ? -12.979 -59.772 -12.724 1.00 22.89 830 ILE A O 1
ATOM 6855 N N . GLN A 1 831 ? -13.262 -61.962 -12.270 1.00 22.94 831 GLN A N 1
ATOM 6856 C CA . GLN A 1 831 ? -13.559 -61.895 -10.843 1.00 22.94 831 GLN A CA 1
ATOM 6857 C C . GLN A 1 831 ? -12.361 -61.454 -9.993 1.00 22.94 831 GLN A C 1
ATOM 6859 O O . GLN A 1 831 ? -11.219 -61.839 -10.236 1.00 22.94 831 GLN A O 1
ATOM 6864 N N . LEU A 1 832 ? -12.692 -60.710 -8.938 1.00 29.39 832 LEU A N 1
ATOM 6865 C CA . LEU A 1 832 ? -11.848 -60.376 -7.798 1.00 29.39 832 LEU A CA 1
ATOM 6866 C C . LEU A 1 832 ? -11.244 -61.633 -7.163 1.00 29.39 832 LEU A C 1
ATOM 6868 O O . LEU A 1 832 ? -11.976 -62.486 -6.669 1.00 29.39 832 LEU A O 1
ATOM 6872 N N . ASN A 1 833 ? -9.916 -61.677 -7.069 1.00 23.36 833 ASN A N 1
ATOM 6873 C CA . ASN A 1 833 ? -9.234 -62.373 -5.984 1.00 23.36 833 ASN A CA 1
ATOM 6874 C C . ASN A 1 833 ? -7.988 -61.586 -5.556 1.00 23.36 833 ASN A C 1
ATOM 6876 O O . ASN A 1 833 ? -7.011 -61.482 -6.290 1.00 23.36 833 ASN A O 1
ATOM 6880 N N . LYS A 1 834 ? -8.089 -61.014 -4.349 1.00 32.31 834 LYS A N 1
ATOM 6881 C CA . LYS A 1 834 ? -7.036 -60.550 -3.430 1.00 32.31 834 LYS A CA 1
ATOM 6882 C C . LYS A 1 834 ? -5.621 -60.418 -4.019 1.00 32.31 834 LYS A C 1
ATOM 6884 O O . LYS A 1 834 ? -4.802 -61.313 -3.876 1.00 32.31 834 LYS A O 1
ATOM 6889 N N . THR A 1 835 ? -5.315 -59.255 -4.582 1.00 27.20 835 THR A N 1
ATOM 6890 C CA . THR A 1 835 ? -4.055 -58.504 -4.413 1.00 27.20 835 THR A CA 1
ATOM 6891 C C . THR A 1 835 ? -4.330 -57.088 -4.929 1.00 27.20 835 THR A C 1
ATOM 6893 O O . THR A 1 835 ? -4.977 -56.915 -5.955 1.00 27.20 835 THR A O 1
ATOM 6896 N N . SER A 1 836 ? -3.952 -56.074 -4.155 1.00 28.23 836 SER A N 1
ATOM 6897 C CA . SER A 1 836 ? -4.206 -54.647 -4.401 1.00 28.23 836 SER A CA 1
ATOM 6898 C C . SER A 1 836 ? -3.855 -54.217 -5.833 1.00 28.23 836 SER A C 1
ATOM 6900 O O . SER A 1 836 ? -2.687 -54.246 -6.219 1.00 28.23 836 SER A O 1
ATOM 6902 N N . GLU A 1 837 ? -4.861 -53.811 -6.612 1.00 26.33 837 GLU A N 1
ATOM 6903 C CA . GLU A 1 837 ? -4.683 -53.277 -7.965 1.00 26.33 837 GLU A CA 1
ATOM 6904 C C . GLU A 1 837 ? -3.976 -51.912 -7.939 1.00 26.33 837 GLU A C 1
ATOM 6906 O O . GLU A 1 837 ? -4.373 -50.985 -7.231 1.00 26.33 837 GLU A O 1
ATOM 6911 N N . PHE A 1 838 ? -2.938 -51.770 -8.765 1.00 32.34 838 PHE A N 1
ATOM 6912 C CA . PHE A 1 838 ? -2.316 -50.489 -9.088 1.00 32.34 838 PHE A CA 1
ATOM 6913 C C . PHE A 1 838 ? -3.231 -49.689 -10.027 1.00 32.34 838 PHE A C 1
ATOM 6915 O O . PHE A 1 838 ? -3.350 -50.000 -11.212 1.00 32.34 838 PHE A O 1
ATOM 6922 N N . LEU A 1 839 ? -3.840 -48.616 -9.523 1.00 29.56 839 LEU A N 1
ATOM 6923 C CA . LEU A 1 839 ? -4.548 -47.626 -10.338 1.00 29.56 839 LEU A CA 1
ATOM 6924 C C . LEU A 1 839 ? -3.575 -46.518 -10.770 1.00 29.56 839 LEU A C 1
ATOM 6926 O O . LEU A 1 839 ? -3.349 -45.542 -10.058 1.00 29.56 839 LEU A O 1
ATOM 6930 N N . LEU A 1 840 ? -3.005 -46.653 -11.968 1.00 31.34 840 LEU A N 1
ATOM 6931 C CA . LEU A 1 840 ? -2.354 -45.542 -12.668 1.00 31.34 840 LEU A CA 1
ATOM 6932 C C . LEU A 1 840 ? -3.420 -44.711 -13.383 1.00 31.34 840 LEU A C 1
ATOM 6934 O O . LEU A 1 840 ? -3.791 -44.976 -14.524 1.00 31.34 840 LEU A O 1
ATOM 6938 N N . SER A 1 841 ? -3.951 -43.707 -12.688 1.00 27.89 841 SER A N 1
ATOM 6939 C CA . SER A 1 841 ? -4.842 -42.712 -13.290 1.00 27.89 841 SER A CA 1
ATOM 6940 C C . SER A 1 841 ? -4.075 -41.763 -14.224 1.00 27.89 841 SER A C 1
ATOM 6942 O O . SER A 1 841 ? -2.940 -41.383 -13.937 1.00 27.89 841 SER A O 1
ATOM 6944 N N . ASN A 1 842 ? -4.730 -41.341 -15.309 1.00 26.97 842 ASN A N 1
ATOM 6945 C CA . ASN A 1 842 ? -4.250 -40.524 -16.439 1.00 26.97 842 ASN A CA 1
ATOM 6946 C C . ASN A 1 842 ? -3.767 -39.080 -16.124 1.00 26.97 842 ASN A C 1
ATOM 6948 O O . ASN A 1 842 ? -3.901 -38.196 -16.967 1.00 26.97 842 ASN A O 1
ATOM 6952 N N . PHE A 1 843 ? -3.159 -38.809 -14.968 1.00 29.72 843 PHE A N 1
ATOM 6953 C CA . PHE A 1 843 ? -2.579 -37.493 -14.641 1.00 29.72 843 PHE A CA 1
ATOM 6954 C C . PHE A 1 843 ? -1.052 -37.512 -14.502 1.00 29.72 843 PHE A C 1
ATOM 6956 O O . PHE A 1 843 ? -0.468 -36.775 -13.712 1.00 29.72 843 PHE A O 1
ATOM 6963 N N . ALA A 1 844 ? -0.383 -38.313 -15.330 1.00 27.42 844 ALA A N 1
ATOM 6964 C CA . ALA A 1 844 ? 1.057 -38.228 -15.527 1.00 27.42 844 ALA A CA 1
ATOM 6965 C C . ALA A 1 844 ? 1.370 -37.373 -16.767 1.00 27.42 844 ALA A C 1
ATOM 6967 O O . ALA A 1 844 ? 1.089 -37.765 -17.901 1.00 27.42 844 ALA A O 1
ATOM 6968 N N . LYS A 1 845 ? 2.011 -36.213 -16.576 1.00 28.00 845 LYS A N 1
ATOM 6969 C CA . LYS A 1 845 ? 2.818 -35.601 -17.643 1.00 28.00 845 LYS A CA 1
ATOM 6970 C C . LYS A 1 845 ? 4.086 -36.448 -17.796 1.00 28.00 845 LYS A C 1
ATOM 6972 O O . LYS A 1 845 ? 5.107 -36.153 -17.184 1.00 28.00 845 LYS A O 1
ATOM 6977 N N . PHE A 1 846 ? 4.021 -37.519 -18.584 1.00 31.50 846 PHE A N 1
ATOM 6978 C CA . PHE A 1 846 ? 5.233 -38.178 -19.071 1.00 31.50 846 PHE A CA 1
ATOM 6979 C C . PHE A 1 846 ? 5.902 -37.254 -20.082 1.00 31.50 846 PHE A C 1
ATOM 6981 O O . PHE A 1 846 ? 5.260 -36.822 -21.039 1.00 31.50 846 PHE A O 1
ATOM 6988 N N . GLN A 1 847 ? 7.180 -36.948 -19.877 1.00 35.97 847 GLN A N 1
ATOM 6989 C CA . GLN A 1 847 ? 7.934 -36.127 -20.822 1.00 35.97 847 GLN A CA 1
ATOM 6990 C C . GLN A 1 847 ? 8.789 -36.942 -21.809 1.00 35.97 847 GLN A C 1
ATOM 6992 O O . GLN A 1 847 ? 9.404 -36.330 -22.672 1.00 35.97 847 GLN A O 1
ATOM 6997 N N . PHE A 1 848 ? 8.768 -38.286 -21.777 1.00 37.62 848 PHE A N 1
ATOM 6998 C CA . PHE A 1 848 ? 9.371 -39.146 -22.814 1.00 37.62 848 PHE A CA 1
ATOM 6999 C C . PHE A 1 848 ? 8.600 -40.473 -23.030 1.00 37.62 848 PHE A C 1
ATOM 7001 O O . PHE A 1 848 ? 7.787 -40.865 -22.200 1.00 37.62 848 PHE A O 1
ATOM 7008 N N . ASP A 1 849 ? 8.839 -41.083 -24.200 1.00 39.88 849 ASP A N 1
ATOM 7009 C CA . ASP A 1 849 ? 8.155 -42.188 -24.910 1.00 39.88 849 ASP A CA 1
ATOM 7010 C C . ASP A 1 849 ? 7.092 -43.026 -24.149 1.00 39.88 849 ASP A C 1
ATOM 7012 O O . ASP A 1 849 ? 7.398 -43.940 -23.381 1.00 39.88 849 ASP A O 1
ATOM 7016 N N . PHE A 1 850 ? 5.810 -42.774 -24.449 1.00 40.03 850 PHE A N 1
ATOM 7017 C CA . PHE A 1 850 ? 4.638 -43.460 -23.875 1.00 40.03 850 PHE A CA 1
ATOM 7018 C C . PHE A 1 850 ? 4.629 -44.987 -24.084 1.00 40.03 850 PHE A C 1
ATOM 7020 O O . PHE A 1 850 ? 3.969 -45.710 -23.333 1.00 40.03 850 PHE A O 1
ATOM 7027 N N . LYS A 1 851 ? 5.360 -45.499 -25.085 1.00 46.62 851 LYS A N 1
ATOM 7028 C CA . LYS A 1 851 ? 5.450 -46.939 -25.370 1.00 46.62 851 LYS A CA 1
ATOM 7029 C C . LYS A 1 851 ? 6.154 -47.696 -24.235 1.00 46.62 851 LYS A C 1
ATOM 7031 O O . LYS A 1 851 ? 5.743 -48.797 -23.892 1.00 46.62 851 LYS A O 1
ATOM 7036 N N . ILE A 1 852 ? 7.146 -47.070 -23.602 1.00 47.25 852 ILE A N 1
ATOM 7037 C CA . ILE A 1 852 ? 7.938 -47.628 -22.492 1.00 47.25 852 ILE A CA 1
ATOM 7038 C C . ILE A 1 852 ? 7.093 -47.704 -21.207 1.00 47.25 852 ILE A C 1
ATOM 7040 O O . ILE A 1 852 ? 7.141 -48.706 -20.496 1.00 47.25 852 ILE A O 1
ATOM 7044 N N . ALA A 1 853 ? 6.264 -46.689 -20.935 1.00 46.19 853 ALA A N 1
ATOM 7045 C CA . ALA A 1 853 ? 5.421 -46.632 -19.735 1.00 46.19 853 ALA A CA 1
ATOM 7046 C C . ALA A 1 853 ? 4.322 -47.715 -19.716 1.00 46.19 853 ALA A C 1
ATOM 7048 O O . ALA A 1 853 ? 4.111 -48.368 -18.693 1.00 46.19 853 ALA A O 1
ATOM 7049 N N . ASN A 1 854 ? 3.654 -47.952 -20.853 1.00 49.34 854 ASN A N 1
ATOM 7050 C CA . ASN A 1 854 ? 2.644 -49.013 -20.971 1.00 49.34 854 ASN A CA 1
ATOM 7051 C C . ASN A 1 854 ? 3.241 -50.419 -20.842 1.00 49.34 854 ASN A C 1
ATOM 7053 O O . ASN A 1 854 ? 2.585 -51.310 -20.305 1.00 49.34 854 ASN A O 1
ATOM 7057 N N . GLU A 1 855 ? 4.467 -50.626 -21.325 1.00 51.62 855 GLU A N 1
ATOM 7058 C CA . GLU A 1 855 ? 5.151 -51.905 -21.165 1.00 51.62 855 GLU A CA 1
ATOM 7059 C C . GLU A 1 855 ? 5.589 -52.109 -19.708 1.00 51.62 855 GLU A C 1
ATOM 7061 O O . GLU A 1 855 ? 5.244 -53.132 -19.131 1.00 51.62 855 GLU A O 1
ATOM 7066 N N . LEU A 1 856 ? 6.205 -51.118 -19.049 1.00 51.06 856 LEU A N 1
ATOM 7067 C CA . LEU A 1 856 ? 6.597 -51.202 -17.628 1.00 51.06 856 LEU A CA 1
ATOM 7068 C C . LEU A 1 856 ? 5.427 -51.519 -16.681 1.00 51.06 856 LEU A C 1
ATOM 7070 O O . LEU A 1 856 ? 5.600 -52.240 -15.697 1.00 51.06 856 LEU A O 1
ATOM 7074 N N . ASN A 1 857 ? 4.216 -51.062 -17.008 1.00 51.19 857 ASN A N 1
ATOM 7075 C CA . ASN A 1 857 ? 3.006 -51.437 -16.275 1.00 51.19 857 ASN A CA 1
ATOM 7076 C C . ASN A 1 857 ? 2.699 -52.937 -16.307 1.00 51.19 857 ASN A C 1
ATOM 7078 O O . ASN A 1 857 ? 2.149 -53.480 -15.347 1.00 51.19 857 ASN A O 1
ATOM 7082 N N . LYS A 1 858 ? 3.081 -53.634 -17.380 1.00 54.12 858 LYS A N 1
ATOM 7083 C CA . LYS A 1 858 ? 2.948 -55.091 -17.460 1.00 54.12 858 LYS A CA 1
ATOM 7084 C C . LYS A 1 858 ? 3.941 -55.800 -16.530 1.00 54.12 858 LYS A C 1
ATOM 7086 O O . LYS A 1 858 ? 3.570 -56.826 -15.967 1.00 54.12 858 LYS A O 1
ATOM 7091 N N . CYS A 1 859 ? 5.136 -55.247 -16.285 1.00 54.53 859 CYS A N 1
ATOM 7092 C CA . CYS A 1 859 ? 6.046 -55.780 -15.259 1.00 54.53 859 CYS A CA 1
ATOM 7093 C C . CYS A 1 859 ? 5.438 -55.699 -13.855 1.00 54.53 859 CYS A C 1
ATOM 7095 O O . CYS A 1 859 ? 5.501 -56.677 -13.114 1.00 54.53 859 CYS A O 1
ATOM 7097 N N . LEU A 1 860 ? 4.846 -54.551 -13.501 1.00 52.31 860 LEU A N 1
ATOM 7098 C CA . LEU A 1 860 ? 4.277 -54.307 -12.169 1.00 52.31 860 LEU A CA 1
ATOM 7099 C C . LEU A 1 860 ? 3.013 -55.141 -11.900 1.00 52.31 860 LEU A C 1
ATOM 7101 O O . LEU A 1 860 ? 2.824 -55.613 -10.784 1.00 52.31 860 LEU A O 1
ATOM 7105 N N . ILE A 1 861 ? 2.161 -55.342 -12.914 1.00 51.06 861 ILE A N 1
ATOM 7106 C CA . ILE A 1 861 ? 0.835 -55.968 -12.747 1.00 51.06 861 ILE A CA 1
ATOM 7107 C C . ILE A 1 861 ? 0.812 -57.443 -13.185 1.00 51.06 861 ILE A C 1
ATOM 7109 O O . ILE A 1 861 ? 0.106 -58.250 -12.586 1.00 51.06 861 ILE A O 1
ATOM 7113 N N . LYS A 1 862 ? 1.560 -57.826 -14.230 1.00 52.59 862 LYS A N 1
ATOM 7114 C CA . LYS A 1 862 ? 1.452 -59.153 -14.877 1.00 52.59 862 LYS A CA 1
ATOM 7115 C C . LYS A 1 862 ? 2.684 -60.053 -14.725 1.00 52.59 862 LYS A C 1
ATOM 7117 O O . LYS A 1 862 ? 2.661 -61.157 -15.261 1.00 52.59 862 LYS A O 1
ATOM 7122 N N . LYS A 1 863 ? 3.742 -59.620 -14.018 1.00 58.28 863 LYS A N 1
ATOM 7123 C CA . LYS A 1 863 ? 5.035 -60.340 -13.911 1.00 58.28 863 LYS A CA 1
ATOM 7124 C C . LYS A 1 863 ? 5.605 -60.773 -15.276 1.00 58.28 863 LYS A C 1
ATOM 7126 O O . LYS A 1 863 ? 6.192 -61.844 -15.397 1.00 58.28 863 LYS A O 1
ATOM 7131 N N . SER A 1 864 ? 5.393 -59.976 -16.320 1.00 65.50 864 SER A N 1
ATOM 7132 C CA . SER A 1 864 ? 5.937 -60.252 -17.652 1.00 65.50 864 SER A CA 1
ATOM 7133 C C . SER A 1 864 ? 7.213 -59.454 -17.889 1.00 65.50 864 SER A C 1
ATOM 7135 O O . SER A 1 864 ? 7.245 -58.266 -17.571 1.00 65.50 864 SER A O 1
ATOM 7137 N N . ASP A 1 865 ? 8.209 -60.086 -18.508 1.00 76.94 865 ASP A N 1
ATOM 7138 C CA . ASP A 1 865 ? 9.423 -59.439 -19.009 1.00 76.94 865 ASP A CA 1
ATOM 7139 C C . ASP A 1 865 ? 9.083 -58.273 -19.950 1.00 76.94 865 ASP A C 1
ATOM 7141 O O . ASP A 1 865 ? 8.300 -58.428 -20.891 1.00 76.94 865 ASP A O 1
ATOM 7145 N N . VAL A 1 866 ? 9.707 -57.115 -19.735 1.00 75.62 866 VAL A N 1
ATOM 7146 C CA . VAL A 1 866 ? 9.521 -55.919 -20.562 1.00 75.62 866 VAL A CA 1
ATOM 7147 C C . VAL A 1 866 ? 10.844 -55.498 -21.160 1.00 75.62 866 VAL A C 1
ATOM 7149 O O . VAL A 1 866 ? 11.751 -55.049 -20.460 1.00 75.62 866 VAL A O 1
ATOM 7152 N N . LYS A 1 867 ? 10.936 -55.612 -22.483 1.00 79.81 867 LYS A N 1
ATOM 7153 C CA . LYS A 1 867 ? 12.085 -55.128 -23.240 1.00 79.81 867 LYS A CA 1
ATOM 7154 C C . LYS A 1 867 ? 11.968 -53.620 -23.439 1.00 79.81 867 LYS A C 1
ATOM 7156 O O . LYS A 1 867 ? 11.013 -53.147 -24.054 1.00 79.81 867 LYS A O 1
ATOM 7161 N N . LEU A 1 868 ? 12.937 -52.873 -22.928 1.00 72.62 868 LEU A N 1
ATOM 7162 C CA . LEU A 1 868 ? 13.044 -51.432 -23.109 1.00 72.62 868 LEU A CA 1
ATOM 7163 C C . LEU A 1 868 ? 14.155 -51.140 -24.108 1.00 72.62 868 LEU A C 1
ATOM 7165 O O . LEU A 1 868 ? 15.294 -51.537 -23.882 1.00 72.62 868 LEU A O 1
ATOM 7169 N N . GLU A 1 869 ? 13.821 -50.442 -25.195 1.00 69.00 869 GLU A N 1
ATOM 7170 C CA . GLU A 1 869 ? 14.759 -50.061 -26.254 1.00 69.00 869 GLU A CA 1
ATOM 7171 C C . GLU A 1 869 ? 14.753 -48.535 -26.448 1.00 69.00 869 GLU A C 1
ATOM 7173 O O . GLU A 1 869 ? 13.699 -47.939 -26.668 1.00 69.00 869 GLU A O 1
ATOM 7178 N N . GLY A 1 870 ? 15.910 -47.873 -26.365 1.00 67.56 870 GLY A N 1
ATOM 7179 C CA . GLY A 1 870 ? 16.011 -46.417 -26.522 1.00 67.56 870 GLY A CA 1
ATOM 7180 C C . GLY A 1 870 ? 17.446 -45.886 -26.501 1.00 67.56 870 GLY A C 1
ATOM 7181 O O . GLY A 1 870 ? 18.390 -46.638 -26.334 1.00 67.56 870 GLY A O 1
ATOM 7182 N N . LYS A 1 871 ? 17.657 -44.577 -26.689 1.00 54.06 871 LYS A N 1
ATOM 7183 C CA . LYS A 1 871 ? 18.997 -43.951 -26.525 1.00 54.06 871 LYS A CA 1
ATOM 7184 C C . LYS A 1 871 ? 19.279 -43.488 -25.092 1.00 54.06 871 LYS A C 1
ATOM 7186 O O . LYS A 1 871 ? 20.430 -43.291 -24.726 1.00 54.06 871 LYS A O 1
ATOM 7191 N N . LEU A 1 872 ? 18.219 -43.284 -24.318 1.00 52.94 872 LEU A N 1
ATOM 7192 C CA . LEU A 1 872 ? 18.199 -43.000 -22.888 1.00 52.94 872 LEU A CA 1
ATOM 7193 C C . LEU A 1 872 ? 16.815 -43.437 -22.410 1.00 52.94 872 LEU A C 1
ATOM 7195 O O . LEU A 1 872 ? 15.818 -42.994 -22.984 1.00 52.94 872 LEU A O 1
ATOM 7199 N N . ILE A 1 873 ? 16.743 -44.312 -21.411 1.00 60.25 873 ILE A N 1
ATOM 7200 C CA . ILE A 1 873 ? 15.464 -44.799 -20.893 1.00 60.25 873 ILE A CA 1
ATOM 7201 C C . ILE A 1 873 ? 15.281 -44.195 -19.503 1.00 60.25 873 ILE A C 1
ATOM 7203 O O . ILE A 1 873 ? 15.973 -44.566 -18.561 1.00 60.25 873 ILE A O 1
ATOM 7207 N N . GLY A 1 874 ? 14.389 -43.212 -19.394 1.00 62.25 874 GLY A N 1
ATOM 7208 C CA . GLY A 1 874 ? 13.945 -42.652 -18.119 1.00 62.25 874 GLY A CA 1
ATOM 7209 C C . GLY A 1 874 ? 12.556 -43.180 -17.786 1.00 62.25 874 GLY A C 1
ATOM 7210 O O . GLY A 1 874 ? 11.680 -43.181 -18.650 1.00 62.25 874 GLY A O 1
ATOM 7211 N N . ALA A 1 875 ? 12.351 -43.613 -16.550 1.00 62.09 875 ALA A N 1
ATOM 7212 C CA . ALA A 1 875 ? 11.058 -44.044 -16.051 1.00 62.09 875 ALA A CA 1
ATOM 7213 C C . ALA A 1 875 ? 10.798 -43.428 -14.676 1.00 62.09 875 ALA A C 1
ATOM 7215 O O . ALA A 1 875 ? 11.675 -43.330 -13.826 1.00 62.09 875 ALA A O 1
ATOM 7216 N N . THR A 1 876 ? 9.564 -42.994 -14.468 1.00 59.88 876 THR A N 1
ATOM 7217 C CA . THR A 1 876 ? 9.141 -42.326 -13.242 1.00 59.88 876 THR A CA 1
ATOM 7218 C C . THR A 1 876 ? 8.033 -43.149 -12.604 1.00 59.88 876 THR A C 1
ATOM 7220 O O . THR A 1 876 ? 7.014 -43.402 -13.245 1.00 59.88 876 THR A O 1
ATOM 7223 N N . LEU A 1 877 ? 8.222 -43.556 -11.350 1.00 61.00 877 LEU A N 1
ATOM 7224 C CA . LEU A 1 877 ? 7.201 -44.208 -10.533 1.00 61.00 877 LEU A CA 1
ATOM 7225 C C . LEU A 1 877 ? 6.485 -43.124 -9.735 1.00 61.00 877 LEU A C 1
ATOM 7227 O O . LEU A 1 877 ? 7.081 -42.547 -8.837 1.00 61.00 877 LEU A O 1
ATOM 7231 N N . CYS A 1 878 ? 5.219 -42.845 -10.038 1.00 55.12 878 CYS A N 1
ATOM 7232 C CA . CYS A 1 878 ? 4.383 -41.993 -9.192 1.00 55.12 878 CYS A CA 1
ATOM 7233 C C . CYS A 1 878 ? 3.334 -42.840 -8.471 1.00 55.12 878 CYS A C 1
ATOM 7235 O O . CYS A 1 878 ? 2.681 -43.682 -9.089 1.00 55.12 878 CYS A O 1
ATOM 7237 N N . PHE A 1 879 ? 3.144 -42.580 -7.180 1.00 57.47 879 PHE A N 1
ATOM 7238 C CA . PHE A 1 879 ? 2.131 -43.243 -6.365 1.00 57.47 879 PHE A CA 1
ATOM 7239 C C . PHE A 1 879 ? 0.864 -42.390 -6.312 1.00 57.47 879 PHE A C 1
ATOM 7241 O O . PHE A 1 879 ? 0.924 -41.175 -6.119 1.00 57.47 879 PHE A O 1
ATOM 7248 N N . ALA A 1 880 ? -0.294 -43.029 -6.487 1.00 46.00 880 ALA A N 1
ATOM 7249 C CA . ALA A 1 880 ? -1.594 -42.357 -6.417 1.00 46.00 880 ALA A CA 1
ATOM 7250 C C . ALA A 1 880 ? -1.925 -41.854 -4.998 1.00 46.00 880 ALA A C 1
ATOM 7252 O O . ALA A 1 880 ? -2.693 -40.906 -4.839 1.00 46.00 880 ALA A O 1
ATOM 7253 N N . PHE A 1 881 ? -1.312 -42.457 -3.977 1.00 55.75 881 PHE A N 1
ATOM 7254 C CA . PHE A 1 881 ? -1.505 -42.130 -2.569 1.00 55.75 881 PHE A CA 1
ATOM 7255 C C . PHE A 1 881 ? -0.173 -41.738 -1.915 1.00 55.75 881 PHE A C 1
ATOM 7257 O O . PHE A 1 881 ? 0.886 -42.144 -2.404 1.00 55.75 881 PHE A O 1
ATOM 7264 N N . PRO A 1 882 ? -0.205 -40.965 -0.814 1.00 54.16 882 PRO A N 1
ATOM 7265 C CA . PRO A 1 882 ? 0.923 -40.844 0.104 1.00 54.16 882 PRO A CA 1
ATOM 7266 C C . PRO A 1 882 ? 1.526 -42.224 0.405 1.00 54.16 882 PRO A C 1
ATOM 7268 O O . PRO A 1 882 ? 0.827 -43.113 0.892 1.00 54.16 882 PRO A O 1
ATOM 7271 N N . ALA A 1 883 ? 2.806 -42.408 0.088 1.00 59.12 883 ALA A N 1
ATOM 7272 C CA . ALA A 1 883 ? 3.522 -43.648 0.344 1.00 59.12 883 ALA A CA 1
ATOM 7273 C C . ALA A 1 883 ? 4.877 -43.342 0.987 1.00 59.12 883 ALA A C 1
ATOM 7275 O O . ALA A 1 883 ? 5.616 -42.464 0.529 1.00 59.12 883 ALA A O 1
ATOM 7276 N N . VAL A 1 884 ? 5.203 -44.079 2.043 1.00 66.31 884 VAL A N 1
ATOM 7277 C CA . VAL A 1 884 ? 6.562 -44.152 2.582 1.00 66.31 884 VAL A CA 1
ATOM 7278 C C . VAL A 1 884 ? 7.220 -45.325 1.879 1.00 66.31 884 VAL A C 1
ATOM 7280 O O . VAL A 1 884 ? 6.806 -46.466 2.052 1.00 66.31 884 VAL A O 1
ATOM 7283 N N . VAL A 1 885 ? 8.180 -45.038 1.002 1.00 68.19 885 VAL A N 1
ATOM 7284 C CA . VAL A 1 885 ? 8.873 -46.068 0.224 1.00 68.19 885 VAL A CA 1
ATOM 7285 C C . VAL A 1 885 ? 10.162 -46.433 0.940 1.00 68.19 885 VAL A C 1
ATOM 7287 O O . VAL A 1 885 ? 11.108 -45.651 0.948 1.00 68.19 885 VAL A O 1
ATOM 7290 N N . ASN A 1 886 ? 10.202 -47.631 1.513 1.00 72.38 886 ASN A N 1
ATOM 7291 C CA . ASN A 1 886 ? 11.360 -48.141 2.239 1.00 72.38 886 ASN A CA 1
ATOM 7292 C C . ASN A 1 886 ? 12.393 -48.739 1.276 1.00 72.38 886 ASN A C 1
ATOM 7294 O O . ASN A 1 886 ? 13.596 -48.521 1.437 1.00 72.38 886 ASN A O 1
ATOM 7298 N N . LYS A 1 887 ? 11.926 -49.491 0.267 1.00 79.94 887 LYS A N 1
ATOM 7299 C CA . LYS A 1 887 ? 12.785 -50.188 -0.692 1.00 79.94 887 LYS A CA 1
ATOM 7300 C C . LYS A 1 887 ? 12.198 -50.214 -2.101 1.00 79.94 887 LYS A C 1
ATOM 7302 O O . LYS A 1 887 ? 11.008 -50.450 -2.272 1.00 79.94 887 LYS A O 1
ATOM 7307 N N . ILE A 1 888 ? 13.032 -50.030 -3.122 1.00 81.06 888 ILE A N 1
ATOM 7308 C CA . ILE A 1 888 ? 12.678 -50.347 -4.517 1.00 81.06 888 ILE A CA 1
ATOM 7309 C C . ILE A 1 888 ? 13.672 -51.385 -5.028 1.00 81.06 888 ILE A C 1
ATOM 7311 O O . ILE A 1 888 ? 14.874 -51.204 -4.869 1.00 81.06 888 ILE A O 1
ATOM 7315 N N . THR A 1 889 ? 13.192 -52.453 -5.654 1.00 81.12 889 THR A N 1
ATOM 7316 C CA . THR A 1 889 ? 14.023 -53.485 -6.280 1.00 81.12 889 THR A CA 1
ATOM 7317 C C . THR A 1 889 ? 13.704 -53.560 -7.765 1.00 81.12 889 THR A C 1
ATOM 7319 O O . THR A 1 889 ? 12.545 -53.697 -8.143 1.00 81.12 889 THR A O 1
ATOM 7322 N N . ILE A 1 890 ? 14.718 -53.490 -8.624 1.00 83.06 890 ILE A N 1
ATOM 7323 C CA . ILE A 1 890 ? 14.585 -53.663 -10.074 1.00 83.06 890 ILE A CA 1
ATOM 7324 C C . ILE A 1 890 ? 15.451 -54.849 -10.495 1.00 83.06 890 ILE A C 1
ATOM 7326 O O . ILE A 1 890 ? 16.669 -54.816 -10.335 1.00 83.06 890 ILE A O 1
ATOM 7330 N N . THR A 1 891 ? 14.833 -55.883 -11.057 1.00 83.06 891 THR A N 1
ATOM 7331 C CA . THR A 1 891 ? 15.515 -57.079 -11.568 1.00 83.06 891 THR A CA 1
ATOM 7332 C C . THR A 1 891 ? 15.509 -57.060 -13.091 1.00 83.06 891 THR A C 1
ATOM 7334 O O . THR A 1 891 ? 14.447 -56.979 -13.714 1.00 83.06 891 THR A O 1
ATOM 7337 N N . LEU A 1 892 ? 16.692 -57.141 -13.693 1.00 84.44 892 LEU A N 1
ATOM 7338 C CA . LEU A 1 892 ? 16.910 -57.276 -15.131 1.00 84.44 892 LEU A CA 1
ATOM 7339 C C . LEU A 1 892 ? 17.080 -58.750 -15.522 1.00 84.44 892 LEU A C 1
ATOM 7341 O O . LEU A 1 892 ? 17.426 -59.587 -14.694 1.00 84.44 892 LEU A O 1
ATOM 7345 N N . LYS A 1 893 ? 16.883 -59.076 -16.798 1.00 83.94 893 LYS A N 1
ATOM 7346 C CA . LYS A 1 893 ? 17.189 -60.411 -17.328 1.00 83.94 893 LYS A CA 1
ATOM 7347 C C . LYS A 1 893 ? 18.705 -60.634 -17.376 1.00 83.94 893 LYS A C 1
ATOM 7349 O O . LYS A 1 893 ? 19.459 -59.723 -17.697 1.00 83.94 893 LYS A O 1
ATOM 7354 N N . GLU A 1 894 ? 19.159 -61.858 -17.113 1.00 75.25 894 GLU A N 1
ATOM 7355 C CA . GLU A 1 894 ? 20.585 -62.216 -16.946 1.00 75.25 894 GLU A CA 1
ATOM 7356 C C . GLU A 1 894 ? 21.497 -61.801 -18.114 1.00 75.25 894 GLU A C 1
ATOM 7358 O O . GLU A 1 894 ? 22.628 -61.353 -17.915 1.00 75.25 894 GLU A O 1
ATOM 7363 N N . LYS A 1 895 ? 20.957 -61.846 -19.336 1.00 73.31 895 LYS A N 1
ATOM 7364 C CA . LYS A 1 895 ? 21.639 -61.450 -20.580 1.00 73.31 895 LYS A CA 1
ATOM 7365 C C . LYS A 1 895 ? 21.893 -59.939 -20.690 1.00 73.31 895 LYS A C 1
ATOM 7367 O O . LYS A 1 895 ? 22.715 -59.521 -21.498 1.00 73.31 895 LYS A O 1
ATOM 7372 N N . ASP A 1 896 ? 21.214 -59.145 -19.866 1.00 70.44 896 ASP A N 1
ATOM 7373 C CA . ASP A 1 896 ? 21.287 -57.685 -19.823 1.00 70.44 896 ASP A CA 1
ATOM 7374 C C . ASP A 1 896 ? 22.038 -57.183 -18.567 1.00 70.44 896 ASP A C 1
ATOM 7376 O O . ASP A 1 896 ? 21.990 -55.998 -18.240 1.00 70.44 896 ASP A O 1
ATOM 7380 N N . SER A 1 897 ? 22.755 -58.068 -17.857 1.00 63.06 897 SER A N 1
ATOM 7381 C CA . SER A 1 897 ? 23.491 -57.774 -16.609 1.00 63.06 897 SER A CA 1
ATOM 7382 C C . SER A 1 897 ? 24.624 -56.741 -16.751 1.00 63.06 897 SER A C 1
ATOM 7384 O O . SER A 1 897 ? 25.043 -56.141 -15.755 1.00 63.06 897 SER A O 1
ATOM 7386 N N . GLU A 1 898 ? 25.074 -56.480 -17.984 1.00 62.62 898 GLU A N 1
ATOM 7387 C CA . GLU A 1 898 ? 26.025 -55.412 -18.334 1.00 62.62 898 GLU A CA 1
ATOM 7388 C C . GLU A 1 898 ? 25.380 -54.010 -18.405 1.00 62.62 898 GLU A C 1
ATOM 7390 O O . GLU A 1 898 ? 26.085 -53.012 -18.576 1.00 62.62 898 GLU A O 1
ATOM 7395 N N . ALA A 1 899 ? 24.050 -53.898 -18.298 1.00 61.28 899 ALA A N 1
ATOM 7396 C CA . ALA A 1 899 ? 23.358 -52.613 -18.259 1.00 61.28 899 ALA A CA 1
ATOM 7397 C C . ALA A 1 899 ? 23.632 -51.876 -16.943 1.00 61.28 899 ALA A C 1
ATOM 7399 O O . ALA A 1 899 ? 23.466 -52.447 -15.865 1.00 61.28 899 ALA A O 1
ATOM 7400 N N . PHE A 1 900 ? 23.999 -50.593 -17.022 1.00 62.03 900 PHE A N 1
ATOM 7401 C CA . PHE A 1 900 ? 24.300 -49.761 -15.858 1.00 62.03 900 PHE A CA 1
ATOM 7402 C C . PHE A 1 900 ? 23.091 -48.878 -15.515 1.00 62.03 900 PHE A C 1
ATOM 7404 O O . PHE A 1 900 ? 22.848 -47.824 -16.110 1.00 62.03 900 PHE A O 1
ATOM 7411 N N . LEU A 1 901 ? 22.285 -49.323 -14.553 1.00 60.94 901 LEU A N 1
ATOM 7412 C CA . LEU A 1 901 ? 21.128 -48.554 -14.103 1.00 60.94 901 LEU A CA 1
ATOM 7413 C C . LEU A 1 901 ? 21.595 -47.398 -13.197 1.00 60.94 901 LEU A C 1
ATOM 7415 O O . LEU A 1 901 ? 22.238 -47.647 -12.182 1.00 60.94 901 LEU A O 1
ATOM 7419 N N . GLU A 1 902 ? 21.271 -46.147 -13.541 1.00 58.41 902 GLU A N 1
ATOM 7420 C CA . GLU A 1 902 ? 21.567 -44.965 -12.713 1.00 58.41 902 GLU A CA 1
ATOM 7421 C C . GLU A 1 902 ? 20.266 -44.253 -12.342 1.00 58.41 902 GLU A C 1
ATOM 7423 O O . GLU A 1 902 ? 19.627 -43.599 -13.163 1.00 58.41 902 GLU A O 1
ATOM 7428 N N . ILE A 1 903 ? 19.865 -44.335 -11.081 1.00 54.59 903 ILE A N 1
ATOM 7429 C CA . ILE A 1 903 ? 18.580 -43.802 -10.626 1.00 54.59 903 ILE A CA 1
ATOM 7430 C C . ILE A 1 903 ? 18.786 -42.439 -9.971 1.00 54.59 903 ILE A C 1
ATOM 7432 O O . ILE A 1 903 ? 19.602 -42.291 -9.068 1.00 54.59 903 ILE A O 1
ATOM 7436 N N . TYR A 1 904 ? 18.033 -41.441 -10.437 1.00 53.81 904 TYR A N 1
ATOM 7437 C CA . TYR A 1 904 ? 18.141 -40.058 -9.981 1.00 53.81 904 TYR A CA 1
ATOM 7438 C C . TYR A 1 904 ? 16.875 -39.665 -9.230 1.00 53.81 904 TYR A C 1
ATOM 7440 O O . TYR A 1 904 ? 15.831 -39.445 -9.841 1.00 53.81 904 TYR A O 1
ATOM 7448 N N . THR A 1 905 ? 16.965 -39.507 -7.913 1.00 52.09 905 THR A N 1
ATOM 7449 C CA . THR A 1 905 ? 15.849 -38.977 -7.124 1.00 52.09 905 THR A CA 1
ATOM 7450 C C . THR A 1 905 ? 15.949 -37.450 -7.049 1.00 52.09 905 THR A C 1
ATOM 7452 O O . THR A 1 905 ? 17.037 -36.875 -7.018 1.00 52.09 905 THR A O 1
ATOM 7455 N N . LYS A 1 906 ? 14.809 -36.751 -7.058 1.00 44.53 906 LYS A N 1
ATOM 7456 C CA . LYS A 1 906 ? 14.770 -35.276 -7.035 1.00 44.53 906 LYS A CA 1
ATOM 7457 C C . LYS A 1 906 ? 14.883 -34.693 -5.615 1.00 44.53 906 LYS A C 1
ATOM 7459 O O . LYS A 1 906 ? 14.651 -33.502 -5.422 1.00 44.53 906 LYS A O 1
ATOM 7464 N N . PHE A 1 907 ? 15.209 -35.518 -4.623 1.00 52.44 907 PHE A N 1
ATOM 7465 C CA . PHE A 1 907 ? 15.273 -35.119 -3.222 1.00 52.44 907 PHE A CA 1
ATOM 7466 C C . PHE A 1 907 ? 16.685 -34.618 -2.893 1.00 52.44 907 PHE A C 1
ATOM 7468 O O . PHE A 1 907 ? 17.587 -35.400 -2.601 1.00 52.44 907 PHE A O 1
ATOM 7475 N N . LYS A 1 908 ? 16.892 -33.295 -2.928 1.00 41.12 908 LYS A N 1
ATOM 7476 C CA . LYS A 1 908 ? 18.032 -32.690 -2.223 1.00 41.12 908 LYS A CA 1
ATOM 7477 C C . LYS A 1 908 ? 17.834 -32.998 -0.729 1.00 41.12 908 LYS A C 1
ATOM 7479 O O . LYS A 1 908 ? 16.843 -32.538 -0.172 1.00 41.12 908 LYS A O 1
ATOM 7484 N N . ASN A 1 909 ? 18.743 -33.781 -0.137 1.00 43.84 909 ASN A N 1
ATOM 7485 C CA . ASN A 1 909 ? 18.853 -34.169 1.289 1.00 43.84 909 ASN A CA 1
ATOM 7486 C C . ASN A 1 909 ? 18.361 -35.570 1.706 1.00 43.84 909 ASN A C 1
ATOM 7488 O O . ASN A 1 909 ? 18.382 -35.868 2.895 1.00 43.84 909 ASN A O 1
ATOM 7492 N N . SER A 1 910 ? 17.972 -36.466 0.793 1.00 52.34 910 SER A N 1
ATOM 7493 C CA . SER A 1 910 ? 17.726 -37.867 1.180 1.00 52.34 910 SER A CA 1
ATOM 7494 C C . SER A 1 910 ? 19.001 -38.708 1.028 1.00 52.34 910 SER A C 1
ATOM 7496 O O . SER A 1 910 ? 19.466 -38.890 -0.100 1.00 52.34 910 SER A O 1
ATOM 7498 N N . ASN A 1 911 ? 19.532 -39.255 2.129 1.00 54.06 911 ASN A N 1
ATOM 7499 C CA . ASN A 1 911 ? 20.586 -40.281 2.121 1.00 54.06 911 ASN A CA 1
ATOM 7500 C C . ASN A 1 911 ? 20.005 -41.598 1.573 1.00 54.06 911 ASN A C 1
ATOM 7502 O O . ASN A 1 911 ? 19.560 -42.474 2.312 1.00 54.06 911 ASN A O 1
ATOM 7506 N N . ILE A 1 912 ? 19.912 -41.698 0.249 1.00 59.41 912 ILE A N 1
ATOM 7507 C CA . ILE A 1 912 ? 19.471 -42.909 -0.449 1.00 59.41 912 ILE A CA 1
ATOM 7508 C C . ILE A 1 912 ? 20.724 -43.640 -0.912 1.00 59.41 912 ILE A C 1
ATOM 7510 O O . ILE A 1 912 ? 21.504 -43.094 -1.693 1.00 59.41 912 ILE A O 1
ATOM 7514 N N . VAL A 1 913 ? 20.908 -44.874 -0.442 1.00 65.19 913 VAL A N 1
ATOM 7515 C CA . VAL A 1 913 ? 22.028 -45.719 -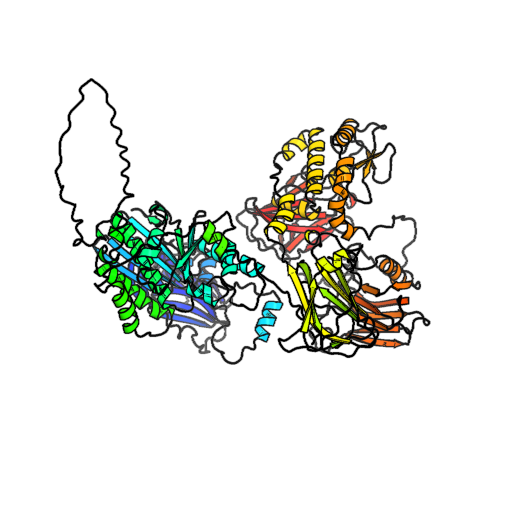0.859 1.00 65.19 913 VAL A CA 1
ATOM 7516 C C . VAL A 1 913 ? 21.564 -46.624 -1.992 1.00 65.19 913 VAL A C 1
ATOM 7518 O O . VAL A 1 913 ? 20.547 -47.314 -1.891 1.00 65.19 913 VAL A O 1
ATOM 7521 N N . PHE A 1 914 ? 22.324 -46.604 -3.083 1.00 67.19 914 PHE A N 1
ATOM 7522 C CA . PHE A 1 914 ? 22.148 -47.520 -4.199 1.00 67.19 914 PHE A CA 1
ATOM 7523 C C . PHE A 1 914 ? 23.053 -48.730 -4.007 1.00 67.19 914 PHE A C 1
ATOM 7525 O O . PHE A 1 914 ? 24.276 -48.584 -3.954 1.00 67.19 914 PHE A O 1
ATOM 7532 N N . THR A 1 915 ? 22.469 -49.923 -3.933 1.00 75.00 915 THR A N 1
ATOM 7533 C CA . THR A 1 915 ? 23.229 -51.171 -3.866 1.00 75.00 915 THR A CA 1
ATOM 7534 C C . THR A 1 915 ? 22.823 -52.087 -5.011 1.00 75.00 915 THR A C 1
ATOM 7536 O O . THR A 1 915 ? 21.660 -52.437 -5.206 1.00 75.00 915 THR A O 1
ATOM 7539 N N . LYS A 1 916 ? 23.807 -52.506 -5.808 1.00 80.38 916 LYS A N 1
ATOM 7540 C CA . LYS A 1 916 ? 23.627 -53.622 -6.735 1.00 80.38 916 LYS A CA 1
ATOM 7541 C C . LYS A 1 916 ? 23.678 -54.904 -5.898 1.00 80.38 916 LYS A C 1
ATOM 7543 O O . LYS A 1 916 ? 24.760 -55.298 -5.475 1.00 80.38 916 LYS A O 1
ATOM 7548 N N . SER A 1 917 ? 22.523 -55.500 -5.595 1.00 78.81 917 SER A N 1
ATOM 7549 C CA . SER A 1 917 ? 22.449 -56.690 -4.732 1.00 78.81 917 SER A CA 1
ATOM 7550 C C . SER A 1 917 ? 22.851 -57.975 -5.464 1.00 78.81 917 SER A C 1
ATOM 7552 O O . SER A 1 917 ? 23.303 -58.924 -4.830 1.00 78.81 917 SER A O 1
ATOM 7554 N N . SER A 1 918 ? 22.748 -58.005 -6.799 1.00 83.38 918 SER A N 1
ATOM 7555 C CA . SER A 1 918 ? 23.278 -59.083 -7.646 1.00 83.38 918 SER A CA 1
ATOM 7556 C C . SER A 1 918 ? 23.624 -58.587 -9.058 1.00 83.38 918 SER A C 1
ATOM 7558 O O . SER A 1 918 ? 23.370 -57.434 -9.401 1.00 83.38 918 SER A O 1
ATOM 7560 N N . SER A 1 919 ? 24.186 -59.448 -9.919 1.00 77.56 919 SER A N 1
ATOM 7561 C CA . SER A 1 919 ? 24.506 -59.116 -11.323 1.00 77.56 919 SER A CA 1
ATOM 7562 C C . SER A 1 919 ? 23.311 -58.545 -12.103 1.00 77.56 919 SER A C 1
ATOM 7564 O O . SER A 1 919 ? 23.508 -57.729 -13.006 1.00 77.56 919 SER A O 1
ATOM 7566 N N . THR A 1 920 ? 22.091 -58.915 -11.712 1.00 82.00 920 THR A N 1
ATOM 7567 C CA . THR A 1 920 ? 20.829 -58.556 -12.365 1.00 82.00 920 THR A CA 1
ATOM 7568 C C . THR A 1 920 ? 19.893 -57.711 -11.510 1.00 82.00 920 THR A C 1
ATOM 7570 O O . THR A 1 920 ? 18.945 -57.148 -12.051 1.00 82.00 920 THR A O 1
ATOM 7573 N N . THR A 1 921 ? 20.11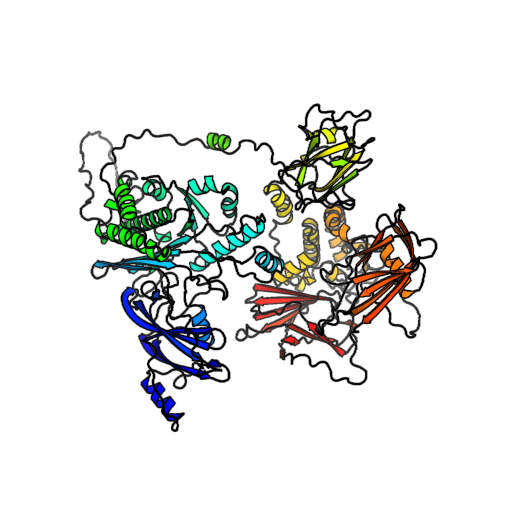4 -57.627 -10.198 1.00 82.56 921 THR A N 1
ATOM 7574 C CA . THR A 1 921 ? 19.186 -56.983 -9.264 1.00 82.56 921 THR A CA 1
ATOM 7575 C C . THR A 1 921 ? 19.790 -55.720 -8.667 1.00 82.56 921 THR A C 1
ATOM 7577 O O . THR A 1 921 ? 20.903 -55.711 -8.139 1.00 82.56 921 THR A O 1
ATOM 7580 N N . TYR A 1 922 ? 19.010 -54.650 -8.736 1.00 80.75 922 TYR A N 1
ATOM 7581 C CA . TYR A 1 922 ? 19.337 -53.330 -8.226 1.00 80.75 922 TYR A CA 1
ATOM 7582 C C . TYR A 1 922 ? 18.377 -52.971 -7.099 1.00 80.75 922 TYR A C 1
ATOM 7584 O O . TYR A 1 922 ? 17.163 -53.029 -7.290 1.00 80.75 922 TYR A O 1
ATOM 7592 N N . GLU A 1 923 ? 18.912 -52.599 -5.940 1.00 82.00 923 GLU A N 1
ATOM 7593 C CA . GLU A 1 923 ? 18.141 -52.250 -4.753 1.00 82.00 923 GLU A CA 1
ATOM 7594 C C . GLU A 1 923 ? 18.369 -50.795 -4.336 1.00 82.00 923 GLU A C 1
ATOM 7596 O O . GLU A 1 923 ? 19.475 -50.253 -4.388 1.00 82.00 923 GLU A O 1
ATOM 7601 N N . PHE A 1 924 ? 17.280 -50.175 -3.898 1.00 76.94 924 PHE A N 1
ATOM 7602 C CA . PHE A 1 924 ? 17.229 -48.842 -3.318 1.00 76.94 924 PHE A CA 1
ATOM 7603 C C . PHE A 1 924 ? 16.809 -48.990 -1.879 1.00 76.94 924 PHE A C 1
ATOM 7605 O O . PHE A 1 924 ? 15.695 -49.445 -1.644 1.00 76.94 924 PHE A O 1
ATOM 7612 N N . LEU A 1 925 ? 17.667 -48.603 -0.943 1.00 73.75 925 LEU A N 1
ATOM 7613 C CA . LEU A 1 925 ? 17.350 -48.609 0.480 1.00 73.75 925 LEU A CA 1
ATOM 7614 C C . LEU A 1 925 ? 17.404 -47.176 1.002 1.00 73.75 925 LEU A C 1
ATOM 7616 O O . LEU A 1 925 ? 18.395 -46.463 0.807 1.00 73.75 925 LEU A O 1
ATOM 7620 N N . HIS A 1 926 ? 16.330 -46.748 1.659 1.00 66.75 926 HIS A N 1
ATOM 7621 C CA . HIS A 1 926 ? 16.365 -45.533 2.459 1.00 66.75 926 HIS A CA 1
ATOM 7622 C C . HIS A 1 926 ? 17.092 -45.848 3.774 1.00 66.75 926 HIS A C 1
ATOM 7624 O O . HIS A 1 926 ? 16.652 -46.726 4.513 1.00 66.75 926 HIS A O 1
ATOM 7630 N N . GLN A 1 927 ? 18.224 -45.192 4.049 1.00 62.38 927 GLN A N 1
ATOM 7631 C CA . GLN A 1 927 ? 18.866 -45.305 5.359 1.00 62.38 927 GLN A CA 1
ATOM 7632 C C . GLN A 1 927 ? 18.104 -44.428 6.352 1.00 62.38 927 GLN A C 1
ATOM 7634 O O . GLN A 1 927 ? 18.141 -43.201 6.251 1.00 62.38 927 GLN A O 1
ATOM 7639 N N . GLU A 1 928 ? 17.413 -45.058 7.299 1.00 55.34 928 GLU A N 1
ATOM 7640 C CA . GLU A 1 928 ? 16.905 -44.371 8.484 1.00 55.34 928 GLU A CA 1
ATOM 7641 C C . GLU A 1 928 ? 18.101 -43.826 9.278 1.00 55.34 928 GLU A C 1
ATOM 7643 O O . GLU A 1 928 ? 18.992 -44.577 9.674 1.00 55.34 928 GLU A O 1
ATOM 7648 N N . HIS A 1 929 ? 18.152 -42.512 9.496 1.00 48.19 929 HIS A N 1
ATOM 7649 C CA . HIS A 1 929 ? 18.963 -41.968 10.580 1.00 48.19 929 HIS A CA 1
ATOM 7650 C C . HIS A 1 929 ? 18.175 -42.150 11.879 1.00 48.19 929 HIS A C 1
ATOM 7652 O O . HIS A 1 929 ? 17.009 -41.771 11.935 1.00 48.19 929 HIS A O 1
ATOM 7658 N N . GLU A 1 930 ? 18.827 -42.639 12.937 1.00 45.25 930 GLU A N 1
ATOM 7659 C CA . GLU A 1 930 ? 18.291 -42.777 14.307 1.00 45.25 930 GLU A CA 1
ATOM 7660 C C . GLU A 1 930 ? 17.885 -41.437 14.977 1.00 45.25 930 GLU A C 1
ATOM 7662 O O . GLU A 1 930 ? 17.768 -41.335 16.198 1.00 45.25 930 GLU A O 1
ATOM 7667 N N . SER A 1 931 ? 17.666 -40.362 14.216 1.00 44.97 931 SER A N 1
ATOM 7668 C CA . SER A 1 931 ? 17.111 -39.125 14.750 1.00 44.97 931 SER A CA 1
ATOM 7669 C C . SER A 1 931 ? 15.595 -39.265 14.896 1.00 44.97 931 SER A C 1
ATOM 7671 O O . SER A 1 931 ? 14.872 -39.256 13.904 1.00 44.97 931 SER A O 1
ATOM 7673 N N . ASN A 1 932 ? 15.131 -39.340 16.145 1.00 41.16 932 ASN A N 1
ATOM 7674 C CA . ASN A 1 932 ? 13.737 -39.416 16.615 1.00 41.16 932 ASN A CA 1
ATOM 7675 C C . ASN A 1 932 ? 12.803 -38.246 16.200 1.00 41.16 932 ASN A C 1
ATOM 7677 O O . ASN A 1 932 ? 11.857 -37.918 16.916 1.00 41.16 932 ASN A O 1
ATOM 7681 N N . THR A 1 933 ? 13.023 -37.578 15.068 1.00 42.59 933 THR A N 1
ATOM 7682 C CA . THR A 1 933 ? 12.096 -36.570 14.544 1.00 42.59 933 THR A CA 1
ATOM 7683 C C . THR A 1 933 ? 11.187 -37.210 13.497 1.00 42.59 933 THR A C 1
ATOM 7685 O O . THR A 1 933 ? 11.583 -37.495 12.373 1.00 42.59 933 THR A O 1
ATOM 7688 N N . SER A 1 934 ? 9.933 -37.429 13.889 1.00 40.00 934 SER A N 1
ATOM 7689 C CA . SER A 1 934 ? 8.836 -38.094 13.170 1.00 40.00 934 SER A CA 1
ATOM 7690 C C . SER A 1 934 ? 8.338 -37.395 11.889 1.00 40.00 934 SER A C 1
ATOM 7692 O O . SER A 1 934 ? 7.160 -37.476 11.545 1.00 40.00 934 SER A O 1
ATOM 7694 N N . ASN A 1 935 ? 9.216 -36.732 11.137 1.00 42.56 935 ASN A N 1
ATOM 7695 C CA . ASN A 1 935 ? 8.912 -36.270 9.785 1.00 42.56 935 ASN A CA 1
ATOM 7696 C C . ASN A 1 935 ? 9.284 -37.367 8.781 1.00 42.56 935 ASN A C 1
ATOM 7698 O O . ASN A 1 935 ? 10.239 -37.234 8.016 1.00 42.56 935 ASN A O 1
ATOM 7702 N N . GLU A 1 936 ? 8.515 -38.458 8.796 1.00 47.19 936 GLU A N 1
ATOM 7703 C CA . GLU A 1 936 ? 8.550 -39.473 7.743 1.00 47.19 936 GLU A CA 1
ATOM 7704 C C . GLU A 1 936 ? 8.368 -38.792 6.378 1.00 47.19 936 GLU A C 1
ATOM 7706 O O . GLU A 1 936 ? 7.389 -38.079 6.132 1.00 47.19 936 GLU A O 1
ATOM 7711 N N . ILE A 1 937 ? 9.332 -38.981 5.474 1.00 47.59 937 ILE A N 1
ATOM 7712 C CA . ILE A 1 937 ? 9.281 -38.421 4.122 1.00 47.59 937 ILE A CA 1
ATOM 7713 C C . ILE A 1 937 ? 8.186 -39.162 3.343 1.00 47.59 937 ILE A C 1
ATOM 7715 O O . ILE A 1 937 ? 8.410 -40.209 2.737 1.00 47.59 937 ILE A O 1
ATOM 7719 N N . ILE A 1 938 ? 6.982 -38.591 3.332 1.00 47.16 938 ILE A N 1
ATOM 7720 C CA . ILE A 1 938 ? 5.884 -39.001 2.456 1.00 47.16 938 ILE A CA 1
ATOM 7721 C C . ILE A 1 938 ? 6.286 -38.665 1.011 1.00 47.16 938 ILE A C 1
ATOM 7723 O O . ILE A 1 938 ? 6.197 -37.516 0.570 1.00 47.16 938 ILE A O 1
ATOM 7727 N N . SER A 1 939 ? 6.744 -39.660 0.252 1.00 48.97 939 SER A N 1
ATOM 7728 C CA . SER A 1 939 ? 7.193 -39.468 -1.130 1.00 48.97 939 SER A CA 1
ATOM 7729 C C . SER A 1 939 ? 6.065 -39.801 -2.113 1.00 48.97 939 SER A C 1
ATOM 7731 O O . SER A 1 939 ? 5.462 -40.870 -2.057 1.00 48.97 939 SER A O 1
ATOM 7733 N N . LYS A 1 940 ? 5.757 -38.883 -3.040 1.00 46.47 940 LYS A N 1
ATOM 7734 C CA . LYS A 1 940 ? 4.753 -39.130 -4.094 1.00 46.47 940 LYS A CA 1
ATOM 7735 C C . LYS A 1 940 ? 5.342 -39.689 -5.393 1.00 46.47 940 LYS A C 1
ATOM 7737 O O . LYS A 1 940 ? 4.579 -40.247 -6.177 1.00 46.47 940 LYS A O 1
ATOM 7742 N N . CYS A 1 941 ? 6.644 -39.527 -5.677 1.00 54.22 941 CYS A N 1
ATOM 7743 C CA . CYS A 1 941 ? 7.161 -39.916 -6.997 1.00 54.22 941 CYS A CA 1
ATOM 7744 C C . CYS A 1 941 ? 8.706 -40.070 -7.118 1.00 54.22 941 CYS A C 1
ATOM 7746 O O . CYS A 1 941 ? 9.394 -39.075 -7.364 1.00 54.22 941 CYS A O 1
ATOM 7748 N N . PRO A 1 942 ? 9.288 -41.278 -6.966 1.00 57.38 942 PRO A N 1
ATOM 7749 C CA . PRO A 1 942 ? 10.674 -41.564 -7.356 1.00 57.38 942 PRO A CA 1
ATOM 7750 C C . PRO A 1 942 ? 10.872 -41.635 -8.886 1.00 57.38 942 PRO A C 1
ATOM 7752 O O . PRO A 1 942 ? 10.069 -42.212 -9.618 1.00 57.38 942 PRO A O 1
ATOM 7755 N N . ILE A 1 943 ? 11.981 -41.072 -9.381 1.00 54.69 943 ILE A N 1
ATOM 7756 C CA . ILE A 1 943 ? 12.389 -41.107 -10.799 1.00 54.69 943 ILE A CA 1
ATOM 7757 C C . ILE A 1 943 ? 13.625 -41.997 -10.935 1.00 54.69 943 ILE A C 1
ATOM 7759 O O . ILE A 1 943 ? 14.532 -41.913 -10.113 1.00 54.69 943 ILE A O 1
ATOM 7763 N N . PHE A 1 944 ? 13.692 -42.822 -11.978 1.00 62.78 944 PHE A N 1
ATOM 7764 C CA . PHE A 1 944 ? 14.885 -43.576 -12.333 1.00 62.78 944 PHE A CA 1
ATOM 7765 C C . PHE A 1 944 ? 15.286 -43.439 -13.798 1.00 62.78 944 PHE A C 1
ATOM 7767 O O . PHE A 1 944 ? 14.452 -43.301 -14.688 1.00 62.78 944 PHE A O 1
ATOM 7774 N N . PHE A 1 945 ? 16.592 -43.506 -14.053 1.00 55.94 945 PHE A N 1
ATOM 7775 C CA . PHE A 1 945 ? 17.143 -43.571 -15.396 1.00 55.94 945 PHE A CA 1
ATOM 7776 C C . PHE A 1 945 ? 17.927 -44.875 -15.558 1.00 55.94 945 PHE A C 1
ATOM 7778 O O . PHE A 1 945 ? 18.440 -45.473 -14.616 1.00 55.94 945 PHE A O 1
ATOM 7785 N N . ALA A 1 946 ? 17.984 -45.368 -16.780 1.00 61.44 946 ALA A N 1
ATOM 7786 C CA . ALA A 1 946 ? 18.772 -46.529 -17.128 1.00 61.44 946 ALA A CA 1
ATOM 7787 C C . ALA A 1 946 ? 19.633 -46.173 -18.331 1.00 61.44 946 ALA A C 1
ATOM 7789 O O . ALA A 1 946 ? 19.138 -45.648 -19.337 1.00 61.44 946 ALA A O 1
ATOM 7790 N N . SER A 1 947 ? 20.931 -46.446 -18.211 1.00 57.28 947 SER A N 1
ATOM 7791 C CA . SER A 1 947 ? 21.893 -46.222 -19.279 1.00 57.28 947 SER A CA 1
ATOM 7792 C C . SER A 1 947 ? 22.631 -47.522 -19.600 1.00 57.28 947 SER A C 1
ATOM 7794 O O . SER A 1 947 ? 22.914 -48.332 -18.726 1.00 57.28 947 SER A O 1
ATOM 7796 N N . THR A 1 948 ? 22.947 -47.770 -20.864 1.00 60.12 948 THR A N 1
ATOM 7797 C CA . THR A 1 948 ? 23.903 -48.828 -21.215 1.00 60.12 948 THR A CA 1
ATOM 7798 C C . THR A 1 948 ? 24.959 -48.237 -22.123 1.00 60.12 948 THR A C 1
ATOM 7800 O O . THR A 1 948 ? 24.659 -47.338 -22.907 1.00 60.12 948 THR A O 1
ATOM 7803 N N . ASN A 1 949 ? 26.163 -48.803 -22.103 1.00 57.66 949 ASN A N 1
ATOM 7804 C CA . ASN A 1 949 ? 27.218 -48.425 -23.046 1.00 57.66 949 ASN A CA 1
ATOM 7805 C C . ASN A 1 949 ? 26.908 -48.869 -24.496 1.00 57.66 949 ASN A C 1
ATOM 7807 O O . ASN A 1 949 ? 27.589 -48.445 -25.427 1.00 57.66 949 ASN A O 1
ATOM 7811 N N . LYS A 1 950 ? 25.878 -49.704 -24.703 1.00 58.75 950 LYS A N 1
ATOM 7812 C CA . LYS A 1 950 ? 25.396 -50.166 -26.016 1.00 58.75 950 LYS A CA 1
ATOM 7813 C C . LYS A 1 950 ? 24.321 -49.203 -26.552 1.00 58.75 950 LYS A C 1
ATOM 7815 O O . LYS A 1 950 ? 23.491 -48.719 -25.788 1.00 58.75 950 LYS A O 1
ATOM 7820 N N . ASN A 1 951 ? 24.354 -48.888 -27.851 1.00 57.84 951 ASN A N 1
ATOM 7821 C CA . ASN A 1 951 ? 23.427 -47.947 -28.495 1.00 57.84 951 ASN A CA 1
ATOM 7822 C C . ASN A 1 951 ? 22.809 -48.607 -29.753 1.00 57.84 951 ASN A C 1
ATOM 7824 O O . ASN A 1 951 ? 23.569 -48.908 -30.676 1.00 57.84 951 ASN A O 1
ATOM 7828 N N . PRO A 1 952 ? 21.478 -48.827 -29.828 1.00 58.16 952 PRO A N 1
ATOM 7829 C CA . PRO A 1 952 ? 20.471 -48.452 -28.834 1.00 58.16 952 PRO A CA 1
ATOM 7830 C C . PRO A 1 952 ? 20.596 -49.265 -27.537 1.00 58.16 952 PRO A C 1
ATOM 7832 O O . PRO A 1 952 ? 20.979 -50.433 -27.545 1.00 58.16 952 PRO A O 1
ATOM 7835 N N . ILE A 1 953 ? 20.274 -48.615 -26.423 1.00 64.44 953 ILE A N 1
ATOM 7836 C CA . ILE A 1 953 ? 20.137 -49.220 -25.100 1.00 64.44 953 ILE A CA 1
ATOM 7837 C C . ILE A 1 953 ? 18.970 -50.192 -25.190 1.00 64.44 953 ILE A C 1
ATOM 7839 O O . ILE A 1 953 ? 17.846 -49.757 -25.417 1.00 64.44 953 ILE A O 1
ATOM 7843 N N . SER A 1 954 ? 19.234 -51.485 -25.041 1.00 75.38 954 SER A N 1
ATOM 7844 C CA . SER A 1 954 ? 18.212 -52.526 -24.965 1.00 75.38 954 SER A CA 1
ATOM 7845 C C . SER A 1 954 ? 18.454 -53.340 -23.706 1.00 75.38 954 SER A C 1
ATOM 7847 O O . SER A 1 954 ? 19.492 -53.986 -23.608 1.00 75.38 954 SER A O 1
ATOM 7849 N N . PHE A 1 955 ? 17.510 -53.340 -22.771 1.00 78.88 955 PHE A N 1
ATOM 7850 C CA . PHE A 1 955 ? 17.525 -54.262 -21.635 1.00 78.88 955 PHE A CA 1
ATOM 7851 C C . PHE A 1 955 ? 16.108 -54.697 -21.283 1.00 78.88 955 PHE A C 1
ATOM 7853 O O . PHE A 1 955 ? 15.131 -53.993 -21.543 1.00 78.88 955 PHE A O 1
ATOM 7860 N N . THR A 1 956 ? 15.996 -55.874 -20.688 1.00 80.19 956 THR A N 1
ATOM 7861 C CA . THR A 1 956 ? 14.726 -56.473 -20.303 1.00 80.19 956 THR A CA 1
ATOM 7862 C C . THR A 1 956 ? 14.560 -56.355 -18.797 1.00 80.19 956 THR A C 1
ATOM 7864 O O . THR A 1 956 ? 15.308 -56.972 -18.039 1.00 80.19 956 THR A O 1
ATOM 7867 N N . VAL A 1 957 ? 13.582 -55.567 -18.355 1.00 81.62 957 VAL A N 1
ATOM 7868 C CA . VAL A 1 957 ? 13.169 -55.531 -16.949 1.00 81.62 957 VAL A CA 1
ATOM 7869 C C . VAL A 1 957 ? 12.285 -56.745 -16.702 1.00 81.62 957 VAL A C 1
ATOM 7871 O O . VAL A 1 957 ? 11.262 -56.913 -17.358 1.00 81.62 957 VAL A O 1
ATOM 7874 N N . GLN A 1 958 ? 12.692 -57.608 -15.781 1.00 82.44 958 GLN A N 1
ATOM 7875 C CA . GLN A 1 958 ? 11.930 -58.790 -15.391 1.00 82.44 958 GLN A CA 1
ATOM 7876 C C . GLN A 1 958 ? 10.941 -58.455 -14.270 1.00 82.44 958 GLN A C 1
ATOM 7878 O O . GLN A 1 958 ? 9.801 -58.920 -14.274 1.00 82.44 958 GLN A O 1
ATOM 7883 N N . ARG A 1 959 ? 11.368 -57.639 -13.297 1.00 80.94 959 ARG A N 1
ATOM 7884 C CA . ARG A 1 959 ? 10.569 -57.324 -12.106 1.00 80.94 959 ARG A CA 1
ATOM 7885 C C . ARG A 1 959 ? 10.899 -55.937 -11.565 1.00 80.94 959 ARG A C 1
ATOM 7887 O O . ARG A 1 959 ? 12.064 -55.555 -11.526 1.00 80.94 959 ARG A O 1
ATOM 7894 N N . ILE A 1 960 ? 9.874 -55.216 -11.116 1.00 80.31 960 ILE A N 1
ATOM 7895 C CA . ILE A 1 960 ? 10.015 -54.033 -10.260 1.00 80.31 960 ILE A CA 1
ATOM 7896 C C . ILE A 1 960 ? 9.205 -54.307 -8.998 1.00 80.31 960 ILE A C 1
ATOM 7898 O O . ILE A 1 960 ? 8.019 -54.615 -9.087 1.00 80.31 960 ILE A O 1
ATOM 7902 N N . GLU A 1 961 ? 9.836 -54.206 -7.837 1.00 80.00 961 GLU A N 1
ATOM 7903 C CA . GLU A 1 961 ? 9.193 -54.333 -6.534 1.00 80.00 961 GLU A CA 1
ATOM 7904 C C . GLU A 1 961 ? 9.346 -53.034 -5.762 1.00 80.00 961 GLU A C 1
ATOM 7906 O O . GLU A 1 961 ? 10.420 -52.442 -5.742 1.00 80.00 961 GLU A O 1
ATOM 7911 N N . VAL A 1 962 ? 8.276 -52.596 -5.112 1.00 76.06 962 VAL A N 1
ATOM 7912 C CA . VAL A 1 962 ? 8.304 -51.450 -4.207 1.00 76.06 962 VAL A CA 1
ATOM 7913 C C . VAL A 1 962 ? 7.826 -51.947 -2.853 1.00 76.06 962 VAL A C 1
ATOM 7915 O O . VAL A 1 962 ? 6.686 -52.386 -2.722 1.00 76.06 962 VAL A O 1
ATOM 7918 N N . LEU A 1 963 ? 8.705 -51.897 -1.860 1.00 76.56 963 LEU A N 1
ATOM 7919 C CA . LEU A 1 963 ? 8.398 -52.170 -0.467 1.00 76.56 963 LEU A CA 1
ATOM 7920 C C . LEU A 1 963 ? 8.203 -50.831 0.247 1.00 76.56 963 LEU A C 1
ATOM 7922 O O . LEU A 1 963 ? 9.083 -49.970 0.220 1.00 76.56 963 LEU A O 1
ATOM 7926 N N . GLY A 1 964 ? 7.057 -50.647 0.885 1.00 77.00 964 GLY A N 1
ATOM 7927 C CA . GLY A 1 964 ? 6.749 -49.414 1.589 1.00 77.00 964 GLY A CA 1
ATOM 7928 C C . GLY A 1 964 ? 5.390 -49.453 2.267 1.00 77.00 964 GLY A C 1
ATOM 7929 O O . GLY A 1 964 ? 4.558 -50.309 1.959 1.00 77.00 964 GLY A O 1
ATOM 7930 N N . SER A 1 965 ? 5.168 -48.509 3.171 1.00 67.00 965 SER A N 1
ATOM 7931 C CA . SER A 1 965 ? 3.861 -48.258 3.770 1.00 67.00 965 SER A CA 1
ATOM 7932 C C . SER A 1 965 ? 3.059 -47.355 2.837 1.00 67.00 965 SER A C 1
ATOM 7934 O O . SER A 1 965 ? 3.334 -46.163 2.694 1.00 67.00 965 SER A O 1
ATOM 7936 N N . PHE A 1 966 ? 2.062 -47.932 2.173 1.00 59.56 966 PHE A N 1
ATOM 7937 C CA . PHE A 1 966 ? 1.077 -47.176 1.408 1.00 59.56 966 PHE A CA 1
ATOM 7938 C C . PHE A 1 966 ? -0.050 -46.789 2.353 1.00 59.56 966 PHE A C 1
ATOM 7940 O O . PHE A 1 966 ? -0.595 -47.659 3.027 1.00 59.56 966 PHE A O 1
ATOM 7947 N N . TYR A 1 967 ? -0.407 -45.507 2.397 1.00 53.12 967 TYR A N 1
ATOM 7948 C CA . TYR A 1 967 ? -1.567 -45.047 3.151 1.00 53.12 967 TYR A CA 1
ATOM 7949 C C . TYR A 1 967 ? -2.784 -45.064 2.213 1.00 53.12 967 TYR A C 1
ATOM 7951 O O . TYR A 1 967 ? -2.979 -44.101 1.465 1.00 53.12 967 TYR A O 1
ATOM 7959 N N . PRO A 1 968 ? -3.584 -46.151 2.163 1.00 48.16 968 PRO A N 1
ATOM 7960 C CA . PRO A 1 968 ? -4.825 -46.136 1.406 1.00 48.16 968 PRO A CA 1
ATOM 7961 C C . PRO A 1 968 ? -5.722 -45.009 1.928 1.00 48.16 968 PRO A C 1
ATOM 7963 O O . PRO A 1 968 ? -5.853 -44.813 3.135 1.00 48.16 968 PRO A O 1
ATOM 7966 N N . LEU A 1 969 ? -6.379 -44.291 1.016 1.00 43.31 969 LEU A N 1
ATOM 7967 C CA . LEU A 1 969 ? -7.605 -43.560 1.338 1.00 43.31 969 LEU A CA 1
ATOM 7968 C C . LEU A 1 969 ? -8.663 -44.618 1.692 1.00 43.31 969 LEU A C 1
ATOM 7970 O O . LEU A 1 969 ? -9.415 -45.056 0.827 1.00 43.31 969 LEU A O 1
ATOM 7974 N N . THR A 1 970 ? -8.656 -45.132 2.921 1.00 38.75 970 THR A N 1
ATOM 7975 C CA . THR A 1 970 ? -9.645 -46.119 3.350 1.00 38.75 970 THR A CA 1
ATOM 7976 C C . THR A 1 970 ? -11.017 -45.468 3.456 1.00 38.75 970 THR A C 1
ATOM 7978 O O . THR A 1 970 ? -11.212 -44.474 4.157 1.00 38.75 970 THR A O 1
ATOM 7981 N N . GLU A 1 971 ? -11.996 -46.088 2.793 1.00 40.88 971 GLU A N 1
ATOM 7982 C CA . GLU A 1 971 ? -13.365 -46.114 3.291 1.00 40.88 971 GLU A CA 1
ATOM 7983 C C . GLU A 1 971 ? -13.324 -46.546 4.763 1.00 40.88 971 GLU A C 1
ATOM 7985 O O . GLU A 1 971 ? -12.778 -47.596 5.111 1.00 40.88 971 GLU A O 1
ATOM 7990 N N . ILE A 1 972 ? -13.875 -45.709 5.642 1.00 37.47 972 ILE A N 1
ATOM 7991 C CA . ILE A 1 972 ? -14.051 -46.016 7.062 1.00 37.47 972 ILE A CA 1
ATOM 7992 C C . ILE A 1 972 ? -15.207 -47.016 7.162 1.00 37.47 972 ILE A C 1
ATOM 7994 O O . ILE A 1 972 ? -16.345 -46.662 7.453 1.00 37.47 972 ILE A O 1
ATOM 7998 N N . SER A 1 973 ? -14.926 -48.278 6.865 1.00 43.59 973 SER A N 1
ATOM 7999 C CA . SER A 1 973 ? -15.853 -49.389 7.066 1.00 43.59 973 SER A CA 1
ATOM 8000 C C . SER A 1 973 ? -15.071 -50.610 7.540 1.00 43.59 973 SER A C 1
ATOM 8002 O O . SER A 1 973 ? -14.824 -51.549 6.789 1.00 43.59 973 SER A O 1
ATOM 8004 N N . GLY A 1 974 ? -14.635 -50.575 8.798 1.00 39.19 974 GLY A N 1
ATOM 8005 C CA . GLY A 1 974 ? -13.999 -51.713 9.456 1.00 39.19 974 GLY A CA 1
ATOM 8006 C C . GLY A 1 974 ? -13.334 -51.314 10.767 1.00 39.19 974 GLY A C 1
ATOM 8007 O O . GLY A 1 974 ? -12.216 -50.823 10.742 1.00 39.19 974 GLY A O 1
ATOM 8008 N N . GLY A 1 975 ? -14.050 -51.513 11.881 1.00 42.84 975 GLY A N 1
ATOM 8009 C CA . GLY A 1 975 ? -13.539 -51.539 13.261 1.00 42.84 975 GLY A CA 1
ATOM 8010 C C . GLY A 1 975 ? -12.704 -50.335 13.696 1.00 42.84 975 GLY A C 1
ATOM 8011 O O . GLY A 1 975 ? -11.493 -50.376 13.559 1.00 42.84 975 GLY A O 1
ATOM 8012 N N . ILE A 1 976 ? -13.360 -49.314 14.261 1.00 39.00 976 ILE A N 1
ATOM 8013 C CA . ILE A 1 976 ? -12.800 -48.043 14.764 1.00 39.00 976 ILE A CA 1
ATOM 8014 C C . ILE A 1 976 ? -11.450 -48.240 15.491 1.00 39.00 976 ILE A C 1
ATOM 8016 O O . ILE A 1 976 ? -11.451 -48.624 16.662 1.00 39.00 976 ILE A O 1
ATOM 8020 N N . PRO A 1 977 ? -10.303 -47.891 14.877 1.00 35.59 977 PRO A N 1
ATOM 8021 C CA . PRO A 1 977 ? -9.222 -47.263 15.619 1.00 35.59 977 PRO A CA 1
ATOM 8022 C C . PRO A 1 977 ? -9.647 -45.805 15.841 1.00 35.59 977 PRO A C 1
ATOM 8024 O O . PRO A 1 977 ? -10.265 -45.206 14.955 1.00 35.59 977 PRO A O 1
ATOM 8027 N N . GLU A 1 978 ? -9.376 -45.222 17.010 1.00 34.59 978 GLU A N 1
ATOM 8028 C CA . GLU A 1 978 ? -9.684 -43.808 17.255 1.00 34.59 978 GLU A CA 1
ATOM 8029 C C . GLU A 1 978 ? -9.164 -42.959 16.089 1.00 34.59 978 GLU A C 1
ATOM 8031 O O . GLU A 1 978 ? -7.964 -42.908 15.819 1.00 34.59 978 GLU A O 1
ATOM 8036 N N . SER A 1 979 ? -10.093 -42.345 15.351 1.00 35.31 979 SER A N 1
ATOM 8037 C CA . SER A 1 979 ? -9.783 -41.520 14.189 1.00 35.31 979 SER A CA 1
ATOM 8038 C C . SER A 1 979 ? -8.700 -40.511 14.570 1.00 35.31 979 SER A C 1
ATOM 8040 O O . SER A 1 979 ? -8.856 -39.883 15.629 1.00 35.31 979 SER A O 1
ATOM 8042 N N . PRO A 1 980 ? -7.660 -40.290 13.739 1.00 39.25 980 PRO A N 1
ATOM 8043 C CA . PRO A 1 980 ? -6.758 -39.168 13.950 1.00 39.25 980 PRO A CA 1
ATOM 8044 C C . PRO A 1 980 ? -7.637 -37.934 14.119 1.00 39.25 980 PRO A C 1
ATOM 8046 O O . PRO A 1 980 ? -8.461 -37.630 13.253 1.00 39.25 980 PRO A O 1
ATOM 8049 N N . LYS A 1 981 ? -7.559 -37.307 15.298 1.00 36.34 981 LYS A N 1
ATOM 8050 C CA . LYS A 1 981 ? -8.386 -36.154 15.646 1.00 36.34 981 LYS A CA 1
ATOM 8051 C C . LYS A 1 981 ? -7.991 -35.031 14.701 1.00 36.34 981 LYS A C 1
ATOM 8053 O O . LYS A 1 981 ? -7.085 -34.256 14.998 1.00 36.34 981 LYS A O 1
ATOM 8058 N N . PHE A 1 982 ? -8.655 -34.957 13.549 1.00 47.56 982 PHE A N 1
ATOM 8059 C CA . PHE A 1 982 ? -8.596 -33.776 12.713 1.00 47.56 982 PHE A CA 1
ATOM 8060 C C . PHE A 1 982 ? -8.944 -32.595 13.624 1.00 47.56 982 PHE A C 1
ATOM 8062 O O . PHE A 1 982 ? -9.890 -32.704 14.418 1.00 47.56 982 PHE A O 1
ATOM 8069 N N . PRO A 1 983 ? -8.174 -31.493 13.579 1.00 53.94 983 PRO A N 1
ATOM 8070 C CA . PRO A 1 983 ? -8.529 -30.297 14.330 1.00 53.94 983 PRO A CA 1
ATOM 8071 C C . PRO A 1 983 ? -9.997 -29.985 14.039 1.00 53.94 983 PRO A C 1
ATOM 8073 O O . PRO A 1 983 ? -10.424 -30.153 12.899 1.00 53.94 983 PRO A O 1
ATOM 8076 N N . LYS A 1 984 ? -10.781 -29.617 15.063 1.00 69.38 984 LYS A N 1
ATOM 8077 C CA . LYS A 1 984 ? -12.224 -29.350 14.931 1.00 69.38 984 LYS A CA 1
ATOM 8078 C C . LYS A 1 984 ? -12.449 -28.337 13.801 1.00 69.38 984 LYS A C 1
ATOM 8080 O O . LYS A 1 984 ? -12.331 -27.136 14.019 1.00 69.38 984 LYS A O 1
ATOM 8085 N N . MET A 1 985 ? -12.729 -28.831 12.597 1.00 80.62 985 MET A N 1
ATOM 8086 C CA . MET A 1 985 ? -12.975 -28.004 11.425 1.00 80.62 985 MET A CA 1
ATOM 8087 C C . MET A 1 985 ? -14.372 -27.419 11.564 1.00 80.62 985 MET A C 1
ATOM 8089 O O . MET A 1 985 ? -15.334 -28.150 11.825 1.00 80.62 985 MET A O 1
ATOM 8093 N N . ARG A 1 986 ? -14.492 -26.100 11.419 1.00 88.25 986 ARG A N 1
ATOM 8094 C CA . ARG A 1 986 ? -15.794 -25.447 11.506 1.00 88.25 986 ARG A CA 1
ATOM 8095 C C . ARG A 1 986 ? -16.478 -25.596 10.154 1.00 88.25 986 ARG A C 1
ATOM 8097 O O . ARG A 1 986 ? -15.952 -25.166 9.134 1.00 88.25 986 ARG A O 1
ATOM 8104 N N . ILE A 1 987 ? -17.652 -26.213 10.152 1.00 90.44 987 ILE A N 1
ATOM 8105 C CA . ILE A 1 987 ? -18.484 -26.330 8.956 1.00 90.44 987 ILE A CA 1
ATOM 8106 C C . ILE A 1 987 ? -19.351 -25.080 8.867 1.00 90.44 987 ILE A C 1
ATOM 8108 O O . ILE A 1 987 ? -20.038 -24.723 9.825 1.00 90.44 987 ILE A O 1
ATOM 8112 N N . ILE A 1 988 ? -19.313 -24.420 7.717 1.00 91.56 988 ILE A N 1
ATOM 8113 C CA . ILE A 1 988 ? -20.107 -23.237 7.412 1.00 91.56 988 ILE A CA 1
ATOM 8114 C C . ILE A 1 988 ? -21.128 -23.644 6.358 1.00 91.56 988 ILE A C 1
ATOM 8116 O O . ILE A 1 988 ? -20.774 -24.000 5.233 1.00 91.56 988 ILE A O 1
ATOM 8120 N N . LYS A 1 989 ? -22.405 -23.615 6.737 1.00 92.69 989 LYS A N 1
ATOM 8121 C CA . LYS A 1 989 ? -23.510 -23.811 5.803 1.00 92.69 989 LYS A CA 1
ATOM 8122 C C . LYS A 1 989 ? -23.923 -22.443 5.271 1.00 92.69 989 LYS A C 1
ATOM 8124 O O . LYS A 1 989 ? -24.266 -21.567 6.059 1.00 92.69 989 LYS A O 1
ATOM 8129 N N . ILE A 1 990 ? -23.843 -22.273 3.958 1.00 92.88 990 ILE A N 1
ATOM 8130 C CA . ILE A 1 990 ? -24.257 -21.058 3.257 1.00 92.88 990 ILE A CA 1
ATOM 8131 C C . ILE A 1 990 ? -25.344 -21.487 2.281 1.00 92.88 990 ILE A C 1
ATOM 8133 O O . ILE A 1 990 ? -25.176 -22.486 1.581 1.00 92.88 990 ILE A O 1
ATOM 8137 N N . GLU A 1 991 ? -26.469 -20.779 2.275 1.00 95.31 991 GLU A N 1
ATOM 8138 C CA . GLU A 1 991 ? -27.526 -21.051 1.308 1.00 95.31 991 GLU A CA 1
ATOM 8139 C C . GLU A 1 991 ? -27.042 -20.725 -0.102 1.00 95.31 991 GLU A C 1
ATOM 8141 O O . GLU A 1 991 ? -26.257 -19.801 -0.321 1.00 95.31 991 GLU A O 1
ATOM 8146 N N . SER A 1 992 ? -27.488 -21.528 -1.062 1.00 96.38 992 SER A N 1
ATOM 8147 C CA . SER A 1 992 ? -27.024 -21.430 -2.436 1.00 96.38 992 SER A CA 1
ATOM 8148 C C . SER A 1 992 ? -28.183 -21.275 -3.399 1.00 96.38 992 SER A C 1
ATOM 8150 O O . SER A 1 992 ? -29.186 -21.977 -3.261 1.00 96.38 992 SER A O 1
ATOM 8152 N N . THR A 1 993 ? -28.007 -20.466 -4.434 1.00 96.44 993 THR A N 1
ATOM 8153 C CA . THR A 1 993 ? -28.931 -20.372 -5.563 1.00 96.44 993 THR A CA 1
ATOM 8154 C C . THR A 1 993 ? -28.366 -21.135 -6.759 1.00 96.44 993 THR A C 1
ATOM 8156 O O . THR A 1 993 ? -27.228 -20.926 -7.185 1.00 96.44 993 THR A O 1
ATOM 8159 N N . TRP A 1 994 ? -29.151 -22.071 -7.294 1.00 95.12 994 TRP A N 1
ATOM 8160 C CA . TRP A 1 994 ? -28.785 -22.837 -8.484 1.00 95.12 994 TRP A CA 1
ATOM 8161 C C . TRP A 1 994 ? -29.347 -22.178 -9.736 1.00 95.12 994 TRP A C 1
ATOM 8163 O O . TRP A 1 994 ? -30.562 -22.096 -9.911 1.00 95.12 994 TRP A O 1
ATOM 8173 N N . ASN A 1 995 ? -28.464 -21.775 -10.643 1.00 92.12 995 ASN A N 1
ATOM 8174 C CA . ASN A 1 995 ? -28.845 -21.368 -11.981 1.00 92.12 995 ASN A CA 1
ATOM 8175 C C . ASN A 1 995 ? -28.654 -22.552 -12.935 1.00 92.12 995 ASN A C 1
ATOM 8177 O O . ASN A 1 995 ? -27.536 -22.877 -13.333 1.00 92.12 995 ASN A O 1
ATOM 8181 N N . LYS A 1 996 ? -29.763 -23.196 -13.313 1.00 87.12 996 LYS A N 1
ATOM 8182 C CA . LYS A 1 996 ? -29.756 -24.370 -14.198 1.00 87.12 996 LYS A CA 1
ATOM 8183 C C . LYS A 1 996 ? -29.241 -24.056 -15.607 1.00 87.12 996 LYS A C 1
ATOM 8185 O O . LYS A 1 996 ? -28.603 -24.920 -16.200 1.00 87.12 996 LYS A O 1
ATOM 8190 N N . LEU A 1 997 ? -29.506 -22.854 -16.124 1.00 81.75 997 LEU A N 1
ATOM 8191 C CA . LEU A 1 997 ? -29.089 -22.428 -17.466 1.00 81.75 997 LEU A CA 1
ATOM 8192 C C . LEU A 1 997 ? -27.576 -22.201 -17.521 1.00 81.75 997 LEU A C 1
ATOM 8194 O O . LEU A 1 997 ? -26.884 -22.765 -18.362 1.00 81.75 997 LEU A O 1
ATOM 8198 N N . LEU A 1 998 ? -27.052 -21.429 -16.567 1.00 85.81 998 LEU A N 1
ATOM 8199 C CA . LEU A 1 998 ? -25.619 -21.148 -16.452 1.00 85.81 998 LEU A CA 1
ATOM 8200 C C . LEU A 1 998 ? -24.836 -22.328 -15.874 1.00 85.81 998 LEU A C 1
ATOM 8202 O O . LEU A 1 998 ? -23.613 -22.369 -15.984 1.00 85.81 998 LEU A O 1
ATOM 8206 N N . ARG A 1 999 ? -25.532 -23.275 -15.242 1.00 89.88 999 ARG A N 1
ATOM 8207 C CA . ARG A 1 999 ? -24.962 -24.383 -14.469 1.00 89.88 999 ARG A CA 1
ATOM 8208 C C . ARG A 1 999 ? -23.996 -23.885 -13.403 1.00 89.88 999 ARG A C 1
ATOM 8210 O O . ARG A 1 999 ? -22.888 -24.399 -13.231 1.00 89.88 999 ARG A O 1
ATOM 8217 N N . THR A 1 1000 ? -24.443 -22.854 -12.696 1.00 94.19 1000 THR A N 1
ATOM 8218 C CA . THR A 1 1000 ? -23.705 -22.227 -11.608 1.00 94.19 1000 THR A CA 1
ATOM 8219 C C . THR A 1 1000 ? -24.467 -22.336 -10.304 1.00 94.19 1000 THR A C 1
ATOM 8221 O O . THR A 1 1000 ? -25.686 -22.181 -10.255 1.00 94.19 1000 THR A O 1
ATOM 8224 N N . GLN A 1 1001 ? -23.736 -22.592 -9.227 1.00 96.75 1001 GLN A N 1
ATOM 8225 C CA . GLN A 1 1001 ? -24.260 -22.517 -7.871 1.00 96.75 1001 GLN A CA 1
ATOM 8226 C C . GLN A 1 1001 ? -23.619 -21.325 -7.172 1.00 96.75 1001 GLN A C 1
ATOM 8228 O O . GLN A 1 1001 ? -22.398 -21.277 -7.030 1.00 96.75 1001 GLN A O 1
ATOM 8233 N N . THR A 1 1002 ? -24.438 -20.356 -6.781 1.00 97.00 1002 THR A N 1
ATOM 8234 C CA . THR A 1 1002 ? -23.984 -19.095 -6.193 1.00 97.00 1002 THR A CA 1
ATOM 8235 C C . THR A 1 1002 ? -24.271 -19.089 -4.702 1.00 97.00 1002 THR A C 1
ATOM 8237 O O . THR A 1 1002 ? -25.374 -19.427 -4.289 1.00 97.00 1002 THR A O 1
ATOM 8240 N N . PHE A 1 1003 ? -23.287 -18.693 -3.905 1.00 96.69 1003 PHE A N 1
ATOM 8241 C CA . PHE A 1 1003 ? -23.379 -18.541 -2.459 1.00 96.69 1003 PHE A CA 1
ATOM 8242 C C . PHE A 1 1003 ? -23.115 -17.077 -2.134 1.00 96.69 1003 PHE A C 1
ATOM 8244 O O . PHE A 1 1003 ? -22.028 -16.571 -2.425 1.00 96.69 1003 PHE A O 1
ATOM 8251 N N . GLU A 1 1004 ? -24.103 -16.404 -1.554 1.00 95.31 1004 GLU A N 1
ATOM 8252 C CA . GLU A 1 1004 ? -23.971 -15.018 -1.109 1.00 95.31 1004 GLU A CA 1
ATOM 8253 C C . GLU A 1 1004 ? -23.646 -14.991 0.380 1.00 95.31 1004 GLU A C 1
ATOM 8255 O O . GLU A 1 1004 ? -24.280 -15.656 1.201 1.00 95.31 1004 GLU A O 1
ATOM 8260 N N . ILE A 1 1005 ? -22.609 -14.240 0.725 1.00 92.69 1005 ILE A N 1
ATOM 8261 C CA . ILE A 1 1005 ? -22.099 -14.129 2.081 1.00 92.69 1005 ILE A CA 1
ATOM 8262 C C . ILE A 1 1005 ? -22.454 -12.744 2.576 1.00 92.69 1005 ILE A C 1
ATOM 8264 O O . ILE A 1 1005 ? -22.066 -11.742 1.981 1.00 92.69 1005 ILE A O 1
ATOM 8268 N N . ASN A 1 1006 ? -23.193 -12.690 3.684 1.00 85.00 1006 ASN A N 1
ATOM 8269 C CA . ASN A 1 1006 ? -23.567 -11.425 4.297 1.00 85.00 1006 ASN A CA 1
ATOM 8270 C C . ASN A 1 1006 ? -22.302 -10.583 4.553 1.00 85.00 1006 ASN A C 1
ATOM 8272 O O . ASN A 1 1006 ? -21.383 -11.024 5.252 1.00 85.00 1006 ASN A O 1
ATOM 8276 N N . SER A 1 1007 ? -22.274 -9.377 3.980 1.00 67.81 1007 SER A N 1
ATOM 8277 C CA . SER A 1 1007 ? -21.126 -8.461 3.924 1.00 67.81 1007 SER A CA 1
ATOM 8278 C C . SER A 1 1007 ? -20.552 -8.082 5.293 1.00 67.81 1007 SER A C 1
ATOM 8280 O O . SER A 1 1007 ? -19.427 -7.596 5.384 1.00 67.81 1007 SER A O 1
ATOM 8282 N N . GLN A 1 1008 ? -21.279 -8.354 6.379 1.00 72.12 1008 GLN A N 1
ATOM 8283 C CA . GLN A 1 1008 ? -20.794 -8.179 7.748 1.00 72.12 1008 GLN A CA 1
ATOM 8284 C C . GLN A 1 1008 ? -19.714 -9.207 8.160 1.00 72.12 1008 GLN A C 1
ATOM 8286 O O . GLN A 1 1008 ? -19.010 -8.973 9.138 1.00 72.12 1008 GLN A O 1
ATOM 8291 N N . ASN A 1 1009 ? -19.527 -10.307 7.411 1.00 66.56 1009 ASN A N 1
ATOM 8292 C CA . ASN A 1 1009 ? -18.556 -11.377 7.695 1.00 66.56 1009 ASN A CA 1
ATOM 8293 C C . ASN A 1 1009 ? -17.580 -11.634 6.523 1.00 66.56 1009 ASN A C 1
ATOM 8295 O O . ASN A 1 1009 ? -17.410 -12.768 6.085 1.00 66.56 1009 ASN A O 1
ATOM 8299 N N . THR A 1 1010 ? -16.894 -10.609 6.011 1.00 66.88 1010 THR A N 1
ATOM 8300 C CA . THR A 1 1010 ? -15.952 -10.755 4.872 1.00 66.88 1010 THR A CA 1
ATOM 8301 C C . THR A 1 1010 ? -14.645 -11.494 5.193 1.00 66.88 1010 THR A C 1
ATOM 8303 O O . THR A 1 1010 ? -13.901 -11.834 4.279 1.00 66.88 1010 THR A O 1
ATOM 8306 N N . ASN A 1 1011 ? -14.362 -11.795 6.466 1.00 73.50 1011 ASN A N 1
ATOM 8307 C CA . ASN A 1 1011 ? -13.130 -12.468 6.907 1.00 73.50 1011 ASN A CA 1
ATOM 8308 C C . ASN A 1 1011 ? -13.326 -13.972 7.186 1.00 73.50 1011 ASN A C 1
ATOM 8310 O O . ASN A 1 1011 ? -12.770 -14.513 8.146 1.00 73.50 1011 ASN A O 1
ATOM 8314 N N . ILE A 1 1012 ? -14.137 -14.665 6.384 1.00 81.56 1012 ILE A N 1
ATOM 8315 C CA . ILE A 1 1012 ? -14.288 -16.120 6.508 1.00 81.56 1012 ILE A CA 1
ATOM 8316 C C . ILE A 1 1012 ? -13.092 -16.808 5.848 1.00 81.56 1012 ILE A C 1
ATOM 8318 O O . ILE A 1 1012 ? -12.874 -16.694 4.646 1.00 81.56 1012 ILE A O 1
ATOM 8322 N N . ARG A 1 1013 ? -12.340 -17.585 6.632 1.00 88.12 1013 ARG A N 1
ATOM 8323 C CA . ARG A 1 1013 ? -11.278 -18.446 6.105 1.00 88.12 1013 ARG A CA 1
ATOM 8324 C C . ARG A 1 1013 ? -11.891 -19.724 5.548 1.00 88.12 1013 ARG A C 1
ATOM 8326 O O . ARG A 1 1013 ? -12.475 -20.479 6.319 1.00 88.12 1013 ARG A O 1
ATOM 8333 N N . ILE A 1 1014 ? -11.746 -19.983 4.250 1.00 90.44 1014 ILE A N 1
ATOM 8334 C CA . ILE A 1 1014 ? -12.216 -21.228 3.623 1.00 90.44 1014 ILE A CA 1
ATOM 8335 C C . ILE A 1 1014 ? -11.011 -22.093 3.260 1.00 90.44 1014 ILE A C 1
ATOM 8337 O O . ILE A 1 1014 ? -10.122 -21.676 2.520 1.00 90.44 1014 ILE A O 1
ATOM 8341 N N . LYS A 1 1015 ? -11.001 -23.314 3.788 1.00 91.06 1015 LYS A N 1
ATOM 8342 C CA . LYS A 1 1015 ? -9.965 -24.332 3.583 1.00 91.06 1015 LYS A CA 1
ATOM 8343 C C . LYS A 1 1015 ? -10.388 -25.440 2.629 1.00 91.06 1015 LYS A C 1
ATOM 8345 O O . LYS A 1 1015 ? -9.562 -26.263 2.252 1.00 91.06 1015 LYS A O 1
ATOM 8350 N N . GLY A 1 1016 ? -11.664 -25.506 2.267 1.00 93.56 1016 GLY A N 1
ATOM 8351 C CA . GLY A 1 1016 ? -12.178 -26.532 1.373 1.00 93.56 1016 GLY A CA 1
ATOM 8352 C C . GLY A 1 1016 ? -13.694 -26.548 1.287 1.00 93.56 1016 GLY A C 1
ATOM 8353 O O . GLY A 1 1016 ? -14.385 -25.739 1.912 1.00 93.56 1016 GLY A O 1
ATOM 8354 N N . ILE A 1 1017 ? -14.200 -27.517 0.532 1.00 95.38 1017 ILE A N 1
ATOM 8355 C CA . ILE A 1 1017 ? -15.629 -27.817 0.423 1.00 95.38 1017 ILE A CA 1
ATOM 8356 C C . ILE A 1 1017 ? -15.923 -29.224 0.928 1.00 95.38 1017 ILE A C 1
ATOM 8358 O O . ILE A 1 1017 ? -15.096 -30.130 0.826 1.00 95.38 1017 ILE A O 1
ATOM 8362 N N . ARG A 1 1018 ? -17.128 -29.407 1.452 1.00 94.88 1018 ARG A N 1
ATOM 8363 C CA . ARG A 1 1018 ? -17.709 -30.684 1.844 1.00 94.88 1018 ARG A CA 1
ATOM 8364 C C . ARG A 1 1018 ? -19.046 -30.853 1.136 1.00 94.88 1018 ARG A C 1
ATOM 8366 O O . ARG A 1 1018 ? -19.832 -29.917 1.111 1.00 94.88 1018 ARG A O 1
ATOM 8373 N N . PHE A 1 1019 ? -19.328 -32.038 0.613 1.00 94.31 1019 PHE A N 1
ATOM 8374 C CA . PHE A 1 1019 ? -20.637 -32.369 0.044 1.00 94.31 1019 PHE A CA 1
ATOM 8375 C C . PHE A 1 1019 ? -20.937 -33.864 0.177 1.00 94.31 1019 PHE A C 1
ATOM 8377 O O . PHE A 1 1019 ? -20.040 -34.667 0.442 1.00 94.31 1019 PHE A O 1
ATOM 8384 N N . GLN A 1 1020 ? -22.204 -34.239 -0.004 1.00 92.88 1020 GLN A N 1
ATOM 8385 C CA . GLN A 1 1020 ? -22.629 -35.635 -0.073 1.00 92.88 1020 GLN A CA 1
ATOM 8386 C C . GLN A 1 1020 ? -22.976 -36.022 -1.514 1.00 92.88 1020 GLN A C 1
ATOM 8388 O O . GLN A 1 1020 ? -23.722 -35.319 -2.195 1.00 92.88 1020 GLN A O 1
ATOM 8393 N N . VAL A 1 1021 ? -22.458 -37.160 -1.973 1.00 88.69 1021 VAL A N 1
ATOM 8394 C CA . VAL A 1 1021 ? -22.773 -37.712 -3.298 1.00 88.69 1021 VAL A CA 1
ATOM 8395 C C . VAL A 1 1021 ? -24.155 -38.354 -3.242 1.00 88.69 1021 VAL A C 1
ATOM 8397 O O . VAL A 1 1021 ? -24.341 -39.357 -2.563 1.00 88.69 1021 VAL A O 1
ATOM 8400 N N . THR A 1 1022 ? -25.145 -37.782 -3.921 1.00 86.12 1022 THR A N 1
ATOM 8401 C CA . THR A 1 1022 ? -26.525 -38.302 -3.904 1.00 86.12 1022 THR A CA 1
ATOM 8402 C C . THR A 1 1022 ? -26.763 -39.353 -4.987 1.00 86.12 1022 THR A C 1
ATOM 8404 O O . THR A 1 1022 ? -27.350 -40.394 -4.698 1.00 86.12 1022 THR A O 1
ATOM 8407 N N . ASP A 1 1023 ? -26.266 -39.105 -6.201 1.00 87.06 1023 ASP A N 1
ATOM 8408 C CA . ASP A 1 1023 ? -26.339 -40.008 -7.352 1.00 87.06 1023 ASP A CA 1
ATOM 8409 C C . ASP A 1 1023 ? -25.078 -39.869 -8.223 1.00 87.06 1023 ASP A C 1
ATOM 8411 O O . ASP A 1 1023 ? -24.826 -38.818 -8.818 1.00 87.06 1023 ASP A O 1
ATOM 8415 N N . ILE A 1 1024 ? -24.294 -40.945 -8.314 1.00 81.56 1024 ILE A N 1
ATOM 8416 C CA . ILE A 1 1024 ? -23.055 -41.031 -9.095 1.00 81.56 1024 ILE A CA 1
ATOM 8417 C C . ILE A 1 1024 ? -23.277 -40.732 -10.585 1.00 81.56 1024 ILE A C 1
ATOM 8419 O O . ILE A 1 1024 ? -22.381 -40.212 -11.246 1.00 81.56 1024 ILE A O 1
ATOM 8423 N N . HIS A 1 1025 ? -24.469 -41.004 -11.126 1.00 79.31 1025 HIS A N 1
ATOM 8424 C CA . HIS A 1 1025 ? -24.780 -40.763 -12.537 1.00 79.31 1025 HIS A CA 1
ATOM 8425 C C . HIS A 1 1025 ? -25.074 -39.290 -12.844 1.00 79.31 1025 HIS A C 1
ATOM 8427 O O . HIS A 1 1025 ? -25.011 -38.876 -14.002 1.00 79.31 1025 HIS A O 1
ATOM 8433 N N . GLN A 1 1026 ? -25.386 -38.496 -11.818 1.00 80.56 1026 GLN A N 1
ATOM 8434 C CA . GLN A 1 1026 ? -25.646 -37.055 -11.912 1.00 80.56 1026 GLN A CA 1
ATOM 8435 C C . GLN A 1 1026 ? -24.487 -36.225 -11.354 1.00 80.56 1026 GLN A C 1
ATOM 8437 O O . GLN A 1 1026 ? -24.591 -35.001 -11.263 1.00 80.56 1026 GLN A O 1
ATOM 8442 N N . MET A 1 1027 ? -23.393 -36.884 -10.974 1.00 81.25 1027 MET A N 1
ATOM 8443 C CA . MET A 1 1027 ? -22.262 -36.252 -10.327 1.00 81.25 1027 MET A CA 1
ATOM 8444 C C . MET A 1 1027 ? -21.407 -35.490 -11.349 1.00 81.25 1027 MET A C 1
ATOM 8446 O O . MET A 1 1027 ? -21.001 -36.070 -12.360 1.00 81.25 1027 MET A O 1
ATOM 8450 N N . PRO A 1 1028 ? -21.087 -34.209 -11.110 1.00 84.06 1028 PRO A N 1
ATOM 8451 C CA . PRO A 1 1028 ? -20.024 -33.550 -11.853 1.00 84.06 1028 PRO A CA 1
ATOM 8452 C C . PRO A 1 1028 ? -18.664 -34.229 -11.594 1.00 84.06 1028 PRO A C 1
ATOM 8454 O O . PRO A 1 1028 ? -18.371 -34.682 -10.491 1.00 84.06 1028 PRO A O 1
ATOM 8457 N N . HIS A 1 1029 ? -17.818 -34.281 -12.616 1.00 80.75 1029 HIS A N 1
ATOM 8458 C CA . HIS A 1 1029 ? -16.411 -34.667 -12.570 1.00 80.75 1029 HIS A CA 1
ATOM 8459 C C . HIS A 1 1029 ? -15.467 -33.455 -12.479 1.00 80.75 1029 HIS A C 1
ATOM 8461 O O . HIS A 1 1029 ? -14.287 -33.626 -12.174 1.00 80.75 1029 HIS A O 1
ATOM 8467 N N . SER A 1 1030 ? -15.938 -32.234 -12.746 1.00 84.75 1030 SER A N 1
ATOM 8468 C CA . SER A 1 1030 ? -15.116 -31.027 -12.772 1.00 84.75 1030 SER A CA 1
ATOM 8469 C C . SER A 1 1030 ? -15.889 -29.775 -12.356 1.00 84.75 1030 SER A C 1
ATOM 8471 O O . SER A 1 1030 ? -16.938 -29.425 -12.902 1.00 84.75 1030 SER A O 1
ATOM 8473 N N . LEU A 1 1031 ? -15.322 -29.077 -11.375 1.00 92.12 1031 LEU A N 1
ATOM 8474 C CA . LEU A 1 1031 ? -15.822 -27.818 -10.845 1.00 92.12 1031 LEU A CA 1
ATOM 8475 C C . LEU A 1 1031 ? -14.733 -26.753 -10.964 1.00 92.12 1031 LEU A C 1
ATOM 8477 O O . LEU A 1 1031 ? -13.550 -27.034 -10.753 1.00 92.12 1031 LEU A O 1
ATOM 8481 N N . ILE A 1 1032 ? -15.131 -25.510 -11.212 1.00 93.31 1032 ILE A N 1
ATOM 8482 C CA . ILE A 1 1032 ? -14.290 -24.354 -10.893 1.00 93.31 1032 ILE A CA 1
ATOM 8483 C C . ILE A 1 1032 ? -15.040 -23.477 -9.901 1.00 93.31 1032 ILE A C 1
ATOM 8485 O O . ILE A 1 1032 ? -16.201 -23.151 -10.110 1.00 93.31 1032 ILE A O 1
ATOM 8489 N N . ILE A 1 1033 ? -14.384 -23.110 -8.809 1.00 95.12 1033 ILE A N 1
ATOM 8490 C CA . ILE A 1 1033 ? -14.947 -22.296 -7.734 1.00 95.12 1033 ILE A CA 1
ATOM 8491 C C . ILE A 1 1033 ? -14.341 -20.903 -7.860 1.00 95.12 1033 ILE A C 1
ATOM 8493 O O . ILE A 1 1033 ? -13.145 -20.754 -7.632 1.00 95.12 1033 ILE A O 1
ATOM 8497 N N . GLY A 1 1034 ? -15.131 -19.908 -8.255 1.00 95.56 1034 GLY A N 1
ATOM 8498 C CA . GLY A 1 1034 ? -14.735 -18.500 -8.305 1.00 95.56 1034 GLY A CA 1
ATOM 8499 C C . GLY A 1 1034 ? -15.142 -17.755 -7.034 1.00 95.56 1034 GLY A C 1
ATOM 8500 O O . GLY A 1 1034 ? -16.240 -17.960 -6.520 1.00 95.56 1034 GLY A O 1
ATOM 8501 N N . PHE A 1 1035 ? -14.267 -16.882 -6.546 1.00 94.81 1035 PHE A N 1
ATOM 8502 C CA . PHE A 1 1035 ? -14.478 -16.032 -5.374 1.00 94.81 1035 PHE A CA 1
ATOM 8503 C C . PHE A 1 1035 ? -14.508 -14.573 -5.820 1.00 94.81 1035 PHE A C 1
ATOM 8505 O O . PHE A 1 1035 ? -13.603 -14.131 -6.535 1.00 94.81 1035 PHE A O 1
ATOM 8512 N N . TYR A 1 1036 ? -15.532 -13.838 -5.391 1.00 94.94 1036 TYR A N 1
ATOM 8513 C CA . TYR A 1 1036 ? -15.823 -12.480 -5.837 1.00 94.94 1036 TYR A CA 1
ATOM 8514 C C . TYR A 1 1036 ? -16.067 -11.546 -4.650 1.00 94.94 1036 TYR A C 1
ATOM 8516 O O . TYR A 1 1036 ? -16.558 -11.974 -3.606 1.00 94.94 1036 TYR A O 1
ATOM 8524 N N . LEU A 1 1037 ? -15.718 -10.272 -4.821 1.00 93.50 1037 LEU A N 1
ATOM 8525 C CA . LEU A 1 1037 ? -16.037 -9.191 -3.888 1.00 93.50 1037 LEU A CA 1
ATOM 8526 C C . LEU A 1 1037 ? -16.629 -8.035 -4.685 1.00 93.50 1037 LEU A C 1
ATOM 8528 O O . LEU A 1 1037 ? -15.946 -7.527 -5.571 1.00 93.50 1037 LEU A O 1
ATOM 8532 N N . ALA A 1 1038 ? -17.859 -7.620 -4.385 1.00 91.38 1038 ALA A N 1
ATOM 8533 C CA . ALA A 1 1038 ? -18.573 -6.600 -5.153 1.00 91.38 1038 ALA A CA 1
ATOM 8534 C C . ALA A 1 1038 ? -18.611 -6.917 -6.666 1.00 91.38 1038 ALA A C 1
ATOM 8536 O O . ALA A 1 1038 ? -18.413 -6.041 -7.502 1.00 91.38 1038 ALA A O 1
ATOM 8537 N N . ASN A 1 1039 ? -18.837 -8.194 -7.011 1.00 91.56 1039 ASN A N 1
ATOM 8538 C CA . ASN A 1 1039 ? -18.785 -8.744 -8.377 1.00 91.56 1039 ASN A CA 1
ATOM 8539 C C . ASN A 1 1039 ? -17.411 -8.665 -9.081 1.00 91.56 1039 ASN A C 1
ATOM 8541 O O . ASN A 1 1039 ? -17.293 -9.074 -10.233 1.00 91.56 1039 ASN A O 1
ATOM 8545 N N . GLU A 1 1040 ? -16.347 -8.229 -8.404 1.00 90.81 1040 GLU A N 1
ATOM 8546 C CA . GLU A 1 1040 ? -14.986 -8.322 -8.935 1.00 90.81 1040 GLU A CA 1
ATOM 8547 C C . GLU A 1 1040 ? -14.376 -9.687 -8.624 1.00 90.81 1040 GLU A C 1
ATOM 8549 O O . GLU A 1 1040 ? -14.386 -10.143 -7.477 1.00 90.81 1040 GLU A O 1
ATOM 8554 N N . PHE A 1 1041 ? -13.798 -10.330 -9.636 1.00 93.69 1041 PHE A N 1
ATOM 8555 C CA . PHE A 1 1041 ? -13.070 -11.581 -9.471 1.00 93.69 1041 PHE A CA 1
ATOM 8556 C C . PHE A 1 1041 ? -11.841 -11.405 -8.569 1.00 93.69 1041 PHE A C 1
ATOM 8558 O O . PHE A 1 1041 ? -11.020 -10.511 -8.773 1.00 93.69 1041 PHE A O 1
ATOM 8565 N N . ARG A 1 1042 ? -11.688 -12.289 -7.579 1.00 92.19 1042 ARG A N 1
ATOM 8566 C CA . ARG A 1 1042 ? -10.541 -12.295 -6.657 1.00 92.19 1042 ARG A CA 1
ATOM 8567 C C . ARG A 1 1042 ? -9.666 -13.524 -6.818 1.00 92.19 1042 ARG A C 1
ATOM 8569 O O . ARG A 1 1042 ? -8.443 -13.417 -6.780 1.00 92.19 1042 ARG A O 1
ATOM 8576 N N . TYR A 1 1043 ? -10.283 -14.694 -6.944 1.00 92.00 1043 TYR A N 1
ATOM 8577 C CA . TYR A 1 1043 ? -9.570 -15.967 -6.947 1.00 92.00 1043 TYR A CA 1
ATOM 8578 C C . TYR A 1 1043 ? -10.410 -17.076 -7.585 1.00 92.00 1043 TYR A C 1
ATOM 8580 O O . TYR A 1 1043 ? -11.638 -16.993 -7.604 1.00 92.00 1043 TYR A O 1
ATOM 8588 N N . HIS A 1 1044 ? -9.760 -18.144 -8.057 1.00 93.69 1044 HIS A N 1
ATOM 8589 C CA . HIS A 1 1044 ? -10.444 -19.376 -8.440 1.00 93.69 1044 HIS A CA 1
ATOM 8590 C C . HIS A 1 1044 ? -9.707 -20.630 -7.961 1.00 93.69 1044 HIS A C 1
ATOM 8592 O O . HIS A 1 1044 ? -8.480 -20.668 -7.928 1.00 93.69 1044 HIS A O 1
ATOM 8598 N N . GLN A 1 1045 ? -10.463 -21.690 -7.680 1.00 93.06 1045 GLN A N 1
ATOM 8599 C CA . GLN A 1 1045 ? -9.950 -23.031 -7.415 1.00 93.06 1045 GLN A CA 1
ATOM 8600 C C . GLN A 1 1045 ? -10.562 -24.018 -8.411 1.00 93.06 1045 GLN A C 1
ATOM 8602 O O . GLN A 1 1045 ? -11.779 -24.187 -8.461 1.00 93.06 1045 GLN A O 1
ATOM 8607 N N . SER A 1 1046 ? -9.719 -24.706 -9.183 1.00 89.12 1046 SER A N 1
ATOM 8608 C CA . SER A 1 1046 ? -10.159 -25.825 -10.027 1.00 89.12 1046 SER A CA 1
ATOM 8609 C C . SER A 1 1046 ? -10.183 -27.117 -9.212 1.00 89.12 1046 SER A C 1
ATOM 8611 O O . SER A 1 1046 ? -9.231 -27.406 -8.482 1.00 89.12 1046 SER A O 1
ATOM 8613 N N . VAL A 1 1047 ? -11.254 -27.897 -9.339 1.00 84.38 1047 VAL A N 1
ATOM 8614 C CA . VAL A 1 1047 ? -11.458 -29.157 -8.618 1.00 84.38 1047 VAL A CA 1
ATOM 8615 C C . VAL A 1 1047 ? -11.875 -30.239 -9.611 1.00 84.38 1047 VAL A C 1
ATOM 8617 O O . VAL A 1 1047 ? -12.876 -30.098 -10.308 1.00 84.38 1047 VAL A O 1
ATOM 8620 N N . ILE A 1 1048 ? -11.117 -31.334 -9.664 1.00 82.88 1048 ILE A N 1
ATOM 8621 C CA . ILE A 1 1048 ? -11.476 -32.538 -10.424 1.00 82.88 1048 ILE A CA 1
ATOM 8622 C C . ILE A 1 1048 ? -11.940 -33.589 -9.423 1.00 82.88 1048 ILE A C 1
ATOM 8624 O O . ILE A 1 1048 ? -11.232 -33.890 -8.461 1.00 82.88 1048 ILE A O 1
ATOM 8628 N N . LEU A 1 1049 ? -13.131 -34.128 -9.648 1.00 80.75 1049 LEU A N 1
ATOM 8629 C CA . LEU A 1 1049 ? -13.781 -35.079 -8.761 1.00 80.75 1049 LEU A CA 1
ATOM 8630 C C . LEU A 1 1049 ? -13.513 -36.508 -9.249 1.00 80.75 1049 LEU A C 1
ATOM 8632 O O . LEU A 1 1049 ? -13.844 -36.825 -10.395 1.00 80.75 1049 LEU A O 1
ATOM 8636 N N . PRO A 1 1050 ? -12.906 -37.382 -8.425 1.00 76.31 1050 PRO A N 1
ATOM 8637 C CA . PRO A 1 1050 ? -12.830 -38.802 -8.744 1.00 76.31 1050 PRO A CA 1
ATOM 8638 C C . PRO A 1 1050 ? -14.225 -39.440 -8.670 1.00 76.31 1050 PRO A C 1
ATOM 8640 O O . PRO A 1 1050 ? -15.169 -38.849 -8.153 1.00 76.31 1050 PRO A O 1
ATOM 8643 N N . SER A 1 1051 ? -14.366 -40.666 -9.173 1.00 77.81 1051 SER A N 1
ATOM 8644 C CA . SER A 1 1051 ? -15.590 -41.449 -8.986 1.00 77.81 1051 SER A CA 1
ATOM 8645 C C . SER A 1 1051 ? -15.773 -41.802 -7.509 1.00 77.81 1051 SER A C 1
ATOM 8647 O O . SER A 1 1051 ? -14.872 -42.383 -6.903 1.00 77.81 1051 SER A O 1
ATOM 8649 N N . PHE A 1 1052 ? -16.941 -41.497 -6.950 1.00 81.69 1052 PHE A N 1
ATOM 8650 C CA . PHE A 1 1052 ? -17.292 -41.793 -5.562 1.00 81.69 1052 PHE A CA 1
ATOM 8651 C C . PHE A 1 1052 ? -18.497 -42.730 -5.494 1.00 81.69 1052 PHE A C 1
ATOM 8653 O O . PHE A 1 1052 ? -19.369 -42.678 -6.356 1.00 81.69 1052 PHE A O 1
ATOM 8660 N N . ASN A 1 1053 ? -18.592 -43.531 -4.433 1.00 83.69 1053 ASN A N 1
ATOM 8661 C CA . ASN A 1 1053 ? -19.798 -44.305 -4.145 1.00 83.69 1053 ASN A CA 1
ATOM 8662 C C . ASN A 1 1053 ? -20.985 -43.392 -3.780 1.00 83.69 1053 ASN A C 1
ATOM 8664 O O . ASN A 1 1053 ? -20.815 -42.297 -3.235 1.00 83.69 1053 ASN A O 1
ATOM 8668 N N . ASN A 1 1054 ? -22.205 -43.857 -4.062 1.00 85.94 1054 ASN A N 1
ATOM 8669 C CA . ASN A 1 1054 ? -23.422 -43.168 -3.632 1.00 85.94 1054 ASN A CA 1
ATOM 8670 C C . ASN A 1 1054 ? -23.435 -43.009 -2.102 1.00 85.94 1054 ASN A C 1
ATOM 8672 O O . ASN A 1 1054 ? -23.056 -43.918 -1.368 1.00 85.94 1054 ASN A O 1
ATOM 8676 N N . LYS A 1 1055 ? -23.935 -41.864 -1.628 1.00 87.31 1055 LYS A N 1
ATOM 8677 C CA . LYS A 1 1055 ? -24.029 -41.421 -0.224 1.00 87.31 1055 LYS A CA 1
ATOM 8678 C C . LYS A 1 1055 ? -22.705 -41.080 0.469 1.00 87.31 1055 LYS A C 1
ATOM 8680 O O . LYS A 1 1055 ? -22.741 -40.710 1.647 1.00 87.31 1055 LYS A O 1
ATOM 8685 N N . SER A 1 1056 ? -21.570 -41.124 -0.230 1.00 85.44 1056 SER A N 1
ATOM 8686 C CA . SER A 1 1056 ? -20.270 -40.736 0.328 1.00 85.44 1056 SER A CA 1
ATOM 8687 C C . SER A 1 1056 ? -20.233 -39.264 0.739 1.00 85.44 1056 SER A C 1
ATOM 8689 O O . SER A 1 1056 ? -20.632 -38.385 -0.025 1.00 85.44 1056 SER A O 1
ATOM 8691 N N . ASN A 1 1057 ? -19.721 -38.996 1.944 1.00 88.69 1057 ASN A N 1
ATOM 8692 C CA . ASN A 1 1057 ? -19.368 -37.652 2.398 1.00 88.69 1057 ASN A CA 1
ATOM 8693 C C . ASN A 1 1057 ? -17.953 -37.333 1.918 1.00 88.69 1057 ASN A C 1
ATOM 8695 O O . ASN A 1 1057 ? -16.993 -37.954 2.369 1.00 88.69 1057 ASN A O 1
ATOM 8699 N N . VAL A 1 1058 ? -17.825 -36.365 1.022 1.00 89.12 1058 VAL A N 1
ATOM 8700 C CA . VAL A 1 1058 ? -16.550 -35.984 0.416 1.00 89.12 1058 VAL A CA 1
ATOM 8701 C C . VAL A 1 1058 ? -16.107 -34.650 0.999 1.00 89.12 1058 VAL A C 1
ATOM 8703 O O . VAL A 1 1058 ? -16.904 -33.718 1.084 1.00 89.12 1058 VAL A O 1
ATOM 8706 N N . ILE A 1 1059 ? -14.836 -34.557 1.393 1.00 91.19 1059 ILE A N 1
ATOM 8707 C CA . ILE A 1 1059 ? -14.176 -33.303 1.768 1.00 91.19 1059 ILE A CA 1
ATOM 8708 C C . ILE A 1 1059 ? -13.024 -33.078 0.797 1.00 91.19 1059 ILE A C 1
ATOM 8710 O O . ILE A 1 1059 ? -12.176 -33.952 0.626 1.00 91.19 1059 ILE A O 1
ATOM 8714 N N . ILE A 1 1060 ? -12.990 -31.902 0.180 1.00 88.94 1060 ILE A N 1
ATOM 8715 C CA . ILE A 1 1060 ? -11.943 -31.503 -0.756 1.00 88.94 1060 ILE A CA 1
ATOM 8716 C C . ILE A 1 1060 ? -11.236 -30.284 -0.179 1.00 88.94 1060 ILE A C 1
ATOM 8718 O O . ILE A 1 1060 ? -11.816 -29.192 -0.193 1.00 88.94 1060 ILE A O 1
ATOM 8722 N N . PRO A 1 1061 ? -10.009 -30.449 0.344 1.00 86.94 1061 PRO A N 1
ATOM 8723 C CA . PRO A 1 1061 ? -9.218 -29.321 0.794 1.00 86.94 1061 PRO A CA 1
ATOM 8724 C C . PRO A 1 1061 ? -8.746 -28.497 -0.407 1.00 86.94 1061 PRO A C 1
ATOM 8726 O O . PRO A 1 1061 ? -8.463 -29.026 -1.484 1.00 86.94 1061 PRO A O 1
ATOM 8729 N N . PHE A 1 1062 ? -8.645 -27.191 -0.211 1.00 87.50 1062 PHE A N 1
ATOM 8730 C CA . PHE A 1 1062 ? -7.992 -26.289 -1.145 1.00 87.50 1062 PHE A CA 1
ATOM 8731 C C . PHE A 1 1062 ? -6.483 -26.296 -0.911 1.00 87.50 1062 PHE A C 1
ATOM 8733 O O . PHE A 1 1062 ? -6.007 -26.565 0.190 1.00 87.50 1062 PHE A O 1
ATOM 8740 N N . ASN A 1 1063 ? -5.718 -25.992 -1.960 1.00 73.25 1063 ASN A N 1
ATOM 8741 C CA . ASN A 1 1063 ? -4.253 -25.982 -1.877 1.00 73.25 1063 ASN A CA 1
ATOM 8742 C C . ASN A 1 1063 ? -3.718 -24.813 -1.039 1.00 73.25 1063 ASN A C 1
ATOM 8744 O O . ASN A 1 1063 ? -2.578 -24.849 -0.582 1.00 73.25 1063 ASN A O 1
ATOM 8748 N N . THR A 1 1064 ? -4.529 -23.772 -0.861 1.00 74.00 1064 THR A N 1
ATOM 8749 C CA . THR A 1 1064 ? -4.187 -22.561 -0.123 1.00 74.00 1064 THR A CA 1
ATOM 8750 C C . THR A 1 1064 ? -5.333 -22.189 0.799 1.00 74.00 1064 THR A C 1
ATOM 8752 O O . THR A 1 1064 ? -6.487 -22.162 0.373 1.00 74.00 1064 THR A O 1
ATOM 8755 N N . ASP A 1 1065 ? -5.004 -21.850 2.043 1.00 75.12 1065 ASP A N 1
ATOM 8756 C CA . ASP A 1 1065 ? -5.957 -21.253 2.969 1.00 75.12 1065 ASP A CA 1
ATOM 8757 C C . ASP A 1 1065 ? -6.397 -19.888 2.423 1.00 75.12 1065 ASP A C 1
ATOM 8759 O O . ASP A 1 1065 ? -5.615 -18.935 2.409 1.00 75.12 1065 ASP A O 1
ATOM 8763 N N . LEU A 1 1066 ? -7.644 -19.784 1.967 1.00 72.88 1066 LEU A N 1
ATOM 8764 C CA . LEU A 1 1066 ? -8.161 -18.543 1.399 1.00 72.88 1066 LEU A CA 1
ATOM 8765 C C . LEU A 1 1066 ? -8.527 -17.575 2.527 1.00 72.88 1066 LEU A C 1
ATOM 8767 O O . LEU A 1 1066 ? -9.472 -17.817 3.276 1.00 72.88 1066 LEU A O 1
ATOM 8771 N N . ILE A 1 1067 ? -7.748 -16.495 2.647 1.00 75.38 1067 ILE A N 1
ATOM 8772 C CA . ILE A 1 1067 ? -7.960 -15.368 3.584 1.00 75.38 1067 ILE A CA 1
ATOM 8773 C C . ILE A 1 1067 ? -8.412 -14.102 2.819 1.00 75.38 1067 ILE A C 1
ATOM 8775 O O . ILE A 1 1067 ? -8.589 -13.033 3.393 1.00 75.38 1067 ILE A O 1
ATOM 8779 N N . VAL A 1 1068 ? -8.585 -14.198 1.500 1.00 70.19 1068 VAL A N 1
ATOM 8780 C CA . VAL A 1 1068 ? -8.981 -13.061 0.659 1.00 70.19 1068 VAL A CA 1
ATOM 8781 C C . VAL A 1 1068 ? -10.430 -12.676 0.984 1.00 70.19 1068 VAL A C 1
ATOM 8783 O O . VAL A 1 1068 ? -11.253 -13.580 1.091 1.00 70.19 1068 VAL A O 1
ATOM 8786 N N . PRO A 1 1069 ? -10.774 -11.384 1.132 1.00 82.69 1069 PRO A N 1
ATOM 8787 C CA . PRO A 1 1069 ? -12.160 -10.977 1.335 1.00 82.69 1069 PRO A CA 1
ATOM 8788 C C . PRO A 1 1069 ? -13.005 -11.275 0.089 1.00 82.69 1069 PRO A C 1
ATOM 8790 O O . PRO A 1 1069 ? -12.634 -10.905 -1.027 1.00 82.69 1069 PRO A O 1
ATOM 8793 N N . PHE A 1 1070 ? -14.152 -11.920 0.292 1.00 90.12 1070 PHE A N 1
ATOM 8794 C CA . PHE A 1 1070 ? -15.179 -12.174 -0.721 1.00 90.12 1070 PHE A CA 1
ATOM 8795 C C . PHE A 1 1070 ? -16.569 -12.053 -0.084 1.00 90.12 1070 PHE A C 1
ATOM 8797 O O . PHE A 1 1070 ? -16.750 -12.345 1.098 1.00 90.12 1070 PHE A O 1
ATOM 8804 N N . ASP A 1 1071 ? -17.545 -11.618 -0.872 1.00 93.56 1071 ASP A N 1
ATOM 8805 C CA . ASP A 1 1071 ? -18.970 -11.585 -0.516 1.00 93.56 1071 ASP A CA 1
ATOM 8806 C C . ASP A 1 1071 ? -19.789 -12.589 -1.340 1.00 93.56 1071 ASP A C 1
ATOM 8808 O O . ASP A 1 1071 ? -20.963 -12.825 -1.060 1.00 93.56 1071 ASP A O 1
ATOM 8812 N N . LYS A 1 1072 ? -19.163 -13.223 -2.340 1.00 95.75 1072 LYS A N 1
ATOM 8813 C CA . LYS A 1 1072 ? -19.838 -14.125 -3.265 1.00 95.75 1072 LYS A CA 1
ATOM 8814 C C . LYS A 1 1072 ? -18.914 -15.240 -3.740 1.00 95.75 1072 LYS A C 1
ATOM 8816 O O . LYS A 1 1072 ? -17.780 -15.003 -4.153 1.00 95.75 1072 LYS A O 1
ATOM 8821 N N . ILE A 1 1073 ? -19.413 -16.472 -3.715 1.00 96.12 1073 ILE A N 1
ATOM 8822 C CA . ILE A 1 1073 ? -18.736 -17.653 -4.266 1.00 96.12 1073 ILE A CA 1
ATOM 8823 C C . ILE A 1 1073 ? -19.615 -18.215 -5.377 1.00 96.12 1073 ILE A C 1
ATOM 8825 O O . ILE A 1 1073 ? -20.809 -18.414 -5.176 1.00 96.12 1073 ILE A O 1
ATOM 8829 N N . VAL A 1 1074 ? -19.040 -18.492 -6.544 1.00 97.12 1074 VAL A N 1
ATOM 8830 C CA . VAL A 1 1074 ? -19.759 -19.089 -7.677 1.00 97.12 1074 VAL A CA 1
ATOM 8831 C C . VAL A 1 1074 ? -19.054 -20.372 -8.083 1.00 97.12 1074 VAL A C 1
ATOM 8833 O O . VAL A 1 1074 ? -17.875 -20.363 -8.427 1.00 97.12 1074 VAL A O 1
ATOM 8836 N N . ILE A 1 1075 ? -19.774 -21.487 -8.051 1.00 96.69 1075 ILE A N 1
ATOM 8837 C CA . ILE A 1 1075 ? -19.272 -22.791 -8.480 1.00 96.69 1075 ILE A CA 1
ATOM 8838 C C . ILE A 1 1075 ? -19.796 -23.068 -9.881 1.00 96.69 1075 ILE A C 1
ATOM 8840 O O . ILE A 1 1075 ? -21.003 -23.173 -10.086 1.00 96.69 1075 ILE A O 1
ATOM 8844 N N . TYR A 1 1076 ? -18.878 -23.189 -10.831 1.00 94.62 1076 TYR A N 1
ATOM 8845 C CA . TYR A 1 1076 ? -19.120 -23.488 -12.235 1.00 94.62 1076 TYR A CA 1
ATOM 8846 C C . TYR A 1 1076 ? -18.995 -24.994 -12.467 1.00 94.62 1076 TYR A C 1
ATOM 8848 O O . TYR A 1 1076 ? -17.925 -25.571 -12.257 1.00 94.62 1076 TYR A O 1
ATOM 8856 N N . TYR A 1 1077 ? -20.081 -25.624 -12.909 1.00 92.50 1077 TYR A N 1
ATOM 8857 C CA . TYR A 1 1077 ? -20.141 -27.058 -13.186 1.00 92.50 1077 TYR A CA 1
ATOM 8858 C C . TYR A 1 1077 ? -19.826 -27.293 -14.666 1.00 92.50 1077 TYR A C 1
ATOM 8860 O O . TYR A 1 1077 ? -20.632 -26.953 -15.532 1.00 92.50 1077 TYR A O 1
ATOM 8868 N N . LEU A 1 1078 ? -18.654 -27.857 -14.966 1.00 83.19 1078 LEU A N 1
ATOM 8869 C CA . LEU A 1 1078 ? -18.135 -27.910 -16.341 1.00 83.19 1078 LEU A CA 1
ATOM 8870 C C . LEU A 1 1078 ? -18.458 -29.209 -17.091 1.00 83.19 1078 LEU A C 1
ATOM 8872 O O . LEU A 1 1078 ? -18.189 -29.331 -18.286 1.00 83.19 1078 LEU A O 1
ATOM 8876 N N . ASP A 1 1079 ? -19.037 -30.203 -16.422 1.00 74.56 1079 ASP A N 1
ATOM 8877 C CA . ASP A 1 1079 ? -19.203 -31.527 -17.022 1.00 74.56 1079 ASP A CA 1
ATOM 8878 C C . ASP A 1 1079 ? -20.365 -31.630 -17.991 1.00 74.56 1079 ASP A C 1
ATOM 8880 O O . ASP A 1 1079 ? -21.373 -30.944 -17.881 1.00 74.56 1079 ASP A O 1
ATOM 8884 N N . ARG A 1 1080 ? -20.286 -32.601 -18.896 1.00 68.38 1080 ARG A N 1
ATOM 8885 C CA . ARG A 1 1080 ? -21.203 -32.758 -20.036 1.00 68.38 1080 ARG A CA 1
ATOM 8886 C C . ARG A 1 1080 ? -22.460 -33.579 -19.729 1.00 68.38 1080 ARG A C 1
ATOM 8888 O O . ARG A 1 1080 ? -22.990 -34.247 -20.611 1.00 68.38 1080 ARG A O 1
ATOM 8895 N N . ILE A 1 1081 ? -22.904 -33.585 -18.473 1.00 70.25 1081 ILE A N 1
ATOM 8896 C CA . ILE A 1 1081 ? -24.074 -34.347 -18.025 1.00 70.25 1081 ILE A CA 1
ATOM 8897 C C . ILE A 1 1081 ? -25.249 -33.379 -17.850 1.00 70.25 1081 ILE A C 1
ATOM 8899 O O . ILE A 1 1081 ? -25.240 -32.516 -16.975 1.00 70.25 1081 ILE A O 1
ATOM 8903 N N . CYS A 1 1082 ? -26.274 -33.530 -18.686 1.00 65.50 1082 CYS A N 1
ATOM 8904 C CA . CYS A 1 1082 ? -27.459 -32.661 -18.732 1.00 65.50 1082 CYS A CA 1
ATOM 8905 C C . CYS A 1 1082 ? -28.287 -32.726 -17.446 1.00 65.50 1082 CYS A C 1
ATOM 8907 O O . CYS A 1 1082 ? -28.941 -31.759 -17.068 1.00 65.50 1082 CYS A O 1
ATOM 8909 N N . SER A 1 1083 ? -28.264 -33.888 -16.793 1.00 74.31 1083 SER A N 1
ATOM 8910 C CA . SER A 1 1083 ? -28.979 -34.190 -15.557 1.00 74.31 1083 SER A CA 1
ATOM 8911 C C . SER A 1 1083 ? -28.199 -33.805 -14.299 1.00 74.31 1083 SER A C 1
ATOM 8913 O O . SER A 1 1083 ? -28.552 -34.266 -13.215 1.00 74.31 1083 SER A O 1
ATOM 8915 N N . ILE A 1 1084 ? -27.137 -32.997 -14.416 1.00 82.62 1084 ILE A N 1
ATOM 8916 C CA . ILE A 1 1084 ? -26.372 -32.552 -13.249 1.00 82.62 1084 ILE A CA 1
ATOM 8917 C C . ILE A 1 1084 ? -27.268 -31.775 -12.294 1.00 82.62 1084 ILE A C 1
ATOM 8919 O O . ILE A 1 1084 ? -27.940 -30.812 -12.672 1.00 82.62 1084 ILE A O 1
ATOM 8923 N N . LYS A 1 1085 ? -27.231 -32.207 -11.037 1.00 85.56 1085 LYS A N 1
ATOM 8924 C CA . LYS A 1 1085 ? -27.791 -31.480 -9.905 1.00 85.56 1085 LYS A CA 1
ATOM 8925 C C . LYS A 1 1085 ? -26.648 -30.806 -9.146 1.00 85.56 1085 LYS A C 1
ATOM 8927 O O . LYS A 1 1085 ? -25.574 -31.402 -9.040 1.00 85.56 1085 LYS A O 1
ATOM 8932 N N . PRO A 1 1086 ? -26.855 -29.586 -8.625 1.00 92.25 1086 PRO A N 1
ATOM 8933 C CA . PRO A 1 1086 ? -25.876 -28.969 -7.743 1.00 92.25 1086 PRO A CA 1
ATOM 8934 C C . PRO A 1 1086 ? -25.698 -29.829 -6.491 1.00 92.25 1086 PRO A C 1
ATOM 8936 O O . PRO A 1 1086 ? -26.646 -30.454 -6.009 1.00 92.25 1086 PRO A O 1
ATOM 8939 N N . PHE A 1 1087 ? -24.485 -29.851 -5.954 1.00 91.88 1087 PHE A N 1
ATOM 8940 C CA . PHE A 1 1087 ? -24.230 -30.479 -4.666 1.00 91.88 1087 PHE A CA 1
ATOM 8941 C C . PHE A 1 1087 ? -24.784 -29.628 -3.516 1.00 91.88 1087 PHE A C 1
ATOM 8943 O O . PHE A 1 1087 ? -24.780 -28.400 -3.588 1.00 91.88 1087 PHE A O 1
ATOM 8950 N N . ASP A 1 1088 ? -25.184 -30.269 -2.414 1.00 93.69 1088 ASP A N 1
ATOM 8951 C CA . ASP A 1 1088 ? -25.372 -29.574 -1.132 1.00 93.69 1088 ASP A CA 1
ATOM 8952 C C . ASP A 1 1088 ? -23.989 -29.316 -0.514 1.00 93.69 1088 ASP A C 1
ATOM 8954 O O . ASP A 1 1088 ? -23.416 -30.176 0.163 1.00 93.69 1088 ASP A O 1
ATOM 8958 N N . ILE A 1 1089 ? -23.397 -28.172 -0.868 1.00 94.81 1089 ILE A N 1
ATOM 8959 C CA . ILE A 1 1089 ? -22.025 -27.816 -0.502 1.00 94.81 1089 ILE A CA 1
ATOM 8960 C C . ILE A 1 1089 ? -22.015 -27.066 0.822 1.00 94.81 1089 ILE A C 1
ATOM 8962 O O . ILE A 1 1089 ? -22.708 -26.072 1.024 1.00 94.81 1089 ILE A O 1
ATOM 8966 N N . GLN A 1 1090 ? -21.142 -27.524 1.705 1.00 95.94 1090 GLN A N 1
ATOM 8967 C CA . GLN A 1 1090 ? -20.766 -26.865 2.941 1.00 95.94 1090 GLN A CA 1
ATOM 8968 C C . GLN A 1 1090 ? -19.303 -26.434 2.837 1.00 95.94 1090 GLN A C 1
ATOM 8970 O O . GLN A 1 1090 ? -18.474 -27.157 2.284 1.00 95.94 1090 GLN A O 1
ATOM 8975 N N . PHE A 1 1091 ? -18.956 -25.278 3.390 1.00 93.94 1091 PHE A N 1
ATOM 8976 C CA . PHE A 1 1091 ? -17.577 -24.796 3.392 1.00 93.94 1091 PHE A CA 1
ATOM 8977 C C . PHE A 1 1091 ? -16.869 -25.206 4.679 1.00 93.94 1091 PHE A C 1
ATOM 8979 O O . PHE A 1 1091 ? -17.454 -25.199 5.763 1.00 93.94 1091 PHE A O 1
ATOM 8986 N N . VAL A 1 1092 ? -15.602 -25.585 4.555 1.00 92.19 1092 VAL A N 1
ATOM 8987 C CA . VAL A 1 1092 ? -14.756 -26.006 5.674 1.00 92.19 1092 VAL A CA 1
ATOM 8988 C C . VAL A 1 1092 ? -13.840 -24.843 6.047 1.00 92.19 1092 VAL A C 1
ATOM 8990 O O . VAL A 1 1092 ? -13.166 -24.308 5.169 1.00 92.19 1092 VAL A O 1
ATOM 8993 N N . SER A 1 1093 ? -13.820 -24.449 7.324 1.00 86.31 1093 SER A N 1
ATOM 8994 C CA . SER A 1 1093 ? -13.065 -23.303 7.865 1.00 86.31 1093 SER A CA 1
ATOM 8995 C C . SER A 1 1093 ? -12.044 -23.710 8.920 1.00 86.31 1093 SER A C 1
ATOM 8997 O O . SER A 1 1093 ? -12.356 -24.590 9.759 1.00 86.31 1093 SER A O 1
#

Foldseek 3Di:
DKFWFADPVRQIKIFDWDQDLPVSATAAQVDELAGMDRDPVSVVVSVCVVCVPDDDDDDDQANAWQFWDDDPQKIKTKYQHDWDFADADPNWTKIFRADMGIDIDHSPCNPDDDPDPCVPPPSHPFKMWTLFFDPLADPVTDGLDDDPPRQLQQSVNRQVSCVVNVNSSSHITIFGFDWAWADLDPFKIKIKDKGWGNPPPPPDDDDDPDDDPPVVVVVVVVVVDDPVAPDQPTKMKIKIWITDPFAIWIFIAIEGADQAPPPPVPPPLVVSVVSVVVVVCVVVVSQVDQAAEEEEEDEPVVVVPPVCVPSPVVPCPDPRYHYHYDYAHLPDLCRLLRVLVVDDPDLLQGIQGAGPVRDTPGGHRYYYYYHDDPDPLSVLLVVLSVVLSNLLSVCVVPVSFFDPVPDPPDPDDDDDDDDDDDDDDDDDDDDDDDPPPPPPPVPPPSPVPSQASCNGGDVVVSVSSLVSSLVRVCSSVVDPDPSVVSSCVSCVSRVDPDDDDDDDDDDDDDPVVVVVVVDPPDPFPWAADALVFWDAPDDDDCSPARHDPDKHKDWDDAWGKTKTFAPDFWLFFKKKWWAAADDDPDFKWKKKWFDADPVGTQIFDIDTDDHDPHTDIDMDGVQVRLVVGPSQDNDSVPRPGGRMMMMIMGDVHTGMIIGMITGTDDDDPVVVCCVQVVLPPDPDPPVPQPVVLVVLDLVLLLVLLVLVLSCLSSLDDLVNQCVVCVQQVAFSQSNQPLLLCLQDDPQAASRSRHGHDPQAWKWAQDPQLRHDTDTDNDDDDRIDGHHPVNVVSCVVSVSVVSCVVSVVSNCVVCVLPRVDDDDDDDDDDDDDDDDDDQDPDPPDPDPDDPVQVVQVVCQAHPLAKGKDWAQKDKDKDFHPFQWQWFKKKWFWDLVLLQWDWFWDFPDPDFPWDWDPPDSGMTMIGGDDDPPPDPPRPRDGMGMIIIHHPDPRDIIITRHIDTDTDGDDPDDPDDDDDPPPPDPPWDKAQFDWDADLSSRKIKGFADLVPQQDWFFWKKFFAADLLQDFQKKKKFFAAPNRTDDIDIDGDDRDDHGDIDIDTGPDGDRGGGRMMMIRRNHSHSNHDDTSMITID